Protein AF-0000000068189544 (afdb_homodimer)

Nearest PDB structures (foldseek):
  2a1s-assembly1_D  TM=7.159E-01  e=9.717E-22  Homo sapiens
  2a1s-assembly1_A  TM=7.398E-01  e=3.079E-21  Homo sapiens
  2a1s-assembly2_B  TM=7.373E-01  e=2.265E-19  Homo sapiens
  3d45-assembly1_A  TM=7.004E-01  e=9.865E-18  Mus musculus
  1uoc-assembly1_A  TM=6.505E-01  e=1.944E-04  Saccharomyces cerevisiae

Radius of gyration: 37.47 Å; Cα contacts (8 Å, |Δi|>4): 2132; chains: 2; bounding box: 108×109×88 Å

Organism: Phaeodactylum tricornutum (strain CCAP 1055/1) (NCBI:txid556484)

Secondary structure (DSSP, 8-state):
-EEE-TTTHHHHHHHHHHHGGG-SEEEEEEEES-SS-TTPPPPPTT--HHHHIIIIITHHHHHS-EEEEEEEEEEE-SPTTS---EEEEEEEEEB-----TTSTTPPPEEE-HHHHHHHHHTT--HHHHHHH-B-B--HHHHHHHHHHHHHHHHHHHHHHHHHHHHTTS-----------SHHHHHHHHHHHHHHHHHHHHHHTT---S---EETTEEEEEPPP--HHHHHHHHHHHHHH-TTSEEEE-STT-EEEEE--HHHHHHHHHHHHHHHHHHHIIIIIBTHHHHHHHHHHHTTPPP-TTSTTT-SSGGG--TTS------TTTTTTS-GGGPPPPPPEEESS-HHHHHHHHHHHT-SS--SSHHHHHHHHHHH-S-EEEHHHHHHHSGGGTTS--SHHHHHIIIIISSTTHHHHEEEPP-SSS-------TT-HHHHHHHHHHHHHHHHHHHHHHHHTTT---TTSTTSHHHHS----HHHHHHHH-BTEEE-SSSBEEETT-SS--PBSTT--GGGEEEEES--TT--HHHHHHHHTT-B-TTSPBPEEEEEEEETTEEEEEEE----TT-TTS-HHHHHHHHHHHHHHHHHHH-TTSEEEEHHHHHHHHHHHHHHHHHHS-HHHHHHHHTT------------------------/-EEE-TTTHHHHHHHHHHHGGG-SEEEEEEEES-SS-TTPPPPPTT--HHHHIIIIITHHHHHS-EEEEEEEEEEE-SPTTS---EEEEEEEEEB-----TTSTTPPPEEE-HHHHHHHHHTT--HHHHHHH-B-B--HHHHHHHHHHHHHHHHHHHHHHHHHHHHTT------------SHHHHHHHHHHHHHHHHHHHHHHTT---S----BTTBEEEEPPP--HHHHHHHHHHHHHH-TTSEEEE-STT-EEEEE--HHHHHHHHHHHHHHHHHHHIIIIIBTHHHHHHHHHHHTTPPP-TTSTTT-SSGGG--TTS------TTTTTTS-GGGPPPPPPEEESS-HHHHHHHHHHHT-SS--SSHHHHHHHHHHH-S-EEEHHHHHHHSGGGTTS--SHHHHHIIIIISSTTHHHHEEEPP-SSS-------TT-HHHHHHHHHHHHHHHHHHHHHHHHTTT---TTSTTSHHHHS-----HHHHHHH-BTEEE-SSSBEEETT-SS--PBSTT--GGGEEEEES--TT--HHHHHHHHTT-B-TTSPBPEEEEEEEETTEEEEEEE----TT-TTS-HHHHHHHHHHHHHHHHHHH-TTSEEEEHHHHHHHHHHHHHHHHHHS-HHHHHHHHTT--------S---------------

Structure (mmCIF, N/CA/C/O backbone):
data_AF-0000000068189544-model_v1
#
loop_
_entity.id
_entity.type
_entity.pdbx_description
1 polymer 'Uncharacterized protein'
#
loop_
_atom_site.group_PDB
_atom_site.id
_atom_site.type_symbol
_atom_site.label_atom_id
_atom_site.label_alt_id
_atom_site.label_comp_id
_atom_site.label_asym_id
_atom_site.label_entity_id
_atom_site.label_seq_id
_atom_site.pdbx_PDB_ins_code
_atom_site.Cartn_x
_atom_site.Cartn_y
_atom_site.Cartn_z
_atom_site.occupancy
_atom_site.B_iso_or_equiv
_atom_site.auth_seq_id
_atom_site.auth_comp_id
_atom_site.auth_asym_id
_atom_site.auth_atom_id
_atom_site.pdbx_PDB_model_num
ATOM 1 N N . MET A 1 1 ? 6.797 25.078 -9.898 1 79 1 MET A N 1
ATOM 2 C CA . MET A 1 1 ? 7.152 23.969 -9.008 1 79 1 MET A CA 1
ATOM 3 C C . MET A 1 1 ? 7.676 22.781 -9.805 1 79 1 MET A C 1
ATOM 5 O O . MET A 1 1 ? 7.207 22.516 -10.914 1 79 1 MET A O 1
ATOM 9 N N . VAL A 1 2 ? 8.766 22.141 -9.258 1 82.56 2 VAL A N 1
ATOM 10 C CA . VAL A 1 2 ? 9.375 21.031 -10.008 1 82.56 2 VAL A CA 1
ATOM 11 C C . VAL A 1 2 ? 9.141 19.719 -9.281 1 82.56 2 VAL A C 1
ATOM 13 O O . VAL A 1 2 ? 9.367 19.625 -8.07 1 82.56 2 VAL A O 1
ATOM 16 N N . ASN A 1 3 ? 8.555 18.812 -9.977 1 89.31 3 ASN A N 1
ATOM 17 C CA . ASN A 1 3 ? 8.523 17.438 -9.461 1 89.31 3 ASN A CA 1
ATOM 18 C C . ASN A 1 3 ? 9.898 16.781 -9.562 1 89.31 3 ASN A C 1
ATOM 20 O O . ASN A 1 3 ? 10.508 16.766 -10.633 1 89.31 3 ASN A O 1
ATOM 24 N N . VAL A 1 4 ? 10.336 16.375 -8.453 1 95.19 4 VAL A N 1
ATOM 25 C CA . VAL A 1 4 ? 11.641 15.719 -8.414 1 95.19 4 VAL A CA 1
ATOM 26 C C . VAL A 1 4 ? 11.445 14.211 -8.32 1 95.19 4 VAL A C 1
ATOM 28 O O . VAL A 1 4 ? 10.875 13.711 -7.348 1 95.19 4 VAL A O 1
ATOM 31 N N . THR A 1 5 ? 11.875 13.5 -9.281 1 95.31 5 THR A N 1
ATOM 32 C CA . THR A 1 5 ? 11.812 12.047 -9.391 1 95.31 5 THR A CA 1
ATOM 33 C C . THR A 1 5 ? 13.195 11.461 -9.609 1 95.31 5 THR A C 1
ATOM 35 O O . THR A 1 5 ? 14.203 12.172 -9.555 1 95.31 5 THR A O 1
ATOM 38 N N . LYS A 1 6 ? 13.273 10.164 -9.859 1 94.69 6 LYS A N 1
ATOM 39 C CA . LYS A 1 6 ? 14.555 9.508 -10.109 1 94.69 6 LYS A CA 1
ATOM 40 C C . LYS A 1 6 ? 15.258 10.109 -11.32 1 94.69 6 LYS A C 1
ATOM 42 O O . LYS A 1 6 ? 16.484 10.227 -11.344 1 94.69 6 LYS A O 1
ATOM 47 N N . GLU A 1 7 ? 14.539 10.609 -12.219 1 92.62 7 GLU A N 1
ATOM 48 C CA . GLU A 1 7 ? 15.055 11.062 -13.508 1 92.62 7 GLU A CA 1
ATOM 49 C C . GLU A 1 7 ? 15.828 12.367 -13.367 1 92.62 7 GLU A C 1
ATOM 51 O O . GLU A 1 7 ? 16.844 12.578 -14.039 1 92.62 7 GLU A O 1
ATOM 56 N N . ASN A 1 8 ? 15.336 13.266 -12.555 1 94 8 ASN A N 1
ATOM 57 C CA . ASN A 1 8 ? 15.977 14.57 -12.43 1 94 8 ASN A CA 1
ATOM 58 C C . ASN A 1 8 ? 16.516 14.797 -11.023 1 94 8 ASN A C 1
ATOM 60 O O . ASN A 1 8 ? 16.75 15.938 -10.617 1 94 8 ASN A O 1
ATOM 64 N N . PHE A 1 9 ? 16.703 13.758 -10.328 1 96.88 9 PHE A N 1
ATOM 65 C CA . PHE A 1 9 ? 17.047 13.844 -8.914 1 96.88 9 PHE A CA 1
ATOM 66 C C . PHE A 1 9 ? 18.375 14.562 -8.719 1 96.88 9 PHE A C 1
ATOM 68 O O . PHE A 1 9 ? 18.484 15.461 -7.887 1 96.88 9 PHE A O 1
ATOM 75 N N . ILE A 1 10 ? 19.391 14.18 -9.391 1 96 10 ILE A N 1
ATOM 76 C CA . ILE A 1 10 ? 20.719 14.727 -9.211 1 96 10 ILE A CA 1
ATOM 77 C C . ILE A 1 10 ? 20.719 16.219 -9.57 1 96 10 ILE A C 1
ATOM 79 O O . ILE A 1 10 ? 21.25 17.047 -8.812 1 96 10 ILE A O 1
ATOM 83 N N . GLU A 1 11 ? 20.156 16.547 -10.625 1 94.75 11 GLU A N 1
ATOM 84 C CA . GLU A 1 11 ? 20.094 17.938 -11.062 1 94.75 11 GLU A CA 1
ATOM 85 C C . GLU A 1 11 ? 19.375 18.812 -10.047 1 94.75 11 GLU A C 1
ATOM 87 O O . GLU A 1 11 ? 19.875 19.875 -9.664 1 94.75 11 GLU A O 1
ATOM 92 N N . GLN A 1 12 ? 18.266 18.406 -9.609 1 95.06 12 GLN A N 1
ATOM 93 C CA . GLN A 1 12 ? 17.438 19.203 -8.703 1 95.06 12 GLN A CA 1
ATOM 94 C C . GLN A 1 12 ? 18.062 19.266 -7.316 1 95.06 12 GLN A C 1
ATOM 96 O O . GLN A 1 12 ? 17.984 20.297 -6.641 1 95.06 12 GLN A O 1
ATOM 101 N N . THR A 1 13 ? 18.625 18.172 -6.859 1 96.94 13 THR A N 1
ATOM 102 C CA . THR A 1 13 ? 19.25 18.203 -5.543 1 96.94 13 THR A CA 1
ATOM 103 C C . THR A 1 13 ? 20.516 19.047 -5.57 1 96.94 13 THR A C 1
ATOM 105 O O . THR A 1 13 ? 20.875 19.672 -4.566 1 96.94 13 THR A O 1
ATOM 108 N N . ASN A 1 14 ? 21.219 19.062 -6.703 1 96.25 14 ASN A N 1
ATOM 109 C CA . ASN A 1 14 ? 22.359 19.969 -6.824 1 96.25 14 ASN A CA 1
ATOM 110 C C . ASN A 1 14 ? 21.922 21.438 -6.688 1 96.25 14 ASN A C 1
ATOM 112 O O . ASN A 1 14 ? 22.578 22.234 -6.027 1 96.25 14 ASN A O 1
ATOM 116 N N . ASP A 1 15 ? 20.859 21.75 -7.332 1 95.12 15 ASP A N 1
ATOM 117 C CA . ASP A 1 15 ? 20.312 23.078 -7.184 1 95.12 15 ASP A CA 1
ATOM 118 C C . ASP A 1 15 ? 19.938 23.375 -5.727 1 95.12 15 ASP A C 1
ATOM 120 O O . ASP A 1 15 ? 20.234 24.438 -5.207 1 95.12 15 ASP A O 1
ATOM 124 N N . LEU A 1 16 ? 19.266 22.453 -5.094 1 96.56 16 LEU A N 1
ATOM 125 C CA . LEU A 1 16 ? 18.906 22.562 -3.686 1 96.56 16 LEU A CA 1
ATOM 126 C C . LEU A 1 16 ? 20.141 22.797 -2.82 1 96.56 16 LEU A C 1
ATOM 128 O O . LEU A 1 16 ? 20.141 23.703 -1.983 1 96.56 16 LEU A O 1
ATOM 132 N N . LEU A 1 17 ? 21.172 22.016 -3.037 1 96.75 17 LEU A N 1
ATOM 133 C CA . LEU A 1 17 ? 22.391 22.062 -2.229 1 96.75 17 LEU A CA 1
ATOM 134 C C . LEU A 1 17 ? 23.109 23.406 -2.41 1 96.75 17 LEU A C 1
ATOM 136 O O . LEU A 1 17 ? 23.719 23.906 -1.474 1 96.75 17 LEU A O 1
ATOM 140 N N . GLN A 1 18 ? 22.984 23.938 -3.543 1 95.12 18 GLN A N 1
ATOM 141 C CA . GLN A 1 18 ? 23.609 25.219 -3.838 1 95.12 18 GLN A CA 1
ATOM 142 C C . GLN A 1 18 ? 22.953 26.344 -3.049 1 95.12 18 GLN A C 1
ATOM 144 O O . GLN A 1 18 ? 23.625 27.281 -2.621 1 95.12 18 GLN A O 1
ATOM 149 N N . HIS A 1 19 ? 21.719 26.266 -2.764 1 94.19 19 HIS A N 1
ATOM 150 C CA . HIS A 1 19 ? 20.984 27.391 -2.215 1 94.19 19 HIS A CA 1
ATOM 151 C C . HIS A 1 19 ? 20.625 27.156 -0.751 1 94.19 19 HIS A C 1
ATOM 153 O O . HIS A 1 19 ? 20.25 28.094 -0.046 1 94.19 19 HIS A O 1
ATOM 159 N N . LEU A 1 20 ? 20.766 25.969 -0.287 1 95.31 20 LEU A N 1
ATOM 160 C CA . LEU A 1 20 ? 20.359 25.578 1.059 1 95.31 20 LEU A CA 1
ATOM 161 C C . LEU A 1 20 ? 21.109 26.391 2.109 1 95.31 20 LEU A C 1
ATOM 163 O O . LEU A 1 20 ? 20.5 26.922 3.043 1 95.31 20 LEU A O 1
ATOM 167 N N . PRO A 1 21 ? 22.422 26.672 1.986 1 92.25 21 PRO A N 1
ATOM 168 C CA . PRO A 1 21 ? 23.188 27.312 3.059 1 92.25 21 PRO A CA 1
ATOM 169 C C . PRO A 1 21 ? 22.828 28.781 3.232 1 92.25 21 PRO A C 1
ATOM 171 O O . PRO A 1 21 ? 23.078 29.359 4.293 1 92.25 21 PRO A O 1
ATOM 174 N N . THR A 1 22 ? 22.266 29.406 2.225 1 90.38 22 THR A N 1
ATOM 175 C CA . THR A 1 22 ? 22 30.844 2.295 1 90.38 22 THR A CA 1
ATOM 176 C C . THR A 1 22 ? 20.516 31.109 2.539 1 90.38 22 THR A C 1
ATOM 178 O O . THR A 1 22 ? 20.078 32.25 2.559 1 90.38 22 THR A O 1
ATOM 181 N N . ALA A 1 23 ? 19.75 30.094 2.727 1 93.12 23 ALA A N 1
ATOM 182 C CA . ALA A 1 23 ? 18.328 30.266 2.98 1 93.12 23 ALA A CA 1
ATOM 183 C C . ALA A 1 23 ? 18.078 30.922 4.336 1 93.12 23 ALA A C 1
ATOM 185 O O . ALA A 1 23 ? 18.812 30.656 5.301 1 93.12 23 ALA A O 1
ATOM 186 N N . ALA A 1 24 ? 17.094 31.812 4.387 1 91.62 24 ALA A N 1
ATOM 187 C CA . ALA A 1 24 ? 16.656 32.375 5.672 1 91.62 24 ALA A CA 1
ATOM 188 C C . ALA A 1 24 ? 16.016 31.281 6.531 1 91.62 24 ALA A C 1
ATOM 190 O O . ALA A 1 24 ? 16.266 31.203 7.734 1 91.62 24 ALA A O 1
ATOM 191 N N . PHE A 1 25 ? 15.18 30.531 5.941 1 94.81 25 PHE A N 1
ATOM 192 C CA . PHE A 1 25 ? 14.57 29.359 6.578 1 94.81 25 PHE A CA 1
ATOM 193 C C . PHE A 1 25 ? 14.078 28.375 5.535 1 94.81 25 PHE A C 1
ATOM 195 O O . PHE A 1 25 ? 14.086 28.656 4.336 1 94.81 25 PHE A O 1
ATOM 202 N N . ILE A 1 26 ? 13.734 27.156 5.957 1 97.56 26 ILE A N 1
ATOM 203 C CA . ILE A 1 26 ? 13.25 26.062 5.121 1 97.56 26 ILE A CA 1
ATOM 204 C C . ILE A 1 26 ? 11.836 25.672 5.559 1 97.56 26 ILE A C 1
ATOM 206 O O . ILE A 1 26 ? 11.586 25.438 6.742 1 97.56 26 ILE A O 1
ATOM 210 N N . ALA A 1 27 ? 10.898 25.703 4.625 1 98.19 27 ALA A N 1
ATOM 211 C CA . ALA A 1 27 ? 9.555 25.203 4.906 1 98.19 27 ALA A CA 1
ATOM 212 C C . ALA A 1 27 ? 9.352 23.812 4.305 1 98.19 27 ALA A C 1
ATOM 214 O O . ALA A 1 27 ? 9.789 23.547 3.182 1 98.19 27 ALA A O 1
ATOM 215 N N . ILE A 1 28 ? 8.68 22.891 5.062 1 98.56 28 ILE A N 1
ATOM 216 C CA . ILE A 1 28 ? 8.445 21.547 4.531 1 98.56 28 ILE A CA 1
ATOM 217 C C . ILE A 1 28 ? 6.988 21.156 4.742 1 98.56 28 ILE A C 1
ATOM 219 O O . ILE A 1 28 ? 6.297 21.734 5.59 1 98.56 28 ILE A O 1
ATOM 223 N N . ASP A 1 29 ? 6.535 20.266 3.984 1 97.94 29 ASP A N 1
ATOM 224 C CA . ASP A 1 29 ? 5.254 19.578 4.09 1 97.94 29 ASP A CA 1
ATOM 225 C C . ASP A 1 29 ? 5.309 18.203 3.426 1 97.94 29 ASP A C 1
ATOM 227 O O . ASP A 1 29 ? 6.152 17.969 2.561 1 97.94 29 ASP A O 1
ATOM 231 N N . GLU A 1 30 ? 4.457 17.312 3.914 1 97.94 30 GLU A N 1
ATOM 232 C CA . GLU A 1 30 ? 4.48 15.953 3.377 1 97.94 30 GLU A CA 1
ATOM 233 C C . GLU A 1 30 ? 3.072 15.461 3.047 1 97.94 30 GLU A C 1
ATOM 235 O O . GLU A 1 30 ? 2.098 15.891 3.672 1 97.94 30 GLU A O 1
ATOM 240 N N . GLU A 1 31 ? 2.932 14.695 2.027 1 97 31 GLU A N 1
ATOM 241 C CA . GLU A 1 31 ? 1.787 13.82 1.796 1 97 31 GLU A CA 1
ATOM 242 C C . GLU A 1 31 ? 2.119 12.367 2.148 1 97 31 GLU A C 1
ATOM 244 O O . GLU A 1 31 ? 3.182 11.867 1.783 1 97 31 GLU A O 1
ATOM 249 N N . MET A 1 32 ? 1.273 11.75 2.955 1 97 32 MET A N 1
ATOM 250 C CA . MET A 1 32 ? 1.563 10.422 3.482 1 97 32 MET A CA 1
ATOM 251 C C . MET A 1 32 ? 0.503 9.414 3.041 1 97 32 MET A C 1
ATOM 253 O O . MET A 1 32 ? -0.563 9.805 2.561 1 97 32 MET A O 1
ATOM 257 N N . THR A 1 33 ? 0.832 8.078 3.156 1 96.31 33 THR A N 1
ATOM 258 C CA . THR A 1 33 ? -0.081 7.008 2.77 1 96.31 33 THR A CA 1
ATOM 259 C C . THR A 1 33 ? -1.167 6.816 3.826 1 96.31 33 THR A C 1
ATOM 261 O O . THR A 1 33 ? -2.121 6.066 3.611 1 96.31 33 THR A O 1
ATOM 264 N N . GLY A 1 34 ? -1.051 7.488 4.969 1 92.94 34 GLY A N 1
ATOM 265 C CA . GLY A 1 34 ? -2.02 7.457 6.055 1 92.94 34 GLY A CA 1
ATOM 266 C C . GLY A 1 34 ? -1.558 8.211 7.285 1 92.94 34 GLY A C 1
ATOM 267 O O . GLY A 1 34 ? -0.355 8.344 7.527 1 92.94 34 GLY A O 1
ATOM 268 N N . ILE A 1 35 ? -2.541 8.695 8.07 1 88.06 35 ILE A N 1
ATOM 269 C CA . ILE A 1 35 ? -2.195 9.391 9.305 1 88.06 35 ILE A CA 1
ATOM 270 C C . ILE A 1 35 ? -3.062 8.867 10.445 1 88.06 35 ILE A C 1
ATOM 272 O O . ILE A 1 35 ? -2.9 9.281 11.594 1 88.06 35 ILE A O 1
ATOM 276 N N . THR A 1 36 ? -3.992 8.047 10.133 1 84 36 THR A N 1
ATOM 277 C CA . THR A 1 36 ? -4.848 7.41 11.133 1 84 36 THR A CA 1
ATOM 278 C C . THR A 1 36 ? -4.93 5.906 10.891 1 84 36 THR A C 1
ATOM 280 O O . THR A 1 36 ? -5.109 5.465 9.758 1 84 36 THR A O 1
ATOM 283 N N . VAL A 1 37 ? -4.805 5.254 11.906 1 80.88 37 VAL A N 1
ATOM 284 C CA . VAL A 1 37 ? -4.93 3.805 11.812 1 80.88 37 VAL A CA 1
ATOM 285 C C . VAL A 1 37 ? -6.387 3.398 12 1 80.88 37 VAL A C 1
ATOM 287 O O . VAL A 1 37 ? -7.016 3.76 13 1 80.88 37 VAL A O 1
ATOM 290 N N . PRO A 1 38 ? -6.875 2.635 11.047 1 76.62 38 PRO A N 1
ATOM 291 C CA . PRO A 1 38 ? -8.273 2.227 11.172 1 76.62 38 PRO A CA 1
ATOM 292 C C . PRO A 1 38 ? -8.555 1.462 12.461 1 76.62 38 PRO A C 1
ATOM 294 O O . PRO A 1 38 ? -7.73 0.65 12.891 1 76.62 38 PRO A O 1
ATOM 297 N N . GLY A 1 39 ? -9.664 1.807 13.094 1 70.62 39 GLY A N 1
ATOM 298 C CA . GLY A 1 39 ? -10.094 1.107 14.289 1 70.62 39 GLY A CA 1
ATOM 299 C C . GLY A 1 39 ? -9.57 1.732 15.57 1 70.62 39 GLY A C 1
ATOM 300 O O . GLY A 1 39 ? -9.969 1.343 16.672 1 70.62 39 GLY A O 1
ATOM 301 N N . THR A 1 40 ? -8.648 2.654 15.461 1 73.88 40 THR A N 1
ATOM 302 C CA . THR A 1 40 ? -8.141 3.328 16.656 1 73.88 40 THR A CA 1
ATOM 303 C C . THR A 1 40 ? -9.117 4.406 17.125 1 73.88 40 THR A C 1
ATOM 305 O O . THR A 1 40 ? -9.578 5.223 16.328 1 73.88 40 THR A O 1
ATOM 308 N N . PRO A 1 41 ? -9.43 4.27 18.391 1 72.38 41 PRO A N 1
ATOM 309 C CA . PRO A 1 41 ? -10.336 5.301 18.906 1 72.38 41 PRO A CA 1
ATOM 310 C C . PRO A 1 41 ? -9.703 6.691 18.922 1 72.38 41 PRO A C 1
ATOM 312 O O . PRO A 1 41 ? -8.477 6.812 19.016 1 72.38 41 PRO A O 1
ATOM 315 N N . ARG A 1 42 ? -10.492 7.625 18.828 1 74.19 42 ARG A N 1
ATOM 316 C CA . ARG A 1 42 ? -10.008 8.992 18.953 1 74.19 42 ARG A CA 1
ATOM 317 C C . ARG A 1 42 ? -9.445 9.25 20.359 1 74.19 42 ARG A C 1
ATOM 319 O O . ARG A 1 42 ? -10.047 8.852 21.359 1 74.19 42 ARG A O 1
ATOM 326 N N . PRO A 1 43 ? -8.305 9.852 20.344 1 77.81 43 PRO A N 1
ATOM 327 C CA . PRO A 1 43 ? -7.727 10.141 21.656 1 77.81 43 PRO A CA 1
ATOM 328 C C . PRO A 1 43 ? -8.57 11.109 22.484 1 77.81 43 PRO A C 1
ATOM 330 O O . PRO A 1 43 ? -9.195 12.016 21.922 1 77.81 43 PRO A O 1
ATOM 333 N N . ALA A 1 44 ? -8.5 10.852 23.766 1 78.75 44 ALA A N 1
ATOM 334 C CA . ALA A 1 44 ? -9.18 11.789 24.672 1 78.75 44 ALA A CA 1
ATOM 335 C C . ALA A 1 44 ? -8.539 13.172 24.609 1 78.75 44 ALA A C 1
ATOM 337 O O . ALA A 1 44 ? -7.312 13.289 24.516 1 78.75 44 ALA A O 1
ATOM 338 N N . LYS A 1 45 ? -9.289 14.156 24.703 1 78.94 45 LYS A N 1
ATOM 339 C CA . LYS A 1 45 ? -8.812 15.531 24.562 1 78.94 45 LYS A CA 1
ATOM 340 C C . LYS A 1 45 ? -7.863 15.891 25.703 1 78.94 45 LYS A C 1
ATOM 342 O O . LYS A 1 45 ? -6.965 16.719 25.531 1 78.94 45 LYS A O 1
ATOM 347 N N . GLU A 1 46 ? -8.086 15.273 26.797 1 82.44 46 GLU A N 1
ATOM 348 C CA . GLU A 1 46 ? -7.301 15.656 27.969 1 82.44 46 GLU A CA 1
ATOM 349 C C . GLU A 1 46 ? -6.02 14.828 28.062 1 82.44 46 GLU A C 1
ATOM 351 O O . GLU A 1 46 ? -5.188 15.062 28.938 1 82.44 46 GLU A O 1
ATOM 356 N N . GLN A 1 47 ? -5.852 13.93 27.188 1 84.75 47 GLN A N 1
ATOM 357 C CA . GLN A 1 47 ? -4.66 13.086 27.219 1 84.75 47 GLN A CA 1
ATOM 358 C C . GLN A 1 47 ? -3.406 13.898 26.906 1 84.75 47 GLN A C 1
ATOM 360 O O . GLN A 1 47 ? -3.352 14.602 25.891 1 84.75 47 GLN A O 1
ATOM 365 N N . PRO A 1 48 ? -2.457 13.805 27.812 1 87.62 48 PRO A N 1
ATOM 366 C CA . PRO A 1 48 ? -1.222 14.547 27.547 1 87.62 48 PRO A CA 1
ATOM 367 C C . PRO A 1 48 ? -0.457 14.008 26.344 1 87.62 48 PRO A C 1
ATOM 369 O O . PRO A 1 48 ? -0.612 12.836 25.984 1 87.62 48 PRO A O 1
ATOM 372 N N . PRO A 1 49 ? 0.415 14.82 25.797 1 90.69 49 PRO A N 1
ATOM 373 C CA . PRO A 1 49 ? 1.164 14.422 24.594 1 90.69 49 PRO A CA 1
ATOM 374 C C . PRO A 1 49 ? 2 13.164 24.828 1 90.69 49 PRO A C 1
ATOM 376 O O . PRO A 1 49 ? 2.129 12.336 23.922 1 90.69 49 PRO A O 1
ATOM 379 N N . SER A 1 50 ? 2.574 12.977 25.984 1 90 50 SER A N 1
ATOM 380 C CA . SER A 1 50 ? 3.393 11.797 26.266 1 90 50 SER A CA 1
ATOM 381 C C . SER A 1 50 ? 2.58 10.516 26.125 1 90 50 SER A C 1
ATOM 383 O O . SER A 1 50 ? 3.043 9.539 25.547 1 90 50 SER A O 1
ATOM 385 N N . ALA A 1 51 ? 1.403 10.562 26.688 1 87.69 51 ALA A N 1
ATOM 386 C CA . ALA A 1 51 ? 0.516 9.406 26.594 1 87.69 51 ALA A CA 1
ATOM 387 C C . ALA A 1 51 ? 0.041 9.195 25.156 1 87.69 51 ALA A C 1
ATOM 389 O O . ALA A 1 51 ? -0.046 8.055 24.688 1 87.69 51 ALA A O 1
ATOM 390 N N . LEU A 1 52 ? -0.237 10.258 24.562 1 89.31 52 LEU A N 1
ATOM 391 C CA . LEU A 1 52 ? -0.684 10.188 23.188 1 89.31 52 LEU A CA 1
ATOM 392 C C . LEU A 1 52 ? 0.42 9.648 22.281 1 89.31 52 LEU A C 1
ATOM 394 O O . LEU A 1 52 ? 0.148 8.883 21.344 1 89.31 52 LEU A O 1
ATOM 398 N N . TYR A 1 53 ? 1.614 10.062 22.516 1 92.69 53 TYR A N 1
ATOM 399 C CA . TYR A 1 53 ? 2.77 9.594 21.75 1 92.69 53 TYR A CA 1
ATOM 400 C C . TYR A 1 53 ? 2.891 8.078 21.828 1 92.69 53 TYR A C 1
ATOM 402 O O . TYR A 1 53 ? 3.018 7.406 20.812 1 92.69 53 TYR A O 1
ATOM 410 N N . ALA A 1 54 ? 2.793 7.547 22.969 1 88.25 54 ALA A N 1
ATOM 411 C CA . ALA A 1 54 ? 2.986 6.121 23.203 1 88.25 54 ALA A CA 1
ATOM 412 C C . ALA A 1 54 ? 1.853 5.301 22.594 1 88.25 54 ALA A C 1
ATOM 414 O O . ALA A 1 54 ? 2.066 4.176 22.141 1 88.25 54 ALA A O 1
ATOM 415 N N . SER A 1 55 ? 0.725 5.902 22.547 1 84.12 55 SER A N 1
ATOM 416 C CA . SER A 1 55 ? -0.438 5.121 22.141 1 84.12 55 SER A CA 1
ATOM 417 C C . SER A 1 55 ? -0.669 5.223 20.641 1 84.12 55 SER A C 1
ATOM 419 O O . SER A 1 55 ? -1.111 4.262 20 1 84.12 55 SER A O 1
ATOM 421 N N . THR A 1 56 ? -0.386 6.34 20.031 1 85.44 56 THR A N 1
ATOM 422 C CA . THR A 1 56 ? -0.849 6.508 18.656 1 85.44 56 THR A CA 1
ATOM 423 C C . THR A 1 56 ? 0.218 7.191 17.812 1 85.44 56 THR A C 1
ATOM 425 O O . THR A 1 56 ? 0.578 6.695 16.734 1 85.44 56 THR A O 1
ATOM 428 N N . LEU A 1 57 ? 0.79 8.258 18.344 1 90.62 57 LEU A N 1
ATOM 429 C CA . LEU A 1 57 ? 1.584 9.148 17.5 1 90.62 57 LEU A CA 1
ATOM 430 C C . LEU A 1 57 ? 2.865 8.461 17.047 1 90.62 57 LEU A C 1
ATOM 432 O O . LEU A 1 57 ? 3.357 8.734 15.945 1 90.62 57 LEU A O 1
ATOM 436 N N . LYS A 1 58 ? 3.355 7.641 17.875 1 93.56 58 LYS A N 1
ATOM 437 C CA . LYS A 1 58 ? 4.59 6.934 17.547 1 93.56 58 LYS A CA 1
ATOM 438 C C . LYS A 1 58 ? 4.371 5.941 16.406 1 93.56 58 LYS A C 1
ATOM 440 O O . LYS A 1 58 ? 5.215 5.816 15.516 1 93.56 58 LYS A O 1
ATOM 445 N N . TYR A 1 59 ? 3.262 5.324 16.344 1 91.56 59 TYR A N 1
ATOM 446 C CA . TYR A 1 59 ? 3.033 4.164 15.5 1 91.56 59 TYR A CA 1
ATOM 447 C C . TYR A 1 59 ? 2.627 4.586 14.094 1 91.56 59 TYR A C 1
ATOM 449 O O . TYR A 1 59 ? 2.889 3.871 13.125 1 91.56 59 TYR A O 1
ATOM 457 N N . VAL A 1 60 ? 2.059 5.684 13.938 1 93.12 60 VAL A N 1
ATOM 458 C CA . VAL A 1 60 ? 1.525 6.117 12.648 1 93.12 60 VAL A CA 1
ATOM 459 C C . VAL A 1 60 ? 2.666 6.27 11.648 1 93.12 60 VAL A C 1
ATOM 461 O O . VAL A 1 60 ? 2.645 5.656 10.578 1 93.12 60 VAL A O 1
ATOM 464 N N . PRO A 1 61 ? 3.732 7.008 11.992 1 96.12 61 PRO A N 1
ATOM 465 C CA . PRO A 1 61 ? 4.82 7.148 11.023 1 96.12 61 PRO A CA 1
ATOM 466 C C . PRO A 1 61 ? 5.617 5.855 10.844 1 96.12 61 PRO A C 1
ATOM 468 O O . PRO A 1 61 ? 6.312 5.695 9.836 1 96.12 61 PRO A O 1
ATOM 471 N N . GLU A 1 62 ? 5.578 4.996 11.828 1 95.19 62 GLU A N 1
ATOM 472 C CA . GLU A 1 62 ? 6.238 3.697 11.703 1 95.19 62 GLU A CA 1
ATOM 473 C C . GLU A 1 62 ? 5.488 2.791 10.734 1 95.19 62 GLU A C 1
ATOM 475 O O . GLU A 1 62 ? 6.09 1.917 10.102 1 95.19 62 GLU A O 1
ATOM 480 N N . ARG A 1 63 ? 4.242 3.082 10.594 1 93.12 63 ARG A N 1
ATOM 481 C CA . ARG A 1 63 ? 3.373 2.203 9.82 1 93.12 63 ARG A CA 1
ATOM 482 C C . ARG A 1 63 ? 3.209 2.713 8.391 1 93.12 63 ARG A C 1
ATOM 484 O O . ARG A 1 63 ? 3.285 1.938 7.434 1 93.12 63 ARG A O 1
ATOM 491 N N . TYR A 1 64 ? 3.014 3.926 8.227 1 96.19 64 TYR A N 1
ATOM 492 C CA . TYR A 1 64 ? 2.707 4.504 6.922 1 96.19 64 TYR A CA 1
ATOM 493 C C . TYR A 1 64 ? 3.949 5.121 6.289 1 96.19 64 TYR A C 1
ATOM 495 O O . TYR A 1 64 ? 5.023 5.121 6.895 1 96.19 64 TYR A O 1
ATOM 503 N N . SER A 1 65 ? 3.816 5.625 5.047 1 96.88 65 SER A N 1
ATOM 504 C CA . SER A 1 65 ? 4.988 6.062 4.297 1 96.88 65 SER A CA 1
ATOM 505 C C . SER A 1 65 ? 4.773 7.453 3.701 1 96.88 65 SER A C 1
ATOM 507 O O . SER A 1 65 ? 3.635 7.898 3.545 1 96.88 65 SER A O 1
ATOM 509 N N . ILE A 1 66 ? 5.887 8.062 3.404 1 97.88 66 ILE A N 1
ATOM 510 C CA . ILE A 1 66 ? 5.867 9.344 2.705 1 97.88 66 ILE A CA 1
ATOM 511 C C . ILE A 1 66 ? 5.645 9.117 1.211 1 97.88 66 ILE A C 1
ATOM 513 O O . ILE A 1 66 ? 6.301 8.266 0.604 1 97.88 66 ILE A O 1
ATOM 517 N N . ILE A 1 67 ? 4.742 9.852 0.657 1 97.44 67 ILE A N 1
ATOM 518 C CA . ILE A 1 67 ? 4.535 9.844 -0.787 1 97.44 67 ILE A CA 1
ATOM 519 C C . ILE A 1 67 ? 5.301 11.008 -1.423 1 97.44 67 ILE A C 1
ATOM 521 O O . ILE A 1 67 ? 6.066 10.805 -2.369 1 97.44 67 ILE A O 1
ATOM 525 N N . GLN A 1 68 ? 5.078 12.188 -0.847 1 97.31 68 GLN A N 1
ATOM 526 C CA . GLN A 1 68 ? 5.758 13.398 -1.3 1 97.31 68 GLN A CA 1
ATOM 527 C C . GLN A 1 68 ? 6.371 14.156 -0.127 1 97.31 68 GLN A C 1
ATOM 529 O O . GLN A 1 68 ? 5.789 14.211 0.958 1 97.31 68 GLN A O 1
ATOM 534 N N . LEU A 1 69 ? 7.496 14.703 -0.331 1 98.25 69 LEU A N 1
ATOM 535 C CA . LEU A 1 69 ? 8.125 15.672 0.559 1 98.25 69 LEU A CA 1
ATOM 536 C C . LEU A 1 69 ? 8.344 17 -0.156 1 98.25 69 LEU A C 1
ATOM 538 O O . LEU A 1 69 ? 9.117 17.078 -1.11 1 98.25 69 LEU A O 1
ATOM 542 N N . GLY A 1 70 ? 7.609 18.016 0.27 1 97.56 70 GLY A N 1
ATOM 543 C CA . GLY A 1 70 ? 7.836 19.359 -0.232 1 97.56 70 GLY A CA 1
ATOM 544 C C . GLY A 1 70 ? 8.867 20.125 0.572 1 97.56 70 GLY A C 1
ATOM 545 O O . GLY A 1 70 ? 8.789 20.188 1.802 1 97.56 70 GLY A O 1
ATOM 546 N N . VAL A 1 71 ? 9.867 20.656 -0.147 1 98.06 71 VAL A N 1
ATOM 547 C CA . VAL A 1 71 ? 10.898 21.5 0.459 1 98.06 71 VAL A CA 1
ATOM 548 C C . VAL A 1 71 ? 10.953 22.844 -0.255 1 98.06 71 VAL A C 1
ATOM 550 O O . VAL A 1 71 ? 11.133 22.906 -1.474 1 98.06 71 VAL A O 1
ATOM 553 N N . VAL A 1 72 ? 10.789 23.875 0.493 1 97 72 VAL A N 1
ATOM 554 C CA . VAL A 1 72 ? 10.852 25.203 -0.096 1 97 72 VAL A CA 1
ATOM 555 C C . VAL A 1 72 ? 11.883 26.047 0.644 1 97 72 VAL A C 1
ATOM 557 O O . VAL A 1 72 ? 11.836 26.172 1.871 1 97 72 VAL A O 1
ATOM 560 N N . LEU A 1 73 ? 12.836 26.609 -0.073 1 96.12 73 LEU A N 1
ATOM 561 C CA . LEU A 1 73 ? 13.836 27.531 0.465 1 96.12 73 LEU A CA 1
ATOM 562 C C . LEU A 1 73 ? 13.375 28.969 0.318 1 96.12 73 LEU A C 1
ATOM 564 O O . LEU A 1 73 ? 13.031 29.406 -0.782 1 96.12 73 LEU A O 1
ATOM 568 N N . PHE A 1 74 ? 13.336 29.688 1.419 1 93.94 74 PHE A N 1
ATOM 569 C CA . PHE A 1 74 ? 13.016 31.109 1.386 1 93.94 74 PHE A CA 1
ATOM 570 C C . PHE A 1 74 ? 14.258 31.953 1.611 1 93.94 74 PHE A C 1
ATOM 572 O O . PHE A 1 74 ? 14.984 31.75 2.59 1 93.94 74 PHE A O 1
ATOM 579 N N . HIS A 1 75 ? 14.531 32.875 0.663 1 91.5 75 HIS A N 1
ATOM 580 C CA . HIS A 1 75 ? 15.648 33.781 0.74 1 91.5 75 HIS A CA 1
ATOM 581 C C . HIS A 1 75 ? 15.156 35.25 0.86 1 91.5 75 HIS A C 1
ATOM 583 O O . HIS A 1 75 ? 14.219 35.625 0.168 1 91.5 75 HIS A O 1
ATOM 589 N N . ALA A 1 76 ? 15.742 35.906 1.76 1 87.19 76 ALA A N 1
ATOM 590 C CA . ALA A 1 76 ? 15.461 37.344 1.838 1 87.19 76 ALA A CA 1
ATOM 591 C C . ALA A 1 76 ? 16.266 38.125 0.794 1 87.19 76 ALA A C 1
ATOM 593 O O . ALA A 1 76 ? 17.484 37.969 0.69 1 87.19 76 ALA A O 1
ATOM 594 N N . THR A 1 77 ? 15.672 38.781 -0.123 1 79.62 77 THR A N 1
ATOM 595 C CA . THR A 1 77 ? 16.375 39.5 -1.202 1 79.62 77 THR A CA 1
ATOM 596 C C . THR A 1 77 ? 16.547 40.969 -0.875 1 79.62 77 THR A C 1
ATOM 598 O O . THR A 1 77 ? 17.328 41.656 -1.532 1 79.62 77 THR A O 1
ATOM 601 N N . SER A 1 78 ? 15.727 41.469 -0.101 1 68.69 78 SER A N 1
ATOM 602 C CA . SER A 1 78 ? 15.852 42.906 0.19 1 68.69 78 SER A CA 1
ATOM 603 C C . SER A 1 78 ? 16.891 43.156 1.28 1 68.69 78 SER A C 1
ATOM 605 O O . SER A 1 78 ? 17.156 42.281 2.104 1 68.69 78 SER A O 1
ATOM 607 N N . GLU A 1 79 ? 17.562 44.281 1.074 1 57.56 79 GLU A N 1
ATOM 608 C CA . GLU A 1 79 ? 18.5 44.75 2.098 1 57.56 79 GLU A CA 1
ATOM 609 C C . GLU A 1 79 ? 17.781 45 3.424 1 57.56 79 GLU A C 1
ATOM 611 O O . GLU A 1 79 ? 16.578 45.25 3.447 1 57.56 79 GLU A O 1
ATOM 616 N N . PRO A 1 80 ? 18.594 44.75 4.527 1 52.97 80 PRO A N 1
ATOM 617 C CA . PRO A 1 80 ? 18 45.062 5.84 1 52.97 80 PRO A CA 1
ATOM 618 C C . PRO A 1 80 ? 17.375 46.438 5.914 1 52.97 80 PRO A C 1
ATOM 620 O O . PRO A 1 80 ? 17.984 47.406 5.457 1 52.97 80 PRO A O 1
ATOM 623 N N . GLY A 1 81 ? 16.109 46.719 6.297 1 49.31 81 GLY A N 1
ATOM 624 C CA . GLY A 1 81 ? 15.445 48 6.449 1 49.31 81 GLY A CA 1
ATOM 625 C C . GLY A 1 81 ? 14.305 48.219 5.469 1 49.31 81 GLY A C 1
ATOM 626 O O . GLY A 1 81 ? 13.445 49.094 5.68 1 49.31 81 GLY A O 1
ATOM 627 N N . GLU A 1 82 ? 14.422 47.688 4.293 1 54.25 82 GLU A N 1
ATOM 628 C CA . GLU A 1 82 ? 13.398 47.844 3.27 1 54.25 82 GLU A CA 1
ATOM 629 C C . GLU A 1 82 ? 12.344 46.75 3.348 1 54.25 82 GLU A C 1
ATOM 631 O O . GLU A 1 82 ? 12.508 45.781 4.086 1 54.25 82 GLU A O 1
ATOM 636 N N . VAL A 1 83 ? 11.164 47.094 2.822 1 58.69 83 VAL A N 1
ATOM 637 C CA . VAL A 1 83 ? 10.109 46.094 2.725 1 58.69 83 VAL A CA 1
ATOM 638 C C . VAL A 1 83 ? 10.688 44.781 2.211 1 58.69 83 VAL A C 1
ATOM 640 O O . VAL A 1 83 ? 11.328 44.719 1.156 1 58.69 83 VAL A O 1
ATOM 643 N N . HIS A 1 84 ? 10.648 43.781 3.088 1 63.94 84 HIS A N 1
ATOM 644 C CA . HIS A 1 84 ? 11.305 42.5 2.811 1 63.94 84 HIS A CA 1
ATOM 645 C C . HIS A 1 84 ? 10.68 41.812 1.6 1 63.94 84 HIS A C 1
ATOM 647 O O . HIS A 1 84 ? 9.461 41.688 1.516 1 63.94 84 HIS A O 1
ATOM 653 N N . GLU A 1 85 ? 11.492 41.656 0.636 1 83.06 85 GLU A N 1
ATOM 654 C CA . GLU A 1 85 ? 11.148 40.812 -0.508 1 83.06 85 GLU A CA 1
ATOM 655 C C . GLU A 1 85 ? 11.781 39.406 -0.387 1 83.06 85 GLU A C 1
ATOM 657 O O . GLU A 1 85 ? 12.836 39.281 0.237 1 83.06 85 GLU A O 1
ATOM 662 N N . TRP A 1 86 ? 11.016 38.5 -0.781 1 89.62 86 TRP A N 1
ATOM 663 C CA . TRP A 1 86 ? 11.445 37.125 -0.59 1 89.62 86 TRP A CA 1
ATOM 664 C C . TRP A 1 86 ? 11.492 36.375 -1.921 1 89.62 86 TRP A C 1
ATOM 666 O O . TRP A 1 86 ? 10.805 36.75 -2.873 1 89.62 86 TRP A O 1
ATOM 676 N N . GLN A 1 87 ? 12.375 35.438 -1.973 1 91.56 87 GLN A N 1
ATOM 677 C CA . GLN A 1 87 ? 12.43 34.469 -3.049 1 91.56 87 GLN A CA 1
ATOM 678 C C . GLN A 1 87 ? 12.172 33.062 -2.52 1 91.56 87 GLN A C 1
ATOM 680 O O . GLN A 1 87 ? 12.695 32.688 -1.465 1 91.56 87 GLN A O 1
ATOM 685 N N . ALA A 1 88 ? 11.281 32.375 -3.182 1 93.38 88 ALA A N 1
ATOM 686 C CA . ALA A 1 88 ? 10.969 31 -2.785 1 93.38 88 ALA A CA 1
ATOM 687 C C . ALA A 1 88 ? 11.383 30 -3.867 1 93.38 88 ALA A C 1
ATOM 689 O O . ALA A 1 88 ? 11.055 30.188 -5.043 1 93.38 88 ALA A O 1
ATOM 690 N N . ARG A 1 89 ? 12.203 29.016 -3.541 1 94.06 89 ARG A N 1
ATOM 691 C CA . ARG A 1 89 ? 12.562 27.891 -4.41 1 94.06 89 ARG A CA 1
ATOM 692 C C . ARG A 1 89 ? 11.883 26.609 -3.957 1 94.06 89 ARG A C 1
ATOM 694 O O . ARG A 1 89 ? 12.086 26.156 -2.826 1 94.06 89 ARG A O 1
ATOM 701 N N . ARG A 1 90 ? 11.086 26.016 -4.91 1 94.81 90 ARG A N 1
ATOM 702 C CA . ARG A 1 90 ? 10.211 24.906 -4.523 1 94.81 90 ARG A CA 1
ATOM 703 C C . ARG A 1 90 ? 10.688 23.594 -5.125 1 94.81 90 ARG A C 1
ATOM 705 O O . ARG A 1 90 ? 10.969 23.516 -6.324 1 94.81 90 ARG A O 1
ATOM 712 N N . TYR A 1 91 ? 10.812 22.484 -4.293 1 95.5 91 TYR A N 1
ATOM 713 C CA . TYR A 1 91 ? 11.148 21.141 -4.711 1 95.5 91 TYR A CA 1
ATOM 714 C C . TYR A 1 91 ? 10.102 20.141 -4.215 1 95.5 91 TYR A C 1
ATOM 716 O O . TYR A 1 91 ? 9.875 20.016 -3.01 1 95.5 91 TYR A O 1
ATOM 724 N N . ASN A 1 92 ? 9.391 19.5 -5.117 1 95.62 92 ASN A N 1
ATOM 725 C CA . ASN A 1 92 ? 8.406 18.469 -4.766 1 95.62 92 ASN A CA 1
ATOM 726 C C . ASN A 1 92 ? 8.961 17.062 -5.004 1 95.62 92 ASN A C 1
ATOM 728 O O . ASN A 1 92 ? 8.789 16.5 -6.09 1 95.62 92 ASN A O 1
ATOM 732 N N . PHE A 1 93 ? 9.5 16.391 -3.971 1 97.5 93 PHE A N 1
ATOM 733 C CA . PHE A 1 93 ? 10.156 15.086 -4.086 1 97.5 93 PHE A CA 1
ATOM 734 C C . PHE A 1 93 ? 9.141 13.953 -3.975 1 97.5 93 PHE A C 1
ATOM 736 O O . PHE A 1 93 ? 8.367 13.898 -3.02 1 97.5 93 PHE A O 1
ATOM 743 N N . TYR A 1 94 ? 9.086 13.094 -4.941 1 96.94 94 TYR A N 1
ATOM 744 C CA . TYR A 1 94 ? 8.383 11.82 -4.785 1 96.94 94 TYR A CA 1
ATOM 745 C C . TYR A 1 94 ? 9.273 10.789 -4.098 1 96.94 94 TYR A C 1
ATOM 747 O O . TYR A 1 94 ? 10.453 10.664 -4.426 1 96.94 94 TYR A O 1
ATOM 755 N N . VAL A 1 95 ? 8.711 10.062 -3.125 1 97.56 95 VAL A N 1
ATOM 756 C CA . VAL A 1 95 ? 9.508 9.156 -2.305 1 97.56 95 VAL A CA 1
ATOM 757 C C . VAL A 1 95 ? 8.906 7.758 -2.338 1 97.56 95 VAL A C 1
ATOM 759 O O . VAL A 1 95 ? 7.738 7.57 -1.981 1 97.56 95 VAL A O 1
ATOM 762 N N . PHE A 1 96 ? 9.641 6.719 -2.73 1 96.19 96 PHE A N 1
ATOM 763 C CA . PHE A 1 96 ? 9.195 5.332 -2.732 1 96.19 96 PHE A CA 1
ATOM 764 C C . PHE A 1 96 ? 10.344 4.391 -2.389 1 96.19 96 PHE A C 1
ATOM 766 O O . PHE A 1 96 ? 11.477 4.594 -2.836 1 96.19 96 PHE A O 1
ATOM 773 N N . PRO A 1 97 ? 10.102 3.369 -1.604 1 92.62 97 PRO A N 1
ATOM 774 C CA . PRO A 1 97 ? 11.195 2.488 -1.188 1 92.62 97 PRO A CA 1
ATOM 775 C C . PRO A 1 97 ? 11.836 1.747 -2.361 1 92.62 97 PRO A C 1
ATOM 777 O O . PRO A 1 97 ? 11.25 1.667 -3.441 1 92.62 97 PRO A O 1
ATOM 780 N N . ALA A 1 98 ? 13.008 1.26 -2.053 1 87.25 98 ALA A N 1
ATOM 781 C CA . ALA A 1 98 ? 13.75 0.507 -3.066 1 87.25 98 ALA A CA 1
ATOM 782 C C . ALA A 1 98 ? 12.992 -0.759 -3.465 1 87.25 98 ALA A C 1
ATOM 784 O O . ALA A 1 98 ? 12.375 -1.411 -2.621 1 87.25 98 ALA A O 1
ATOM 785 N N . GLN A 1 99 ? 12.969 -0.98 -4.707 1 74.25 99 GLN A N 1
ATOM 786 C CA . GLN A 1 99 ? 12.195 -2.092 -5.25 1 74.25 99 GLN A CA 1
ATOM 787 C C . GLN A 1 99 ? 13.094 -3.287 -5.559 1 74.25 99 GLN A C 1
ATOM 789 O O . GLN A 1 99 ? 12.688 -4.203 -6.273 1 74.25 99 GLN A O 1
ATOM 794 N N . ASP A 1 100 ? 14.344 -3.125 -5.094 1 65.75 100 ASP A N 1
ATOM 795 C CA . ASP A 1 100 ? 15.227 -4.246 -5.395 1 65.75 100 ASP A CA 1
ATOM 796 C C . ASP A 1 100 ? 14.781 -5.512 -4.672 1 65.75 100 ASP A C 1
ATOM 798 O O . ASP A 1 100 ? 14.562 -5.496 -3.459 1 65.75 100 ASP A O 1
ATOM 802 N N . GLY A 1 101 ? 13.648 -6.188 -5.137 1 52.62 101 GLY A N 1
ATOM 803 C CA . GLY A 1 101 ? 12.906 -7.395 -4.82 1 52.62 101 GLY A CA 1
ATOM 804 C C . GLY A 1 101 ? 13.641 -8.32 -3.867 1 52.62 101 GLY A C 1
ATOM 805 O O . GLY A 1 101 ? 13.016 -9.07 -3.115 1 52.62 101 GLY A O 1
ATOM 806 N N . TRP A 1 102 ? 14.938 -8.484 -4.051 1 46.72 102 TRP A N 1
ATOM 807 C CA . TRP A 1 102 ? 15.531 -9.688 -3.484 1 46.72 102 TRP A CA 1
ATOM 808 C C . TRP A 1 102 ? 16.172 -9.391 -2.133 1 46.72 102 TRP A C 1
ATOM 810 O O . TRP A 1 102 ? 16.531 -10.312 -1.394 1 46.72 102 TRP A O 1
ATOM 820 N N . SER A 1 103 ? 16.422 -8.07 -1.964 1 49.97 103 SER A N 1
ATOM 821 C CA . SER A 1 103 ? 17.156 -7.898 -0.712 1 49.97 103 SER A CA 1
ATOM 822 C C . SER A 1 103 ? 16.203 -7.727 0.466 1 49.97 103 SER A C 1
ATOM 824 O O . SER A 1 103 ? 15.156 -7.082 0.339 1 49.97 103 SER A O 1
ATOM 826 N N . GLY A 1 104 ? 15.836 -8.719 1.138 1 54.41 104 GLY A N 1
ATOM 827 C CA . GLY A 1 104 ? 15.102 -8.875 2.385 1 54.41 104 GLY A CA 1
ATOM 828 C C . GLY A 1 104 ? 14.961 -7.578 3.158 1 54.41 104 GLY A C 1
ATOM 829 O O . GLY A 1 104 ? 14.367 -7.559 4.242 1 54.41 104 GLY A O 1
ATOM 830 N N . GLU A 1 105 ? 15.5 -6.449 2.59 1 63 105 GLU A N 1
ATOM 831 C CA . GLU A 1 105 ? 15.562 -5.332 3.531 1 63 105 GLU A CA 1
ATOM 832 C C . GLU A 1 105 ? 14.656 -4.188 3.08 1 63 105 GLU A C 1
ATOM 834 O O . GLU A 1 105 ? 14.844 -3.041 3.496 1 63 105 GLU A O 1
ATOM 839 N N . THR A 1 106 ? 13.633 -4.559 2.254 1 74.75 106 THR A N 1
ATOM 840 C CA . THR A 1 106 ? 12.859 -3.42 1.775 1 74.75 106 THR A CA 1
ATOM 841 C C . THR A 1 106 ? 11.648 -3.178 2.67 1 74.75 106 THR A C 1
ATOM 843 O O . THR A 1 106 ? 11.016 -4.125 3.145 1 74.75 106 THR A O 1
ATOM 846 N N . ARG A 1 107 ? 11.414 -1.907 2.926 1 84.69 107 ARG A N 1
ATOM 847 C CA . ARG A 1 107 ? 10.273 -1.491 3.73 1 84.69 107 ARG A CA 1
ATOM 848 C C . ARG A 1 107 ? 8.969 -1.615 2.943 1 84.69 107 ARG A C 1
ATOM 850 O O . ARG A 1 107 ? 8.875 -1.133 1.812 1 84.69 107 ARG A O 1
ATOM 857 N N . GLU A 1 108 ? 8.031 -2.342 3.5 1 91.19 108 GLU A N 1
ATOM 858 C CA . GLU A 1 108 ? 6.707 -2.432 2.893 1 91.19 108 GLU A CA 1
ATOM 859 C C . GLU A 1 108 ? 5.953 -1.11 3.014 1 91.19 108 GLU A C 1
ATOM 861 O O . GLU A 1 108 ? 6.273 -0.283 3.871 1 91.19 108 GLU A O 1
ATOM 866 N N . VAL A 1 109 ? 5.012 -0.876 2.148 1 95.12 109 VAL A N 1
ATOM 867 C CA . VAL A 1 109 ? 4.215 0.344 2.139 1 95.12 109 VAL A CA 1
ATOM 868 C C . VAL A 1 109 ? 2.768 0.018 2.502 1 95.12 109 VAL A C 1
ATOM 870 O O . VAL A 1 109 ? 2.143 -0.842 1.877 1 95.12 109 VAL A O 1
ATOM 873 N N . VAL A 1 110 ? 2.303 0.64 3.477 1 95.44 110 VAL A N 1
ATOM 874 C CA . VAL A 1 110 ? 0.925 0.431 3.906 1 95.44 110 VAL A CA 1
ATOM 875 C C . VAL A 1 110 ? 0.056 1.598 3.443 1 95.44 110 VAL A C 1
ATOM 877 O O . VAL A 1 110 ? 0.393 2.762 3.674 1 95.44 110 VAL A O 1
ATOM 880 N N . LEU A 1 111 ? -1.024 1.306 2.82 1 94.88 111 LEU A N 1
ATOM 881 C CA . LEU A 1 111 ? -1.948 2.314 2.311 1 94.88 111 LEU A CA 1
ATOM 882 C C . LEU A 1 111 ? -3.229 2.344 3.137 1 94.88 111 LEU A C 1
ATOM 884 O O . LEU A 1 111 ? -3.891 1.316 3.301 1 94.88 111 LEU A O 1
ATOM 888 N N . ASN A 1 112 ? -3.521 3.484 3.684 1 92.25 112 ASN A N 1
ATOM 889 C CA . ASN A 1 112 ? -4.859 3.738 4.207 1 92.25 112 ASN A CA 1
ATOM 890 C C . ASN A 1 112 ? -5.84 4.098 3.092 1 92.25 112 ASN A C 1
ATOM 892 O O . ASN A 1 112 ? -5.66 5.105 2.402 1 92.25 112 ASN A O 1
ATOM 896 N N . PRO A 1 113 ? -6.883 3.287 2.879 1 89.81 113 PRO A N 1
ATOM 897 C CA . PRO A 1 113 ? -7.777 3.531 1.745 1 89.81 113 PRO A CA 1
ATOM 898 C C . PRO A 1 113 ? -8.414 4.918 1.783 1 89.81 113 PRO A C 1
ATOM 900 O O . PRO A 1 113 ? -8.625 5.535 0.735 1 89.81 113 PRO A O 1
ATOM 903 N N . GLY A 1 114 ? -8.773 5.391 2.945 1 88.12 114 GLY A N 1
ATOM 904 C CA . GLY A 1 114 ? -9.297 6.742 3.059 1 88.12 114 GLY A CA 1
ATOM 905 C C . GLY A 1 114 ? -8.305 7.801 2.607 1 88.12 114 GLY A C 1
ATOM 906 O O . GLY A 1 114 ? -8.688 8.758 1.933 1 88.12 114 GLY A O 1
ATOM 907 N N . ALA A 1 115 ? -7.062 7.621 3.02 1 90.25 115 ALA A N 1
ATOM 908 C CA . ALA A 1 115 ? -6.012 8.539 2.602 1 90.25 115 ALA A CA 1
ATOM 909 C C . ALA A 1 115 ? -5.812 8.5 1.09 1 90.25 115 ALA A C 1
ATOM 911 O O . ALA A 1 115 ? -5.621 9.539 0.452 1 90.25 115 ALA A O 1
ATOM 912 N N . VAL A 1 116 ? -5.906 7.305 0.55 1 90.31 116 VAL A N 1
ATOM 913 C CA . VAL A 1 116 ? -5.742 7.133 -0.89 1 90.31 116 VAL A CA 1
ATOM 914 C C . VAL A 1 116 ? -6.867 7.855 -1.629 1 90.31 116 VAL A C 1
ATOM 916 O O . VAL A 1 116 ? -6.629 8.531 -2.631 1 90.31 116 VAL A O 1
ATOM 919 N N . ALA A 1 117 ? -8.008 7.688 -1.166 1 88.19 117 ALA A N 1
ATOM 920 C CA . ALA A 1 117 ? -9.156 8.367 -1.771 1 88.19 117 ALA A CA 1
ATOM 921 C C . ALA A 1 117 ? -8.961 9.875 -1.767 1 88.19 117 ALA A C 1
ATOM 923 O O . ALA A 1 117 ? -9.242 10.547 -2.764 1 88.19 117 ALA A O 1
ATOM 924 N N . PHE A 1 118 ? -8.508 10.359 -0.656 1 88.62 118 PHE A N 1
ATOM 925 C CA . PHE A 1 118 ? -8.25 11.789 -0.505 1 88.62 118 PHE A CA 1
ATOM 926 C C . PHE A 1 118 ? -7.203 12.258 -1.512 1 88.62 118 PHE A C 1
ATOM 928 O O . PHE A 1 118 ? -7.395 13.273 -2.184 1 88.62 118 PHE A O 1
ATOM 935 N N . LEU A 1 119 ? -6.164 11.539 -1.627 1 90.5 119 LEU A N 1
ATOM 936 C CA . LEU A 1 119 ? -5.066 11.898 -2.518 1 90.5 119 LEU A CA 1
ATOM 937 C C . LEU A 1 119 ? -5.516 11.875 -3.975 1 90.5 119 LEU A C 1
ATOM 939 O O . LEU A 1 119 ? -5.137 12.742 -4.762 1 90.5 119 LEU A O 1
ATOM 943 N N . GLN A 1 120 ? -6.266 10.93 -4.281 1 87.62 120 GLN A N 1
ATOM 944 C CA . GLN A 1 120 ? -6.758 10.805 -5.648 1 87.62 120 GLN A CA 1
ATOM 945 C C . GLN A 1 120 ? -7.699 11.953 -5.996 1 87.62 120 GLN A C 1
ATOM 947 O O . GLN A 1 120 ? -7.695 12.453 -7.125 1 87.62 120 GLN A O 1
ATOM 952 N N . GLN A 1 121 ? -8.492 12.297 -5.031 1 86.62 121 GLN A N 1
ATOM 953 C CA . GLN A 1 121 ? -9.383 13.43 -5.227 1 86.62 121 GLN A CA 1
ATOM 954 C C . GLN A 1 121 ? -8.594 14.703 -5.543 1 86.62 121 GLN A C 1
ATOM 956 O O . GLN A 1 121 ? -9.117 15.617 -6.191 1 86.62 121 GLN A O 1
ATOM 961 N N . HIS A 1 122 ? -7.406 14.695 -5.117 1 88 122 HIS A N 1
ATOM 962 C CA . HIS A 1 122 ? -6.562 15.859 -5.352 1 88 122 HIS A CA 1
ATOM 963 C C . HIS A 1 122 ? -5.512 15.578 -6.422 1 88 122 HIS A C 1
ATOM 965 O O . HIS A 1 122 ? -4.426 16.156 -6.402 1 88 122 HIS A O 1
ATOM 971 N N . ASN A 1 123 ? -5.723 14.531 -7.227 1 86.25 123 ASN A N 1
ATOM 972 C CA . ASN A 1 123 ? -5.027 14.234 -8.477 1 86.25 123 ASN A CA 1
ATOM 973 C C . ASN A 1 123 ? -3.623 13.688 -8.219 1 86.25 123 ASN A C 1
ATOM 975 O O . ASN A 1 123 ? -2.697 13.961 -8.984 1 86.25 123 ASN A O 1
ATOM 979 N N . MET A 1 124 ? -3.445 13.125 -7.129 1 90.69 124 MET A N 1
ATOM 980 C CA . MET A 1 124 ? -2.191 12.414 -6.887 1 90.69 124 MET A CA 1
ATOM 981 C C . MET A 1 124 ? -2.082 11.18 -7.773 1 90.69 124 MET A C 1
ATOM 983 O O . MET A 1 124 ? -3.014 10.383 -7.848 1 90.69 124 MET A O 1
ATOM 987 N N . SER A 1 125 ? -0.961 11.047 -8.453 1 91.38 125 SER A N 1
ATOM 988 C CA . SER A 1 125 ? -0.736 9.867 -9.281 1 91.38 125 SER A CA 1
ATOM 989 C C . SER A 1 125 ? 0.062 8.805 -8.531 1 91.38 125 SER A C 1
ATOM 991 O O . SER A 1 125 ? 1.258 8.984 -8.281 1 91.38 125 SER A O 1
ATOM 993 N N . LEU A 1 126 ? -0.559 7.711 -8.336 1 92.94 126 LEU A N 1
ATOM 994 C CA . LEU A 1 126 ? 0.145 6.621 -7.668 1 92.94 126 LEU A CA 1
ATOM 995 C C . LEU A 1 126 ? 1.091 5.914 -8.633 1 92.94 126 LEU A C 1
ATOM 997 O O . LEU A 1 126 ? 2.102 5.344 -8.219 1 92.94 126 LEU A O 1
ATOM 1001 N N . ASP A 1 127 ? 0.823 5.98 -9.914 1 93.62 127 ASP A N 1
ATOM 1002 C CA . ASP A 1 127 ? 1.728 5.418 -10.914 1 93.62 127 ASP A CA 1
ATOM 1003 C C . ASP A 1 127 ? 3.057 6.172 -10.938 1 93.62 127 ASP A C 1
ATOM 1005 O O . ASP A 1 127 ? 4.125 5.559 -10.891 1 93.62 127 ASP A O 1
ATOM 1009 N N . LEU A 1 128 ? 2.939 7.457 -10.977 1 92.88 128 LEU A N 1
ATOM 1010 C CA . LEU A 1 128 ? 4.156 8.258 -10.969 1 92.88 128 LEU A CA 1
ATOM 1011 C C . LEU A 1 128 ? 4.953 8.016 -9.688 1 92.88 128 LEU A C 1
ATOM 1013 O O . LEU A 1 128 ? 6.176 7.859 -9.734 1 92.88 128 LEU A O 1
ATOM 1017 N N . TRP A 1 129 ? 4.207 7.953 -8.609 1 95.06 129 TRP A N 1
ATOM 1018 C CA . TRP A 1 129 ? 4.809 7.754 -7.293 1 95.06 129 TRP A CA 1
ATOM 1019 C C . TRP A 1 129 ? 5.574 6.438 -7.238 1 95.06 129 TRP A C 1
ATOM 1021 O O . TRP A 1 129 ? 6.75 6.414 -6.855 1 95.06 129 TRP A O 1
ATOM 1031 N N . THR A 1 130 ? 5.008 5.332 -7.656 1 94.38 130 THR A N 1
ATOM 1032 C CA . THR A 1 130 ? 5.609 4.012 -7.504 1 94.38 130 THR A CA 1
ATOM 1033 C C . THR A 1 130 ? 6.664 3.77 -8.578 1 94.38 130 THR A C 1
ATOM 1035 O O . THR A 1 130 ? 7.641 3.055 -8.352 1 94.38 130 THR A O 1
ATOM 1038 N N . GLN A 1 131 ? 6.582 4.379 -9.703 1 92.62 131 GLN A N 1
ATOM 1039 C CA . GLN A 1 131 ? 7.5 4.137 -10.812 1 92.62 131 GLN A CA 1
ATOM 1040 C C . GLN A 1 131 ? 8.734 5.023 -10.703 1 92.62 131 GLN A C 1
ATOM 1042 O O . GLN A 1 131 ? 9.852 4.586 -11.008 1 92.62 131 GLN A O 1
ATOM 1047 N N . GLN A 1 132 ? 8.477 6.23 -10.211 1 93.75 132 GLN A N 1
ATOM 1048 C CA . GLN A 1 132 ? 9.555 7.211 -10.328 1 93.75 132 GLN A CA 1
ATOM 1049 C C . GLN A 1 132 ? 9.938 7.77 -8.969 1 93.75 132 GLN A C 1
ATOM 1051 O O . GLN A 1 132 ? 10.789 8.656 -8.867 1 93.75 132 GLN A O 1
ATOM 1056 N N . GLY A 1 133 ? 9.305 7.297 -7.926 1 95.44 133 GLY A N 1
ATOM 1057 C CA . GLY A 1 133 ? 9.672 7.762 -6.598 1 95.44 133 GLY A CA 1
ATOM 1058 C C . GLY A 1 133 ? 11.125 7.504 -6.258 1 95.44 133 GLY A C 1
ATOM 1059 O O . GLY A 1 133 ? 11.68 6.461 -6.613 1 95.44 133 GLY A O 1
ATOM 1060 N N . VAL A 1 134 ? 11.766 8.438 -5.641 1 96.81 134 VAL A N 1
ATOM 1061 C CA . VAL A 1 134 ? 13.164 8.32 -5.246 1 96.81 134 VAL A CA 1
ATOM 1062 C C . VAL A 1 134 ? 13.281 7.414 -4.02 1 96.81 134 VAL A C 1
ATOM 1064 O O . VAL A 1 134 ? 12.477 7.516 -3.086 1 96.81 134 VAL A O 1
ATOM 1067 N N . THR A 1 135 ? 14.266 6.539 -4.027 1 95 135 THR A N 1
ATOM 1068 C CA . THR A 1 135 ? 14.469 5.602 -2.928 1 95 135 THR A CA 1
ATOM 1069 C C . THR A 1 135 ? 15.062 6.309 -1.714 1 95 135 THR A C 1
ATOM 1071 O O . THR A 1 135 ? 15.359 7.504 -1.77 1 95 135 THR A O 1
ATOM 1074 N N . TYR A 1 136 ? 15.172 5.547 -0.623 1 96.12 136 TYR A N 1
ATOM 1075 C CA . TYR A 1 136 ? 15.766 6.07 0.601 1 96.12 136 TYR A CA 1
ATOM 1076 C C . TYR A 1 136 ? 16.312 4.941 1.47 1 96.12 136 TYR A C 1
ATOM 1078 O O . TYR A 1 136 ? 15.961 3.775 1.269 1 96.12 136 TYR A O 1
ATOM 1086 N N . GLN A 1 137 ? 17.188 5.289 2.326 1 94.12 137 GLN A N 1
ATOM 1087 C CA . GLN A 1 137 ? 17.734 4.41 3.357 1 94.12 137 GLN A CA 1
ATOM 1088 C C . GLN A 1 137 ? 17.797 5.121 4.707 1 94.12 137 GLN A C 1
ATOM 1090 O O . GLN A 1 137 ? 17.844 6.352 4.762 1 94.12 137 GLN A O 1
ATOM 1095 N N . THR A 1 138 ? 17.672 4.367 5.734 1 93.88 138 THR A N 1
ATOM 1096 C CA . THR A 1 138 ? 17.891 4.93 7.062 1 93.88 138 THR A CA 1
ATOM 1097 C C . THR A 1 138 ? 19.359 5.293 7.266 1 93.88 138 THR A C 1
ATOM 1099 O O . THR A 1 138 ? 20.219 4.855 6.504 1 93.88 138 THR A O 1
ATOM 1102 N N . ASN A 1 139 ? 19.578 6.043 8.227 1 93.88 139 ASN A N 1
ATOM 1103 C CA . ASN A 1 139 ? 20.891 6.605 8.5 1 93.88 139 ASN A CA 1
ATOM 1104 C C . ASN A 1 139 ? 21.969 5.523 8.516 1 93.88 139 ASN A C 1
ATOM 1106 O O . ASN A 1 139 ? 22.953 5.617 7.785 1 93.88 139 ASN A O 1
ATOM 1110 N N . ASP A 1 140 ? 21.828 4.477 9.266 1 91.25 140 ASP A N 1
ATOM 1111 C CA . ASP A 1 140 ? 22.844 3.432 9.406 1 91.25 140 ASP A CA 1
ATOM 1112 C C . ASP A 1 140 ? 23.078 2.715 8.078 1 91.25 140 ASP A C 1
ATOM 1114 O O . ASP A 1 140 ? 24.234 2.492 7.688 1 91.25 140 ASP A O 1
ATOM 1118 N N . LYS A 1 141 ? 22.047 2.393 7.41 1 91.38 141 LYS A N 1
ATOM 1119 C CA . LYS A 1 141 ? 22.156 1.698 6.129 1 91.38 141 LYS A CA 1
ATOM 1120 C C . LYS A 1 141 ? 22.812 2.59 5.078 1 91.38 141 LYS A C 1
ATOM 1122 O O . LYS A 1 141 ? 23.594 2.119 4.262 1 91.38 141 LYS A O 1
ATOM 1127 N N . ALA A 1 142 ? 22.438 3.865 5.074 1 93.88 142 ALA A N 1
ATOM 1128 C CA . ALA A 1 142 ? 23.016 4.812 4.125 1 93.88 142 ALA A CA 1
ATOM 1129 C C . ALA A 1 142 ? 24.516 4.949 4.332 1 93.88 142 ALA A C 1
ATOM 1131 O O . ALA A 1 142 ? 25.281 4.926 3.369 1 93.88 142 ALA A O 1
ATOM 1132 N N . TYR A 1 143 ? 24.922 5.043 5.562 1 92.06 143 TYR A N 1
ATOM 1133 C CA . TYR A 1 143 ? 26.344 5.156 5.867 1 92.06 143 TYR A CA 1
ATOM 1134 C C . TYR A 1 143 ? 27.094 3.91 5.414 1 92.06 143 TYR A C 1
ATOM 1136 O O . TYR A 1 143 ? 28.188 4.008 4.855 1 92.06 143 TYR A O 1
ATOM 1144 N N . GLU A 1 144 ? 26.516 2.779 5.688 1 91.88 144 GLU A N 1
ATOM 1145 C CA . GLU A 1 144 ? 27.125 1.525 5.266 1 91.88 144 GLU A CA 1
ATOM 1146 C C . GLU A 1 144 ? 27.266 1.46 3.746 1 91.88 144 GLU A C 1
ATOM 1148 O O . GLU A 1 144 ? 28.297 1.033 3.229 1 91.88 144 GLU A O 1
ATOM 1153 N N . THR A 1 145 ? 26.234 1.834 3.119 1 93.25 145 THR A N 1
ATOM 1154 C CA . THR A 1 145 ? 26.203 1.81 1.66 1 93.25 145 THR A CA 1
ATOM 1155 C C . THR A 1 145 ? 27.281 2.736 1.086 1 93.25 145 THR A C 1
ATOM 1157 O O . THR A 1 145 ? 28.031 2.346 0.188 1 93.25 145 THR A O 1
ATOM 1160 N N . VAL A 1 146 ? 27.359 3.961 1.596 1 94.25 146 VAL A N 1
ATOM 1161 C CA . VAL A 1 146 ? 28.312 4.945 1.109 1 94.25 146 VAL A CA 1
ATOM 1162 C C . VAL A 1 146 ? 29.734 4.492 1.441 1 94.25 146 VAL A C 1
ATOM 1164 O O . VAL A 1 146 ? 30.641 4.605 0.612 1 94.25 146 VAL A O 1
ATOM 1167 N N . HIS A 1 147 ? 29.891 3.996 2.643 1 92.25 147 HIS A N 1
ATOM 1168 C CA . HIS A 1 147 ? 31.203 3.514 3.059 1 92.25 147 HIS A CA 1
ATOM 1169 C C . HIS A 1 147 ? 31.688 2.379 2.158 1 92.25 147 HIS A C 1
ATOM 1171 O O . HIS A 1 147 ? 32.844 2.355 1.75 1 92.25 147 HIS A O 1
ATOM 1177 N N . ALA A 1 148 ? 30.828 1.43 1.873 1 92.38 148 ALA A N 1
ATOM 1178 C CA . ALA A 1 148 ? 31.172 0.311 1 1 92.38 148 ALA A CA 1
ATOM 1179 C C . ALA A 1 148 ? 31.547 0.8 -0.397 1 92.38 148 ALA A C 1
ATOM 1181 O O . ALA A 1 148 ? 32.469 0.284 -1.013 1 92.38 148 ALA A O 1
ATOM 1182 N N . TYR A 1 149 ? 30.859 1.757 -0.883 1 94.25 149 TYR A N 1
ATOM 1183 C CA . TYR A 1 149 ? 31.125 2.324 -2.199 1 94.25 149 TYR A CA 1
ATOM 1184 C C . TYR A 1 149 ? 32.469 3.02 -2.229 1 94.25 149 TYR A C 1
ATOM 1186 O O . TYR A 1 149 ? 33.281 2.811 -3.15 1 94.25 149 TYR A O 1
ATOM 1194 N N . VAL A 1 150 ? 32.688 3.822 -1.209 1 93.38 150 VAL A N 1
ATOM 1195 C CA . VAL A 1 150 ? 33.938 4.578 -1.135 1 93.38 150 VAL A CA 1
ATOM 1196 C C . VAL A 1 150 ? 35.125 3.621 -1.013 1 93.38 150 VAL A C 1
ATOM 1198 O O . VAL A 1 150 ? 36.156 3.807 -1.669 1 93.38 150 VAL A O 1
ATOM 1201 N N . GLU A 1 151 ? 35 2.645 -0.228 1 90.94 151 GLU A N 1
ATOM 1202 C CA . GLU A 1 151 ? 36.062 1.646 -0.072 1 90.94 151 GLU A CA 1
ATOM 1203 C C . GLU A 1 151 ? 36.344 0.937 -1.392 1 90.94 151 GLU A C 1
ATOM 1205 O O . GLU A 1 151 ? 37.5 0.697 -1.733 1 90.94 151 GLU A O 1
ATOM 1210 N N . LYS A 1 152 ? 35.344 0.57 -2.031 1 90.81 152 LYS A N 1
ATOM 1211 C CA . LYS A 1 152 ? 35.469 -0.086 -3.328 1 90.81 152 LYS A CA 1
ATOM 1212 C C . LYS A 1 152 ? 36.219 0.808 -4.32 1 90.81 152 LYS A C 1
ATOM 1214 O O . LYS A 1 152 ? 37.062 0.333 -5.078 1 90.81 152 LYS A O 1
ATOM 1219 N N . GLU A 1 153 ? 35.906 2.072 -4.328 1 89.38 153 GLU A N 1
ATOM 1220 C CA . GLU A 1 153 ? 36.531 3.025 -5.23 1 89.38 153 GLU A CA 1
ATOM 1221 C C . GLU A 1 153 ? 38 3.234 -4.863 1 89.38 153 GLU A C 1
ATOM 1223 O O . GLU A 1 153 ? 38.875 3.395 -5.742 1 89.38 153 GLU A O 1
ATOM 1228 N N . LEU A 1 154 ? 38.281 3.234 -3.602 1 88.44 154 LEU A N 1
ATOM 1229 C CA . LEU A 1 154 ? 39.656 3.379 -3.146 1 88.44 154 LEU A CA 1
ATOM 1230 C C . LEU A 1 154 ? 40.5 2.168 -3.547 1 88.44 154 LEU A C 1
ATOM 1232 O O . LEU A 1 154 ? 41.625 2.312 -3.961 1 88.44 154 LEU A O 1
ATOM 1236 N N . ILE A 1 155 ? 39.938 1.039 -3.449 1 86.69 155 ILE A N 1
ATOM 1237 C CA . ILE A 1 155 ? 40.594 -0.188 -3.852 1 86.69 155 ILE A CA 1
ATOM 1238 C C . ILE A 1 155 ? 40.844 -0.171 -5.359 1 86.69 155 ILE A C 1
ATOM 1240 O O . ILE A 1 155 ? 41.938 -0.548 -5.824 1 86.69 155 ILE A O 1
ATOM 1244 N N . ARG A 1 156 ? 39.906 0.204 -6.074 1 82.69 156 ARG A N 1
ATOM 1245 C CA . ARG A 1 156 ? 40.031 0.302 -7.523 1 82.69 156 ARG A CA 1
ATOM 1246 C C . ARG A 1 156 ? 41.125 1.289 -7.918 1 82.69 156 ARG A C 1
ATOM 1248 O O . ARG A 1 156 ? 41.875 1.036 -8.852 1 82.69 156 ARG A O 1
ATOM 1255 N N . GLU A 1 157 ? 41.156 2.383 -7.27 1 79.62 157 GLU A N 1
ATOM 1256 C CA . GLU A 1 157 ? 42.156 3.398 -7.551 1 79.62 157 GLU A CA 1
ATOM 1257 C C . GLU A 1 157 ? 43.562 2.893 -7.219 1 79.62 157 GLU A C 1
ATOM 1259 O O . GLU A 1 157 ? 44.531 3.141 -7.965 1 79.62 157 GLU A O 1
ATOM 1264 N N . ARG A 1 158 ? 43.688 2.162 -6.168 1 77.5 158 ARG A N 1
ATOM 1265 C CA . ARG A 1 158 ? 44.969 1.589 -5.777 1 77.5 158 ARG A CA 1
ATOM 1266 C C . ARG A 1 158 ? 45.406 0.52 -6.77 1 77.5 158 ARG A C 1
ATOM 1268 O O . ARG A 1 158 ? 46.594 0.454 -7.129 1 77.5 158 ARG A O 1
ATOM 1275 N N . ALA A 1 159 ? 44.438 -0.289 -7.133 1 72.19 159 ALA A N 1
ATOM 1276 C CA . ALA A 1 159 ? 44.75 -1.343 -8.102 1 72.19 159 ALA A CA 1
ATOM 1277 C C . ALA A 1 159 ? 45.156 -0.751 -9.445 1 72.19 159 ALA A C 1
ATOM 1279 O O . ALA A 1 159 ? 46.031 -1.271 -10.117 1 72.19 159 ALA A O 1
ATOM 1280 N N . ALA A 1 160 ? 44.469 0.208 -9.875 1 68.25 160 ALA A N 1
ATOM 1281 C CA . ALA A 1 160 ? 44.812 0.887 -11.117 1 68.25 160 ALA A CA 1
ATOM 1282 C C . ALA A 1 160 ? 46.219 1.501 -11.047 1 68.25 160 ALA A C 1
ATOM 1284 O O . ALA A 1 160 ? 46.969 1.456 -12.023 1 68.25 160 ALA A O 1
ATOM 1285 N N . GLU A 1 161 ? 46.5 2.023 -9.906 1 65.44 161 GLU A N 1
ATOM 1286 C CA . GLU A 1 161 ? 47.844 2.586 -9.703 1 65.44 161 GLU A CA 1
ATOM 1287 C C . GLU A 1 161 ? 48.906 1.496 -9.727 1 65.44 161 GLU A C 1
ATOM 1289 O O . GLU A 1 161 ? 50 1.69 -10.289 1 65.44 161 GLU A O 1
ATOM 1294 N N . ASP A 1 162 ? 48.5 0.362 -9.039 1 60.94 162 ASP A N 1
ATOM 1295 C CA . ASP A 1 162 ? 49.406 -0.769 -8.984 1 60.94 162 ASP A CA 1
ATOM 1296 C C . ASP A 1 162 ? 49.562 -1.419 -10.352 1 60.94 162 ASP A C 1
ATOM 1298 O O . ASP A 1 162 ? 50.656 -1.822 -10.734 1 60.94 162 ASP A O 1
ATOM 1302 N N . LYS A 1 163 ? 48.438 -1.722 -11.016 1 55.53 163 LYS A N 1
ATOM 1303 C CA . LYS A 1 163 ? 48.562 -2.287 -12.359 1 55.53 163 LYS A CA 1
ATOM 1304 C C . LYS A 1 163 ? 49.406 -1.388 -13.266 1 55.53 163 LYS A C 1
ATOM 1306 O O . LYS A 1 163 ? 50.156 -1.878 -14.109 1 55.53 163 LYS A O 1
ATOM 1311 N N . GLU A 1 164 ? 49.094 -0.075 -13.227 1 49.19 164 GLU A N 1
ATOM 1312 C CA . GLU A 1 164 ? 49.969 0.81 -13.969 1 49.19 164 GLU A CA 1
ATOM 1313 C C . GLU A 1 164 ? 51.438 0.599 -13.562 1 49.19 164 GLU A C 1
ATOM 1315 O O . GLU A 1 164 ? 52.344 0.708 -14.398 1 49.19 164 GLU A O 1
ATOM 1320 N N . ARG A 1 165 ? 51.625 0.263 -12.227 1 45.84 165 ARG A N 1
ATOM 1321 C CA . ARG A 1 165 ? 52.969 -0.031 -11.781 1 45.84 165 ARG A CA 1
ATOM 1322 C C . ARG A 1 165 ? 53.375 -1.47 -12.109 1 45.84 165 ARG A C 1
ATOM 1324 O O . ARG A 1 165 ? 54.5 -1.735 -12.531 1 45.84 165 ARG A O 1
ATOM 1331 N N . HIS A 1 166 ? 52.5 -2.482 -11.555 1 40.38 166 HIS A N 1
ATOM 1332 C CA . HIS A 1 166 ? 52.875 -3.883 -11.68 1 40.38 166 HIS A CA 1
ATOM 1333 C C . HIS A 1 166 ? 52.156 -4.559 -12.836 1 40.38 166 HIS A C 1
ATOM 1335 O O . HIS A 1 166 ? 52.125 -5.789 -12.93 1 40.38 166 HIS A O 1
ATOM 1341 N N . ALA A 1 167 ? 51.719 -4.102 -13.852 1 38.84 167 ALA A N 1
ATOM 1342 C CA . ALA A 1 167 ? 51.062 -4.875 -14.914 1 38.84 167 ALA A CA 1
ATOM 1343 C C . ALA A 1 167 ? 51.719 -6.254 -15.047 1 38.84 167 ALA A C 1
ATOM 1345 O O . ALA A 1 167 ? 51.312 -7.055 -15.891 1 38.84 167 ALA A O 1
ATOM 1346 N N . ASN A 1 168 ? 52.969 -6.488 -14.734 1 32.62 168 ASN A N 1
ATOM 1347 C CA . ASN A 1 168 ? 53.594 -7.719 -15.211 1 32.62 168 ASN A CA 1
ATOM 1348 C C . ASN A 1 168 ? 52.969 -8.953 -14.57 1 32.62 168 ASN A C 1
ATOM 1350 O O . ASN A 1 168 ? 52.719 -9.961 -15.242 1 32.62 168 ASN A O 1
ATOM 1354 N N . LEU A 1 169 ? 53.156 -9.297 -13.18 1 32.88 169 LEU A N 1
ATOM 1355 C CA . LEU A 1 169 ? 53.438 -10.656 -12.711 1 32.88 169 LEU A CA 1
ATOM 1356 C C . LEU A 1 169 ? 52.125 -11.422 -12.508 1 32.88 169 LEU A C 1
ATOM 1358 O O . LEU A 1 169 ? 52.125 -12.633 -12.273 1 32.88 169 LEU A O 1
ATOM 1362 N N . GLN A 1 170 ? 51.062 -10.969 -11.695 1 33.88 170 GLN A N 1
ATOM 1363 C CA . GLN A 1 170 ? 50.344 -11.992 -10.961 1 33.88 170 GLN A CA 1
ATOM 1364 C C . GLN A 1 170 ? 49.438 -12.812 -11.891 1 33.88 170 GLN A C 1
ATOM 1366 O O . GLN A 1 170 ? 48.469 -12.305 -12.43 1 33.88 170 GLN A O 1
ATOM 1371 N N . ASP A 1 171 ? 49.875 -13.641 -12.742 1 37.19 171 ASP A N 1
ATOM 1372 C CA . ASP A 1 171 ? 49.344 -14.852 -13.352 1 37.19 171 ASP A CA 1
ATOM 1373 C C . ASP A 1 171 ? 48.469 -15.617 -12.367 1 37.19 171 ASP A C 1
ATOM 1375 O O . ASP A 1 171 ? 48.969 -16.312 -11.477 1 37.19 171 ASP A O 1
ATOM 1379 N N . SER A 1 172 ? 47.594 -15.102 -11.633 1 37.62 172 SER A N 1
ATOM 1380 C CA . SER A 1 172 ? 46.75 -15.906 -10.766 1 37.62 172 SER A CA 1
ATOM 1381 C C . SER A 1 172 ? 46.438 -17.25 -11.406 1 37.62 172 SER A C 1
ATOM 1383 O O . SER A 1 172 ? 46.094 -17.328 -12.586 1 37.62 172 SER A O 1
ATOM 1385 N N . THR A 1 173 ? 47.031 -18.328 -10.953 1 41.84 173 THR A N 1
ATOM 1386 C CA . THR A 1 173 ? 46.938 -19.781 -11.133 1 41.84 173 THR A CA 1
ATOM 1387 C C . THR A 1 173 ? 45.469 -20.203 -11.18 1 41.84 173 THR A C 1
ATOM 1389 O O . THR A 1 173 ? 44.938 -20.75 -10.203 1 41.84 173 THR A O 1
ATOM 1392 N N . ARG A 1 174 ? 44.625 -19.453 -11.367 1 48.03 174 ARG A N 1
ATOM 1393 C CA . ARG A 1 174 ? 43.281 -20.047 -11.469 1 48.03 174 ARG A CA 1
ATOM 1394 C C . ARG A 1 174 ? 43.25 -21.078 -12.586 1 48.03 174 ARG A C 1
ATOM 1396 O O . ARG A 1 174 ? 43.688 -20.828 -13.703 1 48.03 174 ARG A O 1
ATOM 1403 N N . ARG A 1 175 ? 43.031 -22.359 -12.227 1 58.69 175 ARG A N 1
ATOM 1404 C CA . ARG A 1 175 ? 42.812 -23.531 -13.086 1 58.69 175 ARG A CA 1
ATOM 1405 C C . ARG A 1 175 ? 41.844 -23.203 -14.219 1 58.69 175 ARG A C 1
ATOM 1407 O O . ARG A 1 175 ? 40.719 -22.75 -13.969 1 58.69 175 ARG A O 1
ATOM 1414 N N . ARG A 1 176 ? 42.344 -23.047 -15.43 1 64.94 176 ARG A N 1
ATOM 1415 C CA . ARG A 1 176 ? 41.562 -22.859 -16.641 1 64.94 176 ARG A CA 1
ATOM 1416 C C . ARG A 1 176 ? 40.531 -23.969 -16.828 1 64.94 176 ARG A C 1
ATOM 1418 O O . ARG A 1 176 ? 40.781 -25.125 -16.453 1 64.94 176 ARG A O 1
ATOM 1425 N N . VAL A 1 177 ? 39.312 -23.594 -17.141 1 78.69 177 VAL A N 1
ATOM 1426 C CA . VAL A 1 177 ? 38.25 -24.547 -17.422 1 78.69 177 VAL A CA 1
ATOM 1427 C C . VAL A 1 177 ? 38.656 -25.453 -18.578 1 78.69 177 VAL A C 1
ATOM 1429 O O . VAL A 1 177 ? 39.125 -24.969 -19.609 1 78.69 177 VAL A O 1
ATOM 1432 N N . GLU A 1 178 ? 38.812 -26.766 -18.344 1 79.81 178 GLU A N 1
ATOM 1433 C CA . GLU A 1 178 ? 39.062 -27.734 -19.422 1 79.81 178 GLU A CA 1
ATOM 1434 C C . GLU A 1 178 ? 37.75 -28.375 -19.891 1 79.81 178 GLU A C 1
ATOM 1436 O O . GLU A 1 178 ? 37.062 -29 -19.109 1 79.81 178 GLU A O 1
ATOM 1441 N N . LEU A 1 179 ? 37.469 -28.062 -21.109 1 85.69 179 LEU A N 1
ATOM 1442 C CA . LEU A 1 179 ? 36.281 -28.656 -21.703 1 85.69 179 LEU A CA 1
ATOM 1443 C C . LEU A 1 179 ? 36.562 -30.094 -22.141 1 85.69 179 LEU A C 1
ATOM 1445 O O . LEU A 1 179 ? 37.5 -30.359 -22.875 1 85.69 179 LEU A O 1
ATOM 1449 N N . ARG A 1 180 ? 35.688 -31.062 -21.625 1 80.25 180 ARG A N 1
ATOM 1450 C CA . ARG A 1 180 ? 35.906 -32.469 -21.922 1 80.25 180 ARG A CA 1
ATOM 1451 C C . ARG A 1 180 ? 34.781 -33.031 -22.812 1 80.25 180 ARG A C 1
ATOM 1453 O O . ARG A 1 180 ? 35.062 -33.875 -23.672 1 80.25 180 ARG A O 1
ATOM 1460 N N . ARG A 1 181 ? 33.625 -32.594 -22.719 1 81.44 181 ARG A N 1
ATOM 1461 C CA . ARG A 1 181 ? 32.5 -33.094 -23.516 1 81.44 181 ARG A CA 1
ATOM 1462 C C . ARG A 1 181 ? 32.562 -32.562 -24.938 1 81.44 181 ARG A C 1
ATOM 1464 O O . ARG A 1 181 ? 32.844 -31.391 -25.156 1 81.44 181 ARG A O 1
ATOM 1471 N N . SER A 1 182 ? 32.406 -33.5 -25.844 1 82.31 182 SER A N 1
ATOM 1472 C CA . SER A 1 182 ? 32.5 -33.156 -27.25 1 82.31 182 SER A CA 1
ATOM 1473 C C . SER A 1 182 ? 31.531 -32.031 -27.609 1 82.31 182 SER A C 1
ATOM 1475 O O . SER A 1 182 ? 31.891 -31.141 -28.391 1 82.31 182 SER A O 1
ATOM 1477 N N . GLU A 1 183 ? 30.312 -32.094 -27.016 1 84.38 183 GLU A N 1
ATOM 1478 C CA . GLU A 1 183 ? 29.328 -31.062 -27.312 1 84.38 183 GLU A CA 1
ATOM 1479 C C . GLU A 1 183 ? 29.797 -29.688 -26.844 1 84.38 183 GLU A C 1
ATOM 1481 O O . GLU A 1 183 ? 29.578 -28.688 -27.516 1 84.38 183 GLU A O 1
ATOM 1486 N N . ASP A 1 184 ? 30.484 -29.641 -25.719 1 89.38 184 ASP A N 1
ATOM 1487 C CA . ASP A 1 184 ? 30.984 -28.391 -25.156 1 89.38 184 ASP A CA 1
ATOM 1488 C C . ASP A 1 184 ? 32.156 -27.844 -25.984 1 89.38 184 ASP A C 1
ATOM 1490 O O . ASP A 1 184 ? 32.219 -26.641 -26.203 1 89.38 184 ASP A O 1
ATOM 1494 N N . ILE A 1 185 ? 33 -28.75 -26.438 1 89.81 185 ILE A N 1
ATOM 1495 C CA . ILE A 1 185 ? 34.156 -28.375 -27.234 1 89.81 185 ILE A CA 1
ATOM 1496 C C . ILE A 1 185 ? 33.719 -27.781 -28.562 1 89.81 185 ILE A C 1
ATOM 1498 O O . ILE A 1 185 ? 34.219 -26.766 -29.016 1 89.81 185 ILE A O 1
ATOM 1502 N N . ASP A 1 186 ? 32.75 -28.5 -29.109 1 87.88 186 ASP A N 1
ATOM 1503 C CA . ASP A 1 186 ? 32.219 -28.016 -30.375 1 87.88 186 ASP A CA 1
ATOM 1504 C C . ASP A 1 186 ? 31.562 -26.641 -30.234 1 87.88 186 ASP A C 1
ATOM 1506 O O . ASP A 1 186 ? 31.766 -25.766 -31.078 1 87.88 186 ASP A O 1
ATOM 1510 N N . PHE A 1 187 ? 30.75 -26.5 -29.203 1 91.56 187 PHE A N 1
ATOM 1511 C CA . PHE A 1 187 ? 30.109 -25.219 -28.953 1 91.56 187 PHE A CA 1
ATOM 1512 C C . PHE A 1 187 ? 31.156 -24.109 -28.812 1 91.56 187 PHE A C 1
ATOM 1514 O O . PHE A 1 187 ? 31.031 -23.047 -29.406 1 91.56 187 PHE A O 1
ATOM 1521 N N . HIS A 1 188 ? 32.062 -24.344 -27.984 1 92.88 188 HIS A N 1
ATOM 1522 C CA . HIS A 1 188 ? 33.125 -23.391 -27.703 1 92.88 188 HIS A CA 1
ATOM 1523 C C . HIS A 1 188 ? 33.875 -23 -28.984 1 92.88 188 HIS A C 1
ATOM 1525 O O . HIS A 1 188 ? 34.125 -21.812 -29.219 1 92.88 188 HIS A O 1
ATOM 1531 N N . ALA A 1 189 ? 34.219 -23.969 -29.812 1 90.44 189 ALA A N 1
ATOM 1532 C CA . ALA A 1 189 ? 34.938 -23.734 -31.062 1 90.44 189 ALA A CA 1
ATOM 1533 C C . ALA A 1 189 ? 34.125 -22.875 -32.031 1 90.44 189 ALA A C 1
ATOM 1535 O O . ALA A 1 189 ? 34.656 -21.984 -32.688 1 90.44 189 ALA A O 1
ATOM 1536 N N . ARG A 1 190 ? 32.938 -23.172 -32.062 1 90.69 190 ARG A N 1
ATOM 1537 C CA . ARG A 1 190 ? 32.062 -22.422 -32.938 1 90.69 190 ARG A CA 1
ATOM 1538 C C . ARG A 1 190 ? 31.922 -20.969 -32.469 1 90.69 190 ARG A C 1
ATOM 1540 O O . ARG A 1 190 ? 31.906 -20.047 -33.281 1 90.69 190 ARG A O 1
ATOM 1547 N N . ALA A 1 191 ? 31.688 -20.812 -31.156 1 93.31 191 ALA A N 1
ATOM 1548 C CA . ALA A 1 191 ? 31.562 -19.469 -30.594 1 93.31 191 ALA A CA 1
ATOM 1549 C C . ALA A 1 191 ? 32.812 -18.641 -30.875 1 93.31 191 ALA A C 1
ATOM 1551 O O . ALA A 1 191 ? 32.719 -17.484 -31.297 1 93.31 191 ALA A O 1
ATOM 1552 N N . MET A 1 192 ? 34 -19.234 -30.719 1 92.06 192 MET A N 1
ATOM 1553 C CA . MET A 1 192 ? 35.281 -18.547 -30.953 1 92.06 192 MET A CA 1
ATOM 1554 C C . MET A 1 192 ? 35.438 -18.234 -32.438 1 92.06 192 MET A C 1
ATOM 1556 O O . MET A 1 192 ? 36 -17.188 -32.781 1 92.06 192 MET A O 1
ATOM 1560 N N . ALA A 1 193 ? 35.031 -19.203 -33.25 1 89.25 193 ALA A N 1
ATOM 1561 C CA . ALA A 1 193 ? 35.125 -18.984 -34.688 1 89.25 193 ALA A CA 1
ATOM 1562 C C . ALA A 1 193 ? 34.25 -17.797 -35.125 1 89.25 193 ALA A C 1
ATOM 1564 O O . ALA A 1 193 ? 34.656 -16.984 -35.938 1 89.25 193 ALA A O 1
ATOM 1565 N N . SER A 1 194 ? 33.094 -17.766 -34.562 1 90.38 194 SER A N 1
ATOM 1566 C CA . SER A 1 194 ? 32.188 -16.656 -34.906 1 90.38 194 SER A CA 1
ATOM 1567 C C . SER A 1 194 ? 32.781 -15.328 -34.469 1 90.38 194 SER A C 1
ATOM 1569 O O . SER A 1 194 ? 32.625 -14.312 -35.156 1 90.38 194 SER A O 1
ATOM 1571 N N . LEU A 1 195 ? 33.406 -15.25 -33.312 1 91.38 195 LEU A N 1
ATOM 1572 C CA . LEU A 1 195 ? 34.062 -14.047 -32.812 1 91.38 195 LEU A CA 1
ATOM 1573 C C . LEU A 1 195 ? 35.188 -13.625 -33.75 1 91.38 195 LEU A C 1
ATOM 1575 O O . LEU A 1 195 ? 35.312 -12.438 -34.062 1 91.38 195 LEU A O 1
ATOM 1579 N N . ARG A 1 196 ? 36 -14.539 -34.188 1 88.19 196 ARG A N 1
ATOM 1580 C CA . ARG A 1 196 ? 37.094 -14.266 -35.094 1 88.19 196 ARG A CA 1
ATOM 1581 C C . ARG A 1 196 ? 36.594 -13.695 -36.406 1 88.19 196 ARG A C 1
ATOM 1583 O O . ARG A 1 196 ? 37.188 -12.781 -36.969 1 88.19 196 ARG A O 1
ATOM 1590 N N . GLU A 1 197 ? 35.562 -14.336 -36.781 1 85.56 197 GLU A N 1
ATOM 1591 C CA . GLU A 1 197 ? 34.969 -13.836 -38.031 1 85.56 197 GLU A CA 1
ATOM 1592 C C . GLU A 1 197 ? 34.531 -12.375 -37.875 1 85.56 197 GLU A C 1
ATOM 1594 O O . GLU A 1 197 ? 34.719 -11.57 -38.781 1 85.56 197 GLU A O 1
ATOM 1599 N N . TRP A 1 198 ? 33.938 -12.078 -36.781 1 87.25 198 TRP A N 1
ATOM 1600 C CA . TRP A 1 198 ? 33.5 -10.719 -36.5 1 87.25 198 TRP A CA 1
ATOM 1601 C C . TRP A 1 198 ? 34.688 -9.766 -36.406 1 87.25 198 TRP A C 1
ATOM 1603 O O . TRP A 1 198 ? 34.656 -8.648 -36.938 1 87.25 198 TRP A O 1
ATOM 1613 N N . LEU A 1 199 ? 35.656 -10.164 -35.75 1 86.44 199 LEU A N 1
ATOM 1614 C CA . LEU A 1 199 ? 36.844 -9.344 -35.594 1 86.44 199 LEU A CA 1
ATOM 1615 C C . LEU A 1 199 ? 37.531 -9.086 -36.938 1 86.44 199 LEU A C 1
ATOM 1617 O O . LEU A 1 199 ? 38 -7.977 -37.188 1 86.44 199 LEU A O 1
ATOM 1621 N N . ASP A 1 200 ? 37.531 -10.109 -37.75 1 80.5 200 ASP A N 1
ATOM 1622 C CA . ASP A 1 200 ? 38.156 -9.984 -39.094 1 80.5 200 ASP A CA 1
ATOM 1623 C C . ASP A 1 200 ? 37.312 -9.086 -40 1 80.5 200 ASP A C 1
ATOM 1625 O O . ASP A 1 200 ? 37.844 -8.32 -40.781 1 80.5 200 ASP A O 1
ATOM 1629 N N . ALA A 1 201 ? 36.062 -9.258 -39.812 1 72.81 201 ALA A N 1
ATOM 1630 C CA . ALA A 1 201 ? 35.156 -8.438 -40.625 1 72.81 201 ALA A CA 1
ATOM 1631 C C . ALA A 1 201 ? 35.219 -6.973 -40.188 1 72.81 201 ALA A C 1
ATOM 1633 O O . ALA A 1 201 ? 35.188 -6.07 -41.031 1 72.81 201 ALA A O 1
ATOM 1634 N N . ALA A 1 202 ? 35.188 -6.695 -38.844 1 61.88 202 ALA A N 1
ATOM 1635 C CA . ALA A 1 202 ? 35.25 -5.336 -38.312 1 61.88 202 ALA A CA 1
ATOM 1636 C C . ALA A 1 202 ? 36.531 -4.637 -38.75 1 61.88 202 ALA A C 1
ATOM 1638 O O . ALA A 1 202 ? 36.531 -3.426 -38.969 1 61.88 202 ALA A O 1
ATOM 1639 N N . LEU A 1 203 ? 37.656 -5.426 -38.781 1 57.34 203 LEU A N 1
ATOM 1640 C CA . LEU A 1 203 ? 38.906 -4.875 -39.281 1 57.34 203 LEU A CA 1
ATOM 1641 C C . LEU A 1 203 ? 38.812 -4.578 -40.75 1 57.34 203 LEU A C 1
ATOM 1643 O O . LEU A 1 203 ? 39.438 -3.627 -41.25 1 57.34 203 LEU A O 1
ATOM 1647 N N . ASN A 1 204 ? 38.125 -5.566 -41.469 1 53.22 204 ASN A N 1
ATOM 1648 C CA . ASN A 1 204 ? 38.094 -5.352 -42.906 1 53.22 204 ASN A CA 1
ATOM 1649 C C . ASN A 1 204 ? 36.906 -4.48 -43.312 1 53.22 204 ASN A C 1
ATOM 1651 O O . ASN A 1 204 ? 36.656 -4.289 -44.5 1 53.22 204 ASN A O 1
ATOM 1655 N N . GLU A 1 205 ? 36.438 -3.406 -42.594 1 47.72 205 GLU A N 1
ATOM 1656 C CA . GLU A 1 205 ? 35.438 -2.43 -42.938 1 47.72 205 GLU A CA 1
ATOM 1657 C C . GLU A 1 205 ? 34.219 -3.105 -43.562 1 47.72 205 GLU A C 1
ATOM 1659 O O . GLU A 1 205 ? 33.438 -2.477 -44.281 1 47.72 205 GLU A O 1
ATOM 1664 N N . VAL A 1 206 ? 34.125 -4.426 -43.75 1 42.62 206 VAL A N 1
ATOM 1665 C CA . VAL A 1 206 ? 33.062 -5.074 -44.5 1 42.62 206 VAL A CA 1
ATOM 1666 C C . VAL A 1 206 ? 31.719 -4.875 -43.812 1 42.62 206 VAL A C 1
ATOM 1668 O O . VAL A 1 206 ? 31.656 -4.824 -42.562 1 42.62 206 VAL A O 1
ATOM 1671 N N . GLU A 1 207 ? 30.625 -4.371 -44.562 1 39.28 207 GLU A N 1
ATOM 1672 C CA . GLU A 1 207 ? 29.219 -4.027 -44.312 1 39.28 207 GLU A CA 1
ATOM 1673 C C . GLU A 1 207 ? 28.5 -5.133 -43.562 1 39.28 207 GLU A C 1
ATOM 1675 O O . GLU A 1 207 ? 27.875 -6.012 -44.156 1 39.28 207 GLU A O 1
ATOM 1680 N N . GLY A 1 208 ? 29.062 -6.035 -42.906 1 37.88 208 GLY A N 1
ATOM 1681 C CA . GLY A 1 208 ? 28.219 -7.102 -42.406 1 37.88 208 GLY A CA 1
ATOM 1682 C C . GLY A 1 208 ? 27.109 -6.602 -41.5 1 37.88 208 GLY A C 1
ATOM 1683 O O . GLY A 1 208 ? 27.031 -5.406 -41.219 1 37.88 208 GLY A O 1
ATOM 1684 N N . PRO A 1 209 ? 26.141 -7.523 -41.281 1 40.88 209 PRO A N 1
ATOM 1685 C CA . PRO A 1 209 ? 24.906 -7.137 -40.594 1 40.88 209 PRO A CA 1
ATOM 1686 C C . PRO A 1 209 ? 25.156 -6.234 -39.406 1 40.88 209 PRO A C 1
ATOM 1688 O O . PRO A 1 209 ? 26.219 -6.309 -38.781 1 40.88 209 PRO A O 1
ATOM 1691 N N . PRO A 1 210 ? 24.438 -5.133 -39.469 1 37.5 210 PRO A N 1
ATOM 1692 C CA . PRO A 1 210 ? 24.562 -4.078 -38.438 1 37.5 210 PRO A CA 1
ATOM 1693 C C . PRO A 1 210 ? 24.812 -4.629 -37.062 1 37.5 210 PRO A C 1
ATOM 1695 O O . PRO A 1 210 ? 24.172 -5.59 -36.625 1 37.5 210 PRO A O 1
ATOM 1698 N N . ILE A 1 211 ? 26.109 -4.742 -36.625 1 42.84 211 ILE A N 1
ATOM 1699 C CA . ILE A 1 211 ? 26.562 -4.805 -35.25 1 42.84 211 ILE A CA 1
ATOM 1700 C C . ILE A 1 211 ? 25.625 -3.996 -34.344 1 42.84 211 ILE A C 1
ATOM 1702 O O . ILE A 1 211 ? 25.328 -2.84 -34.656 1 42.84 211 ILE A O 1
ATOM 1706 N N . GLU A 1 212 ? 24.828 -4.668 -33.781 1 45.19 212 GLU A N 1
ATOM 1707 C CA . GLU A 1 212 ? 24.109 -3.863 -32.781 1 45.19 212 GLU A CA 1
ATOM 1708 C C . GLU A 1 212 ? 25.016 -2.787 -32.188 1 45.19 212 GLU A C 1
ATOM 1710 O O . GLU A 1 212 ? 26.078 -3.092 -31.641 1 45.19 212 GLU A O 1
ATOM 1715 N N . LEU A 1 213 ? 25.297 -1.722 -32.875 1 44.53 213 LEU A N 1
ATOM 1716 C CA . LEU A 1 213 ? 26.031 -0.555 -32.406 1 44.53 213 LEU A CA 1
ATOM 1717 C C . LEU A 1 213 ? 25.703 -0.281 -30.922 1 44.53 213 LEU A C 1
ATOM 1719 O O . LEU A 1 213 ? 24.547 -0.046 -30.578 1 44.53 213 LEU A O 1
ATOM 1723 N N . ALA A 1 214 ? 26.344 -1.054 -30.062 1 50.84 214 ALA A N 1
ATOM 1724 C CA . ALA A 1 214 ? 26.312 -0.479 -28.719 1 50.84 214 ALA A CA 1
ATOM 1725 C C . ALA A 1 214 ? 26.75 0.982 -28.734 1 50.84 214 ALA A C 1
ATOM 1727 O O . ALA A 1 214 ? 27.484 1.404 -29.641 1 50.84 214 ALA A O 1
ATOM 1728 N N . PRO A 1 215 ? 26.125 1.778 -28.078 1 54.41 215 PRO A N 1
ATOM 1729 C CA . PRO A 1 215 ? 26.484 3.199 -28.109 1 54.41 215 PRO A CA 1
ATOM 1730 C C . PRO A 1 215 ? 27.984 3.432 -28.109 1 54.41 215 PRO A C 1
ATOM 1732 O O . PRO A 1 215 ? 28.453 4.465 -28.594 1 54.41 215 PRO A O 1
ATOM 1735 N N . GLU A 1 216 ? 28.875 2.551 -27.547 1 59.56 216 GLU A N 1
ATOM 1736 C CA . GLU A 1 216 ? 30.266 2.926 -27.312 1 59.56 216 GLU A CA 1
ATOM 1737 C C . GLU A 1 216 ? 31.219 2.096 -28.188 1 59.56 216 GLU A C 1
ATOM 1739 O O . GLU A 1 216 ? 32.406 1.967 -27.875 1 59.56 216 GLU A O 1
ATOM 1744 N N . GLY A 1 217 ? 30.719 1.615 -29.344 1 63.31 217 GLY A N 1
ATOM 1745 C CA . GLY A 1 217 ? 31.625 0.898 -30.219 1 63.31 217 GLY A CA 1
ATOM 1746 C C . GLY A 1 217 ? 31.016 -0.342 -30.828 1 63.31 217 GLY A C 1
ATOM 1747 O O . GLY A 1 217 ? 29.797 -0.527 -30.781 1 63.31 217 GLY A O 1
ATOM 1748 N N . ALA A 1 218 ? 31.797 -1.057 -31.609 1 74 218 ALA A N 1
ATOM 1749 C CA . ALA A 1 218 ? 31.328 -2.285 -32.25 1 74 218 ALA A CA 1
ATOM 1750 C C . ALA A 1 218 ? 31.156 -3.402 -31.219 1 74 218 ALA A C 1
ATOM 1752 O O . ALA A 1 218 ? 31.984 -3.568 -30.328 1 74 218 ALA A O 1
ATOM 1753 N N . ALA A 1 219 ? 29.969 -3.912 -31.125 1 82.94 219 ALA A N 1
ATOM 1754 C CA . ALA A 1 219 ? 29.719 -4.977 -30.156 1 82.94 219 ALA A CA 1
ATOM 1755 C C . ALA A 1 219 ? 29.234 -6.246 -30.859 1 82.94 219 ALA A C 1
ATOM 1757 O O . ALA A 1 219 ? 28.641 -6.184 -31.938 1 82.94 219 ALA A O 1
ATOM 1758 N N . PHE A 1 220 ? 29.75 -7.367 -30.344 1 86.19 220 PHE A N 1
ATOM 1759 C CA . PHE A 1 220 ? 29.375 -8.695 -30.828 1 86.19 220 PHE A CA 1
ATOM 1760 C C . PHE A 1 220 ? 28.781 -9.531 -29.703 1 86.19 220 PHE A C 1
ATOM 1762 O O . PHE A 1 220 ? 29.312 -9.547 -28.594 1 86.19 220 PHE A O 1
ATOM 1769 N N . LEU A 1 221 ? 27.609 -10.109 -29.969 1 88.81 221 LEU A N 1
ATOM 1770 C CA . LEU A 1 221 ? 26.922 -10.922 -28.969 1 88.81 221 LEU A CA 1
ATOM 1771 C C . LEU A 1 221 ? 27.188 -12.406 -29.203 1 88.81 221 LEU A C 1
ATOM 1773 O O . LEU A 1 221 ? 26.859 -12.938 -30.266 1 88.81 221 LEU A O 1
ATOM 1777 N N . LEU A 1 222 ? 27.75 -13.039 -28.219 1 89.94 222 LEU A N 1
ATOM 1778 C CA . LEU A 1 222 ? 28 -14.477 -28.266 1 89.94 222 LEU A CA 1
ATOM 1779 C C . LEU A 1 222 ? 26.734 -15.258 -27.938 1 89.94 222 LEU A C 1
ATOM 1781 O O . LEU A 1 222 ? 25.812 -14.727 -27.312 1 89.94 222 LEU A O 1
ATOM 1785 N N . PRO A 1 223 ? 26.625 -16.438 -28.391 1 88.19 223 PRO A N 1
ATOM 1786 C CA . PRO A 1 223 ? 25.422 -17.234 -28.125 1 88.19 223 PRO A CA 1
ATOM 1787 C C . PRO A 1 223 ? 25.234 -17.516 -26.625 1 88.19 223 PRO A C 1
ATOM 1789 O O . PRO A 1 223 ? 26.203 -17.516 -25.875 1 88.19 223 PRO A O 1
ATOM 1792 N N . SER A 1 224 ? 24 -17.688 -26.266 1 88.62 224 SER A N 1
ATOM 1793 C CA . SER A 1 224 ? 23.672 -18.016 -24.891 1 88.62 224 SER A CA 1
ATOM 1794 C C . SER A 1 224 ? 24.234 -19.359 -24.484 1 88.62 224 SER A C 1
ATOM 1796 O O . SER A 1 224 ? 24.312 -20.281 -25.312 1 88.62 224 SER A O 1
ATOM 1798 N N . CYS A 1 225 ? 24.781 -19.516 -23.297 1 83.88 225 CYS A N 1
ATOM 1799 C CA . CYS A 1 225 ? 25.328 -20.766 -22.797 1 83.88 225 CYS A CA 1
ATOM 1800 C C . CYS A 1 225 ? 25.281 -20.812 -21.281 1 83.88 225 CYS A C 1
ATOM 1802 O O . CYS A 1 225 ? 24.906 -19.828 -20.625 1 83.88 225 CYS A O 1
ATOM 1804 N N . ASN A 1 226 ? 25.375 -21.984 -20.734 1 80.12 226 ASN A N 1
ATOM 1805 C CA . ASN A 1 226 ? 25.344 -22.125 -19.281 1 80.12 226 ASN A CA 1
ATOM 1806 C C . ASN A 1 226 ? 26.562 -21.5 -18.625 1 80.12 226 ASN A C 1
ATOM 1808 O O . ASN A 1 226 ? 27.484 -21.062 -19.328 1 80.12 226 ASN A O 1
ATOM 1812 N N . SER A 1 227 ? 26.656 -21.438 -17.391 1 81.94 227 SER A N 1
ATOM 1813 C CA . SER A 1 227 ? 27.672 -20.719 -16.641 1 81.94 227 SER A CA 1
ATOM 1814 C C . SER A 1 227 ? 29.047 -21.328 -16.844 1 81.94 227 SER A C 1
ATOM 1816 O O . SER A 1 227 ? 30.047 -20.609 -16.891 1 81.94 227 SER A O 1
ATOM 1818 N N . PHE A 1 228 ? 29.109 -22.672 -17.078 1 79.5 228 PHE A N 1
ATOM 1819 C CA . PHE A 1 228 ? 30.375 -23.359 -17.281 1 79.5 228 PHE A CA 1
ATOM 1820 C C . PHE A 1 228 ? 31 -22.953 -18.609 1 79.5 228 PHE A C 1
ATOM 1822 O O . PHE A 1 228 ? 32.188 -22.594 -18.672 1 79.5 228 PHE A O 1
ATOM 1829 N N . LEU A 1 229 ? 30.234 -22.984 -19.594 1 87.19 229 LEU A N 1
ATOM 1830 C CA . LEU A 1 229 ? 30.703 -22.625 -20.938 1 87.19 229 LEU A CA 1
ATOM 1831 C C . LEU A 1 229 ? 31.031 -21.141 -21 1 87.19 229 LEU A C 1
ATOM 1833 O O . LEU A 1 229 ? 31.984 -20.734 -21.688 1 87.19 229 LEU A O 1
ATOM 1837 N N . ARG A 1 230 ? 30.234 -20.359 -20.344 1 89 230 ARG A N 1
ATOM 1838 C CA . ARG A 1 230 ? 30.484 -18.922 -20.312 1 89 230 ARG A CA 1
ATOM 1839 C C . ARG A 1 230 ? 31.844 -18.625 -19.703 1 89 230 ARG A C 1
ATOM 1841 O O . ARG A 1 230 ? 32.594 -17.766 -20.203 1 89 230 ARG A O 1
ATOM 1848 N N . ARG A 1 231 ? 32.188 -19.297 -18.625 1 88.12 231 ARG A N 1
ATOM 1849 C CA . ARG A 1 231 ? 33.469 -19.125 -18 1 88.12 231 ARG A CA 1
ATOM 1850 C C . ARG A 1 231 ? 34.594 -19.516 -18.953 1 88.12 231 ARG A C 1
ATOM 1852 O O . ARG A 1 231 ? 35.625 -18.828 -19.062 1 88.12 231 ARG A O 1
ATOM 1859 N N . ALA A 1 232 ? 34.438 -20.625 -19.625 1 88.88 232 ALA A N 1
ATOM 1860 C CA . ALA A 1 232 ? 35.406 -21.078 -20.609 1 88.88 232 ALA A CA 1
ATOM 1861 C C . ALA A 1 232 ? 35.625 -20.031 -21.688 1 88.88 232 ALA A C 1
ATOM 1863 O O . ALA A 1 232 ? 36.75 -19.766 -22.094 1 88.88 232 ALA A O 1
ATOM 1864 N N . LEU A 1 233 ? 34.562 -19.469 -22.094 1 91.12 233 LEU A N 1
ATOM 1865 C CA . LEU A 1 233 ? 34.656 -18.438 -23.141 1 91.12 233 LEU A CA 1
ATOM 1866 C C . LEU A 1 233 ? 35.375 -17.203 -22.625 1 91.12 233 LEU A C 1
ATOM 1868 O O . LEU A 1 233 ? 36.219 -16.641 -23.328 1 91.12 233 LEU A O 1
ATOM 1872 N N . TYR A 1 234 ? 35 -16.781 -21.469 1 89.69 234 TYR A N 1
ATOM 1873 C CA . TYR A 1 234 ? 35.688 -15.625 -20.875 1 89.69 234 TYR A CA 1
ATOM 1874 C C . TYR A 1 234 ? 37.188 -15.836 -20.859 1 89.69 234 TYR A C 1
ATOM 1876 O O . TYR A 1 234 ? 37.938 -14.961 -21.281 1 89.69 234 TYR A O 1
ATOM 1884 N N . GLU A 1 235 ? 37.562 -16.969 -20.391 1 88.44 235 GLU A N 1
ATOM 1885 C CA . GLU A 1 235 ? 39 -17.266 -20.234 1 88.44 235 GLU A CA 1
ATOM 1886 C C . GLU A 1 235 ? 39.688 -17.328 -21.578 1 88.44 235 GLU A C 1
ATOM 1888 O O . GLU A 1 235 ? 40.781 -16.781 -21.75 1 88.44 235 GLU A O 1
ATOM 1893 N N . SER A 1 236 ? 39.062 -17.969 -22.516 1 90.38 236 SER A N 1
ATOM 1894 C CA . SER A 1 236 ? 39.656 -18.109 -23.828 1 90.38 236 SER A CA 1
ATOM 1895 C C . SER A 1 236 ? 39.781 -16.766 -24.531 1 90.38 236 SER A C 1
ATOM 1897 O O . SER A 1 236 ? 40.812 -16.469 -25.141 1 90.38 236 SER A O 1
ATOM 1899 N N . ILE A 1 237 ? 38.781 -15.984 -24.453 1 91 237 ILE A N 1
ATOM 1900 C CA . ILE A 1 237 ? 38.781 -14.711 -25.156 1 91 237 ILE A CA 1
ATOM 1901 C C . ILE A 1 237 ? 39.781 -13.75 -24.516 1 91 237 ILE A C 1
ATOM 1903 O O . ILE A 1 237 ? 40.5 -13.039 -25.203 1 91 237 ILE A O 1
ATOM 1907 N N . GLU A 1 238 ? 39.812 -13.727 -23.234 1 87.5 238 GLU A N 1
ATOM 1908 C CA . GLU A 1 238 ? 40.75 -12.867 -22.531 1 87.5 238 GLU A CA 1
ATOM 1909 C C . GLU A 1 238 ? 42.188 -13.234 -22.875 1 87.5 238 GLU A C 1
ATOM 1911 O O . GLU A 1 238 ? 43.031 -12.352 -22.953 1 87.5 238 GLU A O 1
ATOM 1916 N N . ALA A 1 239 ? 42.406 -14.484 -23 1 86.19 239 ALA A N 1
ATOM 1917 C CA . ALA A 1 239 ? 43.75 -14.953 -23.312 1 86.19 239 ALA A CA 1
ATOM 1918 C C . ALA A 1 239 ? 44.125 -14.617 -24.766 1 86.19 239 ALA A C 1
ATOM 1920 O O . ALA A 1 239 ? 45.25 -14.172 -25.016 1 86.19 239 ALA A O 1
ATOM 1921 N N . GLU A 1 240 ? 43.25 -14.781 -25.656 1 89.62 240 GLU A N 1
ATOM 1922 C CA . GLU A 1 240 ? 43.531 -14.609 -27.078 1 89.62 240 GLU A CA 1
ATOM 1923 C C . GLU A 1 240 ? 43.406 -13.141 -27.484 1 89.62 240 GLU A C 1
ATOM 1925 O O . GLU A 1 240 ? 44.156 -12.68 -28.375 1 89.62 240 GLU A O 1
ATOM 1930 N N . TYR A 1 241 ? 42.438 -12.484 -26.922 1 89.44 241 TYR A N 1
ATOM 1931 C CA . TYR A 1 241 ? 42.188 -11.094 -27.281 1 89.44 241 TYR A CA 1
ATOM 1932 C C . TYR A 1 241 ? 42.125 -10.219 -26.031 1 89.44 241 TYR A C 1
ATOM 1934 O O . TYR A 1 241 ? 41.031 -9.727 -25.672 1 89.44 241 TYR A O 1
ATOM 1942 N N . PRO A 1 242 ? 43.156 -9.844 -25.438 1 85.81 242 PRO A N 1
ATOM 1943 C CA . PRO A 1 242 ? 43.188 -9.102 -24.172 1 85.81 242 PRO A CA 1
ATOM 1944 C C . PRO A 1 242 ? 42.594 -7.691 -24.312 1 85.81 242 PRO A C 1
ATOM 1946 O O . PRO A 1 242 ? 42.188 -7.09 -23.312 1 85.81 242 PRO A O 1
ATOM 1949 N N . ASP A 1 243 ? 42.5 -7.203 -25.516 1 83.44 243 ASP A N 1
ATOM 1950 C CA . ASP A 1 243 ? 42.062 -5.824 -25.703 1 83.44 243 ASP A CA 1
ATOM 1951 C C . ASP A 1 243 ? 40.531 -5.734 -25.797 1 83.44 243 ASP A C 1
ATOM 1953 O O . ASP A 1 243 ? 39.969 -4.641 -25.75 1 83.44 243 ASP A O 1
ATOM 1957 N N . LEU A 1 244 ? 39.938 -6.895 -25.953 1 86.5 244 LEU A N 1
ATOM 1958 C CA . LEU A 1 244 ? 38.469 -6.895 -26.047 1 86.5 244 LEU A CA 1
ATOM 1959 C C . LEU A 1 244 ? 37.844 -6.766 -24.672 1 86.5 244 LEU A C 1
ATOM 1961 O O . LEU A 1 244 ? 38.406 -7.262 -23.672 1 86.5 244 LEU A O 1
ATOM 1965 N N . VAL A 1 245 ? 36.781 -5.953 -24.625 1 87.06 245 VAL A N 1
ATOM 1966 C CA . VAL A 1 245 ? 36.031 -5.809 -23.375 1 87.06 245 VAL A CA 1
ATOM 1967 C C . VAL A 1 245 ? 34.844 -6.777 -23.375 1 87.06 245 VAL A C 1
ATOM 1969 O O . VAL A 1 245 ? 34.094 -6.824 -24.344 1 87.06 245 VAL A O 1
ATOM 1972 N N . LEU A 1 246 ? 34.781 -7.637 -22.328 1 87.56 246 LEU A N 1
ATOM 1973 C CA . LEU A 1 246 ? 33.688 -8.609 -22.219 1 87.56 246 LEU A CA 1
ATOM 1974 C C . LEU A 1 246 ? 32.688 -8.172 -21.156 1 87.56 246 LEU A C 1
ATOM 1976 O O . LEU A 1 246 ? 33.062 -7.695 -20.078 1 87.56 246 LEU A O 1
ATOM 1980 N N . GLU A 1 247 ? 31.375 -8.18 -21.516 1 85.31 247 GLU A N 1
ATOM 1981 C CA . GLU A 1 247 ? 30.312 -7.824 -20.578 1 85.31 247 GLU A CA 1
ATOM 1982 C C . GLU A 1 247 ? 29.172 -8.82 -20.625 1 85.31 247 GLU A C 1
ATOM 1984 O O . GLU A 1 247 ? 28.953 -9.469 -21.656 1 85.31 247 GLU A O 1
ATOM 1989 N N . SER A 1 248 ? 28.547 -9 -19.531 1 83.62 248 SER A N 1
ATOM 1990 C CA . SER A 1 248 ? 27.344 -9.82 -19.5 1 83.62 248 SER A CA 1
ATOM 1991 C C . SER A 1 248 ? 26.172 -9.125 -20.188 1 83.62 248 SER A C 1
ATOM 1993 O O . SER A 1 248 ? 25.922 -7.941 -19.938 1 83.62 248 SER A O 1
ATOM 1995 N N . ALA A 1 249 ? 25.625 -9.688 -21.234 1 77.94 249 ALA A N 1
ATOM 1996 C CA . ALA A 1 249 ? 24.516 -9.102 -21.969 1 77.94 249 ALA A CA 1
ATOM 1997 C C . ALA A 1 249 ? 23.188 -9.648 -21.469 1 77.94 249 ALA A C 1
ATOM 1999 O O . ALA A 1 249 ? 22.172 -9.547 -22.156 1 77.94 249 ALA A O 1
ATOM 2000 N N . GLY A 1 250 ? 23.172 -10.141 -20.312 1 73.81 250 GLY A N 1
ATOM 2001 C CA . GLY A 1 250 ? 21.938 -10.789 -19.891 1 73.81 250 GLY A CA 1
ATOM 2002 C C . GLY A 1 250 ? 21.641 -12.07 -20.656 1 73.81 250 GLY A C 1
ATOM 2003 O O . GLY A 1 250 ? 22.359 -12.406 -21.594 1 73.81 250 GLY A O 1
ATOM 2004 N N . ASN A 1 251 ? 20.641 -12.906 -20.234 1 75.56 251 ASN A N 1
ATOM 2005 C CA . ASN A 1 251 ? 20.219 -14.141 -20.891 1 75.56 251 ASN A CA 1
ATOM 2006 C C . ASN A 1 251 ? 21.375 -15.117 -21.047 1 75.56 251 ASN A C 1
ATOM 2008 O O . ASN A 1 251 ? 21.516 -15.742 -22.109 1 75.56 251 ASN A O 1
ATOM 2012 N N . ASN A 1 252 ? 22.422 -14.953 -20.234 1 80.88 252 ASN A N 1
ATOM 2013 C CA . ASN A 1 252 ? 23.562 -15.852 -20.203 1 80.88 252 ASN A CA 1
ATOM 2014 C C . ASN A 1 252 ? 24.438 -15.688 -21.438 1 80.88 252 ASN A C 1
ATOM 2016 O O . ASN A 1 252 ? 24.906 -16.688 -22.016 1 80.88 252 ASN A O 1
ATOM 2020 N N . GLN A 1 253 ? 24.484 -14.477 -21.906 1 87.06 253 GLN A N 1
ATOM 2021 C CA . GLN A 1 253 ? 25.312 -14.18 -23.078 1 87.06 253 GLN A CA 1
ATOM 2022 C C . GLN A 1 253 ? 26.438 -13.203 -22.719 1 87.06 253 GLN A C 1
ATOM 2024 O O . GLN A 1 253 ? 26.312 -12.43 -21.766 1 87.06 253 GLN A O 1
ATOM 2029 N N . ILE A 1 254 ? 27.469 -13.336 -23.5 1 88.88 254 ILE A N 1
ATOM 2030 C CA . ILE A 1 254 ? 28.594 -12.422 -23.359 1 88.88 254 ILE A CA 1
ATOM 2031 C C . ILE A 1 254 ? 28.594 -11.422 -24.516 1 88.88 254 ILE A C 1
ATOM 2033 O O . ILE A 1 254 ? 28.484 -11.812 -25.688 1 88.88 254 ILE A O 1
ATOM 2037 N N . ARG A 1 255 ? 28.641 -10.242 -24.219 1 87.94 255 ARG A N 1
ATOM 2038 C CA . ARG A 1 255 ? 28.844 -9.195 -25.219 1 87.94 255 ARG A CA 1
ATOM 2039 C C . ARG A 1 255 ? 30.312 -8.805 -25.328 1 87.94 255 ARG A C 1
ATOM 2041 O O . ARG A 1 255 ? 30.953 -8.516 -24.312 1 87.94 255 ARG A O 1
ATOM 2048 N N . VAL A 1 256 ? 30.828 -8.875 -26.516 1 88.06 256 VAL A N 1
ATOM 2049 C CA . VAL A 1 256 ? 32.219 -8.531 -26.781 1 88.06 256 VAL A CA 1
ATOM 2050 C C . VAL A 1 256 ? 32.312 -7.16 -27.438 1 88.06 256 VAL A C 1
ATOM 2052 O O . VAL A 1 256 ? 31.609 -6.906 -28.438 1 88.06 256 VAL A O 1
ATOM 2055 N N . LEU A 1 257 ? 33.094 -6.316 -26.812 1 87.44 257 LEU A N 1
ATOM 2056 C CA . LEU A 1 257 ? 33.219 -4.965 -27.344 1 87.44 257 LEU A CA 1
ATOM 2057 C C . LEU A 1 257 ? 34.656 -4.711 -27.797 1 87.44 257 LEU A C 1
ATOM 2059 O O . LEU A 1 257 ? 35.625 -5.086 -27.109 1 87.44 257 LEU A O 1
ATOM 2063 N N . ARG A 1 258 ? 34.812 -4.23 -28.969 1 84.62 258 ARG A N 1
ATOM 2064 C CA . ARG A 1 258 ? 36.094 -3.693 -29.453 1 84.62 258 ARG A CA 1
ATOM 2065 C C . ARG A 1 258 ? 36.094 -2.17 -29.406 1 84.62 258 ARG A C 1
ATOM 2067 O O . ARG A 1 258 ? 35.375 -1.512 -30.172 1 84.62 258 ARG A O 1
ATOM 2074 N N . LEU A 1 259 ? 36.844 -1.652 -28.484 1 84 259 LEU A N 1
ATOM 2075 C CA . LEU A 1 259 ? 36.781 -0.216 -28.234 1 84 259 LEU A CA 1
ATOM 2076 C C . LEU A 1 259 ? 38.125 0.439 -28.547 1 84 259 LEU A C 1
ATOM 2078 O O . LEU A 1 259 ? 39.188 -0.153 -28.312 1 84 259 LEU A O 1
ATOM 2082 N N . THR A 1 260 ? 38.031 1.604 -29.203 1 81.56 260 THR A N 1
ATOM 2083 C CA . THR A 1 260 ? 39.219 2.451 -29.297 1 81.56 260 THR A CA 1
ATOM 2084 C C . THR A 1 260 ? 39.594 2.979 -27.922 1 81.56 260 THR A C 1
ATOM 2086 O O . THR A 1 260 ? 38.875 2.822 -26.953 1 81.56 260 THR A O 1
ATOM 2089 N N . GLU A 1 261 ? 40.75 3.535 -27.828 1 81.69 261 GLU A N 1
ATOM 2090 C CA . GLU A 1 261 ? 41.188 4.09 -26.562 1 81.69 261 GLU A CA 1
ATOM 2091 C C . GLU A 1 261 ? 40.25 5.172 -26.047 1 81.69 261 GLU A C 1
ATOM 2093 O O . GLU A 1 261 ? 39.969 5.242 -24.859 1 81.69 261 GLU A O 1
ATOM 2098 N N . GLU A 1 262 ? 39.875 5.996 -27 1 83.44 262 GLU A N 1
ATOM 2099 C CA . GLU A 1 262 ? 38.938 7.062 -26.625 1 83.44 262 GLU A CA 1
ATOM 2100 C C . GLU A 1 262 ? 37.594 6.496 -26.172 1 83.44 262 GLU A C 1
ATOM 2102 O O . GLU A 1 262 ? 37 6.977 -25.203 1 83.44 262 GLU A O 1
ATOM 2107 N N . GLU A 1 263 ? 37.188 5.484 -26.875 1 82.75 263 GLU A N 1
ATOM 2108 C CA . GLU A 1 263 ? 35.938 4.848 -26.516 1 82.75 263 GLU A CA 1
ATOM 2109 C C . GLU A 1 263 ? 36.031 4.137 -25.172 1 82.75 263 GLU A C 1
ATOM 2111 O O . GLU A 1 263 ? 35.062 4.121 -24.406 1 82.75 263 GLU A O 1
ATOM 2116 N N . SER A 1 264 ? 37.094 3.629 -24.984 1 83.06 264 SER A N 1
ATOM 2117 C CA . SER A 1 264 ? 37.312 2.93 -23.719 1 83.06 264 SER A CA 1
ATOM 2118 C C . SER A 1 264 ? 37.281 3.893 -22.547 1 83.06 264 SER A C 1
ATOM 2120 O O . SER A 1 264 ? 36.719 3.576 -21.484 1 83.06 264 SER A O 1
ATOM 2122 N N . GLN A 1 265 ? 37.906 5.027 -22.797 1 84.81 265 GLN A N 1
ATOM 2123 C CA . GLN A 1 265 ? 37.906 6.031 -21.75 1 84.81 265 GLN A CA 1
ATOM 2124 C C . GLN A 1 265 ? 36.5 6.559 -21.484 1 84.81 265 GLN A C 1
ATOM 2126 O O . GLN A 1 265 ? 36.094 6.75 -20.328 1 84.81 265 GLN A O 1
ATOM 2131 N N . THR A 1 266 ? 35.812 6.828 -22.469 1 86 266 THR A N 1
ATOM 2132 C CA . THR A 1 266 ? 34.469 7.305 -22.359 1 86 266 THR A CA 1
ATOM 2133 C C . THR A 1 266 ? 33.594 6.273 -21.625 1 86 266 THR A C 1
ATOM 2135 O O . THR A 1 266 ? 32.75 6.633 -20.812 1 86 266 THR A O 1
ATOM 2138 N N . ARG A 1 267 ? 33.812 5.074 -21.922 1 84.62 267 ARG A N 1
ATOM 2139 C CA . ARG A 1 267 ? 33.062 3.996 -21.281 1 84.62 267 ARG A CA 1
ATOM 2140 C C . ARG A 1 267 ? 33.406 3.92 -19.781 1 84.62 267 ARG A C 1
ATOM 2142 O O . ARG A 1 267 ? 32.5 3.758 -18.953 1 84.62 267 ARG A O 1
ATOM 2149 N N . LYS A 1 268 ? 34.625 3.996 -19.578 1 84.5 268 LYS A N 1
ATOM 2150 C CA . LYS A 1 268 ? 35.062 3.951 -18.172 1 84.5 268 LYS A CA 1
ATOM 2151 C C . LYS A 1 268 ? 34.406 5.09 -17.375 1 84.5 268 LYS A C 1
ATOM 2153 O O . LYS A 1 268 ? 33.969 4.883 -16.25 1 84.5 268 LYS A O 1
ATOM 2158 N N . GLN A 1 269 ? 34.438 6.238 -17.953 1 87.38 269 GLN A N 1
ATOM 2159 C CA . GLN A 1 269 ? 33.844 7.398 -17.297 1 87.38 269 GLN A CA 1
ATOM 2160 C C . GLN A 1 269 ? 32.344 7.219 -17.109 1 87.38 269 GLN A C 1
ATOM 2162 O O . GLN A 1 269 ? 31.781 7.574 -16.078 1 87.38 269 GLN A O 1
ATOM 2167 N N . ARG A 1 270 ? 31.797 6.734 -18.094 1 89.31 270 ARG A N 1
ATOM 2168 C CA . ARG A 1 270 ? 30.359 6.496 -18.016 1 89.31 270 ARG A CA 1
ATOM 2169 C C . ARG A 1 270 ? 30.016 5.488 -16.922 1 89.31 270 ARG A C 1
ATOM 2171 O O . ARG A 1 270 ? 29.078 5.695 -16.156 1 89.31 270 ARG A O 1
ATOM 2178 N N . LEU A 1 271 ? 30.688 4.441 -16.891 1 88.25 271 LEU A N 1
ATOM 2179 C CA . LEU A 1 271 ? 30.453 3.402 -15.891 1 88.25 271 LEU A CA 1
ATOM 2180 C C . LEU A 1 271 ? 30.672 3.938 -14.477 1 88.25 271 LEU A C 1
ATOM 2182 O O . LEU A 1 271 ? 29.953 3.58 -13.555 1 88.25 271 LEU A O 1
ATOM 2186 N N . ARG A 1 272 ? 31.703 4.746 -14.391 1 90.06 272 ARG A N 1
ATOM 2187 C CA . ARG A 1 272 ? 31.969 5.367 -13.094 1 90.06 272 ARG A CA 1
ATOM 2188 C C . ARG A 1 272 ? 30.812 6.27 -12.672 1 90.06 272 ARG A C 1
ATOM 2190 O O . ARG A 1 272 ? 30.406 6.258 -11.508 1 90.06 272 ARG A O 1
ATOM 2197 N N . ARG A 1 273 ? 30.375 6.988 -13.555 1 93.38 273 ARG A N 1
ATOM 2198 C CA . ARG A 1 273 ? 29.234 7.867 -13.297 1 93.38 273 ARG A CA 1
ATOM 2199 C C . ARG A 1 273 ? 28 7.062 -12.914 1 93.38 273 ARG A C 1
ATOM 2201 O O . ARG A 1 273 ? 27.297 7.406 -11.961 1 93.38 273 ARG A O 1
ATOM 2208 N N . GLU A 1 274 ? 27.766 6.023 -13.641 1 93.12 274 GLU A N 1
ATOM 2209 C CA . GLU A 1 274 ? 26.594 5.184 -13.391 1 93.12 274 GLU A CA 1
ATOM 2210 C C . GLU A 1 274 ? 26.672 4.516 -12.016 1 93.12 274 GLU A C 1
ATOM 2212 O O . GLU A 1 274 ? 25.656 4.371 -11.328 1 93.12 274 GLU A O 1
ATOM 2217 N N . ASP A 1 275 ? 27.797 4.109 -11.688 1 93.62 275 ASP A N 1
ATOM 2218 C CA . ASP A 1 275 ? 28 3.477 -10.383 1 93.62 275 ASP A CA 1
ATOM 2219 C C . ASP A 1 275 ? 27.688 4.453 -9.25 1 93.62 275 ASP A C 1
ATOM 2221 O O . ASP A 1 275 ? 27.047 4.078 -8.258 1 93.62 275 ASP A O 1
ATOM 2225 N N . TRP A 1 276 ? 28.188 5.605 -9.383 1 95.56 276 TRP A N 1
ATOM 2226 C CA . TRP A 1 276 ? 27.922 6.641 -8.383 1 95.56 276 TRP A CA 1
ATOM 2227 C C . TRP A 1 276 ? 26.438 6.988 -8.344 1 95.56 276 TRP A C 1
ATOM 2229 O O . TRP A 1 276 ? 25.859 7.125 -7.262 1 95.56 276 TRP A O 1
ATOM 2239 N N . GLU A 1 277 ? 25.891 7.125 -9.492 1 95.25 277 GLU A N 1
ATOM 2240 C CA . GLU A 1 277 ? 24.469 7.465 -9.57 1 95.25 277 GLU A CA 1
ATOM 2241 C C . GLU A 1 277 ? 23.594 6.367 -8.961 1 95.25 277 GLU A C 1
ATOM 2243 O O . GLU A 1 277 ? 22.562 6.652 -8.367 1 95.25 277 GLU A O 1
ATOM 2248 N N . LYS A 1 278 ? 23.984 5.18 -9.156 1 94.12 278 LYS A N 1
ATOM 2249 C CA . LYS A 1 278 ? 23.25 4.07 -8.547 1 94.12 278 LYS A CA 1
ATOM 2250 C C . LYS A 1 278 ? 23.219 4.199 -7.031 1 94.12 278 LYS A C 1
ATOM 2252 O O . LYS A 1 278 ? 22.203 3.938 -6.402 1 94.12 278 LYS A O 1
ATOM 2257 N N . VAL A 1 279 ? 24.297 4.625 -6.48 1 94.5 279 VAL A N 1
ATOM 2258 C CA . VAL A 1 279 ? 24.391 4.785 -5.031 1 94.5 279 VAL A CA 1
ATOM 2259 C C . VAL A 1 279 ? 23.547 5.977 -4.59 1 94.5 279 VAL A C 1
ATOM 2261 O O . VAL A 1 279 ? 22.766 5.867 -3.648 1 94.5 279 VAL A O 1
ATOM 2264 N N . VAL A 1 280 ? 23.641 7.086 -5.285 1 96.25 280 VAL A N 1
ATOM 2265 C CA . VAL A 1 280 ? 23.062 8.352 -4.871 1 96.25 280 VAL A CA 1
ATOM 2266 C C . VAL A 1 280 ? 21.562 8.344 -5.148 1 96.25 280 VAL A C 1
ATOM 2268 O O . VAL A 1 280 ? 20.766 8.836 -4.344 1 96.25 280 VAL A O 1
ATOM 2271 N N . VAL A 1 281 ? 21.156 7.75 -6.242 1 95.81 281 VAL A N 1
ATOM 2272 C CA . VAL A 1 281 ? 19.766 7.836 -6.664 1 95.81 281 VAL A CA 1
ATOM 2273 C C . VAL A 1 281 ? 19.016 6.574 -6.238 1 95.81 281 VAL A C 1
ATOM 2275 O O . VAL A 1 281 ? 17.906 6.648 -5.707 1 95.81 281 VAL A O 1
ATOM 2278 N N . ASN A 1 282 ? 19.609 5.398 -6.367 1 93.06 282 ASN A N 1
ATOM 2279 C CA . ASN A 1 282 ? 18.859 4.148 -6.246 1 93.06 282 ASN A CA 1
ATOM 2280 C C . ASN A 1 282 ? 19.094 3.482 -4.895 1 93.06 282 ASN A C 1
ATOM 2282 O O . ASN A 1 282 ? 18.484 2.457 -4.59 1 93.06 282 ASN A O 1
ATOM 2286 N N . LYS A 1 283 ? 19.969 4.004 -4.082 1 93.88 283 LYS A N 1
ATOM 2287 C CA . LYS A 1 283 ? 20.203 3.422 -2.768 1 93.88 283 LYS A CA 1
ATOM 2288 C C . LYS A 1 283 ? 19.938 4.438 -1.659 1 93.88 283 LYS A C 1
ATOM 2290 O O . LYS A 1 283 ? 18.828 4.488 -1.111 1 93.88 283 LYS A O 1
ATOM 2295 N N . ILE A 1 284 ? 20.828 5.465 -1.538 1 95.81 284 ILE A N 1
ATOM 2296 C CA . ILE A 1 284 ? 20.656 6.383 -0.418 1 95.81 284 ILE A CA 1
ATOM 2297 C C . ILE A 1 284 ? 19.531 7.375 -0.738 1 95.81 284 ILE A C 1
ATOM 2299 O O . ILE A 1 284 ? 18.812 7.812 0.158 1 95.81 284 ILE A O 1
ATOM 2303 N N . GLY A 1 285 ? 19.375 7.816 -2.02 1 96.88 285 GLY A N 1
ATOM 2304 C CA . GLY A 1 285 ? 18.266 8.609 -2.52 1 96.88 285 GLY A CA 1
ATOM 2305 C C . GLY A 1 285 ? 17.953 9.805 -1.646 1 96.88 285 GLY A C 1
ATOM 2306 O O . GLY A 1 285 ? 18.812 10.641 -1.391 1 96.88 285 GLY A O 1
ATOM 2307 N N . MET A 1 286 ? 16.797 9.789 -0.99 1 98.12 286 MET A N 1
ATOM 2308 C CA . MET A 1 286 ? 16.266 10.922 -0.243 1 98.12 286 MET A CA 1
ATOM 2309 C C . MET A 1 286 ? 17.062 11.164 1.03 1 98.12 286 MET A C 1
ATOM 2311 O O . MET A 1 286 ? 16.969 12.242 1.624 1 98.12 286 MET A O 1
ATOM 2315 N N . TRP A 1 287 ? 17.797 10.211 1.473 1 97.31 287 TRP A N 1
ATOM 2316 C CA . TRP A 1 287 ? 18.688 10.445 2.617 1 97.31 287 TRP A CA 1
ATOM 2317 C C . TRP A 1 287 ? 19.672 11.562 2.33 1 97.31 287 TRP A C 1
ATOM 2319 O O . TRP A 1 287 ? 20.062 12.305 3.234 1 97.31 287 TRP A O 1
ATOM 2329 N N . ARG A 1 288 ? 20.125 11.727 1.031 1 97.19 288 ARG A N 1
ATOM 2330 C CA . ARG A 1 288 ? 20.969 12.828 0.58 1 97.19 288 ARG A CA 1
ATOM 2331 C C . ARG A 1 288 ? 20.344 14.172 0.947 1 97.19 288 ARG A C 1
ATOM 2333 O O . ARG A 1 288 ? 21.031 15.047 1.48 1 97.19 288 ARG A O 1
ATOM 2340 N N . VAL A 1 289 ? 19.047 14.312 0.74 1 98.19 289 VAL A N 1
ATOM 2341 C CA . VAL A 1 289 ? 18.312 15.547 0.986 1 98.19 289 VAL A CA 1
ATOM 2342 C C . VAL A 1 289 ? 18.156 15.758 2.49 1 98.19 289 VAL A C 1
ATOM 2344 O O . VAL A 1 289 ? 18.391 16.859 2.996 1 98.19 289 VAL A O 1
ATOM 2347 N N . PHE A 1 290 ? 17.828 14.711 3.203 1 97.94 290 PHE A N 1
ATOM 2348 C CA . PHE A 1 290 ? 17.625 14.773 4.645 1 97.94 290 PHE A CA 1
ATOM 2349 C C . PHE A 1 290 ? 18.922 15.156 5.352 1 97.94 290 PHE A C 1
ATOM 2351 O O . PHE A 1 290 ? 18.922 15.992 6.254 1 97.94 290 PHE A O 1
ATOM 2358 N N . GLU A 1 291 ? 19.938 14.555 4.914 1 95.5 291 GLU A N 1
ATOM 2359 C CA . GLU A 1 291 ? 21.25 14.836 5.492 1 95.5 291 GLU A CA 1
ATOM 2360 C C . GLU A 1 291 ? 21.656 16.297 5.273 1 95.5 291 GLU A C 1
ATOM 2362 O O . GLU A 1 291 ? 22.141 16.953 6.195 1 95.5 291 GLU A O 1
ATOM 2367 N N . ALA A 1 292 ? 21.484 16.766 4.102 1 96.69 292 ALA A N 1
ATOM 2368 C CA . ALA A 1 292 ? 21.844 18.141 3.781 1 96.69 292 ALA A CA 1
ATOM 2369 C C . ALA A 1 292 ? 21.016 19.125 4.605 1 96.69 292 ALA A C 1
ATOM 2371 O O . ALA A 1 292 ? 21.562 20.062 5.203 1 96.69 292 ALA A O 1
ATOM 2372 N N . ILE A 1 293 ? 19.719 18.906 4.645 1 97.88 293 ILE A N 1
ATOM 2373 C CA . ILE A 1 293 ? 18.828 19.797 5.367 1 97.88 293 ILE A CA 1
ATOM 2374 C C . ILE A 1 293 ? 19.172 19.781 6.852 1 97.88 293 ILE A C 1
ATOM 2376 O O . ILE A 1 293 ? 19.281 20.844 7.48 1 97.88 293 ILE A O 1
ATOM 2380 N N . SER A 1 294 ? 19.375 18.609 7.414 1 96 294 SER A N 1
ATOM 2381 C CA . SER A 1 294 ? 19.672 18.5 8.836 1 96 294 SER A CA 1
ATOM 2382 C C . SER A 1 294 ? 20.984 19.172 9.188 1 96 294 SER A C 1
ATOM 2384 O O . SER A 1 294 ? 21.109 19.812 10.234 1 96 294 SER A O 1
ATOM 2386 N N . ARG A 1 295 ? 21.969 19.125 8.344 1 93.56 295 ARG A N 1
ATOM 2387 C CA . ARG A 1 295 ? 23.266 19.75 8.586 1 93.56 295 ARG A CA 1
ATOM 2388 C C . ARG A 1 295 ? 23.156 21.266 8.602 1 93.56 295 ARG A C 1
ATOM 2390 O O . ARG A 1 295 ? 23.672 21.922 9.5 1 93.56 295 ARG A O 1
ATOM 2397 N N . VAL A 1 296 ? 22.453 21.781 7.645 1 94 296 VAL A N 1
ATOM 2398 C CA . VAL A 1 296 ? 22.359 23.25 7.586 1 94 296 VAL A CA 1
ATOM 2399 C C . VAL A 1 296 ? 21.5 23.75 8.742 1 94 296 VAL A C 1
ATOM 2401 O O . VAL A 1 296 ? 21.75 24.828 9.273 1 94 296 VAL A O 1
ATOM 2404 N N . CYS A 1 297 ? 20.516 22.969 9.07 1 94.12 297 CYS A N 1
ATOM 2405 C CA . CYS A 1 297 ? 19.688 23.344 10.211 1 94.12 297 CYS A CA 1
ATOM 2406 C C . CYS A 1 297 ? 20.531 23.391 11.492 1 94.12 297 CYS A C 1
ATOM 2408 O O . CYS A 1 297 ? 20.234 24.156 12.406 1 94.12 297 CYS A O 1
ATOM 2410 N N . ARG A 1 298 ? 21.594 22.641 11.539 1 91.19 298 ARG A N 1
ATOM 2411 C CA . ARG A 1 298 ? 22.469 22.594 12.703 1 91.19 298 ARG A CA 1
ATOM 2412 C C . ARG A 1 298 ? 23.625 23.578 12.562 1 91.19 298 ARG A C 1
ATOM 2414 O O . ARG A 1 298 ? 24.562 23.578 13.383 1 91.19 298 ARG A O 1
ATOM 2421 N N . GLY A 1 299 ? 23.609 24.266 11.5 1 88.94 299 GLY A N 1
ATOM 2422 C CA . GLY A 1 299 ? 24.641 25.266 11.281 1 88.94 299 GLY A CA 1
ATOM 2423 C C . GLY A 1 299 ? 25.938 24.672 10.773 1 88.94 299 GLY A C 1
ATOM 2424 O O . GLY A 1 299 ? 27 25.281 10.906 1 88.94 299 GLY A O 1
ATOM 2425 N N . GLU A 1 300 ? 25.844 23.5 10.164 1 89.5 300 GLU A N 1
ATOM 2426 C CA . GLU A 1 300 ? 27.031 22.828 9.648 1 89.5 300 GLU A CA 1
ATOM 2427 C C . GLU A 1 300 ? 27.234 23.156 8.172 1 89.5 300 GLU A C 1
ATOM 2429 O O . GLU A 1 300 ? 26.297 23.531 7.473 1 89.5 300 GLU A O 1
ATOM 2434 N N . HIS A 1 301 ? 28.469 23.016 7.812 1 89.38 301 HIS A N 1
ATOM 2435 C CA . HIS A 1 301 ? 28.797 23.188 6.402 1 89.38 301 HIS A CA 1
ATOM 2436 C C . HIS A 1 301 ? 28.531 21.922 5.613 1 89.38 301 HIS A C 1
ATOM 2438 O O . HIS A 1 301 ? 28.641 20.812 6.152 1 89.38 301 HIS A O 1
ATOM 2444 N N . LEU A 1 302 ? 28.172 22.078 4.387 1 92 302 LEU A N 1
ATOM 2445 C CA . LEU A 1 302 ? 27.984 20.938 3.494 1 92 302 LEU A CA 1
ATOM 2446 C C . LEU A 1 302 ? 29.297 20.547 2.812 1 92 302 LEU A C 1
ATOM 2448 O O . LEU A 1 302 ? 29.969 21.406 2.219 1 92 302 LEU A O 1
ATOM 2452 N N . ASP A 1 303 ? 29.688 19.344 2.969 1 91 303 ASP A N 1
ATOM 2453 C CA . ASP A 1 303 ? 30.875 18.844 2.275 1 91 303 ASP A CA 1
ATOM 2454 C C . ASP A 1 303 ? 30.531 18.422 0.848 1 91 303 ASP A C 1
ATOM 2456 O O . ASP A 1 303 ? 30.25 17.25 0.595 1 91 303 ASP A O 1
ATOM 2460 N N . LEU A 1 304 ? 30.719 19.297 -0.095 1 93.38 304 LEU A N 1
ATOM 2461 C CA . LEU A 1 304 ? 30.328 19.078 -1.48 1 93.38 304 LEU A CA 1
ATOM 2462 C C . LEU A 1 304 ? 31.344 18.203 -2.209 1 93.38 304 LEU A C 1
ATOM 2464 O O . LEU A 1 304 ? 31.219 17.953 -3.408 1 93.38 304 LEU A O 1
ATOM 2468 N N . THR A 1 305 ? 32.312 17.688 -1.479 1 93.44 305 THR A N 1
ATOM 2469 C CA . THR A 1 305 ? 33.281 16.766 -2.072 1 93.44 305 THR A CA 1
ATOM 2470 C C . THR A 1 305 ? 33.031 15.336 -1.61 1 93.44 305 THR A C 1
ATOM 2472 O O . THR A 1 305 ? 33.688 14.398 -2.072 1 93.44 305 THR A O 1
ATOM 2475 N N . SER A 1 306 ? 32.125 15.234 -0.688 1 92.75 306 SER A N 1
ATOM 2476 C CA . SER A 1 306 ? 31.766 13.891 -0.224 1 92.75 306 SER A CA 1
ATOM 2477 C C . SER A 1 306 ? 31.031 13.109 -1.303 1 92.75 306 SER A C 1
ATOM 2479 O O . SER A 1 306 ? 30.375 13.703 -2.166 1 92.75 306 SER A O 1
ATOM 2481 N N . ALA A 1 307 ? 31.062 11.773 -1.206 1 93.75 307 ALA A N 1
ATOM 2482 C CA . ALA A 1 307 ? 30.375 10.922 -2.178 1 93.75 307 ALA A CA 1
ATOM 2483 C C . ALA A 1 307 ? 28.859 11.141 -2.129 1 93.75 307 ALA A C 1
ATOM 2485 O O . ALA A 1 307 ? 28.156 10.875 -3.107 1 93.75 307 ALA A O 1
ATOM 2486 N N . VAL A 1 308 ? 28.391 11.68 -1.011 1 94.44 308 VAL A N 1
ATOM 2487 C CA . VAL A 1 308 ? 26.953 11.836 -0.788 1 94.44 308 VAL A CA 1
ATOM 2488 C C . VAL A 1 308 ? 26.469 13.141 -1.424 1 94.44 308 VAL A C 1
ATOM 2490 O O . VAL A 1 308 ? 25.453 13.156 -2.127 1 94.44 308 VAL A O 1
ATOM 2493 N N . LEU A 1 309 ? 27.25 14.273 -1.273 1 95.88 309 LEU A N 1
ATOM 2494 C CA . LEU A 1 309 ? 26.719 15.594 -1.567 1 95.88 309 LEU A CA 1
ATOM 2495 C C . LEU A 1 309 ? 27.391 16.203 -2.791 1 95.88 309 LEU A C 1
ATOM 2497 O O . LEU A 1 309 ? 27.016 17.281 -3.254 1 95.88 309 LEU A O 1
ATOM 2501 N N . ALA A 1 310 ? 28.328 15.422 -3.379 1 96.12 310 ALA A N 1
ATOM 2502 C CA . ALA A 1 310 ? 29.031 15.945 -4.551 1 96.12 310 ALA A CA 1
ATOM 2503 C C . ALA A 1 310 ? 28.062 16.141 -5.719 1 96.12 310 ALA A C 1
ATOM 2505 O O . ALA A 1 310 ? 27.125 15.375 -5.883 1 96.12 310 ALA A O 1
ATOM 2506 N N . PRO A 1 311 ? 28.312 17.203 -6.512 1 96 311 PRO A N 1
ATOM 2507 C CA . PRO A 1 311 ? 27.438 17.438 -7.656 1 96 311 PRO A CA 1
ATOM 2508 C C . PRO A 1 311 ? 27.594 16.406 -8.766 1 96 311 PRO A C 1
ATOM 2510 O O . PRO A 1 311 ? 26.703 16.219 -9.578 1 96 311 PRO A O 1
ATOM 2513 N N . SER A 1 312 ? 28.766 15.828 -8.836 1 95.5 312 SER A N 1
ATOM 2514 C CA . SER A 1 312 ? 29.094 14.766 -9.773 1 95.5 312 SER A CA 1
ATOM 2515 C C . SER A 1 312 ? 30.188 13.859 -9.219 1 95.5 312 SER A C 1
ATOM 2517 O O . SER A 1 312 ? 30.844 14.188 -8.219 1 95.5 312 SER A O 1
ATOM 2519 N N . VAL A 1 313 ? 30.359 12.758 -9.875 1 94.94 313 VAL A N 1
ATOM 2520 C CA . VAL A 1 313 ? 31.344 11.789 -9.391 1 94.94 313 VAL A CA 1
ATOM 2521 C C . VAL A 1 313 ? 32.75 12.398 -9.484 1 94.94 313 VAL A C 1
ATOM 2523 O O . VAL A 1 313 ? 33.625 12.094 -8.656 1 94.94 313 VAL A O 1
ATOM 2526 N N . ASP A 1 314 ? 33 13.281 -10.445 1 92.81 314 ASP A N 1
ATOM 2527 C CA . ASP A 1 314 ? 34.312 13.891 -10.656 1 92.81 314 ASP A CA 1
ATOM 2528 C C . ASP A 1 314 ? 34.656 14.82 -9.5 1 92.81 314 ASP A C 1
ATOM 2530 O O . ASP A 1 314 ? 35.844 15.117 -9.281 1 92.81 314 ASP A O 1
ATOM 2534 N N . ALA A 1 315 ? 33.719 15.273 -8.773 1 94.69 315 ALA A N 1
ATOM 2535 C CA . ALA A 1 315 ? 33.938 16.219 -7.68 1 94.69 315 ALA A CA 1
ATOM 2536 C C . ALA A 1 315 ? 34.188 15.477 -6.367 1 94.69 315 ALA A C 1
ATOM 2538 O O . ALA A 1 315 ? 34.531 16.094 -5.359 1 94.69 315 ALA A O 1
ATOM 2539 N N . VAL A 1 316 ? 34.125 14.156 -6.379 1 94.62 316 VAL A N 1
ATOM 2540 C CA . VAL A 1 316 ? 34.188 13.375 -5.145 1 94.62 316 VAL A CA 1
ATOM 2541 C C . VAL A 1 316 ? 35.656 13.219 -4.73 1 94.62 316 VAL A C 1
ATOM 2543 O O . VAL A 1 316 ? 36.5 12.844 -5.543 1 94.62 316 VAL A O 1
ATOM 2546 N N . ASP A 1 317 ? 35.906 13.555 -3.508 1 93.25 317 ASP A N 1
ATOM 2547 C CA . ASP A 1 317 ? 37.156 13.203 -2.865 1 93.25 317 ASP A CA 1
ATOM 2548 C C . ASP A 1 317 ? 37.031 11.93 -2.039 1 93.25 317 ASP A C 1
ATOM 2550 O O . ASP A 1 317 ? 36.594 11.977 -0.887 1 93.25 317 ASP A O 1
ATOM 2554 N N . PHE A 1 318 ? 37.438 10.859 -2.514 1 91.19 318 PHE A N 1
ATOM 2555 C CA . PHE A 1 318 ? 37.219 9.555 -1.91 1 91.19 318 PHE A CA 1
ATOM 2556 C C . PHE A 1 318 ? 38.094 9.375 -0.682 1 91.19 318 PHE A C 1
ATOM 2558 O O . PHE A 1 318 ? 37.906 8.453 0.109 1 91.19 318 PHE A O 1
ATOM 2565 N N . THR A 1 319 ? 39 10.203 -0.499 1 86.31 319 THR A N 1
ATOM 2566 C CA . THR A 1 319 ? 39.906 10.094 0.636 1 86.31 319 THR A CA 1
ATOM 2567 C C . THR A 1 319 ? 39.312 10.75 1.876 1 86.31 319 THR A C 1
ATOM 2569 O O . THR A 1 319 ? 39.781 10.531 2.992 1 86.31 319 THR A O 1
ATOM 2572 N N . SER A 1 320 ? 38.312 11.562 1.618 1 78.12 320 SER A N 1
ATOM 2573 C CA . SER A 1 320 ? 37.688 12.25 2.738 1 78.12 320 SER A CA 1
ATOM 2574 C C . SER A 1 320 ? 36.75 11.305 3.506 1 78.12 320 SER A C 1
ATOM 2576 O O . SER A 1 320 ? 35.906 10.633 2.91 1 78.12 320 SER A O 1
ATOM 2578 N N . PRO A 1 321 ? 37.031 11.148 4.789 1 70.81 321 PRO A N 1
ATOM 2579 C CA . PRO A 1 321 ? 36.188 10.258 5.566 1 70.81 321 PRO A CA 1
ATOM 2580 C C . PRO A 1 321 ? 34.75 10.766 5.668 1 70.81 321 PRO A C 1
ATOM 2582 O O . PRO A 1 321 ? 34.5 11.977 5.715 1 70.81 321 PRO A O 1
ATOM 2585 N N . LEU A 1 322 ? 33.844 9.852 5.484 1 71.94 322 LEU A N 1
ATOM 2586 C CA . LEU A 1 322 ? 32.438 10.188 5.758 1 71.94 322 LEU A CA 1
ATOM 2587 C C . LEU A 1 322 ? 32.188 10.312 7.258 1 71.94 322 LEU A C 1
ATOM 2589 O O . LEU A 1 322 ? 32.5 9.398 8.023 1 71.94 322 LEU A O 1
ATOM 2593 N N . VAL A 1 323 ? 31.891 11.453 7.688 1 63.78 323 VAL A N 1
ATOM 2594 C CA . VAL A 1 323 ? 31.609 11.648 9.109 1 63.78 323 VAL A CA 1
ATOM 2595 C C . VAL A 1 323 ? 30.141 11.312 9.398 1 63.78 323 VAL A C 1
ATOM 2597 O O . VAL A 1 323 ? 29.234 11.961 8.867 1 63.78 323 VAL A O 1
ATOM 2600 N N . PRO A 1 324 ? 29.953 10.109 10.023 1 62.19 324 PRO A N 1
ATOM 2601 C CA . PRO A 1 324 ? 28.562 9.773 10.359 1 62.19 324 PRO A CA 1
ATOM 2602 C C . PRO A 1 324 ? 27.922 10.781 11.297 1 62.19 324 PRO A C 1
ATOM 2604 O O . PRO A 1 324 ? 28.625 11.523 11.992 1 62.19 324 PRO A O 1
ATOM 2607 N N . PHE A 1 325 ? 26.672 11 11.133 1 56.97 325 PHE A N 1
ATOM 2608 C CA . PHE A 1 325 ? 25.906 11.758 12.125 1 56.97 325 PHE A CA 1
ATOM 2609 C C . PHE A 1 325 ? 26.297 11.328 13.539 1 56.97 325 PHE A C 1
ATOM 2611 O O . PHE A 1 325 ? 26.172 10.148 13.891 1 56.97 325 PHE A O 1
ATOM 2618 N N . ALA A 1 326 ? 27.469 11.82 14.125 1 49.34 326 ALA A N 1
ATOM 2619 C CA . ALA A 1 326 ? 27.828 11.469 15.5 1 49.34 326 ALA A CA 1
ATOM 2620 C C . ALA A 1 326 ? 26.844 12.07 16.5 1 49.34 326 ALA A C 1
ATOM 2622 O O . ALA A 1 326 ? 26.453 13.234 16.359 1 49.34 326 ALA A O 1
ATOM 2623 N N . GLU A 1 327 ? 25.953 11.25 17.062 1 49.81 327 GLU A N 1
ATOM 2624 C CA . GLU A 1 327 ? 25.141 11.711 18.188 1 49.81 327 GLU A CA 1
ATOM 2625 C C . GLU A 1 327 ? 25.844 12.812 18.969 1 49.81 327 GLU A C 1
ATOM 2627 O O . GLU A 1 327 ? 25.203 13.773 19.406 1 49.81 327 GLU A O 1
ATOM 2632 N N . ASP A 1 328 ? 27.125 12.5 19.406 1 40.75 328 ASP A N 1
ATOM 2633 C CA . ASP A 1 328 ? 27.844 13.344 20.344 1 40.75 328 ASP A CA 1
ATOM 2634 C C . ASP A 1 328 ? 28.625 14.438 19.625 1 40.75 328 ASP A C 1
ATOM 2636 O O . ASP A 1 328 ? 29.516 15.055 20.188 1 40.75 328 ASP A O 1
ATOM 2640 N N . THR A 1 329 ? 28.594 14.43 18.391 1 41.5 329 THR A N 1
ATOM 2641 C CA . THR A 1 329 ? 29.484 15.352 17.703 1 41.5 329 THR A CA 1
ATOM 2642 C C . THR A 1 329 ? 29.047 16.797 17.938 1 41.5 329 THR A C 1
ATOM 2644 O O . THR A 1 329 ? 29.469 17.703 17.219 1 41.5 329 THR A O 1
ATOM 2647 N N . LEU A 1 330 ? 28.094 17.047 18.562 1 40.03 330 LEU A N 1
ATOM 2648 C CA . LEU A 1 330 ? 28.031 18.453 18.969 1 40.03 330 LEU A CA 1
ATOM 2649 C C . LEU A 1 330 ? 29.422 18.984 19.281 1 40.03 330 LEU A C 1
ATOM 2651 O O . LEU A 1 330 ? 29.641 20.203 19.281 1 40.03 330 LEU A O 1
ATOM 2655 N N . SER A 1 331 ? 30.344 18.031 19.797 1 36.34 331 SER A N 1
ATOM 2656 C CA . SER A 1 331 ? 31.578 18.516 20.391 1 36.34 331 SER A CA 1
ATOM 2657 C C . SER A 1 331 ? 32.656 18.75 19.328 1 36.34 331 SER A C 1
ATOM 2659 O O . SER A 1 331 ? 33.688 19.359 19.609 1 36.34 331 SER A O 1
ATOM 2661 N N . LEU A 1 332 ? 32.75 17.906 18.359 1 37.44 332 LEU A N 1
ATOM 2662 C CA . LEU A 1 332 ? 34.062 17.953 17.719 1 37.44 332 LEU A CA 1
ATOM 2663 C C . LEU A 1 332 ? 34.156 19.125 16.75 1 37.44 332 LEU A C 1
ATOM 2665 O O . LEU A 1 332 ? 35.156 19.312 16.078 1 37.44 332 LEU A O 1
ATOM 2669 N N . GLY A 1 333 ? 33.094 19.531 16.078 1 37.03 333 GLY A N 1
ATOM 2670 C CA . GLY A 1 333 ? 33.5 20.578 15.156 1 37.03 333 GLY A CA 1
ATOM 2671 C C . GLY A 1 333 ? 34.062 21.797 15.852 1 37.03 333 GLY A C 1
ATOM 2672 O O . GLY A 1 333 ? 33.688 22.094 16.984 1 37.03 333 GLY A O 1
ATOM 2673 N N . SER A 1 334 ? 35.281 22.203 15.594 1 38.81 334 SER A N 1
ATOM 2674 C CA . SER A 1 334 ? 35.906 23.453 15.977 1 38.81 334 SER A CA 1
ATOM 2675 C C . SER A 1 334 ? 34.906 24.594 16 1 38.81 334 SER A C 1
ATOM 2677 O O . SER A 1 334 ? 34.156 24.812 15.031 1 38.81 334 SER A O 1
ATOM 2679 N N . LYS A 1 335 ? 34.344 25.031 17.125 1 42.16 335 LYS A N 1
ATOM 2680 C CA . LYS A 1 335 ? 33.562 26.234 17.453 1 42.16 335 LYS A CA 1
ATOM 2681 C C . LYS A 1 335 ? 33.812 27.328 16.422 1 42.16 335 LYS A C 1
ATOM 2683 O O . LYS A 1 335 ? 33.188 28.391 16.484 1 42.16 335 LYS A O 1
ATOM 2688 N N . SER A 1 336 ? 34.906 27.203 15.828 1 45.56 336 SER A N 1
ATOM 2689 C CA . SER A 1 336 ? 35.281 28.422 15.133 1 45.56 336 SER A CA 1
ATOM 2690 C C . SER A 1 336 ? 34.25 28.812 14.078 1 45.56 336 SER A C 1
ATOM 2692 O O . SER A 1 336 ? 33.844 29.969 13.977 1 45.56 336 SER A O 1
ATOM 2694 N N . SER A 1 337 ? 34.062 27.922 12.789 1 54.91 337 SER A N 1
ATOM 2695 C CA . SER A 1 337 ? 33.406 28.594 11.68 1 54.91 337 SER A CA 1
ATOM 2696 C C . SER A 1 337 ? 31.938 28.141 11.555 1 54.91 337 SER A C 1
ATOM 2698 O O . SER A 1 337 ? 31.531 27.609 10.516 1 54.91 337 SER A O 1
ATOM 2700 N N . ARG A 1 338 ? 31.172 28.062 12.633 1 63 338 ARG A N 1
ATOM 2701 C CA . ARG A 1 338 ? 29.766 27.672 12.555 1 63 338 ARG A CA 1
ATOM 2702 C C . ARG A 1 338 ? 28.906 28.781 11.953 1 63 338 ARG A C 1
ATOM 2704 O O . ARG A 1 338 ? 29.109 29.953 12.273 1 63 338 ARG A O 1
ATOM 2711 N N . ARG A 1 339 ? 28.031 28.266 11 1 76.88 339 ARG A N 1
ATOM 2712 C CA . ARG A 1 339 ? 27.047 29.156 10.398 1 76.88 339 ARG A CA 1
ATOM 2713 C C . ARG A 1 339 ? 25.781 29.219 11.258 1 76.88 339 ARG A C 1
ATOM 2715 O O . ARG A 1 339 ? 25.672 28.516 12.273 1 76.88 339 ARG A O 1
ATOM 2722 N N . ARG A 1 340 ? 25.016 30.062 10.938 1 84.19 340 ARG A N 1
ATOM 2723 C CA . ARG A 1 340 ? 23.719 30.203 11.586 1 84.19 340 ARG A CA 1
ATOM 2724 C C . ARG A 1 340 ? 22.859 28.969 11.367 1 84.19 340 ARG A C 1
ATOM 2726 O O . ARG A 1 340 ? 22.875 28.375 10.289 1 84.19 340 ARG A O 1
ATOM 2733 N N . ASN A 1 341 ? 22.156 28.547 12.484 1 89.5 341 ASN A N 1
ATOM 2734 C CA . ASN A 1 341 ? 21.156 27.5 12.305 1 89.5 341 ASN A CA 1
ATOM 2735 C C . ASN A 1 341 ? 20.016 27.969 11.398 1 89.5 341 ASN A C 1
ATOM 2737 O O . ASN A 1 341 ? 19.422 29.016 11.641 1 89.5 341 ASN A O 1
ATOM 2741 N N . ILE A 1 342 ? 19.781 27.297 10.469 1 92.94 342 ILE A N 1
ATOM 2742 C CA . ILE A 1 342 ? 18.672 27.625 9.586 1 92.94 342 ILE A CA 1
ATOM 2743 C C . ILE A 1 342 ? 17.375 27 10.117 1 92.94 342 ILE A C 1
ATOM 2745 O O . ILE A 1 342 ? 17.297 25.781 10.266 1 92.94 342 ILE A O 1
ATOM 2749 N N . PRO A 1 343 ? 16.312 27.766 10.391 1 95 343 PRO A N 1
ATOM 2750 C CA . PRO A 1 343 ? 15.078 27.25 10.977 1 95 343 PRO A CA 1
ATOM 2751 C C . PRO A 1 343 ? 14.273 26.391 10 1 95 343 PRO A C 1
ATOM 2753 O O . PRO A 1 343 ? 14.289 26.656 8.797 1 95 343 PRO A O 1
ATOM 2756 N N . LEU A 1 344 ? 13.688 25.375 10.578 1 96.94 344 LEU A N 1
ATOM 2757 C CA . LEU A 1 344 ? 12.688 24.594 9.875 1 96.94 344 LEU A CA 1
ATOM 2758 C C . LEU A 1 344 ? 11.281 25.109 10.188 1 96.94 344 LEU A C 1
ATOM 2760 O O . LEU A 1 344 ? 10.938 25.312 11.359 1 96.94 344 LEU A O 1
ATOM 2764 N N . VAL A 1 345 ? 10.453 25.406 9.188 1 97.25 345 VAL A N 1
ATOM 2765 C CA . VAL A 1 345 ? 9.094 25.922 9.375 1 97.25 345 VAL A CA 1
ATOM 2766 C C . VAL A 1 345 ? 8.086 24.875 8.906 1 97.25 345 VAL A C 1
ATOM 2768 O O . VAL A 1 345 ? 8.211 24.328 7.801 1 97.25 345 VAL A O 1
ATOM 2771 N N . VAL A 1 346 ? 7.113 24.547 9.742 1 97.94 346 VAL A N 1
ATOM 2772 C CA . VAL A 1 346 ? 6.105 23.547 9.438 1 97.94 346 VAL A CA 1
ATOM 2773 C C . VAL A 1 346 ? 4.719 24.078 9.789 1 97.94 346 VAL A C 1
ATOM 2775 O O . VAL A 1 346 ? 4.594 25.141 10.406 1 97.94 346 VAL A O 1
ATOM 2778 N N . HIS A 1 347 ? 3.686 23.469 9.297 1 96.88 347 HIS A N 1
ATOM 2779 C CA . HIS A 1 347 ? 2.299 23.703 9.688 1 96.88 347 HIS A CA 1
ATOM 2780 C C . HIS A 1 347 ? 1.675 22.438 10.281 1 96.88 347 HIS A C 1
ATOM 2782 O O . HIS A 1 347 ? 1.396 21.484 9.555 1 96.88 347 HIS A O 1
ATOM 2788 N N . ASN A 1 348 ? 1.488 22.438 11.602 1 93.75 348 ASN A N 1
ATOM 2789 C CA . ASN A 1 348 ? 1.063 21.219 12.266 1 93.75 348 ASN A CA 1
ATOM 2790 C C . ASN A 1 348 ? 1.996 20.047 11.938 1 93.75 348 ASN A C 1
ATOM 2792 O O . ASN A 1 348 ? 1.549 19 11.461 1 93.75 348 ASN A O 1
ATOM 2796 N N . GLY A 1 349 ? 3.26 20.281 12.266 1 95.69 349 GLY A N 1
ATOM 2797 C CA . GLY A 1 349 ? 4.27 19.516 11.555 1 95.69 349 GLY A CA 1
ATOM 2798 C C . GLY A 1 349 ? 4.895 18.422 12.406 1 95.69 349 GLY A C 1
ATOM 2799 O O . GLY A 1 349 ? 5.906 17.828 12.023 1 95.69 349 GLY A O 1
ATOM 2800 N N . PHE A 1 350 ? 4.324 18.109 13.625 1 95.62 350 PHE A N 1
ATOM 2801 C CA . PHE A 1 350 ? 4.922 17.062 14.445 1 95.62 350 PHE A CA 1
ATOM 2802 C C . PHE A 1 350 ? 4.984 15.742 13.672 1 95.62 350 PHE A C 1
ATOM 2804 O O . PHE A 1 350 ? 6.023 15.078 13.664 1 95.62 350 PHE A O 1
ATOM 2811 N N . MET A 1 351 ? 3.924 15.398 13.094 1 95.25 351 MET A N 1
ATOM 2812 C CA . MET A 1 351 ? 3.879 14.148 12.344 1 95.25 351 MET A CA 1
ATOM 2813 C C . MET A 1 351 ? 4.852 14.18 11.172 1 95.25 351 MET A C 1
ATOM 2815 O O . MET A 1 351 ? 5.527 13.188 10.891 1 95.25 351 MET A O 1
ATOM 2819 N N . ASP A 1 352 ? 4.938 15.273 10.445 1 97.62 352 ASP A N 1
ATOM 2820 C CA . ASP A 1 352 ? 5.883 15.414 9.344 1 97.62 352 ASP A CA 1
ATOM 2821 C C . ASP A 1 352 ? 7.305 15.094 9.797 1 97.62 352 ASP A C 1
ATOM 2823 O O . ASP A 1 352 ? 8.031 14.359 9.117 1 97.62 352 ASP A O 1
ATOM 2827 N N . ILE A 1 353 ? 7.629 15.641 10.883 1 98.19 353 ILE A N 1
ATOM 2828 C CA . ILE A 1 353 ? 8.984 15.461 11.406 1 98.19 353 ILE A CA 1
ATOM 2829 C C . ILE A 1 353 ? 9.195 14 11.789 1 98.19 353 ILE A C 1
ATOM 2831 O O . ILE A 1 353 ? 10.258 13.43 11.5 1 98.19 353 ILE A O 1
ATOM 2835 N N . CYS A 1 354 ? 8.203 13.422 12.438 1 97.75 354 CYS A N 1
ATOM 2836 C CA . CYS A 1 354 ? 8.312 12.016 12.82 1 97.75 354 CYS A CA 1
ATOM 2837 C C . CYS A 1 354 ? 8.445 11.133 11.586 1 97.75 354 CYS A C 1
ATOM 2839 O O . CYS A 1 354 ? 9.188 10.148 11.602 1 97.75 354 CYS A O 1
ATOM 2841 N N . PHE A 1 355 ? 7.75 11.414 10.523 1 98.25 355 PHE A N 1
ATOM 2842 C CA . PHE A 1 355 ? 7.871 10.664 9.281 1 98.25 355 PHE A CA 1
ATOM 2843 C C . PHE A 1 355 ? 9.273 10.789 8.703 1 98.25 355 PHE A C 1
ATOM 2845 O O . PHE A 1 355 ? 9.836 9.812 8.203 1 98.25 355 PHE A O 1
ATOM 2852 N N . LEU A 1 356 ? 9.836 11.992 8.758 1 98.62 356 LEU A N 1
ATOM 2853 C CA . LEU A 1 356 ? 11.211 12.156 8.312 1 98.62 356 LEU A CA 1
ATOM 2854 C C . LEU A 1 356 ? 12.141 11.219 9.078 1 98.62 356 LEU A C 1
ATOM 2856 O O . LEU A 1 356 ? 12.984 10.539 8.477 1 98.62 356 LEU A O 1
ATOM 2860 N N . LEU A 1 357 ? 11.953 11.164 10.359 1 98.25 357 LEU A N 1
ATOM 2861 C CA . LEU A 1 357 ? 12.852 10.398 11.219 1 98.25 357 LEU A CA 1
ATOM 2862 C C . LEU A 1 357 ? 12.695 8.898 10.961 1 98.25 357 LEU A C 1
ATOM 2864 O O . LEU A 1 357 ? 13.688 8.164 10.906 1 98.25 357 LEU A O 1
ATOM 2868 N N . THR A 1 358 ? 11.477 8.414 10.781 1 97.56 358 THR A N 1
ATOM 2869 C CA . THR A 1 358 ? 11.25 6.988 10.578 1 97.56 358 THR A CA 1
ATOM 2870 C C . THR A 1 358 ? 11.773 6.547 9.211 1 97.56 358 THR A C 1
ATOM 2872 O O . THR A 1 358 ? 12.148 5.387 9.031 1 97.56 358 THR A O 1
ATOM 2875 N N . HIS A 1 359 ? 11.828 7.438 8.242 1 97.38 359 HIS A N 1
ATOM 2876 C CA . HIS A 1 359 ? 12.234 7.078 6.891 1 97.38 359 HIS A CA 1
ATOM 2877 C C . HIS A 1 359 ? 13.734 7.262 6.699 1 97.38 359 HIS A C 1
ATOM 2879 O O . HIS A 1 359 ? 14.367 6.496 5.969 1 97.38 359 HIS A O 1
ATOM 2885 N N . PHE A 1 360 ? 14.312 8.25 7.453 1 97.19 360 PHE A N 1
ATOM 2886 C CA . PHE A 1 360 ? 15.688 8.586 7.102 1 97.19 360 PHE A CA 1
ATOM 2887 C C . PHE A 1 360 ? 16.625 8.359 8.281 1 97.19 360 PHE A C 1
ATOM 2889 O O . PHE A 1 360 ? 17.844 8.328 8.125 1 97.19 360 PHE A O 1
ATOM 2896 N N . HIS A 1 361 ? 16.062 8.266 9.492 1 96.25 361 HIS A N 1
ATOM 2897 C CA . HIS A 1 361 ? 16.875 8 10.664 1 96.25 361 HIS A CA 1
ATOM 2898 C C . HIS A 1 361 ? 16.812 6.527 11.07 1 96.25 361 HIS A C 1
ATOM 2900 O O . HIS A 1 361 ? 17.828 5.832 11.062 1 96.25 361 HIS A O 1
ATOM 2906 N N . HIS A 1 362 ? 15.656 6.129 11.414 1 96 362 HIS A N 1
ATOM 2907 C CA . HIS A 1 362 ? 15.406 4.754 11.82 1 96 362 HIS A CA 1
ATOM 2908 C C . HIS A 1 362 ? 13.938 4.383 11.625 1 96 362 HIS A C 1
ATOM 2910 O O . HIS A 1 362 ? 13.047 5.219 11.836 1 96 362 HIS A O 1
ATOM 2916 N N . GLU A 1 363 ? 13.719 3.16 11.344 1 94 363 GLU A N 1
ATOM 2917 C CA . GLU A 1 363 ? 12.367 2.725 11.016 1 94 363 GLU A CA 1
ATOM 2918 C C . GLU A 1 363 ? 11.438 2.865 12.219 1 94 363 GLU A C 1
ATOM 2920 O O . GLU A 1 363 ? 10.211 2.926 12.062 1 94 363 GLU A O 1
ATOM 2925 N N . THR A 1 364 ? 12.023 2.885 13.445 1 96.06 364 THR A N 1
ATOM 2926 C CA . THR A 1 364 ? 11.234 3.043 14.664 1 96.06 364 THR A CA 1
ATOM 2927 C C . THR A 1 364 ? 11.633 4.316 15.406 1 96.06 364 THR A C 1
ATOM 2929 O O . THR A 1 364 ? 12.797 4.711 15.391 1 96.06 364 THR A O 1
ATOM 2932 N N . LEU A 1 365 ? 10.641 4.918 15.984 1 97.56 365 LEU A N 1
ATOM 2933 C CA . LEU A 1 365 ? 10.891 6.086 16.828 1 97.56 365 LEU A CA 1
ATOM 2934 C C . LEU A 1 365 ? 11.211 5.672 18.25 1 97.56 365 LEU A C 1
ATOM 2936 O O . LEU A 1 365 ? 10.953 4.535 18.656 1 97.56 365 LEU A O 1
ATOM 2940 N N . PRO A 1 366 ? 11.828 6.602 19 1 97 366 PRO A N 1
ATOM 2941 C CA . PRO A 1 366 ? 12.078 6.297 20.406 1 97 366 PRO A CA 1
ATOM 2942 C C . PRO A 1 366 ? 10.812 5.918 21.172 1 97 366 PRO A C 1
ATOM 2944 O O . PRO A 1 366 ? 9.719 6.383 20.828 1 97 366 PRO A O 1
ATOM 2947 N N . ASP A 1 367 ? 10.914 5.172 22.203 1 95.25 367 ASP A N 1
ATOM 2948 C CA . ASP A 1 367 ? 9.773 4.633 22.938 1 95.25 367 ASP A CA 1
ATOM 2949 C C . ASP A 1 367 ? 9.047 5.73 23.719 1 95.25 367 ASP A C 1
ATOM 2951 O O . ASP A 1 367 ? 7.836 5.641 23.938 1 95.25 367 ASP A O 1
ATOM 2955 N N . THR A 1 368 ? 9.773 6.746 24.125 1 95.44 368 THR A N 1
ATOM 2956 C CA . THR A 1 368 ? 9.148 7.812 24.891 1 95.44 368 THR A CA 1
ATOM 2957 C C . THR A 1 368 ? 9.164 9.125 24.125 1 95.44 368 THR A C 1
ATOM 2959 O O . THR A 1 368 ? 10.047 9.352 23.281 1 95.44 368 THR A O 1
ATOM 2962 N N . LEU A 1 369 ? 8.242 9.984 24.484 1 95.62 369 LEU A N 1
ATOM 2963 C CA . LEU A 1 369 ? 8.188 11.305 23.844 1 95.62 369 LEU A CA 1
ATOM 2964 C C . LEU A 1 369 ? 9.43 12.125 24.203 1 95.62 369 LEU A C 1
ATOM 2966 O O . LEU A 1 369 ? 9.938 12.875 23.359 1 95.62 369 LEU A O 1
ATOM 2970 N N . LYS A 1 370 ? 9.867 11.961 25.422 1 95.75 370 LYS A N 1
ATOM 2971 C CA . LYS A 1 370 ? 11.07 12.664 25.875 1 95.75 370 LYS A CA 1
ATOM 2972 C C . LYS A 1 370 ? 12.25 12.383 24.953 1 95.75 370 LYS A C 1
ATOM 2974 O O . LYS A 1 370 ? 12.914 13.312 24.484 1 95.75 370 LYS A O 1
ATOM 2979 N N . GLU A 1 371 ? 12.445 11.164 24.672 1 96.44 371 GLU A N 1
ATOM 2980 C CA . GLU A 1 371 ? 13.547 10.766 23.812 1 96.44 371 GLU A CA 1
ATOM 2981 C C . GLU A 1 371 ? 13.32 11.234 22.375 1 96.44 371 GLU A C 1
ATOM 2983 O O . GLU A 1 371 ? 14.266 11.594 21.672 1 96.44 371 GLU A O 1
ATOM 2988 N N . CYS A 1 372 ? 12.125 11.188 21.984 1 97.12 372 CYS A N 1
ATOM 2989 C CA . CYS A 1 372 ? 11.805 11.641 20.641 1 97.12 372 CYS A CA 1
ATOM 2990 C C . CYS A 1 372 ? 12.07 13.133 20.484 1 97.12 372 CYS A C 1
ATOM 2992 O O . CYS A 1 372 ? 12.625 13.57 19.469 1 97.12 372 CYS A O 1
ATOM 2994 N N . LYS A 1 373 ? 11.656 13.945 21.516 1 96.69 373 LYS A N 1
ATOM 2995 C CA . LYS A 1 373 ? 11.938 15.375 21.516 1 96.69 373 LYS A CA 1
ATOM 2996 C C . LYS A 1 373 ? 13.438 15.641 21.391 1 96.69 373 LYS A C 1
ATOM 2998 O O . LYS A 1 373 ? 13.859 16.516 20.641 1 96.69 373 LYS A O 1
ATOM 3003 N N . GLY A 1 374 ? 14.148 14.844 22.156 1 96 374 GLY A N 1
ATOM 3004 C CA . GLY A 1 374 ? 15.594 14.969 22.078 1 96 374 GLY A CA 1
ATOM 3005 C C . GLY A 1 374 ? 16.141 14.688 20.688 1 96 374 GLY A C 1
ATOM 3006 O O . GLY A 1 374 ? 17.016 15.406 20.203 1 96 374 GLY A O 1
ATOM 3007 N N . LEU A 1 375 ? 15.656 13.695 20.078 1 96.38 375 LEU A N 1
ATOM 3008 C CA . LEU A 1 375 ? 16.094 13.32 18.734 1 96.38 375 LEU A CA 1
ATOM 3009 C C . LEU A 1 375 ? 15.742 14.406 17.734 1 96.38 375 LEU A C 1
ATOM 3011 O O . LEU A 1 375 ? 16.562 14.75 16.875 1 96.38 375 LEU A O 1
ATOM 3015 N N . ILE A 1 376 ? 14.555 14.938 17.828 1 97.5 376 ILE A N 1
ATOM 3016 C CA . ILE A 1 376 ? 14.109 16 16.938 1 97.5 376 ILE A CA 1
ATOM 3017 C C . ILE A 1 376 ? 15.039 17.203 17.062 1 97.5 376 ILE A C 1
ATOM 3019 O O . ILE A 1 376 ? 15.5 17.75 16.062 1 97.5 376 ILE A O 1
ATOM 3023 N N . SER A 1 377 ? 15.367 17.562 18.25 1 95.31 377 SER A N 1
ATOM 3024 C CA . SER A 1 377 ? 16.188 18.734 18.516 1 95.31 377 SER A CA 1
ATOM 3025 C C . SER A 1 377 ? 17.609 18.531 18 1 95.31 377 SER A C 1
ATOM 3027 O O . SER A 1 377 ? 18.281 19.5 17.609 1 95.31 377 SER A O 1
ATOM 3029 N N . ARG A 1 378 ? 17.984 17.312 17.969 1 93.88 378 ARG A N 1
ATOM 3030 C CA . ARG A 1 378 ? 19.328 17.016 17.469 1 93.88 378 ARG A CA 1
ATOM 3031 C C . ARG A 1 378 ? 19.406 17.25 15.969 1 93.88 378 ARG A C 1
ATOM 3033 O O . ARG A 1 378 ? 20.438 17.703 15.461 1 93.88 378 ARG A O 1
ATOM 3040 N N . TYR A 1 379 ? 18.391 16.969 15.273 1 96.06 379 TYR A N 1
ATOM 3041 C CA . TYR A 1 379 ? 18.375 17.156 13.82 1 96.06 379 TYR A CA 1
ATOM 3042 C C . TYR A 1 379 ? 17.984 18.594 13.461 1 96.06 379 TYR A C 1
ATOM 3044 O O . TYR A 1 379 ? 18.547 19.172 12.523 1 96.06 379 TYR A O 1
ATOM 3052 N N . PHE A 1 380 ? 17.062 19.078 14.195 1 96.38 380 PHE A N 1
ATOM 3053 C CA . PHE A 1 380 ? 16.469 20.391 13.906 1 96.38 380 PHE A CA 1
ATOM 3054 C C . PHE A 1 380 ? 16.406 21.234 15.172 1 96.38 380 PHE A C 1
ATOM 3056 O O . PHE A 1 380 ? 15.344 21.328 15.805 1 96.38 380 PHE A O 1
ATOM 3063 N N . PRO A 1 381 ? 17.375 22.016 15.477 1 93.75 381 PRO A N 1
ATOM 3064 C CA . PRO A 1 381 ? 17.453 22.781 16.719 1 93.75 381 PRO A CA 1
ATOM 3065 C C . PRO A 1 381 ? 16.406 23.891 16.781 1 93.75 381 PRO A C 1
ATOM 3067 O O . PRO A 1 381 ? 15.992 24.297 17.875 1 93.75 381 PRO A O 1
ATOM 3070 N N . ILE A 1 382 ? 16.016 24.453 15.633 1 93.31 382 ILE A N 1
ATOM 3071 C CA . ILE A 1 382 ? 15.047 25.547 15.594 1 93.31 382 ILE A CA 1
ATOM 3072 C C . ILE A 1 382 ? 13.898 25.188 14.648 1 93.31 382 ILE A C 1
ATOM 3074 O O . ILE A 1 382 ? 14.102 24.984 13.453 1 93.31 382 ILE A O 1
ATOM 3078 N N . ILE A 1 383 ? 12.727 25.094 15.219 1 95.5 383 ILE A N 1
ATOM 3079 C CA . ILE A 1 383 ? 11.523 24.797 14.445 1 95.5 383 ILE A CA 1
ATOM 3080 C C . ILE A 1 383 ? 10.438 25.812 14.758 1 95.5 383 ILE A C 1
ATOM 3082 O O . ILE A 1 383 ? 10.25 26.203 15.922 1 95.5 383 ILE A O 1
ATOM 3086 N N . TYR A 1 384 ? 9.781 26.297 13.766 1 94.12 384 TYR A N 1
ATOM 3087 C CA . TYR A 1 384 ? 8.594 27.125 13.922 1 94.12 384 TYR A CA 1
ATOM 3088 C C . TYR A 1 384 ? 7.375 26.453 13.305 1 94.12 384 TYR A C 1
ATOM 3090 O O . TYR A 1 384 ? 7.414 26.031 12.148 1 94.12 384 TYR A O 1
ATOM 3098 N N . ASP A 1 385 ? 6.332 26.297 14.055 1 95.38 385 ASP A N 1
ATOM 3099 C CA . ASP A 1 385 ? 5.062 25.75 13.586 1 95.38 385 ASP A CA 1
ATOM 3100 C C . ASP A 1 385 ? 4.012 26.844 13.438 1 95.38 385 ASP A C 1
ATOM 3102 O O . ASP A 1 385 ? 3.537 27.391 14.438 1 95.38 385 ASP A O 1
ATOM 3106 N N . THR A 1 386 ? 3.596 27.078 12.227 1 93.88 386 THR A N 1
ATOM 3107 C CA . THR A 1 386 ? 2.672 28.188 11.977 1 93.88 386 THR A CA 1
ATOM 3108 C C . THR A 1 386 ? 1.352 27.953 12.711 1 93.88 386 THR A C 1
ATOM 3110 O O . THR A 1 386 ? 0.695 28.922 13.125 1 93.88 386 THR A O 1
ATOM 3113 N N . LYS A 1 387 ? 0.99 26.688 12.859 1 91.94 387 LYS A N 1
ATOM 3114 C CA . LYS A 1 387 ? -0.241 26.391 13.594 1 91.94 387 LYS A CA 1
ATOM 3115 C C . LYS A 1 387 ? -0.094 26.734 15.07 1 91.94 387 LYS A C 1
ATOM 3117 O O . LYS A 1 387 ? -1.042 27.219 15.703 1 91.94 387 LYS A O 1
ATOM 3122 N N . ALA A 1 388 ? 1.029 26.453 15.656 1 88.62 388 ALA A N 1
ATOM 3123 C CA . ALA A 1 388 ? 1.282 26.812 17.047 1 88.62 388 ALA A CA 1
ATOM 3124 C C . ALA A 1 388 ? 1.272 28.328 17.234 1 88.62 388 ALA A C 1
ATOM 3126 O O . ALA A 1 388 ? 0.736 28.844 18.219 1 88.62 388 ALA A O 1
ATOM 3127 N N . VAL A 1 389 ? 1.812 29.047 16.297 1 85.75 389 VAL A N 1
ATOM 3128 C CA . VAL A 1 389 ? 1.876 30.5 16.344 1 85.75 389 VAL A CA 1
ATOM 3129 C C . VAL A 1 389 ? 0.466 31.094 16.281 1 85.75 389 VAL A C 1
ATOM 3131 O O . VAL A 1 389 ? 0.126 31.984 17.062 1 85.75 389 VAL A O 1
ATOM 3134 N N . THR A 1 390 ? -0.32 30.531 15.453 1 84.88 390 THR A N 1
ATOM 3135 C CA . THR A 1 390 ? -1.663 31.062 15.25 1 84.88 390 THR A CA 1
ATOM 3136 C C . THR A 1 390 ? -2.568 30.719 16.422 1 84.88 390 THR A C 1
ATOM 3138 O O . THR A 1 390 ? -3.465 31.484 16.781 1 84.88 390 THR A O 1
ATOM 3141 N N . THR A 1 391 ? -2.393 29.578 16.984 1 77.12 391 THR A N 1
ATOM 3142 C CA . THR A 1 391 ? -3.236 29.141 18.094 1 77.12 391 THR A CA 1
ATOM 3143 C C . THR A 1 391 ? -2.877 29.875 19.375 1 77.12 391 THR A C 1
ATOM 3145 O O . THR A 1 391 ? -3.746 30.141 20.203 1 77.12 391 THR A O 1
ATOM 3148 N N . GLU A 1 392 ? -1.681 30.234 19.578 1 72.44 392 GLU A N 1
ATOM 3149 C CA . GLU A 1 392 ? -1.218 30.875 20.812 1 72.44 392 GLU A CA 1
ATOM 3150 C C . GLU A 1 392 ? -1.379 32.375 20.75 1 72.44 392 GLU A C 1
ATOM 3152 O O . GLU A 1 392 ? -1.492 33.031 21.781 1 72.44 392 GLU A O 1
ATOM 3157 N N . CYS A 1 393 ? -1.378 32.781 19.547 1 63.12 393 CYS A N 1
ATOM 3158 C CA . CYS A 1 393 ? -1.485 34.25 19.406 1 63.12 393 CYS A CA 1
ATOM 3159 C C . CYS A 1 393 ? -2.945 34.656 19.328 1 63.12 393 CYS A C 1
ATOM 3161 O O . CYS A 1 393 ? -3.705 34.156 18.5 1 63.12 393 CYS A O 1
ATOM 3163 N N . SER A 1 394 ? -3.35 35.469 20.234 1 57.22 394 SER A N 1
ATOM 3164 C CA . SER A 1 394 ? -4.73 35.906 20.438 1 57.22 394 SER A CA 1
ATOM 3165 C C . SER A 1 394 ? -5.309 36.531 19.188 1 57.22 394 SER A C 1
ATOM 3167 O O . SER A 1 394 ? -6.504 36.406 18.906 1 57.22 394 SER A O 1
ATOM 3169 N N . THR A 1 395 ? -4.473 37.094 18.453 1 58.69 395 THR A N 1
ATOM 3170 C CA . THR A 1 395 ? -4.953 37.812 17.281 1 58.69 395 THR A CA 1
ATOM 3171 C C . THR A 1 395 ? -5.582 36.844 16.281 1 58.69 395 THR A C 1
ATOM 3173 O O . THR A 1 395 ? -6.461 37.25 15.508 1 58.69 395 THR A O 1
ATOM 3176 N N . TRP A 1 396 ? -5.184 35.656 16.375 1 62.12 396 TRP A N 1
ATOM 3177 C CA . TRP A 1 396 ? -5.598 34.719 15.336 1 62.12 396 TRP A CA 1
ATOM 3178 C C . TRP A 1 396 ? -6.445 33.594 15.914 1 62.12 396 TRP A C 1
ATOM 3180 O O . TRP A 1 396 ? -6.852 32.688 15.188 1 62.12 396 TRP A O 1
ATOM 3190 N N . SER A 1 397 ? -6.734 33.625 17.109 1 60.41 397 SER A N 1
ATOM 3191 C CA . SER A 1 397 ? -7.293 32.469 17.828 1 60.41 397 SER A CA 1
ATOM 3192 C C . SER A 1 397 ? -8.672 32.094 17.297 1 60.41 397 SER A C 1
ATOM 3194 O O . SER A 1 397 ? -9.078 30.938 17.344 1 60.41 397 SER A O 1
ATOM 3196 N N . ASN A 1 398 ? -9.258 32.969 16.734 1 59.16 398 ASN A N 1
ATOM 3197 C CA . ASN A 1 398 ? -10.633 32.688 16.344 1 59.16 398 ASN A CA 1
ATOM 3198 C C . ASN A 1 398 ? -10.742 32.375 14.844 1 59.16 398 ASN A C 1
ATOM 3200 O O . ASN A 1 398 ? -11.844 32.188 14.328 1 59.16 398 ASN A O 1
ATOM 3204 N N . GLU A 1 399 ? -9.594 32.25 14.32 1 64.25 399 GLU A N 1
ATOM 3205 C CA . GLU A 1 399 ? -9.625 32.062 12.875 1 64.25 399 GLU A CA 1
ATOM 3206 C C . GLU A 1 399 ? -9.422 30.594 12.508 1 64.25 399 GLU A C 1
ATOM 3208 O O . GLU A 1 399 ? -8.906 29.812 13.305 1 64.25 399 GLU A O 1
ATOM 3213 N N . ASN A 1 400 ? -10.023 30.297 11.297 1 78.44 400 ASN A N 1
ATOM 3214 C CA . ASN A 1 400 ? -9.727 29 10.703 1 78.44 400 ASN A CA 1
ATOM 3215 C C . ASN A 1 400 ? -8.227 28.812 10.484 1 78.44 400 ASN A C 1
ATOM 3217 O O . ASN A 1 400 ? -7.605 29.562 9.727 1 78.44 400 ASN A O 1
ATOM 3221 N N . SER A 1 401 ? -7.699 27.906 11.242 1 83.5 401 SER A N 1
ATOM 3222 C CA . SER A 1 401 ? -6.246 27.766 11.227 1 83.5 401 SER A CA 1
ATOM 3223 C C . SER A 1 401 ? -5.801 26.688 10.242 1 83.5 401 SER A C 1
ATOM 3225 O O . SER A 1 401 ? -4.652 26.234 10.281 1 83.5 401 SER A O 1
ATOM 3227 N N . ALA A 1 402 ? -6.738 26.25 9.375 1 88.62 402 ALA A N 1
ATOM 3228 C CA . ALA A 1 402 ? -6.34 25.359 8.297 1 88.62 402 ALA A CA 1
ATOM 3229 C C . ALA A 1 402 ? -5.391 26.062 7.328 1 88.62 402 ALA A C 1
ATOM 3231 O O . ALA A 1 402 ? -5.461 27.266 7.145 1 88.62 402 ALA A O 1
ATOM 3232 N N . LEU A 1 403 ? -4.527 25.328 6.742 1 92.81 403 LEU A N 1
ATOM 3233 C CA . LEU A 1 403 ? -3.445 25.875 5.93 1 92.81 403 LEU A CA 1
ATOM 3234 C C . LEU A 1 403 ? -3.996 26.781 4.832 1 92.81 403 LEU A C 1
ATOM 3236 O O . LEU A 1 403 ? -3.578 27.938 4.707 1 92.81 403 LEU A O 1
ATOM 3240 N N . ALA A 1 404 ? -4.973 26.266 4.082 1 90 404 ALA A N 1
ATOM 3241 C CA . ALA A 1 404 ? -5.527 27.016 2.967 1 90 404 ALA A CA 1
ATOM 3242 C C . ALA A 1 404 ? -6.219 28.297 3.459 1 90 404 ALA A C 1
ATOM 3244 O O . ALA A 1 404 ? -6.086 29.359 2.848 1 90 404 ALA A O 1
ATOM 3245 N N . ALA A 1 405 ? -6.969 28.234 4.535 1 87.56 405 ALA A N 1
ATOM 3246 C CA . ALA A 1 405 ? -7.691 29.375 5.102 1 87.56 405 ALA A CA 1
ATOM 3247 C C . ALA A 1 405 ? -6.723 30.422 5.629 1 87.56 405 ALA A C 1
ATOM 3249 O O . ALA A 1 405 ? -6.93 31.625 5.426 1 87.56 405 ALA A O 1
ATOM 3250 N N . LEU A 1 406 ? -5.719 29.969 6.266 1 90.12 406 LEU A N 1
ATOM 3251 C CA . LEU A 1 406 ? -4.711 30.891 6.789 1 90.12 406 LEU A CA 1
ATOM 3252 C C . LEU A 1 406 ? -3.969 31.594 5.656 1 90.12 406 LEU A C 1
ATOM 3254 O O . LEU A 1 406 ? -3.633 32.781 5.766 1 90.12 406 LEU A O 1
ATOM 3258 N N . PHE A 1 407 ? -3.621 30.875 4.625 1 92.56 407 PHE A N 1
ATOM 3259 C CA . PHE A 1 407 ? -2.934 31.438 3.469 1 92.56 407 PHE A CA 1
ATOM 3260 C C . PHE A 1 407 ? -3.764 32.562 2.838 1 92.56 407 PHE A C 1
ATOM 3262 O O . PHE A 1 407 ? -3.234 33.594 2.494 1 92.56 407 PHE A O 1
ATOM 3269 N N . GLU A 1 408 ? -5.035 32.312 2.711 1 89.75 408 GLU A N 1
ATOM 3270 C CA . GLU A 1 408 ? -5.938 33.312 2.137 1 89.75 408 GLU A CA 1
ATOM 3271 C C . GLU A 1 408 ? -5.969 34.562 2.986 1 89.75 408 GLU A C 1
ATOM 3273 O O . GLU A 1 408 ? -5.898 35.688 2.457 1 89.75 408 GLU A O 1
ATOM 3278 N N . LYS A 1 409 ? -5.992 34.406 4.227 1 86.94 409 LYS A N 1
ATOM 3279 C CA . LYS A 1 409 ? -6.164 35.531 5.141 1 86.94 409 LYS A CA 1
ATOM 3280 C C . LYS A 1 409 ? -4.852 36.281 5.348 1 86.94 409 LYS A C 1
ATOM 3282 O O . LYS A 1 409 ? -4.82 37.5 5.324 1 86.94 409 LYS A O 1
ATOM 3287 N N . VAL A 1 410 ? -3.777 35.562 5.531 1 88.5 410 VAL A N 1
ATOM 3288 C CA . VAL A 1 410 ? -2.516 36.156 5.973 1 88.5 410 VAL A CA 1
ATOM 3289 C C . VAL A 1 410 ? -1.69 36.562 4.762 1 88.5 410 VAL A C 1
ATOM 3291 O O . VAL A 1 410 ? -0.931 37.531 4.832 1 88.5 410 VAL A O 1
ATOM 3294 N N . VAL A 1 411 ? -1.814 35.906 3.643 1 90.62 411 VAL A N 1
ATOM 3295 C CA . VAL A 1 411 ? -0.913 36.125 2.516 1 90.62 411 VAL A CA 1
ATOM 3296 C C . VAL A 1 411 ? -1.672 36.781 1.367 1 90.62 411 VAL A C 1
ATOM 3298 O O . VAL A 1 411 ? -1.292 37.875 0.902 1 90.62 411 VAL A O 1
ATOM 3301 N N . ARG A 1 412 ? -2.746 36.281 0.995 1 88.88 412 ARG A N 1
ATOM 3302 C CA . ARG A 1 412 ? -3.436 36.75 -0.198 1 88.88 412 ARG A CA 1
ATOM 3303 C C . ARG A 1 412 ? -4.176 38.062 0.084 1 88.88 412 ARG A C 1
ATOM 3305 O O . ARG A 1 412 ? -4.223 38.969 -0.767 1 88.88 412 ARG A O 1
ATOM 3312 N N . GLN A 1 413 ? -4.828 38.156 1.257 1 84.31 413 GLN A N 1
ATOM 3313 C CA . GLN A 1 413 ? -5.633 39.344 1.566 1 84.31 413 GLN A CA 1
ATOM 3314 C C . GLN A 1 413 ? -4.781 40.438 2.191 1 84.31 413 GLN A C 1
ATOM 3316 O O . GLN A 1 413 ? -5.227 41.594 2.316 1 84.31 413 GLN A O 1
ATOM 3321 N N . ASN A 1 414 ? -3.635 40.094 2.514 1 75.06 414 ASN A N 1
ATOM 3322 C CA . ASN A 1 414 ? -2.812 41.031 3.252 1 75.06 414 ASN A CA 1
ATOM 3323 C C . ASN A 1 414 ? -1.862 41.781 2.326 1 75.06 414 ASN A C 1
ATOM 3325 O O . ASN A 1 414 ? -0.85 41.25 1.887 1 75.06 414 ASN A O 1
ATOM 3329 N N . ASN A 1 415 ? -2.018 43.031 2.184 1 69.5 415 ASN A N 1
ATOM 3330 C CA . ASN A 1 415 ? -1.148 44.125 1.74 1 69.5 415 ASN A CA 1
ATOM 3331 C C . ASN A 1 415 ? -0.156 43.625 0.682 1 69.5 415 ASN A C 1
ATOM 3333 O O . ASN A 1 415 ? 1.032 43.969 0.753 1 69.5 415 ASN A O 1
ATOM 3337 N N . GLY A 1 416 ? -0.51 42.656 -0.17 1 80.56 416 GLY A N 1
ATOM 3338 C CA . GLY A 1 416 ? 0.321 42.375 -1.327 1 80.56 416 GLY A CA 1
ATOM 3339 C C . GLY A 1 416 ? 1.48 41.438 -1.011 1 80.56 416 GLY A C 1
ATOM 3340 O O . GLY A 1 416 ? 2.496 41.438 -1.71 1 80.56 416 GLY A O 1
ATOM 3341 N N . LEU A 1 417 ? 1.541 40.781 0.091 1 85.88 417 LEU A N 1
ATOM 3342 C CA . LEU A 1 417 ? 2.627 39.906 0.476 1 85.88 417 LEU A CA 1
ATOM 3343 C C . LEU A 1 417 ? 2.891 38.875 -0.612 1 85.88 417 LEU A C 1
ATOM 3345 O O . LEU A 1 417 ? 4.047 38.531 -0.904 1 85.88 417 LEU A O 1
ATOM 3349 N N . GLU A 1 418 ? 1.886 38.344 -1.164 1 87.75 418 GLU A N 1
ATOM 3350 C CA . GLU A 1 418 ? 2.041 37.344 -2.197 1 87.75 418 GLU A CA 1
ATOM 3351 C C . GLU A 1 418 ? 2.891 37.844 -3.355 1 87.75 418 GLU A C 1
ATOM 3353 O O . GLU A 1 418 ? 3.67 37.094 -3.943 1 87.75 418 GLU A O 1
ATOM 3358 N N . ASP A 1 419 ? 2.766 39.094 -3.652 1 87.06 419 ASP A N 1
ATOM 3359 C CA . ASP A 1 419 ? 3.52 39.719 -4.738 1 87.06 419 ASP A CA 1
ATOM 3360 C C . ASP A 1 419 ? 4.98 39.938 -4.348 1 87.06 419 ASP A C 1
ATOM 3362 O O . ASP A 1 419 ? 5.848 40.062 -5.211 1 87.06 419 ASP A O 1
ATOM 3366 N N . ARG A 1 420 ? 5.215 39.969 -3.072 1 89.12 420 ARG A N 1
ATOM 3367 C CA . ARG A 1 420 ? 6.566 40.219 -2.58 1 89.12 420 ARG A CA 1
ATOM 3368 C C . ARG A 1 420 ? 7.344 38.906 -2.436 1 89.12 420 ARG A C 1
ATOM 3370 O O . ARG A 1 420 ? 8.531 38.906 -2.109 1 89.12 420 ARG A O 1
ATOM 3377 N N . ILE A 1 421 ? 6.773 37.812 -2.662 1 90.62 421 ILE A N 1
ATOM 3378 C CA . ILE A 1 421 ? 7.449 36.531 -2.68 1 90.62 421 ILE A CA 1
ATOM 3379 C C . ILE A 1 421 ? 7.594 36.031 -4.121 1 90.62 421 ILE A C 1
ATOM 3381 O O . ILE A 1 421 ? 6.629 35.562 -4.723 1 90.62 421 ILE A O 1
ATOM 3385 N N . GLU A 1 422 ? 8.75 36.156 -4.609 1 89.25 422 GLU A N 1
ATOM 3386 C CA . GLU A 1 422 ? 9.031 35.688 -5.969 1 89.25 422 GLU A CA 1
ATOM 3387 C C . GLU A 1 422 ? 9.32 34.188 -5.992 1 89.25 422 GLU A C 1
ATOM 3389 O O . GLU A 1 422 ? 10.234 33.719 -5.309 1 89.25 422 GLU A O 1
ATOM 3394 N N . VAL A 1 423 ? 8.523 33.531 -6.707 1 88.44 423 VAL A N 1
ATOM 3395 C CA . VAL A 1 423 ? 8.773 32.094 -6.871 1 88.44 423 VAL A CA 1
ATOM 3396 C C . VAL A 1 423 ? 9.711 31.875 -8.055 1 88.44 423 VAL A C 1
ATOM 3398 O O . VAL A 1 423 ? 9.406 32.281 -9.18 1 88.44 423 VAL A O 1
ATOM 3401 N N . VAL A 1 424 ? 10.852 31.312 -7.738 1 84 424 VAL A N 1
ATOM 3402 C CA . VAL A 1 424 ? 11.867 31.109 -8.766 1 84 424 VAL A CA 1
ATOM 3403 C C . VAL A 1 424 ? 11.43 29.984 -9.711 1 84 424 VAL A C 1
ATOM 3405 O O . VAL A 1 424 ? 10.867 28.984 -9.273 1 84 424 VAL A O 1
ATOM 3408 N N . ALA A 1 425 ? 11.539 30.391 -11 1 64.69 425 ALA A N 1
ATOM 3409 C CA . ALA A 1 425 ? 11.188 29.438 -12.047 1 64.69 425 ALA A CA 1
ATOM 3410 C C . ALA A 1 425 ? 12.07 28.188 -11.977 1 64.69 425 ALA A C 1
ATOM 3412 O O . ALA A 1 425 ? 13.195 28.25 -11.484 1 64.69 425 ALA A O 1
ATOM 3413 N N . ASP A 1 426 ? 11.531 27.031 -12.188 1 58.81 426 ASP A N 1
ATOM 3414 C CA . ASP A 1 426 ? 12.094 25.688 -12.109 1 58.81 426 ASP A CA 1
ATOM 3415 C C . ASP A 1 426 ? 13.406 25.594 -12.891 1 58.81 426 ASP A C 1
ATOM 3417 O O . ASP A 1 426 ? 13.516 26.109 -14 1 58.81 426 ASP A O 1
ATOM 3421 N N . ALA A 1 427 ? 14.492 25.391 -12.102 1 51.31 427 ALA A N 1
ATOM 3422 C CA . ALA A 1 427 ? 15.711 25.016 -12.82 1 51.31 427 ALA A CA 1
ATOM 3423 C C . ALA A 1 427 ? 15.547 23.672 -13.508 1 51.31 427 ALA A C 1
ATOM 3425 O O . ALA A 1 427 ? 15.242 22.672 -12.859 1 51.31 427 ALA A O 1
ATOM 3426 N N . GLY A 1 428 ? 15.484 23.562 -14.852 1 51.84 428 GLY A N 1
ATOM 3427 C CA . GLY A 1 428 ? 15.609 22.328 -15.625 1 51.84 428 GLY A CA 1
ATOM 3428 C C . GLY A 1 428 ? 14.289 21.859 -16.203 1 51.84 428 GLY A C 1
ATOM 3429 O O . GLY A 1 428 ? 13.281 22.578 -16.141 1 51.84 428 GLY A O 1
ATOM 3430 N N . ARG A 1 429 ? 14.344 20.641 -16.797 1 46.56 429 ARG A N 1
ATOM 3431 C CA . ARG A 1 429 ? 13.352 19.844 -17.531 1 46.56 429 ARG A CA 1
ATOM 3432 C C . ARG A 1 429 ? 12.398 19.156 -16.562 1 46.56 429 ARG A C 1
ATOM 3434 O O . ARG A 1 429 ? 12.828 18.375 -15.711 1 46.56 429 ARG A O 1
ATOM 3441 N N . GLY A 1 430 ? 11.328 19.859 -16.062 1 51.81 430 GLY A N 1
ATOM 3442 C CA . GLY A 1 430 ? 10.25 19.172 -15.367 1 51.81 430 GLY A CA 1
ATOM 3443 C C . GLY A 1 430 ? 8.914 19.875 -15.492 1 51.81 430 GLY A C 1
ATOM 3444 O O . GLY A 1 430 ? 8.852 21.062 -15.82 1 51.81 430 GLY A O 1
ATOM 3445 N N . ASP A 1 431 ? 7.93 19.062 -15.695 1 49.88 431 ASP A N 1
ATOM 3446 C CA . ASP A 1 431 ? 6.582 19.562 -15.93 1 49.88 431 ASP A CA 1
ATOM 3447 C C . ASP A 1 431 ? 6.105 20.422 -14.758 1 49.88 431 ASP A C 1
ATOM 3449 O O . ASP A 1 431 ? 6.07 19.969 -13.617 1 49.88 431 ASP A O 1
ATOM 3453 N N . ALA A 1 432 ? 6.246 21.734 -15.023 1 50.75 432 ALA A N 1
ATOM 3454 C CA . ALA A 1 432 ? 5.605 22.672 -14.102 1 50.75 432 ALA A CA 1
ATOM 3455 C C . ALA A 1 432 ? 4.172 22.234 -13.797 1 50.75 432 ALA A C 1
ATOM 3457 O O . ALA A 1 432 ? 3.453 21.781 -14.688 1 50.75 432 ALA A O 1
ATOM 3458 N N . THR A 1 433 ? 4 21.688 -12.539 1 58 433 THR A N 1
ATOM 3459 C CA . THR A 1 433 ? 2.623 21.375 -12.18 1 58 433 THR A CA 1
ATOM 3460 C C . THR A 1 433 ? 1.929 22.594 -11.586 1 58 433 THR A C 1
ATOM 3462 O O . THR A 1 433 ? 2.584 23.484 -11.055 1 58 433 THR A O 1
ATOM 3465 N N . ASP A 1 434 ? 0.708 22.75 -11.891 1 60.5 434 ASP A N 1
ATOM 3466 C CA . ASP A 1 434 ? -0.135 23.812 -11.344 1 60.5 434 ASP A CA 1
ATOM 3467 C C . ASP A 1 434 ? -0.2 23.734 -9.82 1 60.5 434 ASP A C 1
ATOM 3469 O O . ASP A 1 434 ? -0.05 22.656 -9.25 1 60.5 434 ASP A O 1
ATOM 3473 N N . ASP A 1 435 ? -0.055 24.953 -9.242 1 68.44 435 ASP A N 1
ATOM 3474 C CA . ASP A 1 435 ? -0.262 25.062 -7.797 1 68.44 435 ASP A CA 1
ATOM 3475 C C . ASP A 1 435 ? -1.588 24.422 -7.383 1 68.44 435 ASP A C 1
ATOM 3477 O O . ASP A 1 435 ? -2.652 24.844 -7.852 1 68.44 435 ASP A O 1
ATOM 3481 N N . GLN A 1 436 ? -1.337 23.234 -6.723 1 77.31 436 GLN A N 1
ATOM 3482 C CA . GLN A 1 436 ? -2.521 22.531 -6.246 1 77.31 436 GLN A CA 1
ATOM 3483 C C . GLN A 1 436 ? -2.398 22.188 -4.762 1 77.31 436 GLN A C 1
ATOM 3485 O O . GLN A 1 436 ? -1.356 21.703 -4.312 1 77.31 436 GLN A O 1
ATOM 3490 N N . GLU A 1 437 ? -3.461 22.547 -4.09 1 81.88 437 GLU A N 1
ATOM 3491 C CA . GLU A 1 437 ? -3.521 22.141 -2.691 1 81.88 437 GLU A CA 1
ATOM 3492 C C . GLU A 1 437 ? -3.32 20.625 -2.553 1 81.88 437 GLU A C 1
ATOM 3494 O O . GLU A 1 437 ? -3.766 19.859 -3.406 1 81.88 437 GLU A O 1
ATOM 3499 N N . HIS A 1 438 ? -2.555 20.266 -1.603 1 81.38 438 HIS A N 1
ATOM 3500 C CA . HIS A 1 438 ? -2.285 18.891 -1.225 1 81.38 438 HIS A CA 1
ATOM 3501 C C . HIS A 1 438 ? -1.182 18.281 -2.088 1 81.38 438 HIS A C 1
ATOM 3503 O O . HIS A 1 438 ? -1.059 17.062 -2.184 1 81.38 438 HIS A O 1
ATOM 3509 N N . GLU A 1 439 ? -0.528 19.141 -2.791 1 90.06 439 GLU A N 1
ATOM 3510 C CA . GLU A 1 439 ? 0.837 18.844 -3.215 1 90.06 439 GLU A CA 1
ATOM 3511 C C . GLU A 1 439 ? 1.852 19.328 -2.18 1 90.06 439 GLU A C 1
ATOM 3513 O O . GLU A 1 439 ? 1.798 20.469 -1.734 1 90.06 439 GLU A O 1
ATOM 3518 N N . ALA A 1 440 ? 2.725 18.516 -1.841 1 94.94 440 ALA A N 1
ATOM 3519 C CA . ALA A 1 440 ? 3.555 18.766 -0.667 1 94.94 440 ALA A CA 1
ATOM 3520 C C . ALA A 1 440 ? 4.359 20.062 -0.831 1 94.94 440 ALA A C 1
ATOM 3522 O O . ALA A 1 440 ? 4.457 20.859 0.101 1 94.94 440 ALA A O 1
ATOM 3523 N N . ALA A 1 441 ? 4.891 20.312 -2.016 1 95.19 441 ALA A N 1
ATOM 3524 C CA . ALA A 1 441 ? 5.723 21.5 -2.211 1 95.19 441 ALA A CA 1
ATOM 3525 C C . ALA A 1 441 ? 4.879 22.766 -2.176 1 95.19 441 ALA A C 1
ATOM 3527 O O . ALA A 1 441 ? 5.34 23.812 -1.703 1 95.19 441 ALA A O 1
ATOM 3528 N N . TYR A 1 442 ? 3.709 22.734 -2.713 1 94.06 442 TYR A N 1
ATOM 3529 C CA . TYR A 1 442 ? 2.832 23.906 -2.652 1 94.06 442 TYR A CA 1
ATOM 3530 C C . TYR A 1 442 ? 2.393 24.172 -1.22 1 94.06 442 TYR A C 1
ATOM 3532 O O . TYR A 1 442 ? 2.352 25.328 -0.79 1 94.06 442 TYR A O 1
ATOM 3540 N N . ASP A 1 443 ? 1.999 23.125 -0.56 1 96.19 443 ASP A N 1
ATOM 3541 C CA . ASP A 1 443 ? 1.626 23.281 0.843 1 96.19 443 ASP A CA 1
ATOM 3542 C C . ASP A 1 443 ? 2.793 23.828 1.664 1 96.19 443 ASP A C 1
ATOM 3544 O O . ASP A 1 443 ? 2.594 24.625 2.58 1 96.19 443 ASP A O 1
ATOM 3548 N N . ALA A 1 444 ? 4.027 23.391 1.361 1 97.44 444 ALA A N 1
ATOM 3549 C CA . ALA A 1 444 ? 5.215 23.922 2.018 1 97.44 444 ALA A CA 1
ATOM 3550 C C . ALA A 1 444 ? 5.391 25.406 1.692 1 97.44 444 ALA A C 1
ATOM 3552 O O . ALA A 1 444 ? 5.785 26.203 2.555 1 97.44 444 ALA A O 1
ATOM 3553 N N . TYR A 1 445 ? 5.172 25.75 0.445 1 95.69 445 TYR A N 1
ATOM 3554 C CA . TYR A 1 445 ? 5.23 27.156 0.045 1 95.69 445 TYR A CA 1
ATOM 3555 C C . TYR A 1 445 ? 4.238 27.984 0.844 1 95.69 445 TYR A C 1
ATOM 3557 O O . TYR A 1 445 ? 4.594 29.031 1.383 1 95.69 445 TYR A O 1
ATOM 3565 N N . MET A 1 446 ? 3.002 27.5 0.89 1 96 446 MET A N 1
ATOM 3566 C CA . MET A 1 446 ? 1.991 28.203 1.673 1 96 446 MET A CA 1
ATOM 3567 C C . MET A 1 446 ? 2.434 28.344 3.125 1 96 446 MET A C 1
ATOM 3569 O O . MET A 1 446 ? 2.279 29.422 3.719 1 96 446 MET A O 1
ATOM 3573 N N . THR A 1 447 ? 2.98 27.281 3.662 1 97.19 447 THR A N 1
ATOM 3574 C CA . THR A 1 447 ? 3.451 27.266 5.043 1 97.19 447 THR A CA 1
ATOM 3575 C C . THR A 1 447 ? 4.484 28.375 5.266 1 97.19 447 THR A C 1
ATOM 3577 O O . THR A 1 447 ? 4.375 29.141 6.223 1 97.19 447 THR A O 1
ATOM 3580 N N . GLY A 1 448 ? 5.477 28.469 4.379 1 96.44 448 GLY A N 1
ATOM 3581 C CA . GLY A 1 448 ? 6.496 29.5 4.508 1 96.44 448 GLY A CA 1
ATOM 3582 C C . GLY A 1 448 ? 5.953 30.906 4.32 1 96.44 448 GLY A C 1
ATOM 3583 O O . GLY A 1 448 ? 6.316 31.828 5.062 1 96.44 448 GLY A O 1
ATOM 3584 N N . ALA A 1 449 ? 5.105 31.062 3.391 1 94.06 449 ALA A N 1
ATOM 3585 C CA . ALA A 1 449 ? 4.496 32.375 3.135 1 94.06 449 ALA A CA 1
ATOM 3586 C C . ALA A 1 449 ? 3.674 32.844 4.332 1 94.06 449 ALA A C 1
ATOM 3588 O O . ALA A 1 449 ? 3.713 34 4.703 1 94.06 449 ALA A O 1
ATOM 3589 N N . ILE A 1 450 ? 2.916 31.922 4.867 1 93.69 450 ILE A N 1
ATOM 3590 C CA . ILE A 1 450 ? 2.123 32.219 6.055 1 93.69 450 ILE A CA 1
ATOM 3591 C C . ILE A 1 450 ? 3.043 32.688 7.188 1 93.69 450 ILE A C 1
ATOM 3593 O O . ILE A 1 450 ? 2.742 33.656 7.891 1 93.69 450 ILE A O 1
ATOM 3597 N N . TYR A 1 451 ? 4.105 31.938 7.371 1 93.31 451 TYR A N 1
ATOM 3598 C CA . TYR A 1 451 ? 5.02 32.281 8.453 1 93.31 451 TYR A CA 1
ATOM 3599 C C . TYR A 1 451 ? 5.539 33.719 8.289 1 93.31 451 TYR A C 1
ATOM 3601 O O . TYR A 1 451 ? 5.609 34.469 9.258 1 93.31 451 TYR A O 1
ATOM 3609 N N . ILE A 1 452 ? 5.934 34.125 7.082 1 90 452 ILE A N 1
ATOM 3610 C CA . ILE A 1 452 ? 6.379 35.469 6.793 1 90 452 ILE A CA 1
ATOM 3611 C C . ILE A 1 452 ? 5.281 36.469 7.164 1 90 452 ILE A C 1
ATOM 3613 O O . ILE A 1 452 ? 5.543 37.469 7.836 1 90 452 ILE A O 1
ATOM 3617 N N . GLY A 1 453 ? 4.094 36.125 6.699 1 88.06 453 GLY A N 1
ATOM 3618 C CA . GLY A 1 453 ? 2.971 37 7.004 1 88.06 453 GLY A CA 1
ATOM 3619 C C . GLY A 1 453 ? 2.715 37.156 8.492 1 88.06 453 GLY A C 1
ATOM 3620 O O . GLY A 1 453 ? 2.426 38.25 8.969 1 88.06 453 GLY A O 1
ATOM 3621 N N . LEU A 1 454 ? 2.754 36.062 9.211 1 87.38 454 LEU A N 1
ATOM 3622 C CA . LEU A 1 454 ? 2.562 36.094 10.656 1 87.38 454 LEU A CA 1
ATOM 3623 C C . LEU A 1 454 ? 3.629 36.938 11.328 1 87.38 454 LEU A C 1
ATOM 3625 O O . LEU A 1 454 ? 3.324 37.719 12.234 1 87.38 454 LEU A O 1
ATOM 3629 N N . CYS A 1 455 ? 4.855 36.781 10.93 1 83.94 455 CYS A N 1
ATOM 3630 C CA . CYS A 1 455 ? 5.957 37.531 11.492 1 83.94 455 CYS A CA 1
ATOM 3631 C C . CYS A 1 455 ? 5.75 39.031 11.266 1 83.94 455 CYS A C 1
ATOM 3633 O O . CYS A 1 455 ? 5.988 39.844 12.164 1 83.94 455 CYS A O 1
ATOM 3635 N N . GLU A 1 456 ? 5.301 39.375 10.117 1 82.31 456 GLU A N 1
ATOM 3636 C CA . GLU A 1 456 ? 5.051 40.781 9.805 1 82.31 456 GLU A CA 1
ATOM 3637 C C . GLU A 1 456 ? 3.924 41.344 10.664 1 82.31 456 GLU A C 1
ATOM 3639 O O . GLU A 1 456 ? 3.992 42.5 11.102 1 82.31 456 GLU A O 1
ATOM 3644 N N . GLN A 1 457 ? 2.939 40.594 10.828 1 80 457 GLN A N 1
ATOM 3645 C CA . GLN A 1 457 ? 1.81 41.062 11.633 1 80 457 GLN A CA 1
ATOM 3646 C C . GLN A 1 457 ? 2.215 41.219 13.102 1 80 457 GLN A C 1
ATOM 3648 O O . GLN A 1 457 ? 1.787 42.156 13.758 1 80 457 GLN A O 1
ATOM 3653 N N . ILE A 1 458 ? 2.938 40.25 13.602 1 78.19 458 ILE A N 1
ATOM 3654 C CA . ILE A 1 458 ? 3.42 40.344 14.977 1 78.19 458 ILE A CA 1
ATOM 3655 C C . ILE A 1 458 ? 4.293 41.594 15.141 1 78.19 458 ILE A C 1
ATOM 3657 O O . ILE A 1 458 ? 4.164 42.312 16.125 1 78.19 458 ILE A O 1
ATOM 3661 N N . LYS A 1 459 ? 5.09 41.875 14.203 1 74.19 459 LYS A N 1
ATOM 3662 C CA . LYS A 1 459 ? 5.949 43.062 14.227 1 74.19 459 LYS A CA 1
ATOM 3663 C C . LYS A 1 459 ? 5.125 44.344 14.227 1 74.19 459 LYS A C 1
ATOM 3665 O O . LYS A 1 459 ? 5.438 45.281 14.961 1 74.19 459 LYS A O 1
ATOM 3670 N N . SER A 1 460 ? 4.215 44.344 13.391 1 72.56 460 SER A N 1
ATOM 3671 C CA . SER A 1 460 ? 3.377 45.531 13.273 1 72.56 460 SER A CA 1
ATOM 3672 C C . SER A 1 460 ? 2.635 45.812 14.578 1 72.56 460 SER A C 1
ATOM 3674 O O . SER A 1 460 ? 2.436 46.969 14.945 1 72.56 460 SER A O 1
ATOM 3676 N N . THR A 1 461 ? 2.244 44.812 15.234 1 68.56 461 THR A N 1
ATOM 3677 C CA . THR A 1 461 ? 1.512 44.969 16.484 1 68.56 461 THR A CA 1
ATOM 3678 C C . THR A 1 461 ? 2.439 45.438 17.609 1 68.56 461 THR A C 1
ATOM 3680 O O . THR A 1 461 ? 2.023 46.188 18.484 1 68.56 461 THR A O 1
ATOM 3683 N N . LEU A 1 462 ? 3.717 45.062 17.547 1 63.78 462 LEU A N 1
ATOM 3684 C CA . LEU A 1 462 ? 4.691 45.469 18.562 1 63.78 462 LEU A CA 1
ATOM 3685 C C . LEU A 1 462 ? 5.156 46.906 18.359 1 63.78 462 LEU A C 1
ATOM 3687 O O . LEU A 1 462 ? 5.488 47.594 19.328 1 63.78 462 LEU A O 1
ATOM 3691 N N . GLN A 1 463 ? 5.57 47.312 17.125 1 56.66 463 GLN A N 1
ATOM 3692 C CA . GLN A 1 463 ? 5.984 48.656 16.844 1 56.66 463 GLN A CA 1
ATOM 3693 C C . GLN A 1 463 ? 4.969 49.688 17.391 1 56.66 463 GLN A C 1
ATOM 3695 O O . GLN A 1 463 ? 5.34 50.75 17.844 1 56.66 463 GLN A O 1
ATOM 3700 N N . ASP A 1 464 ? 3.838 49.344 17.172 1 47.94 464 ASP A N 1
ATOM 3701 C CA . ASP A 1 464 ? 2.854 50.25 17.75 1 47.94 464 ASP A CA 1
ATOM 3702 C C . ASP A 1 464 ? 3.018 50.312 19.266 1 47.94 464 ASP A C 1
ATOM 3704 O O . ASP A 1 464 ? 2.701 51.344 19.875 1 47.94 464 ASP A O 1
ATOM 3708 N N . GLU A 1 465 ? 3.615 49.219 19.766 1 42.97 465 GLU A N 1
ATOM 3709 C CA . GLU A 1 465 ? 3.834 49.219 21.203 1 42.97 465 GLU A CA 1
ATOM 3710 C C . GLU A 1 465 ? 5.273 49.594 21.531 1 42.97 465 GLU A C 1
ATOM 3712 O O . GLU A 1 465 ? 6.188 49.344 20.75 1 42.97 465 GLU A O 1
ATOM 3717 N N . THR A 1 466 ? 5.637 50.656 22.188 1 37.66 466 THR A N 1
ATOM 3718 C CA . THR A 1 466 ? 6.883 51.281 22.625 1 37.66 466 THR A CA 1
ATOM 3719 C C . THR A 1 466 ? 7.926 50.219 22.953 1 37.66 466 THR A C 1
ATOM 3721 O O . THR A 1 466 ? 8.93 50.5 23.609 1 37.66 466 THR A O 1
ATOM 3724 N N . VAL A 1 467 ? 7.629 48.969 22.797 1 36.56 467 VAL A N 1
ATOM 3725 C CA . VAL A 1 467 ? 8.641 48.031 23.25 1 36.56 467 VAL A CA 1
ATOM 3726 C C . VAL A 1 467 ? 9.766 47.969 22.219 1 36.56 467 VAL A C 1
ATOM 3728 O O . VAL A 1 467 ? 9.539 47.625 21.062 1 36.56 467 VAL A O 1
ATOM 3731 N N . ALA A 1 468 ? 10.805 48.781 22.312 1 34.5 468 ALA A N 1
ATOM 3732 C CA . ALA A 1 468 ? 12.086 48.781 21.625 1 34.5 468 ALA A CA 1
ATOM 3733 C C . ALA A 1 468 ? 12.641 47.375 21.484 1 34.5 468 ALA A C 1
ATOM 3735 O O . ALA A 1 468 ? 13.453 46.938 22.297 1 34.5 468 ALA A O 1
ATOM 3736 N N . LEU A 1 469 ? 11.844 46.312 21.328 1 36.59 469 LEU A N 1
ATOM 3737 C CA . LEU A 1 469 ? 12.594 45.062 21.297 1 36.59 469 LEU A CA 1
ATOM 3738 C C . LEU A 1 469 ? 13.547 45.062 20.109 1 36.59 469 LEU A C 1
ATOM 3740 O O . LEU A 1 469 ? 13.109 45.125 18.953 1 36.59 469 LEU A O 1
ATOM 3744 N N . ASP A 1 470 ? 14.609 45.469 20.094 1 32.66 470 ASP A N 1
ATOM 3745 C CA . ASP A 1 470 ? 15.812 45.344 19.266 1 32.66 470 ASP A CA 1
ATOM 3746 C C . ASP A 1 470 ? 16 43.938 18.75 1 32.66 470 ASP A C 1
ATOM 3748 O O . ASP A 1 470 ? 16.047 42.969 19.516 1 32.66 470 ASP A O 1
ATOM 3752 N N . GLY A 1 471 ? 15.719 43.594 17.359 1 37.56 471 GLY A N 1
ATOM 3753 C CA . GLY A 1 471 ? 16.078 42.375 16.641 1 37.56 471 GLY A CA 1
ATOM 3754 C C . GLY A 1 471 ? 14.891 41.5 16.312 1 37.56 471 GLY A C 1
ATOM 3755 O O . GLY A 1 471 ? 15.031 40.5 15.617 1 37.56 471 GLY A O 1
ATOM 3756 N N . VAL A 1 472 ? 13.789 41.625 17.094 1 38.34 472 VAL A N 1
ATOM 3757 C CA . VAL A 1 472 ? 12.695 40.688 16.953 1 38.34 472 VAL A CA 1
ATOM 3758 C C . VAL A 1 472 ? 12.023 40.844 15.602 1 38.34 472 VAL A C 1
ATOM 3760 O O . VAL A 1 472 ? 11.625 39.875 14.969 1 38.34 472 VAL A O 1
ATOM 3763 N N . GLY A 1 473 ? 11.773 42.125 15.133 1 38.38 473 GLY A N 1
ATOM 3764 C CA . GLY A 1 473 ? 10.883 42.344 14 1 38.38 473 GLY A CA 1
ATOM 3765 C C . GLY A 1 473 ? 11.531 42.031 12.664 1 38.38 473 GLY A C 1
ATOM 3766 O O . GLY A 1 473 ? 10.852 41.969 11.633 1 38.38 473 GLY A O 1
ATOM 3767 N N . ASN A 1 474 ? 12.688 42.25 12.594 1 41.94 474 ASN A N 1
ATOM 3768 C CA . ASN A 1 474 ? 13.297 42.219 11.273 1 41.94 474 ASN A CA 1
ATOM 3769 C C . ASN A 1 474 ? 13.594 40.781 10.828 1 41.94 474 ASN A C 1
ATOM 3771 O O . ASN A 1 474 ? 14.5 40.562 10.016 1 41.94 474 ASN A O 1
ATOM 3775 N N . MET A 1 475 ? 12.617 40 11.172 1 55.28 475 MET A N 1
ATOM 3776 C CA . MET A 1 475 ? 12.844 38.625 10.781 1 55.28 475 MET A CA 1
ATOM 3777 C C . MET A 1 475 ? 14.297 38.219 11 1 55.28 475 MET A C 1
ATOM 3779 O O . MET A 1 475 ? 14.828 37.375 10.281 1 55.28 475 MET A O 1
ATOM 3783 N N . THR A 1 476 ? 14.828 39.094 11.867 1 56.22 476 THR A N 1
ATOM 3784 C CA . THR A 1 476 ? 16.234 38.906 12.164 1 56.22 476 THR A CA 1
ATOM 3785 C C . THR A 1 476 ? 16.484 37.5 12.766 1 56.22 476 THR A C 1
ATOM 3787 O O . THR A 1 476 ? 17.578 36.969 12.648 1 56.22 476 THR A O 1
ATOM 3790 N N . HIS A 1 477 ? 15.391 37.094 13.422 1 58.31 477 HIS A N 1
ATOM 3791 C CA . HIS A 1 477 ? 15.562 35.75 13.984 1 58.31 477 HIS A CA 1
ATOM 3792 C C . HIS A 1 477 ? 15.672 34.688 12.883 1 58.31 477 HIS A C 1
ATOM 3794 O O . HIS A 1 477 ? 16.109 33.562 13.133 1 58.31 477 HIS A O 1
ATOM 3800 N N . LEU A 1 478 ? 15.305 35.156 11.797 1 58.72 478 LEU A N 1
ATOM 3801 C CA . LEU A 1 478 ? 15.414 34.25 10.648 1 58.72 478 LEU A CA 1
ATOM 3802 C C . LEU A 1 478 ? 16.75 34.438 9.938 1 58.72 478 LEU A C 1
ATOM 3804 O O . LEU A 1 478 ? 17.172 33.594 9.164 1 58.72 478 LEU A O 1
ATOM 3808 N N . THR A 1 479 ? 17.359 35.625 10.141 1 52.16 479 THR A N 1
ATOM 3809 C CA . THR A 1 479 ? 18.5 35.938 9.297 1 52.16 479 THR A CA 1
ATOM 3810 C C . THR A 1 479 ? 19.766 36.125 10.133 1 52.16 479 THR A C 1
ATOM 3812 O O . THR A 1 479 ? 20.875 36.031 9.602 1 52.16 479 THR A O 1
ATOM 3815 N N . ILE A 1 480 ? 19.594 36.594 11.359 1 53.72 480 ILE A N 1
ATOM 3816 C CA . ILE A 1 480 ? 20.781 36.812 12.164 1 53.72 480 ILE A CA 1
ATOM 3817 C C . ILE A 1 480 ? 20.844 35.812 13.312 1 53.72 480 ILE A C 1
ATOM 3819 O O . ILE A 1 480 ? 19.812 35.312 13.766 1 53.72 480 ILE A O 1
ATOM 3823 N N . ASP A 1 481 ? 22.078 35.281 13.547 1 50.25 481 ASP A N 1
ATOM 3824 C CA . ASP A 1 481 ? 22.359 34.344 14.656 1 50.25 481 ASP A CA 1
ATOM 3825 C C . ASP A 1 481 ? 21.906 34.969 15.984 1 50.25 481 ASP A C 1
ATOM 3827 O O . ASP A 1 481 ? 22.656 35.656 16.641 1 50.25 481 ASP A O 1
ATOM 3831 N N . ASN A 1 482 ? 20.922 35.844 15.969 1 45.19 482 ASN A N 1
ATOM 3832 C CA . ASN A 1 482 ? 20.672 36.5 17.25 1 45.19 482 ASN A CA 1
ATOM 3833 C C . ASN A 1 482 ? 20.094 35.5 18.266 1 45.19 482 ASN A C 1
ATOM 3835 O O . ASN A 1 482 ? 19.031 34.938 18.031 1 45.19 482 ASN A O 1
ATOM 3839 N N . GLU A 1 483 ? 20.906 35.062 19.031 1 43.56 483 GLU A N 1
ATOM 3840 C CA . GLU A 1 483 ? 20.578 34.344 20.25 1 43.56 483 GLU A CA 1
ATOM 3841 C C . GLU A 1 483 ? 19.438 35 21.016 1 43.56 483 GLU A C 1
ATOM 3843 O O . GLU A 1 483 ? 19.219 34.75 22.188 1 43.56 483 GLU A O 1
ATOM 3848 N N . GLY A 1 484 ? 19.031 36.156 20.688 1 46.66 484 GLY A N 1
ATOM 3849 C CA . GLY A 1 484 ? 18.141 36.875 21.594 1 46.66 484 GLY A CA 1
ATOM 3850 C C . GLY A 1 484 ? 16.859 36.125 21.891 1 46.66 484 GLY A C 1
ATOM 3851 O O . GLY A 1 484 ? 15.906 36.156 21.109 1 46.66 484 GLY A O 1
ATOM 3852 N N . THR A 1 485 ? 16.953 35.031 22.781 1 53.72 485 THR A N 1
ATOM 3853 C CA . THR A 1 485 ? 16.547 33.688 23.172 1 53.72 485 THR A CA 1
ATOM 3854 C C . THR A 1 485 ? 15.07 33.656 23.547 1 53.72 485 THR A C 1
ATOM 3856 O O . THR A 1 485 ? 14.297 32.875 23 1 53.72 485 THR A O 1
ATOM 3859 N N . GLU A 1 486 ? 14.602 34.25 24.609 1 58.25 486 GLU A N 1
ATOM 3860 C CA . GLU A 1 486 ? 13.328 33.969 25.266 1 58.25 486 GLU A CA 1
ATOM 3861 C C . GLU A 1 486 ? 12.18 34.688 24.594 1 58.25 486 GLU A C 1
ATOM 3863 O O . GLU A 1 486 ? 11.062 34.188 24.5 1 58.25 486 GLU A O 1
ATOM 3868 N N . ASN A 1 487 ? 12.477 35.875 23.938 1 63.09 487 ASN A N 1
ATOM 3869 C CA . ASN A 1 487 ? 11.422 36.625 23.281 1 63.09 487 ASN A CA 1
ATOM 3870 C C . ASN A 1 487 ? 10.969 36 21.984 1 63.09 487 ASN A C 1
ATOM 3872 O O . ASN A 1 487 ? 9.773 35.969 21.672 1 63.09 487 ASN A O 1
ATOM 3876 N N . THR A 1 488 ? 11.938 35.469 21.219 1 70.31 488 THR A N 1
ATOM 3877 C CA . THR A 1 488 ? 11.586 34.781 19.984 1 70.31 488 THR A CA 1
ATOM 3878 C C . THR A 1 488 ? 10.664 33.594 20.281 1 70.31 488 THR A C 1
ATOM 3880 O O . THR A 1 488 ? 9.742 33.312 19.516 1 70.31 488 THR A O 1
ATOM 3883 N N . ARG A 1 489 ? 10.945 33.094 21.344 1 76 489 ARG A N 1
ATOM 3884 C CA . ARG A 1 489 ? 10.156 31.922 21.75 1 76 489 ARG A CA 1
ATOM 3885 C C . ARG A 1 489 ? 8.727 32.344 22.109 1 76 489 ARG A C 1
ATOM 3887 O O . ARG A 1 489 ? 7.77 31.672 21.719 1 76 489 ARG A O 1
ATOM 3894 N N . LEU A 1 490 ? 8.656 33.438 22.766 1 71.5 490 LEU A N 1
ATOM 3895 C CA . LEU A 1 490 ? 7.352 33.906 23.219 1 71.5 490 LEU A CA 1
ATOM 3896 C C . LEU A 1 490 ? 6.539 34.469 22.062 1 71.5 490 LEU A C 1
ATOM 3898 O O . LEU A 1 490 ? 5.332 34.219 21.969 1 71.5 490 LEU A O 1
ATOM 3902 N N . LEU A 1 491 ? 7.207 35.094 21.172 1 73.69 491 LEU A N 1
ATOM 3903 C CA . LEU A 1 491 ? 6.488 35.812 20.141 1 73.69 491 LEU A CA 1
ATOM 3904 C C . LEU A 1 491 ? 6.227 34.906 18.922 1 73.69 491 LEU A C 1
ATOM 3906 O O . LEU A 1 491 ? 5.16 35 18.312 1 73.69 491 LEU A O 1
ATOM 3910 N N . TYR A 1 492 ? 7.25 34.062 18.641 1 82.56 492 TYR A N 1
ATOM 3911 C CA . TYR A 1 492 ? 7.152 33.375 17.359 1 82.56 492 TYR A CA 1
ATOM 3912 C C . TYR A 1 492 ? 6.984 31.859 17.578 1 82.56 492 TYR A C 1
ATOM 3914 O O . TYR A 1 492 ? 6.848 31.094 16.609 1 82.56 492 TYR A O 1
ATOM 3922 N N . GLY A 1 493 ? 6.953 31.422 18.781 1 84.94 493 GLY A N 1
ATOM 3923 C CA . GLY A 1 493 ? 6.684 30.031 19.078 1 84.94 493 GLY A CA 1
ATOM 3924 C C . GLY A 1 493 ? 7.832 29.109 18.719 1 84.94 493 GLY A C 1
ATOM 3925 O O . GLY A 1 493 ? 7.617 28.047 18.141 1 84.94 493 GLY A O 1
ATOM 3926 N N . ARG A 1 494 ? 9.062 29.516 18.984 1 89.06 494 ARG A N 1
ATOM 3927 C CA . ARG A 1 494 ? 10.234 28.688 18.688 1 89.06 494 ARG A CA 1
ATOM 3928 C C . ARG A 1 494 ? 10.133 27.328 19.375 1 89.06 494 ARG A C 1
ATOM 3930 O O . ARG A 1 494 ? 9.938 27.266 20.594 1 89.06 494 ARG A O 1
ATOM 3937 N N . ASN A 1 495 ? 10.281 26.266 18.656 1 92.38 495 ASN A N 1
ATOM 3938 C CA . ASN A 1 495 ? 10.359 24.891 19.125 1 92.38 495 ASN A CA 1
ATOM 3939 C C . ASN A 1 495 ? 9.086 24.469 19.844 1 92.38 495 ASN A C 1
ATOM 3941 O O . ASN A 1 495 ? 9.133 23.719 20.812 1 92.38 495 ASN A O 1
ATOM 3945 N N . LYS A 1 496 ? 8 25.125 19.453 1 91.75 496 LYS A N 1
ATOM 3946 C CA . LYS A 1 496 ? 6.664 24.703 19.875 1 91.75 496 LYS A CA 1
ATOM 3947 C C . LYS A 1 496 ? 5.883 24.109 18.719 1 91.75 496 LYS A C 1
ATOM 3949 O O . LYS A 1 496 ? 5.844 24.672 17.625 1 91.75 496 LYS A O 1
ATOM 3954 N N . LEU A 1 497 ? 5.348 22.953 18.969 1 93.88 497 LEU A N 1
ATOM 3955 C CA . LEU A 1 497 ? 4.602 22.266 17.922 1 93.88 497 LEU A CA 1
ATOM 3956 C C . LEU A 1 497 ? 3.143 22.078 18.328 1 93.88 497 LEU A C 1
ATOM 3958 O O . LEU A 1 497 ? 2.854 21.797 19.5 1 93.88 497 LEU A O 1
ATOM 3962 N N . PHE A 1 498 ? 2.309 22.281 17.375 1 89.69 498 PHE A N 1
ATOM 3963 C CA . PHE A 1 498 ? 0.883 22.062 17.578 1 89.69 498 PHE A CA 1
ATOM 3964 C C . PHE A 1 498 ? 0.566 20.578 17.625 1 89.69 498 PHE A C 1
ATOM 3966 O O . PHE A 1 498 ? 1.164 19.781 16.891 1 89.69 498 PHE A O 1
ATOM 3973 N N . GLN A 1 499 ? -0.26 20.281 18.609 1 80.31 499 GLN A N 1
ATOM 3974 C CA . GLN A 1 499 ? -0.786 18.922 18.703 1 80.31 499 GLN A CA 1
ATOM 3975 C C . GLN A 1 499 ? -2.311 18.922 18.75 1 80.31 499 GLN A C 1
ATOM 3977 O O . GLN A 1 499 ? -2.916 19.844 19.281 1 80.31 499 GLN A O 1
ATOM 3982 N N . MET A 1 500 ? -3.012 18.453 17.859 1 72.75 500 MET A N 1
ATOM 3983 C CA . MET A 1 500 ? -4.469 18.375 17.812 1 72.75 500 MET A CA 1
ATOM 3984 C C . MET A 1 500 ? -5.047 18 19.172 1 72.75 500 MET A C 1
ATOM 3986 O O . MET A 1 500 ? -5.867 17.094 19.266 1 72.75 500 MET A O 1
ATOM 3990 N N . SER A 1 501 ? -4.516 18.594 20.234 1 78.06 501 SER A N 1
ATOM 3991 C CA . SER A 1 501 ? -4.98 18.438 21.609 1 78.06 501 SER A CA 1
ATOM 3992 C C . SER A 1 501 ? -5.016 19.766 22.344 1 78.06 501 SER A C 1
ATOM 3994 O O . SER A 1 501 ? -4.934 20.828 21.734 1 78.06 501 SER A O 1
ATOM 3996 N N . MET A 1 502 ? -5.234 19.688 23.656 1 85.75 502 MET A N 1
ATOM 3997 C CA . MET A 1 502 ? -5.266 20.891 24.469 1 85.75 502 MET A CA 1
ATOM 3998 C C . MET A 1 502 ? -3.855 21.344 24.844 1 85.75 502 MET A C 1
ATOM 4000 O O . MET A 1 502 ? -3.672 22.391 25.453 1 85.75 502 MET A O 1
ATOM 4004 N N . TYR A 1 503 ? -2.936 20.609 24.312 1 88.31 503 TYR A N 1
ATOM 4005 C CA . TYR A 1 503 ? -1.557 20.891 24.703 1 88.31 503 TYR A CA 1
ATOM 4006 C C . TYR A 1 503 ? -0.748 21.422 23.516 1 88.31 503 TYR A C 1
ATOM 4008 O O . TYR A 1 503 ? -1.089 21.172 22.359 1 88.31 503 TYR A O 1
ATOM 4016 N N . THR A 1 504 ? 0.231 22.172 23.812 1 88.88 504 THR A N 1
ATOM 4017 C CA . THR A 1 504 ? 1.3 22.547 22.891 1 88.88 504 THR A CA 1
ATOM 4018 C C . THR A 1 504 ? 2.582 21.781 23.234 1 88.88 504 THR A C 1
ATOM 4020 O O . THR A 1 504 ? 3.088 21.875 24.344 1 88.88 504 THR A O 1
ATOM 4023 N N . MET A 1 505 ? 3.041 21.078 22.297 1 92.62 505 MET A N 1
ATOM 4024 C CA . MET A 1 505 ? 4.266 20.312 22.531 1 92.62 505 MET A CA 1
ATOM 4025 C C . MET A 1 505 ? 5.48 21.234 22.562 1 92.62 505 MET A C 1
ATOM 4027 O O . MET A 1 505 ? 5.742 21.969 21.609 1 92.62 505 MET A O 1
ATOM 4031 N N . ASP A 1 506 ? 6.16 21.172 23.688 1 92.75 506 ASP A N 1
ATOM 4032 C CA . ASP A 1 506 ? 7.34 22.016 23.875 1 92.75 506 ASP A CA 1
ATOM 4033 C C . ASP A 1 506 ? 8.625 21.203 23.719 1 92.75 506 ASP A C 1
ATOM 4035 O O . ASP A 1 506 ? 8.992 20.438 24.609 1 92.75 506 ASP A O 1
ATOM 4039 N N . LEU A 1 507 ? 9.367 21.406 22.625 1 94 507 LEU A N 1
ATOM 4040 C CA . LEU A 1 507 ? 10.57 20.641 22.328 1 94 507 LEU A CA 1
ATOM 4041 C C . LEU A 1 507 ? 11.719 21.031 23.266 1 94 507 LEU A C 1
ATOM 4043 O O . LEU A 1 507 ? 12.703 20.312 23.375 1 94 507 LEU A O 1
ATOM 4047 N N . GLU A 1 508 ? 11.594 22.188 23.891 1 91.5 508 GLU A N 1
ATOM 4048 C CA . GLU A 1 508 ? 12.664 22.656 24.766 1 91.5 508 GLU A CA 1
ATOM 4049 C C . GLU A 1 508 ? 12.453 22.156 26.203 1 91.5 508 GLU A C 1
ATOM 4051 O O . GLU A 1 508 ? 13.352 22.281 27.031 1 91.5 508 GLU A O 1
ATOM 4056 N N . ASP A 1 509 ? 11.281 21.672 26.453 1 90.75 509 ASP A N 1
ATOM 4057 C CA . ASP A 1 509 ? 10.992 21.016 27.719 1 90.75 509 ASP A CA 1
ATOM 4058 C C . ASP A 1 509 ? 10.789 19.516 27.531 1 90.75 509 ASP A C 1
ATOM 4060 O O . ASP A 1 509 ? 9.742 19.078 27.047 1 90.75 509 ASP A O 1
ATOM 4064 N N . PRO A 1 510 ? 11.695 18.766 27.953 1 87.38 510 PRO A N 1
ATOM 4065 C CA . PRO A 1 510 ? 11.617 17.328 27.703 1 87.38 510 PRO A CA 1
ATOM 4066 C C . PRO A 1 510 ? 10.492 16.641 28.484 1 87.38 510 PRO A C 1
ATOM 4068 O O . PRO A 1 510 ? 10.039 15.562 28.094 1 87.38 510 PRO A O 1
ATOM 4071 N N . VAL A 1 511 ? 10.008 17.234 29.469 1 82.56 511 VAL A N 1
ATOM 4072 C CA . VAL A 1 511 ? 9.141 16.516 30.391 1 82.56 511 VAL A CA 1
ATOM 4073 C C . VAL A 1 511 ? 7.711 17.047 30.281 1 82.56 511 VAL A C 1
ATOM 4075 O O . VAL A 1 511 ? 6.754 16.266 30.234 1 82.56 511 VAL A O 1
ATOM 4078 N N . SER A 1 512 ? 7.621 18.328 30.219 1 84.81 512 SER A N 1
ATOM 4079 C CA . SER A 1 512 ? 6.281 18.906 30.344 1 84.81 512 SER A CA 1
ATOM 4080 C C . SER A 1 512 ? 5.859 19.625 29.062 1 84.81 512 SER A C 1
ATOM 4082 O O . SER A 1 512 ? 6.691 20.219 28.375 1 84.81 512 SER A O 1
ATOM 4084 N N . ASP A 1 513 ? 4.594 19.5 28.766 1 90.75 513 ASP A N 1
ATOM 4085 C CA . ASP A 1 513 ? 3.953 20.234 27.688 1 90.75 513 ASP A CA 1
ATOM 4086 C C . ASP A 1 513 ? 2.818 21.109 28.219 1 90.75 513 ASP A C 1
ATOM 4088 O O . ASP A 1 513 ? 1.886 20.609 28.844 1 90.75 513 ASP A O 1
ATOM 4092 N N . PRO A 1 514 ? 2.916 22.375 27.969 1 86.94 514 PRO A N 1
ATOM 4093 C CA . PRO A 1 514 ? 1.892 23.281 28.5 1 86.94 514 PRO A CA 1
ATOM 4094 C C . PRO A 1 514 ? 0.564 23.172 27.75 1 86.94 514 PRO A C 1
ATOM 4096 O O . PRO A 1 514 ? 0.529 22.688 26.609 1 86.94 514 PRO A O 1
ATOM 4099 N N . LEU A 1 515 ? -0.483 23.578 28.438 1 86.31 515 LEU A N 1
ATOM 4100 C CA . LEU A 1 515 ? -1.766 23.719 27.766 1 86.31 515 LEU A CA 1
ATOM 4101 C C . LEU A 1 515 ? -1.732 24.859 26.766 1 86.31 515 LEU A C 1
ATOM 4103 O O . LEU A 1 515 ? -0.968 25.812 26.938 1 86.31 515 LEU A O 1
ATOM 4107 N N . SER A 1 516 ? -2.535 24.719 25.781 1 81.75 516 SER A N 1
ATOM 4108 C CA . SER A 1 516 ? -2.605 25.75 24.734 1 81.75 516 SER A CA 1
ATOM 4109 C C . SER A 1 516 ? -3.57 26.875 25.141 1 81.75 516 SER A C 1
ATOM 4111 O O . SER A 1 516 ? -4.277 26.75 26.141 1 81.75 516 SER A O 1
ATOM 4113 N N . ARG A 1 517 ? -3.541 27.969 24.453 1 76.31 517 ARG A N 1
ATOM 4114 C CA . ARG A 1 517 ? -4.523 29.047 24.5 1 76.31 517 ARG A CA 1
ATOM 4115 C C . ARG A 1 517 ? -4.516 29.75 25.859 1 76.31 517 ARG A C 1
ATOM 4117 O O . ARG A 1 517 ? -5.566 30.125 26.375 1 76.31 517 ARG A O 1
ATOM 4124 N N . GLY A 1 518 ? -3.408 29.672 26.5 1 75.81 518 GLY A N 1
ATOM 4125 C CA . GLY A 1 518 ? -3.273 30.406 27.75 1 75.81 518 GLY A CA 1
ATOM 4126 C C . GLY A 1 518 ? -3.957 29.719 28.906 1 75.81 518 GLY A C 1
ATOM 4127 O O . GLY A 1 518 ? -4.391 30.375 29.859 1 75.81 518 GLY A O 1
ATOM 4128 N N . MET A 1 519 ? -4.129 28.484 28.844 1 83.44 519 MET A N 1
ATOM 4129 C CA . MET A 1 519 ? -4.734 27.703 29.922 1 83.44 519 MET A CA 1
ATOM 4130 C C . MET A 1 519 ? -3.664 27.125 30.844 1 83.44 519 MET A C 1
ATOM 4132 O O . MET A 1 519 ? -2.502 27 30.453 1 83.44 519 MET A O 1
ATOM 4136 N N . LEU A 1 520 ? -4.109 26.922 32.031 1 87.94 520 LEU A N 1
ATOM 4137 C CA . LEU A 1 520 ? -3.25 26.25 33 1 87.94 520 LEU A CA 1
ATOM 4138 C C . LEU A 1 520 ? -3.93 25.016 33.594 1 87.94 520 LEU A C 1
ATOM 4140 O O . LEU A 1 520 ? -5.148 25 33.781 1 87.94 520 LEU A O 1
ATOM 4144 N N . VAL A 1 521 ? -3.119 24.062 33.875 1 88.62 521 VAL A N 1
ATOM 4145 C CA . VAL A 1 521 ? -3.652 22.797 34.375 1 88.62 521 VAL A CA 1
ATOM 4146 C C . VAL A 1 521 ? -4.305 23.031 35.75 1 88.62 521 VAL A C 1
ATOM 4148 O O . VAL A 1 521 ? -5.25 22.328 36.125 1 88.62 521 VAL A O 1
ATOM 4151 N N . GLU A 1 522 ? -3.816 23.984 36.5 1 88.81 522 GLU A N 1
ATOM 4152 C CA . GLU A 1 522 ? -4.305 24.281 37.844 1 88.81 522 GLU A CA 1
ATOM 4153 C C . GLU A 1 522 ? -5.656 24.984 37.812 1 88.81 522 GLU A C 1
ATOM 4155 O O . GLU A 1 522 ? -6.426 24.922 38.75 1 88.81 522 GLU A O 1
ATOM 4160 N N . SER A 1 523 ? -5.875 25.609 36.656 1 92.94 523 SER A N 1
ATOM 4161 C CA . SER A 1 523 ? -7.098 26.406 36.531 1 92.94 523 SER A CA 1
ATOM 4162 C C . SER A 1 523 ? -8.039 25.812 35.5 1 92.94 523 SER A C 1
ATOM 4164 O O . SER A 1 523 ? -8.805 26.531 34.875 1 92.94 523 SER A O 1
ATOM 4166 N N . THR A 1 524 ? -7.848 24.578 35.188 1 94.19 524 THR A N 1
ATOM 4167 C CA . THR A 1 524 ? -8.727 23.797 34.344 1 94.19 524 THR A CA 1
ATOM 4168 C C . THR A 1 524 ? -9.406 22.672 35.125 1 94.19 524 THR A C 1
ATOM 4170 O O . THR A 1 524 ? -8.734 21.859 35.75 1 94.19 524 THR A O 1
ATOM 4173 N N . PHE A 1 525 ? -10.734 22.688 35.062 1 95.38 525 PHE A N 1
ATOM 4174 C CA . PHE A 1 525 ? -11.469 21.781 35.938 1 95.38 525 PHE A CA 1
ATOM 4175 C C . PHE A 1 525 ? -12.328 20.812 35.156 1 95.38 525 PHE A C 1
ATOM 4177 O O . PHE A 1 525 ? -13 21.219 34.188 1 95.38 525 PHE A O 1
ATOM 4184 N N . ARG A 1 526 ? -12.211 19.609 35.531 1 94.75 526 ARG A N 1
ATOM 4185 C CA . ARG A 1 526 ? -13.055 18.562 34.969 1 94.75 526 ARG A CA 1
ATOM 4186 C C . ARG A 1 526 ? -14.305 18.328 35.812 1 94.75 526 ARG A C 1
ATOM 4188 O O . ARG A 1 526 ? -14.203 18.078 37 1 94.75 526 ARG A O 1
ATOM 4195 N N . VAL A 1 527 ? -15.406 18.406 35.219 1 95.06 527 VAL A N 1
ATOM 4196 C CA . VAL A 1 527 ? -16.672 18.047 35.844 1 95.06 527 VAL A CA 1
ATOM 4197 C C . VAL A 1 527 ? -17.203 16.75 35.25 1 95.06 527 VAL A C 1
ATOM 4199 O O . VAL A 1 527 ? -17.438 16.688 34.031 1 95.06 527 VAL A O 1
ATOM 4202 N N . SER A 1 528 ? -17.328 15.742 36.062 1 93.75 528 SER A N 1
ATOM 4203 C CA . SER A 1 528 ? -17.734 14.43 35.562 1 93.75 528 SER A CA 1
ATOM 4204 C C . SER A 1 528 ? -19.062 13.984 36.156 1 93.75 528 SER A C 1
ATOM 4206 O O . SER A 1 528 ? -19.5 14.516 37.188 1 93.75 528 SER A O 1
ATOM 4208 N N . ASP A 1 529 ? -19.703 13.031 35.469 1 91.94 529 ASP A N 1
ATOM 4209 C CA . ASP A 1 529 ? -20.938 12.367 35.906 1 91.94 529 ASP A CA 1
ATOM 4210 C C . ASP A 1 529 ? -22.109 13.344 35.938 1 91.94 529 ASP A C 1
ATOM 4212 O O . ASP A 1 529 ? -22.891 13.336 36.906 1 91.94 529 ASP A O 1
ATOM 4216 N N . ILE A 1 530 ? -22.094 14.102 34.938 1 90.94 530 ILE A N 1
ATOM 4217 C CA . ILE A 1 530 ? -23.188 15.07 34.906 1 90.94 530 ILE A CA 1
ATOM 4218 C C . ILE A 1 530 ? -24.406 14.445 34.25 1 90.94 530 ILE A C 1
ATOM 4220 O O . ILE A 1 530 ? -24.297 13.461 33.5 1 90.94 530 ILE A O 1
ATOM 4224 N N . ASP A 1 531 ? -25.5 14.969 34.562 1 89.81 531 ASP A N 1
ATOM 4225 C CA . ASP A 1 531 ? -26.703 14.602 33.812 1 89.81 531 ASP A CA 1
ATOM 4226 C C . ASP A 1 531 ? -26.562 14.922 32.344 1 89.81 531 ASP A C 1
ATOM 4228 O O . ASP A 1 531 ? -26.188 16.047 31.969 1 89.81 531 ASP A O 1
ATOM 4232 N N . PRO A 1 532 ? -26.781 13.969 31.516 1 87 532 PRO A N 1
ATOM 4233 C CA . PRO A 1 532 ? -26.609 14.156 30.078 1 87 532 PRO A CA 1
ATOM 4234 C C . PRO A 1 532 ? -27.469 15.289 29.516 1 87 532 PRO A C 1
ATOM 4236 O O . PRO A 1 532 ? -27.219 15.773 28.406 1 87 532 PRO A O 1
ATOM 4239 N N . SER A 1 533 ? -28.391 15.82 30.234 1 85 533 SER A N 1
ATOM 4240 C CA . SER A 1 533 ? -29.266 16.891 29.781 1 85 533 SER A CA 1
ATOM 4241 C C . SER A 1 533 ? -28.578 18.25 29.938 1 85 533 SER A C 1
ATOM 4243 O O . SER A 1 533 ? -29.031 19.234 29.344 1 85 533 SER A O 1
ATOM 4245 N N . VAL A 1 534 ? -27.547 18.297 30.75 1 88.12 534 VAL A N 1
ATOM 4246 C CA . VAL A 1 534 ? -26.812 19.531 30.938 1 88.12 534 VAL A CA 1
ATOM 4247 C C . VAL A 1 534 ? -26.297 20.047 29.594 1 88.12 534 VAL A C 1
ATOM 4249 O O . VAL A 1 534 ? -25.734 19.266 28.812 1 88.12 534 VAL A O 1
ATOM 4252 N N . SER A 1 535 ? -26.547 21.328 29.297 1 87.38 535 SER A N 1
ATOM 4253 C CA . SER A 1 535 ? -26.109 21.906 28.031 1 87.38 535 SER A CA 1
ATOM 4254 C C . SER A 1 535 ? -25.016 22.938 28.234 1 87.38 535 SER A C 1
ATOM 4256 O O . SER A 1 535 ? -24.75 23.344 29.375 1 87.38 535 SER A O 1
ATOM 4258 N N . THR A 1 536 ? -24.375 23.375 27.172 1 90.5 536 THR A N 1
ATOM 4259 C CA . THR A 1 536 ? -23.359 24.406 27.234 1 90.5 536 THR A CA 1
ATOM 4260 C C . THR A 1 536 ? -23.938 25.703 27.797 1 90.5 536 THR A C 1
ATOM 4262 O O . THR A 1 536 ? -23.25 26.438 28.516 1 90.5 536 THR A O 1
ATOM 4265 N N . ARG A 1 537 ? -25.188 25.953 27.469 1 86.5 537 ARG A N 1
ATOM 4266 C CA . ARG A 1 537 ? -25.844 27.156 27.969 1 86.5 537 ARG A CA 1
ATOM 4267 C C . ARG A 1 537 ? -25.938 27.141 29.484 1 86.5 537 ARG A C 1
ATOM 4269 O O . ARG A 1 537 ? -25.781 28.188 30.125 1 86.5 537 ARG A O 1
ATOM 4276 N N . ASP A 1 538 ? -26.172 25.984 29.984 1 88.75 538 ASP A N 1
ATOM 4277 C CA . ASP A 1 538 ? -26.234 25.859 31.438 1 88.75 538 ASP A CA 1
ATOM 4278 C C . ASP A 1 538 ? -24.891 26.219 32.094 1 88.75 538 ASP A C 1
ATOM 4280 O O . ASP A 1 538 ? -24.859 26.859 33.125 1 88.75 538 ASP A O 1
ATOM 4284 N N . ILE A 1 539 ? -23.859 25.875 31.469 1 92.62 539 ILE A N 1
ATOM 4285 C CA . ILE A 1 539 ? -22.516 26.109 32 1 92.62 539 ILE A CA 1
ATOM 4286 C C . ILE A 1 539 ? -22.172 27.594 31.875 1 92.62 539 ILE A C 1
ATOM 4288 O O . ILE A 1 539 ? -21.641 28.188 32.812 1 92.62 539 ILE A O 1
ATOM 4292 N N . ILE A 1 540 ? -22.5 28.125 30.75 1 92.75 540 ILE A N 1
ATOM 4293 C CA . ILE A 1 540 ? -22.234 29.531 30.5 1 92.75 540 ILE A CA 1
ATOM 4294 C C . ILE A 1 540 ? -23 30.391 31.5 1 92.75 540 ILE A C 1
ATOM 4296 O O . ILE A 1 540 ? -22.484 31.391 32.031 1 92.75 540 ILE A O 1
ATOM 4300 N N . ARG A 1 541 ? -24.234 30 31.781 1 90.31 541 ARG A N 1
ATOM 4301 C CA . ARG A 1 541 ? -25.062 30.734 32.719 1 90.31 541 ARG A CA 1
ATOM 4302 C C . ARG A 1 541 ? -24.422 30.75 34.125 1 90.31 541 ARG A C 1
ATOM 4304 O O . ARG A 1 541 ? -24.5 31.734 34.844 1 90.31 541 ARG A O 1
ATOM 4311 N N . CYS A 1 542 ? -23.844 29.703 34.344 1 91.06 542 CYS A N 1
ATOM 4312 C CA . CYS A 1 542 ? -23.203 29.531 35.656 1 91.06 542 CYS A CA 1
ATOM 4313 C C . CYS A 1 542 ? -21.953 30.406 35.75 1 91.06 542 CYS A C 1
ATOM 4315 O O . CYS A 1 542 ? -21.609 30.875 36.844 1 91.06 542 CYS A O 1
ATOM 4317 N N . LEU A 1 543 ? -21.297 30.719 34.625 1 92.94 543 LEU A N 1
ATOM 4318 C CA . LEU A 1 543 ? -19.969 31.312 34.688 1 92.94 543 LEU A CA 1
ATOM 4319 C C . LEU A 1 543 ? -19.984 32.75 34.156 1 92.94 543 LEU A C 1
ATOM 4321 O O . LEU A 1 543 ? -19.062 33.531 34.438 1 92.94 543 LEU A O 1
ATOM 4325 N N . SER A 1 544 ? -20.859 33.25 33.344 1 88.62 544 SER A N 1
ATOM 4326 C CA . SER A 1 544 ? -20.875 34.5 32.594 1 88.62 544 SER A CA 1
ATOM 4327 C C . SER A 1 544 ? -20.828 35.688 33.531 1 88.62 544 SER A C 1
ATOM 4329 O O . SER A 1 544 ? -20.312 36.75 33.156 1 88.62 544 SER A O 1
ATOM 4331 N N . GLY A 1 545 ? -21.172 35.656 34.781 1 86.81 545 GLY A N 1
ATOM 4332 C CA . GLY A 1 545 ? -21.25 36.812 35.656 1 86.81 545 GLY A CA 1
ATOM 4333 C C . GLY A 1 545 ? -20.078 36.938 36.594 1 86.81 545 GLY A C 1
ATOM 4334 O O . GLY A 1 545 ? -20.031 37.844 37.438 1 86.81 545 GLY A O 1
ATOM 4335 N N . LEU A 1 546 ? -19.047 36.25 36.25 1 92.12 546 LEU A N 1
ATOM 4336 C CA . LEU A 1 546 ? -17.922 36.219 37.188 1 92.12 546 LEU A CA 1
ATOM 4337 C C . LEU A 1 546 ? -16.984 37.406 36.906 1 92.12 546 LEU A C 1
ATOM 4339 O O . LEU A 1 546 ? -16.625 37.656 35.75 1 92.12 546 LEU A O 1
ATOM 4343 N N . ILE A 1 547 ? -16.625 38.156 37.844 1 92.62 547 ILE A N 1
ATOM 4344 C CA . ILE A 1 547 ? -15.727 39.312 37.781 1 92.62 547 ILE A CA 1
ATOM 4345 C C . ILE A 1 547 ? -14.664 39.156 38.875 1 92.62 547 ILE A C 1
ATOM 4347 O O . ILE A 1 547 ? -14.961 38.75 40 1 92.62 547 ILE A O 1
ATOM 4351 N N . ASP A 1 548 ? -13.508 39.5 38.5 1 89 548 ASP A N 1
ATOM 4352 C CA . ASP A 1 548 ? -12.445 39.344 39.5 1 89 548 ASP A CA 1
ATOM 4353 C C . ASP A 1 548 ? -12.32 40.594 40.344 1 89 548 ASP A C 1
ATOM 4355 O O . ASP A 1 548 ? -13.141 41.5 40.25 1 89 548 ASP A O 1
ATOM 4359 N N . THR A 1 549 ? -11.312 40.594 41.25 1 84.62 549 THR A N 1
ATOM 4360 C CA . THR A 1 549 ? -11.148 41.656 42.25 1 84.62 549 THR A CA 1
ATOM 4361 C C . THR A 1 549 ? -10.734 42.969 41.594 1 84.62 549 THR A C 1
ATOM 4363 O O . THR A 1 549 ? -10.891 44.031 42.156 1 84.62 549 THR A O 1
ATOM 4366 N N . GLN A 1 550 ? -10.227 42.875 40.375 1 84.06 550 GLN A N 1
ATOM 4367 C CA . GLN A 1 550 ? -9.805 44.062 39.625 1 84.06 550 GLN A CA 1
ATOM 4368 C C . GLN A 1 550 ? -10.859 44.469 38.625 1 84.06 550 GLN A C 1
ATOM 4370 O O . GLN A 1 550 ? -10.57 45.219 37.688 1 84.06 550 GLN A O 1
ATOM 4375 N N . ASP A 1 551 ? -12.008 43.938 38.719 1 85.88 551 ASP A N 1
ATOM 4376 C CA . ASP A 1 551 ? -13.18 44.25 37.906 1 85.88 551 ASP A CA 1
ATOM 4377 C C . ASP A 1 551 ? -13.016 43.781 36.469 1 85.88 551 ASP A C 1
ATOM 4379 O O . ASP A 1 551 ? -13.477 44.438 35.531 1 85.88 551 ASP A O 1
ATOM 4383 N N . ARG A 1 552 ? -12.258 42.812 36.344 1 87 552 ARG A N 1
ATOM 4384 C CA . ARG A 1 552 ? -12.109 42.188 35.031 1 87 552 ARG A CA 1
ATOM 4385 C C . ARG A 1 552 ? -13.031 41 34.875 1 87 552 ARG A C 1
ATOM 4387 O O . ARG A 1 552 ? -13.227 40.25 35.812 1 87 552 ARG A O 1
ATOM 4394 N N . ARG A 1 553 ? -13.516 40.875 33.688 1 89.38 553 ARG A N 1
ATOM 4395 C CA . ARG A 1 553 ? -14.359 39.75 33.375 1 89.38 553 ARG A CA 1
ATOM 4396 C C . ARG A 1 553 ? -13.539 38.438 33.312 1 89.38 553 ARG A C 1
ATOM 4398 O O . ARG A 1 553 ? -12.43 38.438 32.781 1 89.38 553 ARG A O 1
ATOM 4405 N N . VAL A 1 554 ? -14.078 37.406 33.875 1 90.62 554 VAL A N 1
ATOM 4406 C CA . VAL A 1 554 ? -13.414 36.094 33.812 1 90.62 554 VAL A CA 1
ATOM 4407 C C . VAL A 1 554 ? -13.727 35.406 32.5 1 90.62 554 VAL A C 1
ATOM 4409 O O . VAL A 1 554 ? -14.891 35.188 32.156 1 90.62 554 VAL A O 1
ATOM 4412 N N . ASN A 1 555 ? -12.664 35.156 31.734 1 88.44 555 ASN A N 1
ATOM 4413 C CA . ASN A 1 555 ? -12.812 34.406 30.5 1 88.44 555 ASN A CA 1
ATOM 4414 C C . ASN A 1 555 ? -12.562 32.906 30.703 1 88.44 555 ASN A C 1
ATOM 4416 O O . ASN A 1 555 ? -11.711 32.531 31.516 1 88.44 555 ASN A O 1
ATOM 4420 N N . PHE A 1 556 ? -13.367 32.125 30.016 1 90.62 556 PHE A N 1
ATOM 4421 C CA . PHE A 1 556 ? -13.234 30.688 30.203 1 90.62 556 PHE A CA 1
ATOM 4422 C C . PHE A 1 556 ? -13.492 29.969 28.891 1 90.62 556 PHE A C 1
ATOM 4424 O O . PHE A 1 556 ? -14.062 30.531 27.953 1 90.62 556 PHE A O 1
ATOM 4431 N N . GLU A 1 557 ? -12.969 28.75 28.766 1 88.12 557 GLU A N 1
ATOM 4432 C CA . GLU A 1 557 ? -13.227 27.828 27.672 1 88.12 557 GLU A CA 1
ATOM 4433 C C . GLU A 1 557 ? -13.891 26.547 28.172 1 88.12 557 GLU A C 1
ATOM 4435 O O . GLU A 1 557 ? -13.523 26.031 29.234 1 88.12 557 GLU A O 1
ATOM 4440 N N . ILE A 1 558 ? -14.914 26.188 27.484 1 91.56 558 ILE A N 1
ATOM 4441 C CA . ILE A 1 558 ? -15.602 24.953 27.797 1 91.56 558 ILE A CA 1
ATOM 4442 C C . ILE A 1 558 ? -15.211 23.875 26.797 1 91.56 558 ILE A C 1
ATOM 4444 O O . ILE A 1 558 ? -15.312 24.078 25.578 1 91.56 558 ILE A O 1
ATOM 4448 N N . ILE A 1 559 ? -14.734 22.734 27.297 1 90.25 559 ILE A N 1
ATOM 4449 C CA . ILE A 1 559 ? -14.336 21.609 26.438 1 90.25 559 ILE A CA 1
ATOM 4450 C C . ILE A 1 559 ? -15.102 20.359 26.828 1 90.25 559 ILE A C 1
ATOM 4452 O O . ILE A 1 559 ? -14.859 19.781 27.891 1 90.25 559 ILE A O 1
ATOM 4456 N N . TRP A 1 560 ? -15.898 19.875 26 1 90.31 560 TRP A N 1
ATOM 4457 C CA . TRP A 1 560 ? -16.656 18.656 26.25 1 90.31 560 TRP A CA 1
ATOM 4458 C C . TRP A 1 560 ? -15.789 17.422 26 1 90.31 560 TRP A C 1
ATOM 4460 O O . TRP A 1 560 ? -15.125 17.328 24.969 1 90.31 560 TRP A O 1
ATOM 4470 N N . LEU A 1 561 ? -15.789 16.547 26.906 1 86.56 561 LEU A N 1
ATOM 4471 C CA . LEU A 1 561 ? -15.062 15.297 26.766 1 86.56 561 LEU A CA 1
ATOM 4472 C C . LEU A 1 561 ? -15.984 14.188 26.266 1 86.56 561 LEU A C 1
ATOM 4474 O O . LEU A 1 561 ? -15.586 13.391 25.406 1 86.56 561 LEU A O 1
ATOM 4478 N N . ASN A 1 562 ? -17.062 14.055 26.781 1 85 562 ASN A N 1
ATOM 4479 C CA . ASN A 1 562 ? -18.156 13.172 26.391 1 85 562 ASN A CA 1
ATOM 4480 C C . ASN A 1 562 ? -19.5 13.711 26.844 1 85 562 ASN A C 1
ATOM 4482 O O . ASN A 1 562 ? -19.625 14.891 27.172 1 85 562 ASN A O 1
ATOM 4486 N N . ASP A 1 563 ? -20.469 12.852 26.875 1 86.06 563 ASP A N 1
ATOM 4487 C CA . ASP A 1 563 ? -21.828 13.312 27.156 1 86.06 563 ASP A CA 1
ATOM 4488 C C . ASP A 1 563 ? -22.016 13.586 28.641 1 86.06 563 ASP A C 1
ATOM 4490 O O . ASP A 1 563 ? -22.969 14.258 29.047 1 86.06 563 ASP A O 1
ATOM 4494 N N . THR A 1 564 ? -21.078 13.172 29.406 1 91.44 564 THR A N 1
ATOM 4495 C CA . THR A 1 564 ? -21.297 13.289 30.844 1 91.44 564 THR A CA 1
ATOM 4496 C C . THR A 1 564 ? -20.125 14 31.516 1 91.44 564 THR A C 1
ATOM 4498 O O . THR A 1 564 ? -20.016 14.016 32.75 1 91.44 564 THR A O 1
ATOM 4501 N N . SER A 1 565 ? -19.234 14.492 30.734 1 92.44 565 SER A N 1
ATOM 4502 C CA . SER A 1 565 ? -18.078 15.148 31.328 1 92.44 565 SER A CA 1
ATOM 4503 C C . SER A 1 565 ? -17.594 16.297 30.453 1 92.44 565 SER A C 1
ATOM 4505 O O . SER A 1 565 ? -17.656 16.234 29.234 1 92.44 565 SER A O 1
ATOM 4507 N N . PHE A 1 566 ? -17.172 17.344 31.109 1 93.12 566 PHE A N 1
ATOM 4508 C CA . PHE A 1 566 ? -16.594 18.484 30.406 1 93.12 566 PHE A CA 1
ATOM 4509 C C . PHE A 1 566 ? -15.5 19.141 31.234 1 93.12 566 PHE A C 1
ATOM 4511 O O . PHE A 1 566 ? -15.367 18.859 32.438 1 93.12 566 PHE A O 1
ATOM 4518 N N . LEU A 1 567 ? -14.672 19.969 30.594 1 94.25 567 LEU A N 1
ATOM 4519 C CA . LEU A 1 567 ? -13.656 20.797 31.234 1 94.25 567 LEU A CA 1
ATOM 4520 C C . LEU A 1 567 ? -14.008 22.281 31.125 1 94.25 567 LEU A C 1
ATOM 4522 O O . LEU A 1 567 ? -14.625 22.703 30.156 1 94.25 567 LEU A O 1
ATOM 4526 N N . VAL A 1 568 ? -13.656 22.969 32.125 1 94.81 568 VAL A N 1
ATOM 4527 C CA . VAL A 1 568 ? -13.695 24.422 32.094 1 94.81 568 VAL A CA 1
ATOM 4528 C C . VAL A 1 568 ? -12.32 24.984 32.438 1 94.81 568 VAL A C 1
ATOM 4530 O O . VAL A 1 568 ? -11.75 24.625 33.469 1 94.81 568 VAL A O 1
ATOM 4533 N N . ALA A 1 569 ? -11.859 25.812 31.547 1 93.25 569 ALA A N 1
ATOM 4534 C CA . ALA A 1 569 ? -10.539 26.375 31.766 1 93.25 569 ALA A CA 1
ATOM 4535 C C . ALA A 1 569 ? -10.594 27.906 31.797 1 93.25 569 ALA A C 1
ATOM 4537 O O . ALA A 1 569 ? -11.305 28.516 31 1 93.25 569 ALA A O 1
ATOM 4538 N N . ALA A 1 570 ? -9.938 28.406 32.812 1 92 570 ALA A N 1
ATOM 4539 C CA . ALA A 1 570 ? -9.742 29.859 32.812 1 92 570 ALA A CA 1
ATOM 4540 C C . ALA A 1 570 ? -8.773 30.281 31.719 1 92 570 ALA A C 1
ATOM 4542 O O . ALA A 1 570 ? -7.754 29.625 31.484 1 92 570 ALA A O 1
ATOM 4543 N N . VAL A 1 571 ? -9.203 31.297 30.984 1 86.38 571 VAL A N 1
ATOM 4544 C CA . VAL A 1 571 ? -8.367 31.781 29.891 1 86.38 571 VAL A CA 1
ATOM 4545 C C . VAL A 1 571 ? -8.047 33.25 30.109 1 86.38 571 VAL A C 1
ATOM 4547 O O . VAL A 1 571 ? -8.914 34.031 30.5 1 86.38 571 VAL A O 1
ATOM 4550 N N . PHE A 1 572 ? -6.805 33.562 30.078 1 76.5 572 PHE A N 1
ATOM 4551 C CA . PHE A 1 572 ? -6.406 34.969 30.156 1 76.5 572 PHE A CA 1
ATOM 4552 C C . PHE A 1 572 ? -5.289 35.25 29.156 1 76.5 572 PHE A C 1
ATOM 4554 O O . PHE A 1 572 ? -4.223 34.656 29.219 1 76.5 572 PHE A O 1
ATOM 4561 N N . ARG A 1 573 ? -5.582 36.031 28.156 1 66.94 573 ARG A N 1
ATOM 4562 C CA . ARG A 1 573 ? -4.574 36.438 27.188 1 66.94 573 ARG A CA 1
ATOM 4563 C C . ARG A 1 573 ? -4.316 37.938 27.281 1 66.94 573 ARG A C 1
ATOM 4565 O O . ARG A 1 573 ? -5.176 38.75 26.922 1 66.94 573 ARG A O 1
ATOM 4572 N N . PRO A 1 574 ? -3.25 38.219 28.047 1 60.44 574 PRO A N 1
ATOM 4573 C CA . PRO A 1 574 ? -2.996 39.656 28.141 1 60.44 574 PRO A CA 1
ATOM 4574 C C . PRO A 1 574 ? -2.803 40.312 26.781 1 60.44 574 PRO A C 1
ATOM 4576 O O . PRO A 1 574 ? -2.363 39.656 25.828 1 60.44 574 PRO A O 1
ATOM 4579 N N . GLU A 1 575 ? -3.441 41.375 26.609 1 53.84 575 GLU A N 1
ATOM 4580 C CA . GLU A 1 575 ? -3.092 42.156 25.422 1 53.84 575 GLU A CA 1
ATOM 4581 C C . GLU A 1 575 ? -1.605 42.531 25.406 1 53.84 575 GLU A C 1
ATOM 4583 O O . GLU A 1 575 ? -0.979 42.625 26.469 1 53.84 575 GLU A O 1
ATOM 4588 N N . VAL A 1 576 ? -0.888 42.281 24.344 1 51.34 576 VAL A N 1
ATOM 4589 C CA . VAL A 1 576 ? 0.54 42.531 24.156 1 51.34 576 VAL A CA 1
ATOM 4590 C C . VAL A 1 576 ? 0.982 43.719 24.969 1 51.34 576 VAL A C 1
ATOM 4592 O O . VAL A 1 576 ? 2.096 43.75 25.5 1 51.34 576 VAL A O 1
ATOM 4595 N N . SER A 1 577 ? 0.084 44.688 25.234 1 47.38 577 SER A N 1
ATOM 4596 C CA . SER A 1 577 ? 0.443 45.969 25.844 1 47.38 577 SER A CA 1
ATOM 4597 C C . SER A 1 577 ? 0.482 45.844 27.359 1 47.38 577 SER A C 1
ATOM 4599 O O . SER A 1 577 ? 1.022 46.719 28.047 1 47.38 577 SER A O 1
ATOM 4601 N N . ASP A 1 578 ? -0.044 44.844 27.828 1 49.47 578 ASP A N 1
ATOM 4602 C CA . ASP A 1 578 ? -0.193 44.812 29.281 1 49.47 578 ASP A CA 1
ATOM 4603 C C . ASP A 1 578 ? 0.932 44.031 29.938 1 49.47 578 ASP A C 1
ATOM 4605 O O . ASP A 1 578 ? 0.728 42.875 30.359 1 49.47 578 ASP A O 1
ATOM 4609 N N . THR A 1 579 ? 2.172 44.438 29.719 1 48.53 579 THR A N 1
ATOM 4610 C CA . THR A 1 579 ? 3.4 43.812 30.188 1 48.53 579 THR A CA 1
ATOM 4611 C C . THR A 1 579 ? 3.385 43.656 31.703 1 48.53 579 THR A C 1
ATOM 4613 O O . THR A 1 579 ? 4.191 42.906 32.25 1 48.53 579 THR A O 1
ATOM 4616 N N . ALA A 1 580 ? 2.6 44.438 32.406 1 48.88 580 ALA A N 1
ATOM 4617 C CA . ALA A 1 580 ? 2.715 44.469 33.875 1 48.88 580 ALA A CA 1
ATOM 4618 C C . ALA A 1 580 ? 1.957 43.344 34.531 1 48.88 580 ALA A C 1
ATOM 4620 O O . ALA A 1 580 ? 2.154 43.031 35.688 1 48.88 580 ALA A O 1
ATOM 4621 N N . LEU A 1 581 ? 1.176 42.656 33.75 1 55.25 581 LEU A N 1
ATOM 4622 C CA . LEU A 1 581 ? 0.319 41.688 34.406 1 55.25 581 LEU A CA 1
ATOM 4623 C C . LEU A 1 581 ? 0.915 40.281 34.312 1 55.25 581 LEU A C 1
ATOM 4625 O O . LEU A 1 581 ? 1.441 39.906 33.25 1 55.25 581 LEU A O 1
ATOM 4629 N N . ASP A 1 582 ? 1.111 39.656 35.438 1 66.19 582 ASP A N 1
ATOM 4630 C CA . ASP A 1 582 ? 1.467 38.25 35.469 1 66.19 582 ASP A CA 1
ATOM 4631 C C . ASP A 1 582 ? 0.306 37.375 35 1 66.19 582 ASP A C 1
ATOM 4633 O O . ASP A 1 582 ? -0.622 37.094 35.75 1 66.19 582 ASP A O 1
ATOM 4637 N N . PRO A 1 583 ? 0.319 37.031 33.781 1 76.12 583 PRO A N 1
ATOM 4638 C CA . PRO A 1 583 ? -0.815 36.281 33.25 1 76.12 583 PRO A CA 1
ATOM 4639 C C . PRO A 1 583 ? -1.13 35 34.062 1 76.12 583 PRO A C 1
ATOM 4641 O O . PRO A 1 583 ? -2.301 34.656 34.219 1 76.12 583 PRO A O 1
ATOM 4644 N N . ALA A 1 584 ? -0.171 34.438 34.625 1 79.88 584 ALA A N 1
ATOM 4645 C CA . ALA A 1 584 ? -0.392 33.219 35.375 1 79.88 584 ALA A CA 1
ATOM 4646 C C . ALA A 1 584 ? -1.177 33.469 36.656 1 79.88 584 ALA A C 1
ATOM 4648 O O . ALA A 1 584 ? -2.078 32.719 37 1 79.88 584 ALA A O 1
ATOM 4649 N N . ALA A 1 585 ? -0.819 34.5 37.281 1 81.81 585 ALA A N 1
ATOM 4650 C CA . ALA A 1 585 ? -1.505 34.844 38.531 1 81.81 585 ALA A CA 1
ATOM 4651 C C . ALA A 1 585 ? -2.973 35.188 38.281 1 81.81 585 ALA A C 1
ATOM 4653 O O . ALA A 1 585 ? -3.848 34.812 39.062 1 81.81 585 ALA A O 1
ATOM 4654 N N . THR A 1 586 ? -3.131 35.844 37.25 1 85.06 586 THR A N 1
ATOM 4655 C CA . THR A 1 586 ? -4.496 36.219 36.875 1 85.06 586 THR A CA 1
ATOM 4656 C C . THR A 1 586 ? -5.32 34.969 36.531 1 85.06 586 THR A C 1
ATOM 4658 O O . THR A 1 586 ? -6.477 34.875 36.969 1 85.06 586 THR A O 1
ATOM 4661 N N . ILE A 1 587 ? -4.758 34.094 35.875 1 89.19 587 ILE A N 1
ATOM 4662 C CA . ILE A 1 587 ? -5.453 32.875 35.5 1 89.19 587 ILE A CA 1
ATOM 4663 C C . ILE A 1 587 ? -5.789 32.062 36.75 1 89.19 587 ILE A C 1
ATOM 4665 O O . ILE A 1 587 ? -6.871 31.469 36.844 1 89.19 587 ILE A O 1
ATOM 4669 N N . LEU A 1 588 ? -4.871 32.062 37.656 1 89.69 588 LEU A N 1
ATOM 4670 C CA . LEU A 1 588 ? -5.102 31.328 38.906 1 89.69 588 LEU A CA 1
ATOM 4671 C C . LEU A 1 588 ? -6.254 31.938 39.688 1 89.69 588 LEU A C 1
ATOM 4673 O O . LEU A 1 588 ? -7.074 31.203 40.25 1 89.69 588 LEU A O 1
ATOM 4677 N N . ASP A 1 589 ? -6.27 33.219 39.688 1 90.19 589 ASP A N 1
ATOM 4678 C CA . ASP A 1 589 ? -7.359 33.906 40.375 1 90.19 589 ASP A CA 1
ATOM 4679 C C . ASP A 1 589 ? -8.695 33.625 39.688 1 90.19 589 ASP A C 1
ATOM 4681 O O . ASP A 1 589 ? -9.703 33.375 40.375 1 90.19 589 ASP A O 1
ATOM 4685 N N . HIS A 1 590 ? -8.672 33.688 38.469 1 93.06 590 HIS A N 1
ATOM 4686 C CA . HIS A 1 590 ? -9.875 33.375 37.719 1 93.06 590 HIS A CA 1
ATOM 4687 C C . HIS A 1 590 ? -10.305 31.922 37.906 1 93.06 590 HIS A C 1
ATOM 4689 O O . HIS A 1 590 ? -11.5 31.625 37.969 1 93.06 590 HIS A O 1
ATOM 4695 N N . GLY A 1 591 ? -9.367 31.078 38.031 1 94.19 591 GLY A N 1
ATOM 4696 C CA . GLY A 1 591 ? -9.641 29.672 38.281 1 94.19 591 GLY A CA 1
ATOM 4697 C C . GLY A 1 591 ? -10.398 29.438 39.562 1 94.19 591 GLY A C 1
ATOM 4698 O O . GLY A 1 591 ? -11.312 28.609 39.625 1 94.19 591 GLY A O 1
ATOM 4699 N N . LYS A 1 592 ? -10 30.156 40.562 1 93.31 592 LYS A N 1
ATOM 4700 C CA . LYS A 1 592 ? -10.672 30.031 41.844 1 93.31 592 LYS A CA 1
ATOM 4701 C C . LYS A 1 592 ? -12.141 30.453 41.719 1 93.31 592 LYS A C 1
ATOM 4703 O O . LYS A 1 592 ? -13.008 29.828 42.344 1 93.31 592 LYS A O 1
ATOM 4708 N N . LEU A 1 593 ? -12.328 31.438 41.031 1 95.06 593 LEU A N 1
ATOM 4709 C CA . LEU A 1 593 ? -13.695 31.922 40.844 1 95.06 593 LEU A CA 1
ATOM 4710 C C . LEU A 1 593 ? -14.523 30.906 40.062 1 95.06 593 LEU A C 1
ATOM 4712 O O . LEU A 1 593 ? -15.68 30.656 40.406 1 95.06 593 LEU A O 1
ATOM 4716 N N . ILE A 1 594 ? -13.938 30.359 39.094 1 96.19 594 ILE A N 1
ATOM 4717 C CA . ILE A 1 594 ? -14.617 29.359 38.281 1 96.19 594 ILE A CA 1
ATOM 4718 C C . ILE A 1 594 ? -14.938 28.125 39.125 1 96.19 594 ILE A C 1
ATOM 4720 O O . ILE A 1 594 ? -16.062 27.609 39.062 1 96.19 594 ILE A O 1
ATOM 4724 N N . LEU A 1 595 ? -13.977 27.734 39.875 1 95.38 595 LEU A N 1
ATOM 4725 C CA . LEU A 1 595 ? -14.164 26.562 40.719 1 95.38 595 LEU A CA 1
ATOM 4726 C C . LEU A 1 595 ? -15.312 26.797 41.688 1 95.38 595 LEU A C 1
ATOM 4728 O O . LEU A 1 595 ? -16.125 25.891 41.906 1 95.38 595 LEU A O 1
ATOM 4732 N N . GLY A 1 596 ? -15.305 27.891 42.281 1 93.81 596 GLY A N 1
ATOM 4733 C CA . GLY A 1 596 ? -16.391 28.234 43.188 1 93.81 596 GLY A CA 1
ATOM 4734 C C . GLY A 1 596 ? -17.75 28.188 42.531 1 93.81 596 GLY A C 1
ATOM 4735 O O . GLY A 1 596 ? -18.703 27.641 43.125 1 93.81 596 GLY A O 1
ATOM 4736 N N . ALA A 1 597 ? -17.859 28.719 41.375 1 95.19 597 ALA A N 1
ATOM 4737 C CA . ALA A 1 597 ? -19.125 28.75 40.656 1 95.19 597 ALA A CA 1
ATOM 4738 C C . ALA A 1 597 ? -19.562 27.344 40.281 1 95.19 597 ALA A C 1
ATOM 4740 O O . ALA A 1 597 ? -20.75 27 40.344 1 95.19 597 ALA A O 1
ATOM 4741 N N . LEU A 1 598 ? -18.641 26.531 39.844 1 95.69 598 LEU A N 1
ATOM 4742 C CA . LEU A 1 598 ? -18.922 25.172 39.438 1 95.69 598 LEU A CA 1
ATOM 4743 C C . LEU A 1 598 ? -19.391 24.328 40.625 1 95.69 598 LEU A C 1
ATOM 4745 O O . LEU A 1 598 ? -20.312 23.516 40.469 1 95.69 598 LEU A O 1
ATOM 4749 N N . ARG A 1 599 ? -18.766 24.562 41.75 1 94.19 599 ARG A N 1
ATOM 4750 C CA . ARG A 1 599 ? -19.125 23.812 42.938 1 94.19 599 ARG A CA 1
ATOM 4751 C C . ARG A 1 599 ? -20.531 24.172 43.406 1 94.19 599 ARG A C 1
ATOM 4753 O O . ARG A 1 599 ? -21.234 23.344 43.969 1 94.19 599 ARG A O 1
ATOM 4760 N N . LEU A 1 600 ? -20.938 25.344 43.156 1 92.75 600 LEU A N 1
ATOM 4761 C CA . LEU A 1 600 ? -22.266 25.797 43.531 1 92.75 600 LEU A CA 1
ATOM 4762 C C . LEU A 1 600 ? -23.328 25.188 42.625 1 92.75 600 LEU A C 1
ATOM 4764 O O . LEU A 1 600 ? -24.375 24.734 43.062 1 92.75 600 LEU A O 1
ATOM 4768 N N . ARG A 1 601 ? -23.062 25.156 41.344 1 93.31 601 ARG A N 1
ATOM 4769 C CA . ARG A 1 601 ? -24.031 24.688 40.375 1 93.31 601 ARG A CA 1
ATOM 4770 C C . ARG A 1 601 ? -24.031 23.156 40.312 1 93.31 601 ARG A C 1
ATOM 4772 O O . ARG A 1 601 ? -25.078 22.547 40.094 1 93.31 601 ARG A O 1
ATOM 4779 N N . PHE A 1 602 ? -22.812 22.578 40.375 1 93.56 602 PHE A N 1
ATOM 4780 C CA . PHE A 1 602 ? -22.656 21.141 40.25 1 93.56 602 PHE A CA 1
ATOM 4781 C C . PHE A 1 602 ? -22.203 20.531 41.594 1 93.56 602 PHE A C 1
ATOM 4783 O O . PHE A 1 602 ? -21.188 19.828 41.625 1 93.56 602 PHE A O 1
ATOM 4790 N N . ALA A 1 603 ? -22.969 20.609 42.531 1 88.88 603 ALA A N 1
ATOM 4791 C CA . ALA A 1 603 ? -22.609 20.25 43.906 1 88.88 603 ALA A CA 1
ATOM 4792 C C . ALA A 1 603 ? -22.516 18.734 44.062 1 88.88 603 ALA A C 1
ATOM 4794 O O . ALA A 1 603 ? -21.75 18.234 44.875 1 88.88 603 ALA A O 1
ATOM 4795 N N . LYS A 1 604 ? -23.172 17.984 43.281 1 89.31 604 LYS A N 1
ATOM 4796 C CA . LYS A 1 604 ? -23.234 16.531 43.438 1 89.31 604 LYS A CA 1
ATOM 4797 C C . LYS A 1 604 ? -22.266 15.844 42.469 1 89.31 604 LYS A C 1
ATOM 4799 O O . LYS A 1 604 ? -22.031 14.641 42.562 1 89.31 604 LYS A O 1
ATOM 4804 N N . GLU A 1 605 ? -21.734 16.609 41.562 1 92.81 605 GLU A N 1
ATOM 4805 C CA . GLU A 1 605 ? -20.859 16.047 40.531 1 92.81 605 GLU A CA 1
ATOM 4806 C C . GLU A 1 605 ? -19.391 16.078 41 1 92.81 605 GLU A C 1
ATOM 4808 O O . GLU A 1 605 ? -19.047 16.766 41.938 1 92.81 605 GLU A O 1
ATOM 4813 N N . ARG A 1 606 ? -18.641 15.266 40.438 1 93.06 606 ARG A N 1
ATOM 4814 C CA . ARG A 1 606 ? -17.219 15.211 40.719 1 93.06 606 ARG A CA 1
ATOM 4815 C C . ARG A 1 606 ? -16.453 16.297 39.969 1 93.06 606 ARG A C 1
ATOM 4817 O O . ARG A 1 606 ? -16.469 16.328 38.75 1 93.06 606 ARG A O 1
ATOM 4824 N N . ILE A 1 607 ? -15.812 17.172 40.719 1 95.06 607 ILE A N 1
ATOM 4825 C CA . ILE A 1 607 ? -15.031 18.266 40.125 1 95.06 607 ILE A CA 1
ATOM 4826 C C . ILE A 1 607 ? -13.57 18.125 40.531 1 95.06 607 ILE A C 1
ATOM 4828 O O . ILE A 1 607 ? -13.25 18.094 41.75 1 95.06 607 ILE A O 1
ATOM 4832 N N . MET A 1 608 ? -12.703 18.031 39.562 1 93.81 608 MET A N 1
ATOM 4833 C CA . MET A 1 608 ? -11.266 17.906 39.812 1 93.81 608 MET A CA 1
ATOM 4834 C C . MET A 1 608 ? -10.477 18.844 38.906 1 93.81 608 MET A C 1
ATOM 4836 O O . MET A 1 608 ? -10.867 19.062 37.75 1 93.81 608 MET A O 1
ATOM 4840 N N . SER A 1 609 ? -9.461 19.375 39.438 1 92.5 609 SER A N 1
ATOM 4841 C CA . SER A 1 609 ? -8.547 20.094 38.562 1 92.5 609 SER A CA 1
ATOM 4842 C C . SER A 1 609 ? -7.84 19.141 37.594 1 92.5 609 SER A C 1
ATOM 4844 O O . SER A 1 609 ? -7.684 17.953 37.906 1 92.5 609 SER A O 1
ATOM 4846 N N . LEU A 1 610 ? -7.484 19.641 36.469 1 91.88 610 LEU A N 1
ATOM 4847 C CA . LEU A 1 610 ? -6.777 18.812 35.5 1 91.88 610 LEU A CA 1
ATOM 4848 C C . LEU A 1 610 ? -5.461 18.312 36.094 1 91.88 610 LEU A C 1
ATOM 4850 O O . LEU A 1 610 ? -5.02 17.203 35.75 1 91.88 610 LEU A O 1
ATOM 4854 N N . GLU A 1 611 ? -4.844 19.078 36.938 1 87.88 611 GLU A N 1
ATOM 4855 C CA . GLU A 1 611 ? -3.627 18.656 37.625 1 87.88 611 GLU A CA 1
ATOM 4856 C C . GLU A 1 611 ? -3.865 17.391 38.438 1 87.88 611 GLU A C 1
ATOM 4858 O O . GLU A 1 611 ? -3.041 16.469 38.438 1 87.88 611 GLU A O 1
ATOM 4863 N N . GLN A 1 612 ? -4.973 17.375 39.094 1 87.75 612 GLN A N 1
ATOM 4864 C CA . GLN A 1 612 ? -5.348 16.219 39.875 1 87.75 612 GLN A CA 1
ATOM 4865 C C . GLN A 1 612 ? -5.656 15.008 39 1 87.75 612 GLN A C 1
ATOM 4867 O O . GLN A 1 612 ? -5.301 13.875 39.344 1 87.75 612 GLN A O 1
ATOM 4872 N N . VAL A 1 613 ? -6.258 15.305 37.969 1 86.75 613 VAL A N 1
ATOM 4873 C CA . VAL A 1 613 ? -6.633 14.234 37.062 1 86.75 613 VAL A CA 1
ATOM 4874 C C . VAL A 1 613 ? -5.375 13.562 36.5 1 86.75 613 VAL A C 1
ATOM 4876 O O . VAL A 1 613 ? -5.309 12.336 36.406 1 86.75 613 VAL A O 1
ATOM 4879 N N . LEU A 1 614 ? -4.414 14.328 36.156 1 84.12 614 LEU A N 1
ATOM 4880 C CA . LEU A 1 614 ? -3.18 13.82 35.562 1 84.12 614 LEU A CA 1
ATOM 4881 C C . LEU A 1 614 ? -2.365 13.039 36.562 1 84.12 614 LEU A C 1
ATOM 4883 O O . LEU A 1 614 ? -1.674 12.078 36.219 1 84.12 614 LEU A O 1
ATOM 4887 N N . LYS A 1 615 ? -2.455 13.43 37.781 1 77.44 615 LYS A N 1
ATOM 4888 C CA . LYS A 1 615 ? -1.754 12.711 38.844 1 77.44 615 LYS A CA 1
ATOM 4889 C C . LYS A 1 615 ? -2.391 11.352 39.094 1 77.44 615 LYS A C 1
ATOM 4891 O O . LYS A 1 615 ? -1.688 10.367 39.344 1 77.44 615 LYS A O 1
ATOM 4896 N N . VAL A 1 616 ? -3.623 11.336 39 1 70.25 616 VAL A N 1
ATOM 4897 C CA . VAL A 1 616 ? -4.348 10.094 39.219 1 70.25 616 VAL A CA 1
ATOM 4898 C C . VAL A 1 616 ? -4.094 9.125 38.062 1 70.25 616 VAL A C 1
ATOM 4900 O O . VAL A 1 616 ? -3.898 7.926 38.281 1 70.25 616 VAL A O 1
ATOM 4903 N N . ASP A 1 617 ? -4.121 9.609 36.875 1 65.81 617 ASP A N 1
ATOM 4904 C CA . ASP A 1 617 ? -3.922 8.789 35.688 1 65.81 617 ASP A CA 1
ATOM 4905 C C . ASP A 1 617 ? -2.504 8.227 35.625 1 65.81 617 ASP A C 1
ATOM 4907 O O . ASP A 1 617 ? -2.295 7.086 35.219 1 65.81 617 ASP A O 1
ATOM 4911 N N . SER A 1 618 ? -1.546 9.055 35.969 1 60.56 618 SER A N 1
ATOM 4912 C CA . SER A 1 618 ? -0.164 8.586 36 1 60.56 618 SER A CA 1
ATOM 4913 C C . SER A 1 618 ? 0.008 7.465 37.031 1 60.56 618 SER A C 1
ATOM 4915 O O . SER A 1 618 ? 0.747 6.508 36.781 1 60.56 618 SER A O 1
ATOM 4917 N N . LEU A 1 619 ? -0.773 7.555 38.094 1 47.56 619 LEU A N 1
ATOM 4918 C CA . LEU A 1 619 ? -0.731 6.512 39.094 1 47.56 619 LEU A CA 1
ATOM 4919 C C . LEU A 1 619 ? -1.406 5.238 38.594 1 47.56 619 LEU A C 1
ATOM 4921 O O . LEU A 1 619 ? -0.92 4.133 38.844 1 47.56 619 LEU A O 1
ATOM 4925 N N . GLU A 1 620 ? -2.416 5.41 37.812 1 49.94 620 GLU A N 1
ATOM 4926 C CA . GLU A 1 620 ? -3.137 4.258 37.281 1 49.94 620 GLU A CA 1
ATOM 4927 C C . GLU A 1 620 ? -2.367 3.6 36.156 1 49.94 620 GLU A C 1
ATOM 4929 O O . GLU A 1 620 ? -2.369 2.375 36.031 1 49.94 620 GLU A O 1
ATOM 4934 N N . THR A 1 621 ? -1.824 4.391 35.25 1 50.19 621 THR A N 1
ATOM 4935 C CA . THR A 1 621 ? -1.017 3.857 34.156 1 50.19 621 THR A CA 1
ATOM 4936 C C . THR A 1 621 ? 0.193 3.102 34.688 1 50.19 621 THR A C 1
ATOM 4938 O O . THR A 1 621 ? 0.588 2.074 34.156 1 50.19 621 THR A O 1
ATOM 4941 N N . ILE A 1 622 ? 0.784 3.568 35.781 1 42.78 622 ILE A N 1
ATOM 4942 C CA . ILE A 1 622 ? 1.866 2.855 36.438 1 42.78 622 ILE A CA 1
ATOM 4943 C C . ILE A 1 622 ? 1.344 1.535 37 1 42.78 622 ILE A C 1
ATOM 4945 O O . ILE A 1 622 ? 2.004 0.5 36.906 1 42.78 622 ILE A O 1
ATOM 4949 N N . ASP A 1 623 ? 0.173 1.547 37.438 1 43.28 623 ASP A N 1
ATOM 4950 C CA . ASP A 1 623 ? -0.432 0.337 38 1 43.28 623 ASP A CA 1
ATOM 4951 C C . ASP A 1 623 ? -0.881 -0.606 36.875 1 43.28 623 ASP A C 1
ATOM 4953 O O . ASP A 1 623 ? -0.717 -1.823 37 1 43.28 623 ASP A O 1
ATOM 4957 N N . GLU A 1 624 ? -1.533 -0.055 35.906 1 45.5 624 GLU A N 1
ATOM 4958 C CA . GLU A 1 624 ? -1.957 -0.859 34.781 1 45.5 624 GLU A CA 1
ATOM 4959 C C . GLU A 1 624 ? -0.757 -1.375 33.969 1 45.5 624 GLU A C 1
ATOM 4961 O O . GLU A 1 624 ? -0.765 -2.51 33.5 1 45.5 624 GLU A O 1
ATOM 4966 N N . ALA A 1 625 ? 0.163 -0.521 33.75 1 41.59 625 ALA A N 1
ATOM 4967 C CA . ALA A 1 625 ? 1.418 -0.95 33.125 1 41.59 625 ALA A CA 1
ATOM 4968 C C . ALA A 1 625 ? 2.082 -2.051 33.938 1 41.59 625 ALA A C 1
ATOM 4970 O O . ALA A 1 625 ? 2.729 -2.943 33.406 1 41.59 625 ALA A O 1
ATOM 4971 N N . LYS A 1 626 ? 1.958 -1.947 35.219 1 40.44 626 LYS A N 1
ATOM 4972 C CA . LYS A 1 626 ? 2.408 -3.053 36.062 1 40.44 626 LYS A CA 1
ATOM 4973 C C . LYS A 1 626 ? 1.552 -4.297 35.844 1 40.44 626 LYS A C 1
ATOM 4975 O O . LYS A 1 626 ? 2.049 -5.422 35.938 1 40.44 626 LYS A O 1
ATOM 4980 N N . ARG A 1 627 ? 0.333 -4.184 35.812 1 40.94 627 ARG A N 1
ATOM 4981 C CA . ARG A 1 627 ? -0.543 -5.344 35.688 1 40.94 627 ARG A CA 1
ATOM 4982 C C . ARG A 1 627 ? -0.54 -5.871 34.25 1 40.94 627 ARG A C 1
ATOM 4984 O O . ARG A 1 627 ? -0.549 -7.086 34.031 1 40.94 627 ARG A O 1
ATOM 4991 N N . ASP A 1 628 ? -1.148 -5.008 33.281 1 40.56 628 ASP A N 1
ATOM 4992 C CA . ASP A 1 628 ? -1.375 -5.461 31.922 1 40.56 628 ASP A CA 1
ATOM 4993 C C . ASP A 1 628 ? -0.086 -5.406 31.109 1 40.56 628 ASP A C 1
ATOM 4995 O O . ASP A 1 628 ? 0.655 -4.422 31.172 1 40.56 628 ASP A O 1
ATOM 4999 N N . GLY A 1 629 ? 0.664 -6.422 31.188 1 33.06 629 GLY A N 1
ATOM 5000 C CA . GLY A 1 629 ? 1.854 -6.555 30.359 1 33.06 629 GLY A CA 1
ATOM 5001 C C . GLY A 1 629 ? 1.78 -5.75 29.062 1 33.06 629 GLY A C 1
ATOM 5002 O O . GLY A 1 629 ? 0.697 -5.555 28.516 1 33.06 629 GLY A O 1
ATOM 5003 N N . TRP A 1 630 ? 2.623 -4.688 28.891 1 34.91 630 TRP A N 1
ATOM 5004 C CA . TRP A 1 630 ? 2.768 -3.805 27.75 1 34.91 630 TRP A CA 1
ATOM 5005 C C . TRP A 1 630 ? 2.344 -4.508 26.453 1 34.91 630 TRP A C 1
ATOM 5007 O O . TRP A 1 630 ? 1.891 -3.863 25.516 1 34.91 630 TRP A O 1
ATOM 5017 N N . LEU A 1 631 ? 2.236 -5.789 26.531 1 34.84 631 LEU A N 1
ATOM 5018 C CA . LEU A 1 631 ? 2.061 -6.633 25.359 1 34.84 631 LEU A CA 1
ATOM 5019 C C . LEU A 1 631 ? 0.604 -6.641 24.906 1 34.84 631 LEU A C 1
ATOM 5021 O O . LEU A 1 631 ? 0.319 -6.629 23.703 1 34.84 631 LEU A O 1
ATOM 5025 N N . SER A 1 632 ? -0.297 -6.551 25.891 1 39 632 SER A N 1
ATOM 5026 C CA . SER A 1 632 ? -1.706 -6.73 25.562 1 39 632 SER A CA 1
ATOM 5027 C C . SER A 1 632 ? -2.27 -5.504 24.859 1 39 632 SER A C 1
ATOM 5029 O O . SER A 1 632 ? -3.053 -5.629 23.906 1 39 632 SER A O 1
ATOM 5031 N N . HIS A 1 633 ? -1.946 -4.387 25.344 1 35.88 633 HIS A N 1
ATOM 5032 C CA . HIS A 1 633 ? -2.486 -3.162 24.766 1 35.88 633 HIS A CA 1
ATOM 5033 C C . HIS A 1 633 ? -1.975 -2.951 23.344 1 35.88 633 HIS A C 1
ATOM 5035 O O . HIS A 1 633 ? -2.721 -2.502 22.469 1 35.88 633 HIS A O 1
ATOM 5041 N N . PHE A 1 634 ? -0.722 -3.223 23.094 1 36 634 PHE A N 1
ATOM 5042 C CA . PHE A 1 634 ? -0.099 -3.139 21.766 1 36 634 PHE A CA 1
ATOM 5043 C C . PHE A 1 634 ? -0.785 -4.078 20.781 1 36 634 PHE A C 1
ATOM 5045 O O . PHE A 1 634 ? -1.05 -3.701 19.641 1 36 634 PHE A O 1
ATOM 5052 N N . TRP A 1 635 ? -1.294 -5.191 21.312 1 37.06 635 TRP A N 1
ATOM 5053 C CA . TRP A 1 635 ? -1.976 -6.18 20.484 1 37.06 635 TRP A CA 1
ATOM 5054 C C . TRP A 1 635 ? -3.316 -5.648 20 1 37.06 635 TRP A C 1
ATOM 5056 O O . TRP A 1 635 ? -3.705 -5.891 18.844 1 37.06 635 TRP A O 1
ATOM 5066 N N . ARG A 1 636 ? -3.971 -5.035 20.891 1 40.22 636 ARG A N 1
ATOM 5067 C CA . ARG A 1 636 ? -5.281 -4.477 20.562 1 40.22 636 ARG A CA 1
ATOM 5068 C C . ARG A 1 636 ? -5.164 -3.395 19.5 1 40.22 636 ARG A C 1
ATOM 5070 O O . ARG A 1 636 ? -6.02 -3.295 18.609 1 40.22 636 ARG A O 1
ATOM 5077 N N . LEU A 1 637 ? -4.129 -2.68 19.641 1 35.69 637 LEU A N 1
ATOM 5078 C CA . LEU A 1 637 ? -3.916 -1.598 18.672 1 35.69 637 LEU A CA 1
ATOM 5079 C C . LEU A 1 637 ? -3.564 -2.15 17.297 1 35.69 637 LEU A C 1
ATOM 5081 O O . LEU A 1 637 ? -3.938 -1.567 16.281 1 35.69 637 LEU A O 1
ATOM 5085 N N . LEU A 1 638 ? -2.752 -3.227 17.312 1 37.72 638 LEU A N 1
ATOM 5086 C CA . LEU A 1 638 ? -2.348 -3.812 16.047 1 37.72 638 LEU A CA 1
ATOM 5087 C C . LEU A 1 638 ? -3.473 -4.656 15.453 1 37.72 638 LEU A C 1
ATOM 5089 O O . LEU A 1 638 ? -3.254 -5.414 14.508 1 37.72 638 LEU A O 1
ATOM 5093 N N . GLY A 1 639 ? -4.824 -4.297 15.75 1 37.09 639 GLY A N 1
ATOM 5094 C CA . GLY A 1 639 ? -6.074 -4.801 15.211 1 37.09 639 GLY A CA 1
ATOM 5095 C C . GLY A 1 639 ? -6.328 -6.258 15.555 1 37.09 639 GLY A C 1
ATOM 5096 O O . GLY A 1 639 ? -7.141 -6.922 14.906 1 37.09 639 GLY A O 1
ATOM 5097 N N . PHE A 1 640 ? -5.418 -6.887 16.359 1 33.84 640 PHE A N 1
ATOM 5098 C CA . PHE A 1 640 ? -5.84 -8.25 16.656 1 33.84 640 PHE A CA 1
ATOM 5099 C C . PHE A 1 640 ? -6.934 -8.266 17.719 1 33.84 640 PHE A C 1
ATOM 5101 O O . PHE A 1 640 ? -6.688 -7.926 18.875 1 33.84 640 PHE A O 1
ATOM 5108 N N . ALA A 1 641 ? -8.172 -8 17.344 1 30.91 641 ALA A N 1
ATOM 5109 C CA . ALA A 1 641 ? -9.375 -8.039 18.172 1 30.91 641 ALA A CA 1
ATOM 5110 C C . ALA A 1 641 ? -9.414 -9.305 19.031 1 30.91 641 ALA A C 1
ATOM 5112 O O . ALA A 1 641 ? -9.242 -10.414 18.516 1 30.91 641 ALA A O 1
ATOM 5113 N N . SER A 1 642 ? -8.992 -9.297 20.25 1 30.59 642 SER A N 1
ATOM 5114 C CA . SER A 1 642 ? -9.383 -10.359 21.172 1 30.59 642 SER A CA 1
ATOM 5115 C C . SER A 1 642 ? -10.891 -10.594 21.141 1 30.59 642 SER A C 1
ATOM 5117 O O . SER A 1 642 ? -11.672 -9.648 21.219 1 30.59 642 SER A O 1
ATOM 5119 N N . SER A 1 643 ? -11.352 -11.688 20.547 1 27.34 643 SER A N 1
ATOM 5120 C CA . SER A 1 643 ? -12.734 -12.148 20.609 1 27.34 643 SER A CA 1
ATOM 5121 C C . SER A 1 643 ? -13.203 -12.328 22.047 1 27.34 643 SER A C 1
ATOM 5123 O O . SER A 1 643 ? -12.867 -13.32 22.688 1 27.34 643 SER A O 1
ATOM 5125 N N . LYS A 1 644 ? -13.141 -11.484 22.969 1 28.14 644 LYS A N 1
ATOM 5126 C CA . LYS A 1 644 ? -13.93 -11.836 24.141 1 28.14 644 LYS A CA 1
ATOM 5127 C C . LYS A 1 644 ? -15.359 -12.195 23.766 1 28.14 644 LYS A C 1
ATOM 5129 O O . LYS A 1 644 ? -16.062 -11.383 23.156 1 28.14 644 LYS A O 1
ATOM 5134 N N . ARG A 1 645 ? -15.688 -13.516 23.797 1 24.42 645 ARG A N 1
ATOM 5135 C CA . ARG A 1 645 ? -17.031 -14.078 23.875 1 24.42 645 ARG A CA 1
ATOM 5136 C C . ARG A 1 645 ? -17.828 -13.438 25 1 24.42 645 ARG A C 1
ATOM 5138 O O . ARG A 1 645 ? -17.5 -13.633 26.188 1 24.42 645 ARG A O 1
ATOM 5145 N N . LYS A 1 646 ? -18.219 -12.211 24.953 1 23.28 646 LYS A N 1
ATOM 5146 C CA . LYS A 1 646 ? -19.266 -11.805 25.859 1 23.28 646 LYS A CA 1
ATOM 5147 C C . LYS A 1 646 ? -20.391 -12.836 25.906 1 23.28 646 LYS A C 1
ATOM 5149 O O . LYS A 1 646 ? -20.859 -13.297 24.859 1 23.28 646 LYS A O 1
ATOM 5154 N N . GLY A 1 647 ? -20.484 -13.617 26.984 1 21.39 647 GLY A N 1
ATOM 5155 C CA . GLY A 1 647 ? -21.734 -14.25 27.422 1 21.39 647 GLY A CA 1
ATOM 5156 C C . GLY A 1 647 ? -22.953 -13.391 27.172 1 21.39 647 GLY A C 1
ATOM 5157 O O . GLY A 1 647 ? -22.844 -12.18 26.969 1 21.39 647 GLY A O 1
ATOM 5158 N N . GLY A 1 648 ? -24.156 -14.008 26.906 1 21.53 648 GLY A N 1
ATOM 5159 C CA . GLY A 1 648 ? -25.516 -13.742 26.469 1 21.53 648 GLY A CA 1
ATOM 5160 C C . GLY A 1 648 ? -26.234 -12.734 27.328 1 21.53 648 GLY A C 1
ATOM 5161 O O . GLY A 1 648 ? -27.438 -12.492 27.156 1 21.53 648 GLY A O 1
ATOM 5162 N N . HIS A 1 649 ? -25.75 -12.391 28.562 1 20.81 649 HIS A N 1
ATOM 5163 C CA . HIS A 1 649 ? -26.953 -11.938 29.234 1 20.81 649 HIS A CA 1
ATOM 5164 C C . HIS A 1 649 ? -27.641 -10.797 28.484 1 20.81 649 HIS A C 1
ATOM 5166 O O . HIS A 1 649 ? -26.969 -10 27.828 1 20.81 649 HIS A O 1
ATOM 5172 N N . ASP A 1 650 ? -29.016 -10.914 28.203 1 20.7 650 ASP A N 1
ATOM 5173 C CA . ASP A 1 650 ? -30.172 -10.375 27.516 1 20.7 650 ASP A CA 1
ATOM 5174 C C . ASP A 1 650 ? -30.375 -8.898 27.844 1 20.7 650 ASP A C 1
ATOM 5176 O O . ASP A 1 650 ? -31.203 -8.227 27.234 1 20.7 650 ASP A O 1
ATOM 5180 N N . GLN A 1 651 ? -29.859 -8.383 29.047 1 21.11 651 GLN A N 1
ATOM 5181 C CA . GLN A 1 651 ? -30.844 -7.395 29.469 1 21.11 651 GLN A CA 1
ATOM 5182 C C . GLN A 1 651 ? -30.875 -6.207 28.516 1 21.11 651 GLN A C 1
ATOM 5184 O O . GLN A 1 651 ? -29.828 -5.652 28.172 1 21.11 651 GLN A O 1
ATOM 5189 N N . PHE A 1 652 ? -31.875 -6.121 27.609 1 19.84 652 PHE A N 1
ATOM 5190 C CA . PHE A 1 652 ? -32.375 -5.133 26.656 1 19.84 652 PHE A CA 1
ATOM 5191 C C . PHE A 1 652 ? -32.469 -3.758 27.297 1 19.84 652 PHE A C 1
ATOM 5193 O O . PHE A 1 652 ? -33.562 -3.291 27.609 1 19.84 652 PHE A O 1
ATOM 5200 N N . ASP A 1 653 ? -31.625 -3.453 28.312 1 21.73 653 ASP A N 1
ATOM 5201 C CA . ASP A 1 653 ? -32.125 -2.205 28.875 1 21.73 653 ASP A CA 1
ATOM 5202 C C . ASP A 1 653 ? -32.125 -1.089 27.828 1 21.73 653 ASP A C 1
ATOM 5204 O O . ASP A 1 653 ? -31.141 -0.949 27.078 1 21.73 653 ASP A O 1
ATOM 5208 N N . GLY A 1 654 ? -33.281 -0.685 27.281 1 21.7 654 GLY A N 1
ATOM 5209 C CA . GLY A 1 654 ? -33.75 0.385 26.422 1 21.7 654 GLY A CA 1
ATOM 5210 C C . GLY A 1 654 ? -33.156 1.735 26.75 1 21.7 654 GLY A C 1
ATOM 5211 O O . GLY A 1 654 ? -33.781 2.543 27.453 1 21.7 654 GLY A O 1
ATOM 5212 N N . GLN A 1 655 ? -31.844 1.751 27.109 1 22.16 655 GLN A N 1
ATOM 5213 C CA . GLN A 1 655 ? -31.609 3.072 27.688 1 22.16 655 GLN A CA 1
ATOM 5214 C C . GLN A 1 655 ? -31.922 4.172 26.672 1 22.16 655 GLN A C 1
ATOM 5216 O O . GLN A 1 655 ? -31.672 4.02 25.484 1 22.16 655 GLN A O 1
ATOM 5221 N N . PRO A 1 656 ? -32.688 5.203 27.031 1 24.11 656 PRO A N 1
ATOM 5222 C CA . PRO A 1 656 ? -33.312 6.293 26.266 1 24.11 656 PRO A CA 1
ATOM 5223 C C . PRO A 1 656 ? -32.281 7.074 25.438 1 24.11 656 PRO A C 1
ATOM 5225 O O . PRO A 1 656 ? -31.094 7.047 25.734 1 24.11 656 PRO A O 1
ATOM 5228 N N . VAL A 1 657 ? -32.625 7.395 24.219 1 25.41 657 VAL A N 1
ATOM 5229 C CA . VAL A 1 657 ? -32.031 8.148 23.109 1 25.41 657 VAL A CA 1
ATOM 5230 C C . VAL A 1 657 ? -31.5 9.484 23.609 1 25.41 657 VAL A C 1
ATOM 5232 O O . VAL A 1 657 ? -32.25 10.297 24.156 1 25.41 657 VAL A O 1
ATOM 5235 N N . ALA A 1 658 ? -30.219 9.562 24.047 1 26.11 658 ALA A N 1
ATOM 5236 C CA . ALA A 1 658 ? -29.578 10.781 24.531 1 26.11 658 ALA A CA 1
ATOM 5237 C C . ALA A 1 658 ? -29.797 11.938 23.562 1 26.11 658 ALA A C 1
ATOM 5239 O O . ALA A 1 658 ? -29.641 11.773 22.359 1 26.11 658 ALA A O 1
ATOM 5240 N N . LYS A 1 659 ? -30.484 12.93 23.953 1 27.78 659 LYS A N 1
ATOM 5241 C CA . LYS A 1 659 ? -30.812 14.219 23.344 1 27.78 659 LYS A CA 1
ATOM 5242 C C . LYS A 1 659 ? -29.562 14.93 22.844 1 27.78 659 LYS A C 1
ATOM 5244 O O . LYS A 1 659 ? -28.516 14.8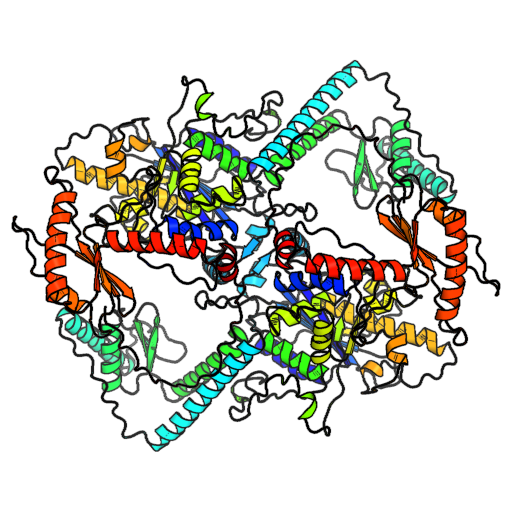91 23.5 1 27.78 659 LYS A O 1
ATOM 5249 N N . ARG A 1 660 ? -29.406 15.133 21.562 1 27.84 660 ARG A N 1
ATOM 5250 C CA . ARG A 1 660 ? -28.438 15.898 20.781 1 27.84 660 ARG A CA 1
ATOM 5251 C C . ARG A 1 660 ? -28.156 17.25 21.438 1 27.84 660 ARG A C 1
ATOM 5253 O O . ARG A 1 660 ? -29.047 18.078 21.594 1 27.84 660 ARG A O 1
ATOM 5260 N N . ARG A 1 661 ? -27.328 17.156 22.516 1 23.98 661 ARG A N 1
ATOM 5261 C CA . ARG A 1 661 ? -26.953 18.391 23.203 1 23.98 661 ARG A CA 1
ATOM 5262 C C . ARG A 1 661 ? -26.438 19.438 22.219 1 23.98 661 ARG A C 1
ATOM 5264 O O . ARG A 1 661 ? -25.609 19.125 21.359 1 23.98 661 ARG A O 1
ATOM 5271 N N . ARG A 1 662 ? -27.281 20.328 21.906 1 22.91 662 ARG A N 1
ATOM 5272 C CA . ARG A 1 662 ? -27.078 21.594 21.188 1 22.91 662 ARG A CA 1
ATOM 5273 C C . ARG A 1 662 ? -25.859 22.344 21.719 1 22.91 662 ARG A C 1
ATOM 5275 O O . ARG A 1 662 ? -25.812 22.719 22.891 1 22.91 662 ARG A O 1
ATOM 5282 N N . VAL A 1 663 ? -24.656 21.672 21.594 1 24.38 663 VAL A N 1
ATOM 5283 C CA . VAL A 1 663 ? -23.625 22.656 21.938 1 24.38 663 VAL A CA 1
ATOM 5284 C C . VAL A 1 663 ? -23.703 23.828 20.969 1 24.38 663 VAL A C 1
ATOM 5286 O O . VAL A 1 663 ? -23.891 23.641 19.766 1 24.38 663 VAL A O 1
ATOM 5289 N N . MET B 1 1 ? -10.773 -9.125 -23.953 1 78.62 1 MET B N 1
ATOM 5290 C CA . MET B 1 1 ? -10.852 -9.148 -22.5 1 78.62 1 MET B CA 1
ATOM 5291 C C . MET B 1 1 ? -11.406 -7.828 -21.969 1 78.62 1 MET B C 1
ATOM 5293 O O . MET B 1 1 ? -11.141 -6.766 -22.531 1 78.62 1 MET B O 1
ATOM 5297 N N . VAL B 1 2 ? -12.312 -7.938 -20.922 1 82.12 2 VAL B N 1
ATOM 5298 C CA . VAL B 1 2 ? -12.945 -6.723 -20.422 1 82.12 2 VAL B CA 1
ATOM 5299 C C . VAL B 1 2 ? -12.445 -6.426 -19.016 1 82.12 2 VAL B C 1
ATOM 5301 O O . VAL B 1 2 ? -12.406 -7.312 -18.156 1 82.12 2 VAL B O 1
ATOM 5304 N N . ASN B 1 3 ? -11.922 -5.262 -18.859 1 89.31 3 ASN B N 1
ATOM 5305 C CA . ASN B 1 3 ? -11.664 -4.789 -17.5 1 89.31 3 ASN B CA 1
ATOM 5306 C C . ASN B 1 3 ? -12.953 -4.414 -16.781 1 89.31 3 ASN B C 1
ATOM 5308 O O . ASN B 1 3 ? -13.758 -3.646 -17.312 1 89.31 3 ASN B O 1
ATOM 5312 N N . VAL B 1 4 ? -13.125 -5.051 -15.711 1 95.25 4 VAL B N 1
ATOM 5313 C CA . VAL B 1 4 ? -14.328 -4.781 -14.922 1 95.25 4 VAL B CA 1
ATOM 5314 C C . VAL B 1 4 ? -13.977 -3.873 -13.75 1 95.25 4 VAL B C 1
ATOM 5316 O O . VAL B 1 4 ? -13.172 -4.242 -12.891 1 95.25 4 VAL B O 1
ATOM 5319 N N . THR B 1 5 ? -14.523 -2.734 -13.703 1 95.31 5 THR B N 1
ATOM 5320 C CA . THR B 1 5 ? -14.336 -1.715 -12.672 1 95.31 5 THR B CA 1
ATOM 5321 C C . THR B 1 5 ? -15.68 -1.306 -12.078 1 95.31 5 THR B C 1
ATOM 5323 O O . THR B 1 5 ? -16.719 -1.901 -12.391 1 95.31 5 THR B O 1
ATOM 5326 N N . LYS B 1 6 ? -15.688 -0.296 -11.227 1 94.75 6 LYS B N 1
ATOM 5327 C CA . LYS B 1 6 ? -16.922 0.19 -10.617 1 94.75 6 LYS B CA 1
ATOM 5328 C C . LYS B 1 6 ? -17.906 0.664 -11.68 1 94.75 6 LYS B C 1
ATOM 5330 O O . LYS B 1 6 ? -19.109 0.489 -11.531 1 94.75 6 LYS B O 1
ATOM 5335 N N . GLU B 1 7 ? -17.438 1.103 -12.75 1 92.69 7 GLU B N 1
ATOM 5336 C CA . GLU B 1 7 ? -18.25 1.75 -13.781 1 92.69 7 GLU B CA 1
ATOM 5337 C C . GLU B 1 7 ? -19.094 0.732 -14.539 1 92.69 7 GLU B C 1
ATOM 5339 O O . GLU B 1 7 ? -20.234 1.015 -14.906 1 92.69 7 GLU B O 1
ATOM 5344 N N . ASN B 1 8 ? -18.531 -0.399 -14.828 1 94.12 8 ASN B N 1
ATOM 5345 C CA . ASN B 1 8 ? -19.25 -1.387 -15.625 1 94.12 8 ASN B CA 1
ATOM 5346 C C . ASN B 1 8 ? -19.516 -2.66 -14.828 1 94.12 8 ASN B C 1
ATOM 5348 O O . ASN B 1 8 ? -19.766 -3.721 -15.414 1 94.12 8 ASN B O 1
ATOM 5352 N N . PHE B 1 9 ? -19.453 -2.562 -13.57 1 96.81 9 PHE B N 1
ATOM 5353 C CA . PHE B 1 9 ? -19.516 -3.73 -12.703 1 96.81 9 PHE B CA 1
ATOM 5354 C C . PHE B 1 9 ? -20.844 -4.465 -12.859 1 96.81 9 PHE B C 1
ATOM 5356 O O . PHE B 1 9 ? -20.859 -5.688 -13.023 1 96.81 9 PHE B O 1
ATOM 5363 N N . ILE B 1 10 ? -21.922 -3.797 -12.789 1 96 10 ILE B N 1
ATOM 5364 C CA . ILE B 1 10 ? -23.25 -4.414 -12.828 1 96 10 ILE B CA 1
ATOM 5365 C C . ILE B 1 10 ? -23.453 -5.086 -14.18 1 96 10 ILE B C 1
ATOM 5367 O O . ILE B 1 10 ? -23.891 -6.242 -14.25 1 96 10 ILE B O 1
ATOM 5371 N N . GLU B 1 11 ? -23.141 -4.434 -15.195 1 94.75 11 GLU B N 1
ATOM 5372 C CA . GLU B 1 11 ? -23.312 -4.977 -16.547 1 94.75 11 GLU B CA 1
ATOM 5373 C C . GLU B 1 11 ? -22.484 -6.246 -16.734 1 94.75 11 GLU B C 1
ATOM 5375 O O . GLU B 1 11 ? -23 -7.262 -17.203 1 94.75 11 GLU B O 1
ATOM 5380 N N . GLN B 1 12 ? -21.281 -6.199 -16.375 1 95 12 GLN B N 1
ATOM 5381 C CA . GLN B 1 12 ? -20.375 -7.32 -16.609 1 95 12 GLN B CA 1
ATOM 5382 C C . GLN B 1 12 ? -20.703 -8.484 -15.672 1 95 12 GLN B C 1
ATOM 5384 O O . GLN B 1 12 ? -20.578 -9.648 -16.062 1 95 12 GLN B O 1
ATOM 5389 N N . THR B 1 13 ? -21.062 -8.195 -14.445 1 97 13 THR B N 1
ATOM 5390 C CA . THR B 1 13 ? -21.406 -9.281 -13.539 1 97 13 THR B CA 1
ATOM 5391 C C . THR B 1 13 ? -22.734 -9.922 -13.953 1 97 13 THR B C 1
ATOM 5393 O O . THR B 1 13 ? -22.938 -11.125 -13.75 1 97 13 THR B O 1
ATOM 5396 N N . ASN B 1 14 ? -23.656 -9.133 -14.5 1 96.25 14 ASN B N 1
ATOM 5397 C CA . ASN B 1 14 ? -24.859 -9.734 -15.047 1 96.25 14 ASN B CA 1
ATOM 5398 C C . ASN B 1 14 ? -24.547 -10.719 -16.172 1 96.25 14 ASN B C 1
ATOM 5400 O O . ASN B 1 14 ? -25.141 -11.797 -16.234 1 96.25 14 ASN B O 1
ATOM 5404 N N . ASP B 1 15 ? -23.688 -10.328 -17.016 1 95.12 15 ASP B N 1
ATOM 5405 C CA . ASP B 1 15 ? -23.234 -11.242 -18.062 1 95.12 15 ASP B CA 1
ATOM 5406 C C . ASP B 1 15 ? -22.625 -12.5 -17.469 1 95.12 15 ASP B C 1
ATOM 5408 O O . ASP B 1 15 ? -22.906 -13.617 -17.906 1 95.12 15 ASP B O 1
ATOM 5412 N N . LEU B 1 16 ? -21.75 -12.336 -16.5 1 96.56 16 LEU B N 1
ATOM 5413 C CA . LEU B 1 16 ? -21.109 -13.453 -15.812 1 96.56 16 LEU B CA 1
ATOM 5414 C C . LEU B 1 16 ? -22.172 -14.383 -15.211 1 96.56 16 LEU B C 1
ATOM 5416 O O . LEU B 1 16 ? -22.094 -15.602 -15.398 1 96.56 16 LEU B O 1
ATOM 5420 N N . LEU B 1 17 ? -23.141 -13.82 -14.523 1 96.75 17 LEU B N 1
ATOM 5421 C CA . LEU B 1 17 ? -24.172 -14.594 -13.828 1 96.75 17 LEU B CA 1
ATOM 5422 C C . LEU B 1 17 ? -25.031 -15.367 -14.812 1 96.75 17 LEU B C 1
ATOM 5424 O O . LEU B 1 17 ? -25.5 -16.469 -14.5 1 96.75 17 LEU B O 1
ATOM 5428 N N . GLN B 1 18 ? -25.188 -14.828 -15.945 1 95.12 18 GLN B N 1
ATOM 5429 C CA . GLN B 1 18 ? -25.984 -15.477 -16.984 1 95.12 18 GLN B CA 1
ATOM 5430 C C . GLN B 1 18 ? -25.297 -16.734 -17.5 1 95.12 18 GLN B C 1
ATOM 5432 O O . GLN B 1 18 ? -25.953 -17.734 -17.812 1 95.12 18 GLN B O 1
ATOM 5437 N N . HIS B 1 19 ? -24.031 -16.781 -17.5 1 94.19 19 HIS B N 1
ATOM 5438 C CA . HIS B 1 19 ? -23.312 -17.859 -18.188 1 94.19 19 HIS B CA 1
ATOM 5439 C C . HIS B 1 19 ? -22.641 -18.797 -17.188 1 94.19 19 HIS B C 1
ATOM 5441 O O . HIS B 1 19 ? -22.219 -19.891 -17.547 1 94.19 19 HIS B O 1
ATOM 5447 N N . LEU B 1 20 ? -22.562 -18.406 -15.961 1 95.25 20 LEU B N 1
ATOM 5448 C CA . LEU B 1 20 ? -21.875 -19.141 -14.906 1 95.25 20 LEU B CA 1
ATOM 5449 C C . LEU B 1 20 ? -22.469 -20.547 -14.75 1 95.25 20 LEU B C 1
ATOM 5451 O O . LEU B 1 20 ? -21.734 -21.531 -14.703 1 95.25 20 LEU B O 1
ATOM 5455 N N . PRO B 1 21 ? -23.797 -20.75 -14.758 1 92.19 21 PRO B N 1
ATOM 5456 C CA . PRO B 1 21 ? -24.391 -22.047 -14.445 1 92.19 21 PRO B CA 1
ATOM 5457 C C . PRO B 1 21 ? -24.156 -23.094 -15.539 1 92.19 21 PRO B C 1
ATOM 5459 O O . PRO B 1 21 ? -24.25 -24.297 -15.281 1 92.19 21 PRO B O 1
ATOM 5462 N N . THR B 1 22 ? -23.859 -22.656 -16.734 1 90.31 22 THR B N 1
ATOM 5463 C CA . THR B 1 22 ? -23.719 -23.594 -17.844 1 90.31 22 THR B CA 1
ATOM 5464 C C . THR B 1 22 ? -22.25 -23.812 -18.203 1 90.31 22 THR B C 1
ATOM 5466 O O . THR B 1 22 ? -21.938 -24.5 -19.156 1 90.31 22 THR B O 1
ATOM 5469 N N . ALA B 1 23 ? -21.375 -23.234 -17.469 1 93.12 23 ALA B N 1
ATOM 5470 C CA . ALA B 1 23 ? -19.953 -23.406 -17.734 1 93.12 23 ALA B CA 1
ATOM 5471 C C . ALA B 1 23 ? -19.516 -24.844 -17.453 1 93.12 23 ALA B C 1
ATOM 5473 O O . ALA B 1 23 ? -20 -25.484 -16.516 1 93.12 23 ALA B O 1
ATOM 5474 N N . ALA B 1 24 ? -18.609 -25.344 -18.312 1 91.69 24 ALA B N 1
ATOM 5475 C CA . ALA B 1 24 ? -17.984 -26.641 -18.031 1 91.69 24 ALA B CA 1
ATOM 5476 C C . ALA B 1 24 ? -17.078 -26.547 -16.812 1 91.69 24 ALA B C 1
ATOM 5478 O O . ALA B 1 24 ? -17.078 -27.438 -15.953 1 91.69 24 ALA B O 1
ATOM 5479 N N . PHE B 1 25 ? -16.312 -25.547 -16.75 1 94.81 25 PHE B N 1
ATOM 5480 C CA . PHE B 1 25 ? -15.484 -25.234 -15.594 1 94.81 25 PHE B CA 1
ATOM 5481 C C . PHE B 1 25 ? -15.117 -23.75 -15.562 1 94.81 25 PHE B C 1
ATOM 5483 O O . PHE B 1 25 ? -15.391 -23.031 -16.516 1 94.81 25 PHE B O 1
ATOM 5490 N N . ILE B 1 26 ? -14.586 -23.266 -14.445 1 97.5 26 ILE B N 1
ATOM 5491 C CA . ILE B 1 26 ? -14.172 -21.891 -14.219 1 97.5 26 ILE B CA 1
ATOM 5492 C C . ILE B 1 26 ? -12.672 -21.844 -13.93 1 97.5 26 ILE B C 1
ATOM 5494 O O . ILE B 1 26 ? -12.172 -22.578 -13.078 1 97.5 26 ILE B O 1
ATOM 5498 N N . ALA B 1 27 ? -11.953 -21.062 -14.719 1 98.12 27 ALA B N 1
ATOM 5499 C CA . ALA B 1 27 ? -10.539 -20.828 -14.43 1 98.12 27 ALA B CA 1
ATOM 5500 C C . ALA B 1 27 ? -10.328 -19.469 -13.773 1 98.12 27 ALA B C 1
ATOM 5502 O O . ALA B 1 27 ? -10.961 -18.484 -14.164 1 98.12 27 ALA B O 1
ATOM 5503 N N . ILE B 1 28 ? -9.438 -19.391 -12.734 1 98.56 28 ILE B N 1
ATOM 5504 C CA . ILE B 1 28 ? -9.188 -18.109 -12.078 1 98.56 28 ILE B CA 1
ATOM 5505 C C . ILE B 1 28 ? -7.688 -17.891 -11.938 1 98.56 28 ILE B C 1
ATOM 5507 O O . ILE B 1 28 ? -6.902 -18.828 -11.992 1 98.56 28 ILE B O 1
ATOM 5511 N N . ASP B 1 29 ? -7.312 -16.703 -11.828 1 97.94 29 ASP B N 1
ATOM 5512 C CA . ASP B 1 29 ? -5.977 -16.219 -11.492 1 97.94 29 ASP B CA 1
ATOM 5513 C C . ASP B 1 29 ? -6.031 -14.844 -10.836 1 97.94 29 ASP B C 1
ATOM 5515 O O . ASP B 1 29 ? -6.996 -14.094 -11.023 1 97.94 29 ASP B O 1
ATOM 5519 N N . GLU B 1 30 ? -5.016 -14.555 -10.016 1 97.94 30 GLU B N 1
ATOM 5520 C CA . GLU B 1 30 ? -5.02 -13.281 -9.305 1 97.94 30 GLU B CA 1
ATOM 5521 C C . GLU B 1 30 ? -3.666 -12.586 -9.414 1 97.94 30 GLU B C 1
ATOM 5523 O O . GLU B 1 30 ? -2.633 -13.242 -9.547 1 97.94 30 GLU B O 1
ATOM 5528 N N . GLU B 1 31 ? -3.662 -11.305 -9.477 1 97 31 GLU B N 1
ATOM 5529 C CA . GLU B 1 31 ? -2.508 -10.469 -9.18 1 97 31 GLU B CA 1
ATOM 5530 C C . GLU B 1 31 ? -2.621 -9.844 -7.789 1 97 31 GLU B C 1
ATOM 5532 O O . GLU B 1 31 ? -3.682 -9.336 -7.414 1 97 31 GLU B O 1
ATOM 5537 N N . MET B 1 32 ? -1.576 -9.984 -6.984 1 97 32 MET B N 1
ATOM 5538 C CA . MET B 1 32 ? -1.626 -9.562 -5.582 1 97 32 MET B CA 1
ATOM 5539 C C . MET B 1 32 ? -0.588 -8.484 -5.301 1 97 32 MET B C 1
ATOM 5541 O O . MET B 1 32 ? 0.326 -8.273 -6.098 1 97 32 MET B O 1
ATOM 5545 N N . THR B 1 33 ? -0.764 -7.746 -4.145 1 96.31 33 THR B N 1
ATOM 5546 C CA . THR B 1 33 ? 0.15 -6.684 -3.748 1 96.31 33 THR B CA 1
ATOM 5547 C C . THR B 1 33 ? 1.438 -7.262 -3.172 1 96.31 33 THR B C 1
ATOM 5549 O O . THR B 1 33 ? 2.396 -6.531 -2.922 1 96.31 33 THR B O 1
ATOM 5552 N N . GLY B 1 34 ? 1.488 -8.57 -2.959 1 93.12 34 GLY B N 1
ATOM 5553 C CA . GLY B 1 34 ? 2.652 -9.289 -2.465 1 93.12 34 GLY B CA 1
ATOM 5554 C C . GLY B 1 34 ? 2.379 -10.758 -2.195 1 93.12 34 GLY B C 1
ATOM 5555 O O . GLY B 1 34 ? 1.241 -11.141 -1.91 1 93.12 34 GLY B O 1
ATOM 5556 N N . ILE B 1 35 ? 3.457 -11.57 -2.281 1 88.25 35 ILE B N 1
ATOM 5557 C CA . ILE B 1 35 ? 3.301 -12.992 -1.985 1 88.25 35 ILE B CA 1
ATOM 5558 C C . ILE B 1 35 ? 4.426 -13.453 -1.06 1 88.25 35 ILE B C 1
ATOM 5560 O O . ILE B 1 35 ? 4.453 -14.609 -0.638 1 88.25 35 ILE B O 1
ATOM 5564 N N . THR B 1 36 ? 5.352 -12.609 -0.824 1 84.25 36 THR B N 1
ATOM 5565 C CA . THR B 1 36 ? 6.441 -12.883 0.103 1 84.25 36 THR B CA 1
ATOM 5566 C C . THR B 1 36 ? 6.617 -11.727 1.087 1 84.25 36 THR B C 1
ATOM 5568 O O . THR B 1 36 ? 6.609 -10.562 0.691 1 84.25 36 THR B O 1
ATOM 5571 N N . VAL B 1 37 ? 6.762 -12.102 2.238 1 81.06 37 VAL B N 1
ATOM 5572 C CA . VAL B 1 37 ? 7.004 -11.086 3.262 1 81.06 37 VAL B CA 1
ATOM 5573 C C . VAL B 1 37 ? 8.5 -10.836 3.398 1 81.06 37 VAL B C 1
ATOM 5575 O O . VAL B 1 37 ? 9.281 -11.766 3.609 1 81.06 37 VAL B O 1
ATOM 5578 N N . PRO B 1 38 ? 8.867 -9.562 3.293 1 76.69 38 PRO B N 1
ATOM 5579 C CA . PRO B 1 38 ? 10.297 -9.266 3.402 1 76.69 38 PRO B CA 1
ATOM 5580 C C . PRO B 1 38 ? 10.891 -9.742 4.727 1 76.69 38 PRO B C 1
ATOM 5582 O O . PRO B 1 38 ? 10.25 -9.625 5.773 1 76.69 38 PRO B O 1
ATOM 5585 N N . GLY B 1 39 ? 12.062 -10.352 4.641 1 70.69 39 GLY B N 1
ATOM 5586 C CA . GLY B 1 39 ? 12.789 -10.773 5.828 1 70.69 39 GLY B CA 1
ATOM 5587 C C . GLY B 1 39 ? 12.469 -12.203 6.242 1 70.69 39 GLY B C 1
ATOM 5588 O O . GLY B 1 39 ? 13.109 -12.75 7.141 1 70.69 39 GLY B O 1
ATOM 5589 N N . THR B 1 40 ? 11.461 -12.789 5.645 1 74 40 THR B N 1
ATOM 5590 C CA . THR B 1 40 ? 11.133 -14.172 5.965 1 74 40 THR B CA 1
ATOM 5591 C C . THR B 1 40 ? 12.07 -15.133 5.242 1 74 40 THR B C 1
ATOM 5593 O O . THR B 1 40 ? 12.305 -15 4.039 1 74 40 THR B O 1
ATOM 5596 N N . PRO B 1 41 ? 12.641 -15.984 6.066 1 72.56 41 PRO B N 1
ATOM 5597 C CA . PRO B 1 41 ? 13.531 -16.953 5.418 1 72.56 41 PRO B CA 1
ATOM 5598 C C . PRO B 1 41 ? 12.789 -17.906 4.484 1 72.56 41 PRO B C 1
ATOM 5600 O O . PRO B 1 41 ? 11.602 -18.172 4.684 1 72.56 41 PRO B O 1
ATOM 5603 N N . ARG B 1 42 ? 13.461 -18.375 3.564 1 74.31 42 ARG B N 1
ATOM 5604 C CA . ARG B 1 42 ? 12.891 -19.391 2.68 1 74.31 42 ARG B CA 1
ATOM 5605 C C . ARG B 1 42 ? 12.594 -20.672 3.439 1 74.31 42 ARG B C 1
ATOM 5607 O O . ARG B 1 42 ? 13.414 -21.141 4.238 1 74.31 42 ARG B O 1
ATOM 5614 N N . PRO B 1 43 ? 11.422 -21.141 3.209 1 77.69 43 PRO B N 1
ATOM 5615 C CA . PRO B 1 43 ? 11.094 -22.391 3.904 1 77.69 43 PRO B CA 1
ATOM 5616 C C . PRO B 1 43 ? 11.992 -23.562 3.49 1 77.69 43 PRO B C 1
ATOM 5618 O O . PRO B 1 43 ? 12.398 -23.641 2.332 1 77.69 43 PRO B O 1
ATOM 5621 N N . ALA B 1 44 ? 12.203 -24.391 4.488 1 78.69 44 ALA B N 1
ATOM 5622 C CA . ALA B 1 44 ? 12.961 -25.609 4.191 1 78.69 44 ALA B CA 1
ATOM 5623 C C . ALA B 1 44 ? 12.195 -26.5 3.225 1 78.69 44 ALA B C 1
ATOM 5625 O O . ALA B 1 44 ? 10.969 -26.625 3.311 1 78.69 44 ALA B O 1
ATOM 5626 N N . LYS B 1 45 ? 12.852 -27.141 2.385 1 78.94 45 LYS B N 1
ATOM 5627 C CA . LYS B 1 45 ? 12.227 -27.953 1.347 1 78.94 45 LYS B CA 1
ATOM 5628 C C . LYS B 1 45 ? 11.492 -29.156 1.952 1 78.94 45 LYS B C 1
ATOM 5630 O O . LYS B 1 45 ? 10.5 -29.625 1.393 1 78.94 45 LYS B O 1
ATOM 5635 N N . GLU B 1 46 ? 11.992 -29.578 3.055 1 82.31 46 GLU B N 1
ATOM 5636 C CA . GLU B 1 46 ? 11.414 -30.781 3.637 1 82.31 46 GLU B CA 1
ATOM 5637 C C . GLU B 1 46 ? 10.266 -30.453 4.582 1 82.31 46 GLU B C 1
ATOM 5639 O O . GLU B 1 46 ? 9.609 -31.359 5.109 1 82.31 46 GLU B O 1
ATOM 5644 N N . GLN B 1 47 ? 10.023 -29.219 4.762 1 84.62 47 GLN B N 1
ATOM 5645 C CA . GLN B 1 47 ? 8.945 -28.828 5.66 1 84.62 47 GLN B CA 1
ATOM 5646 C C . GLN B 1 47 ? 7.582 -29.219 5.098 1 84.62 47 GLN B C 1
ATOM 5648 O O . GLN B 1 47 ? 7.258 -28.906 3.953 1 84.62 47 GLN B O 1
ATOM 5653 N N . PRO B 1 48 ? 6.84 -29.938 5.914 1 87.5 48 PRO B N 1
ATOM 5654 C CA . PRO B 1 48 ? 5.512 -30.328 5.434 1 87.5 48 PRO B CA 1
ATOM 5655 C C . PRO B 1 48 ? 4.578 -29.141 5.262 1 87.5 48 PRO B C 1
ATOM 5657 O O . PRO B 1 48 ? 4.766 -28.094 5.902 1 87.5 48 PRO B O 1
ATOM 5660 N N . PRO B 1 49 ? 3.533 -29.328 4.477 1 90.62 49 PRO B N 1
ATOM 5661 C CA . PRO B 1 49 ? 2.604 -28.219 4.195 1 90.62 49 PRO B CA 1
ATOM 5662 C C . PRO B 1 49 ? 1.95 -27.672 5.461 1 90.62 49 PRO B C 1
ATOM 5664 O O . PRO B 1 49 ? 1.722 -26.469 5.562 1 90.62 49 PRO B O 1
ATOM 5667 N N . SER B 1 50 ? 1.639 -28.5 6.445 1 90 50 SER B N 1
ATOM 5668 C CA . SER B 1 50 ? 1.003 -28.047 7.676 1 90 50 SER B CA 1
ATOM 5669 C C . SER B 1 50 ? 1.89 -27.047 8.414 1 90 50 SER B C 1
ATOM 5671 O O . SER B 1 50 ? 1.41 -26.016 8.891 1 90 50 SER B O 1
ATOM 5673 N N . ALA B 1 51 ? 3.148 -27.375 8.477 1 87.69 51 ALA B N 1
ATOM 5674 C CA . ALA B 1 51 ? 4.102 -26.484 9.133 1 87.69 51 ALA B CA 1
ATOM 5675 C C . ALA B 1 51 ? 4.301 -25.203 8.32 1 87.69 51 ALA B C 1
ATOM 5677 O O . ALA B 1 51 ? 4.398 -24.109 8.883 1 87.69 51 ALA B O 1
ATOM 5678 N N . LEU B 1 52 ? 4.363 -25.406 7.086 1 89.19 52 LEU B N 1
ATOM 5679 C CA . LEU B 1 52 ? 4.527 -24.266 6.195 1 89.19 52 LEU B CA 1
ATOM 5680 C C . LEU B 1 52 ? 3.322 -23.328 6.277 1 89.19 52 LEU B C 1
ATOM 5682 O O . LEU B 1 52 ? 3.471 -22.109 6.238 1 89.19 52 LEU B O 1
ATOM 5686 N N . TYR B 1 53 ? 2.17 -23.891 6.34 1 92.69 53 TYR B N 1
ATOM 5687 C CA . TYR B 1 53 ? 0.935 -23.125 6.469 1 92.69 53 TYR B CA 1
ATOM 5688 C C . TYR B 1 53 ? 0.97 -22.234 7.707 1 92.69 53 TYR B C 1
ATOM 5690 O O . TYR B 1 53 ? 0.71 -21.031 7.621 1 92.69 53 TYR B O 1
ATOM 5698 N N . ALA B 1 54 ? 1.338 -22.766 8.789 1 88.19 54 ALA B N 1
ATOM 5699 C CA . ALA B 1 54 ? 1.326 -22.062 10.07 1 88.19 54 ALA B CA 1
ATOM 5700 C C . ALA B 1 54 ? 2.383 -20.953 10.094 1 88.19 54 ALA B C 1
ATOM 5702 O O . ALA B 1 54 ? 2.186 -19.922 10.727 1 88.19 54 ALA B O 1
ATOM 5703 N N . SER B 1 55 ? 3.406 -21.188 9.367 1 84 55 SER B N 1
ATOM 5704 C CA . SER B 1 55 ? 4.527 -20.266 9.484 1 84 55 SER B CA 1
ATOM 5705 C C . SER B 1 55 ? 4.441 -19.156 8.445 1 84 55 SER B C 1
ATOM 5707 O O . SER B 1 55 ? 4.828 -18.016 8.703 1 84 55 SER B O 1
ATOM 5709 N N . THR B 1 56 ? 3.951 -19.422 7.273 1 85.56 56 THR B N 1
ATOM 5710 C CA . THR B 1 56 ? 4.113 -18.438 6.211 1 85.56 56 THR B CA 1
ATOM 5711 C C . THR B 1 56 ? 2.84 -18.328 5.379 1 85.56 56 THR B C 1
ATOM 5713 O O . THR B 1 56 ? 2.318 -17.234 5.18 1 85.56 56 THR B O 1
ATOM 5716 N N . LEU B 1 57 ? 2.295 -19.469 5.008 1 90.56 57 LEU B N 1
ATOM 5717 C CA . LEU B 1 57 ? 1.27 -19.469 3.969 1 90.56 57 LEU B CA 1
ATOM 5718 C C . LEU B 1 57 ? -0.01 -18.812 4.469 1 90.56 57 LEU B C 1
ATOM 5720 O O . LEU B 1 57 ? -0.738 -18.188 3.688 1 90.56 57 LEU B O 1
ATOM 5724 N N . LYS B 1 58 ? -0.247 -18.969 5.699 1 93.56 58 LYS B N 1
ATOM 5725 C CA . LYS B 1 58 ? -1.449 -18.391 6.293 1 93.56 58 LYS B CA 1
ATOM 5726 C C . LYS B 1 58 ? -1.373 -16.859 6.309 1 93.56 58 LYS B C 1
ATOM 5728 O O . LYS B 1 58 ? -2.365 -16.188 6.035 1 93.56 58 LYS B O 1
ATOM 5733 N N . TYR B 1 59 ? -0.244 -16.312 6.512 1 91.56 59 TYR B N 1
ATOM 5734 C CA . TYR B 1 59 ? -0.084 -14.906 6.84 1 91.56 59 TYR B CA 1
ATOM 5735 C C . TYR B 1 59 ? -0.003 -14.055 5.574 1 91.56 59 TYR B C 1
ATOM 5737 O O . TYR B 1 59 ? -0.371 -12.883 5.582 1 91.56 59 TYR B O 1
ATOM 5745 N N . VAL B 1 60 ? 0.417 -14.578 4.527 1 93.19 60 VAL B N 1
ATOM 5746 C CA . VAL B 1 60 ? 0.641 -13.82 3.303 1 93.19 60 VAL B CA 1
ATOM 5747 C C . VAL B 1 60 ? -0.684 -13.258 2.797 1 93.19 60 VAL B C 1
ATOM 5749 O O . VAL B 1 60 ? -0.818 -12.039 2.611 1 93.19 60 VAL B O 1
ATOM 5752 N N . PRO B 1 61 ? -1.728 -14.094 2.662 1 96.12 61 PRO B N 1
ATOM 5753 C CA . PRO B 1 61 ? -2.996 -13.539 2.178 1 96.12 61 PRO B CA 1
ATOM 5754 C C . PRO B 1 61 ? -3.689 -12.656 3.213 1 96.12 61 PRO B C 1
ATOM 5756 O O . PRO B 1 61 ? -4.559 -11.852 2.863 1 96.12 61 PRO B O 1
ATOM 5759 N N . GLU B 1 62 ? -3.367 -12.867 4.469 1 95.19 62 GLU B N 1
ATOM 5760 C CA . GLU B 1 62 ? -3.91 -12.008 5.516 1 95.19 62 GLU B CA 1
ATOM 5761 C C . GLU B 1 62 ? -3.293 -10.609 5.465 1 95.19 62 GLU B C 1
ATOM 5763 O O . GLU B 1 62 ? -3.922 -9.633 5.867 1 95.19 62 GLU B O 1
ATOM 5768 N N . ARG B 1 63 ? -2.127 -10.57 4.906 1 93.25 63 ARG B N 1
ATOM 5769 C CA . ARG B 1 63 ? -1.353 -9.336 4.93 1 93.25 63 ARG B CA 1
ATOM 5770 C C . ARG B 1 63 ? -1.526 -8.555 3.633 1 93.25 63 ARG B C 1
ATOM 5772 O O . ARG B 1 63 ? -1.718 -7.34 3.654 1 93.25 63 ARG B O 1
ATOM 5779 N N . TYR B 1 64 ? -1.483 -9.18 2.566 1 96.25 64 TYR B N 1
ATOM 5780 C CA . TYR B 1 64 ? -1.498 -8.523 1.266 1 96.25 64 TYR B CA 1
ATOM 5781 C C . TYR B 1 64 ? -2.895 -8.555 0.656 1 96.25 64 TYR B C 1
ATOM 5783 O O . TYR B 1 64 ? -3.82 -9.125 1.237 1 96.25 64 TYR B O 1
ATOM 5791 N N . SER B 1 65 ? -3.055 -7.906 -0.515 1 96.88 65 SER B N 1
ATOM 5792 C CA . SER B 1 65 ? -4.391 -7.723 -1.077 1 96.88 65 SER B CA 1
ATOM 5793 C C . SER B 1 65 ? -4.434 -8.141 -2.545 1 96.88 65 SER B C 1
ATOM 5795 O O . SER B 1 65 ? -3.395 -8.195 -3.207 1 96.88 65 SER B O 1
ATOM 5797 N N . ILE B 1 66 ? -5.637 -8.414 -2.977 1 97.88 66 ILE B N 1
ATOM 5798 C CA . ILE B 1 66 ? -5.883 -8.688 -4.387 1 97.88 66 ILE B CA 1
ATOM 5799 C C . ILE B 1 66 ? -5.938 -7.379 -5.168 1 97.88 66 ILE B C 1
ATOM 5801 O O . ILE B 1 66 ? -6.617 -6.434 -4.758 1 97.88 66 ILE B O 1
ATOM 5805 N N . ILE B 1 67 ? -5.234 -7.34 -6.258 1 97.44 67 ILE B N 1
ATOM 5806 C CA . ILE B 1 67 ? -5.32 -6.211 -7.176 1 97.44 67 ILE B CA 1
ATOM 5807 C C . ILE B 1 67 ? -6.301 -6.535 -8.305 1 97.44 67 ILE B C 1
ATOM 5809 O O . ILE B 1 67 ? -7.219 -5.758 -8.578 1 97.44 67 ILE B O 1
ATOM 5813 N N . GLN B 1 68 ? -6.082 -7.703 -8.898 1 97.31 68 GLN B N 1
ATOM 5814 C CA . GLN B 1 68 ? -6.949 -8.188 -9.961 1 97.31 68 GLN B CA 1
ATOM 5815 C C . GLN B 1 68 ? -7.387 -9.625 -9.703 1 97.31 68 GLN B C 1
ATOM 5817 O O . GLN B 1 68 ? -6.605 -10.438 -9.195 1 97.31 68 GLN B O 1
ATOM 5822 N N . LEU B 1 69 ? -8.578 -9.93 -10.016 1 98.31 69 LEU B N 1
ATOM 5823 C CA . LEU B 1 69 ? -9.102 -11.289 -10.086 1 98.31 69 LEU B CA 1
ATOM 5824 C C . LEU B 1 69 ? -9.586 -11.609 -11.5 1 98.31 69 LEU B C 1
ATOM 5826 O O . LEU B 1 69 ? -10.547 -11.008 -11.984 1 98.31 69 LEU B O 1
ATOM 5830 N N . GLY B 1 70 ? -8.891 -12.508 -12.164 1 97.5 70 GLY B N 1
ATOM 5831 C CA . GLY B 1 70 ? -9.336 -13 -13.453 1 97.5 70 GLY B CA 1
ATOM 5832 C C . GLY B 1 70 ? -10.258 -14.203 -13.344 1 97.5 70 GLY B C 1
ATOM 5833 O O . GLY B 1 70 ? -9.938 -15.172 -12.648 1 97.5 70 GLY B O 1
ATOM 5834 N N . VAL B 1 71 ? -11.422 -14.094 -13.984 1 98.06 71 VAL B N 1
ATOM 5835 C CA . VAL B 1 71 ? -12.383 -15.188 -14.055 1 98.06 71 VAL B CA 1
ATOM 5836 C C . VAL B 1 71 ? -12.703 -15.508 -15.508 1 98.06 71 VAL B C 1
ATOM 5838 O O . VAL B 1 71 ? -13.133 -14.633 -16.266 1 98.06 71 VAL B O 1
ATOM 5841 N N . VAL B 1 72 ? -12.492 -16.719 -15.867 1 96.94 72 VAL B N 1
ATOM 5842 C CA . VAL B 1 72 ? -12.797 -17.125 -17.234 1 96.94 72 VAL B CA 1
ATOM 5843 C C . VAL B 1 72 ? -13.734 -18.328 -17.219 1 96.94 72 VAL B C 1
ATOM 5845 O O . VAL B 1 72 ? -13.453 -19.328 -16.562 1 96.94 72 VAL B O 1
ATOM 5848 N N . LEU B 1 73 ? -14.859 -18.219 -17.906 1 96.06 73 LEU B N 1
ATOM 5849 C CA . LEU B 1 73 ? -15.812 -19.312 -18.078 1 96.06 73 LEU B CA 1
ATOM 5850 C C . LEU B 1 73 ? -15.531 -20.078 -19.359 1 96.06 73 LEU B C 1
ATOM 5852 O O . LEU B 1 73 ? -15.445 -19.484 -20.438 1 96.06 73 LEU B O 1
ATOM 5856 N N . PHE B 1 74 ? -15.336 -21.359 -19.234 1 93.88 74 PHE B N 1
ATOM 5857 C CA . PHE B 1 74 ? -15.156 -22.219 -20.406 1 93.88 74 PHE B CA 1
ATOM 5858 C C . PHE B 1 74 ? -16.406 -23.047 -20.672 1 93.88 74 PHE B C 1
ATOM 5860 O O . PHE B 1 74 ? -16.906 -23.719 -19.766 1 93.88 74 PHE B O 1
ATOM 5867 N N . HIS B 1 75 ? -16.953 -22.938 -21.891 1 91.5 75 HIS B N 1
ATOM 5868 C CA . HIS B 1 75 ? -18.125 -23.688 -22.328 1 91.5 75 HIS B CA 1
ATOM 5869 C C . HIS B 1 75 ? -17.766 -24.656 -23.453 1 91.5 75 HIS B C 1
ATOM 5871 O O . HIS B 1 75 ? -17.031 -24.297 -24.375 1 91.5 75 HIS B O 1
ATOM 5877 N N . ALA B 1 76 ? -18.203 -25.828 -23.297 1 87.31 76 ALA B N 1
ATOM 5878 C CA . ALA B 1 76 ? -18.047 -26.781 -24.406 1 87.31 76 ALA B CA 1
ATOM 5879 C C . ALA B 1 76 ? -19.109 -26.547 -25.484 1 87.31 76 ALA B C 1
ATOM 5881 O O . ALA B 1 76 ? -20.312 -26.484 -25.172 1 87.31 76 ALA B O 1
ATOM 5882 N N . THR B 1 77 ? -18.781 -26.219 -26.672 1 79.62 77 THR B N 1
ATOM 5883 C CA . THR B 1 77 ? -19.75 -25.906 -27.719 1 79.62 77 THR B CA 1
ATOM 5884 C C . THR B 1 77 ? -20 -27.109 -28.625 1 79.62 77 THR B C 1
ATOM 5886 O O . THR B 1 77 ? -20.938 -27.125 -29.406 1 79.62 77 THR B O 1
ATOM 5889 N N . SER B 1 78 ? -19.094 -27.953 -28.703 1 68.69 78 SER B N 1
ATOM 5890 C CA . SER B 1 78 ? -19.281 -29.094 -29.594 1 68.69 78 SER B CA 1
ATOM 5891 C C . SER B 1 78 ? -20.109 -30.188 -28.906 1 68.69 78 SER B C 1
ATOM 5893 O O . SER B 1 78 ? -20.125 -30.281 -27.672 1 68.69 78 SER B O 1
ATOM 5895 N N . GLU B 1 79 ? -20.922 -30.812 -29.75 1 57.56 79 GLU B N 1
ATOM 5896 C CA . GLU B 1 79 ? -21.672 -31.984 -29.297 1 57.56 79 GLU B CA 1
ATOM 5897 C C . GLU B 1 79 ? -20.734 -33.094 -28.828 1 57.56 79 GLU B C 1
ATOM 5899 O O . GLU B 1 79 ? -19.578 -33.156 -29.266 1 57.56 79 GLU B O 1
ATOM 5904 N N . PRO B 1 80 ? -21.266 -33.875 -27.812 1 52.78 80 PRO B N 1
ATOM 5905 C CA . PRO B 1 80 ? -20.453 -35 -27.344 1 52.78 80 PRO B CA 1
ATOM 5906 C C . PRO B 1 80 ? -19.969 -35.875 -28.5 1 52.78 80 PRO B C 1
ATOM 5908 O O . PRO B 1 80 ? -20.75 -36.219 -29.391 1 52.78 80 PRO B O 1
ATOM 5911 N N . GLY B 1 81 ? -18.703 -36.219 -28.734 1 49.41 81 GLY B N 1
ATOM 5912 C CA . GLY B 1 81 ? -18.156 -37.094 -29.766 1 49.41 81 GLY B CA 1
ATOM 5913 C C . GLY B 1 81 ? -17.25 -36.375 -30.75 1 49.41 81 GLY B C 1
ATOM 5914 O O . GLY B 1 81 ? -16.469 -37 -31.453 1 49.41 81 GLY B O 1
ATOM 5915 N N . GLU B 1 82 ? -17.547 -35.125 -31.016 1 54.12 82 GLU B N 1
ATOM 5916 C CA . GLU B 1 82 ? -16.766 -34.375 -31.984 1 54.12 82 GLU B CA 1
ATOM 5917 C C . GLU B 1 82 ? -15.617 -33.625 -31.312 1 54.12 82 GLU B C 1
ATOM 5919 O O . GLU B 1 82 ? -15.547 -33.562 -30.078 1 54.12 82 GLU B O 1
ATOM 5924 N N . VAL B 1 83 ? -14.602 -33.312 -32.125 1 58.66 83 VAL B N 1
ATOM 5925 C CA . VAL B 1 83 ? -13.492 -32.5 -31.625 1 58.66 83 VAL B CA 1
ATOM 5926 C C . VAL B 1 83 ? -14.023 -31.328 -30.812 1 58.66 83 VAL B C 1
ATOM 5928 O O . VAL B 1 83 ? -14.859 -30.562 -31.297 1 58.66 83 VAL B O 1
ATOM 5931 N N . HIS B 1 84 ? -13.703 -31.375 -29.531 1 64 84 HIS B N 1
ATOM 5932 C CA . HIS B 1 84 ? -14.273 -30.422 -28.594 1 64 84 HIS B CA 1
ATOM 5933 C C . HIS B 1 84 ? -13.852 -28.984 -28.922 1 64 84 HIS B C 1
ATOM 5935 O O . HIS B 1 84 ? -12.664 -28.719 -29.109 1 64 84 HIS B O 1
ATOM 5941 N N . GLU B 1 85 ? -14.82 -28.219 -29.234 1 83 85 GLU B N 1
ATOM 5942 C CA . GLU B 1 85 ? -14.641 -26.766 -29.359 1 83 85 GLU B CA 1
ATOM 5943 C C . GLU B 1 85 ? -15.109 -26.047 -28.109 1 83 85 GLU B C 1
ATOM 5945 O O . GLU B 1 85 ? -15.992 -26.531 -27.391 1 83 85 GLU B O 1
ATOM 5950 N N . TRP B 1 86 ? -14.352 -25.078 -27.781 1 89.62 86 TRP B N 1
ATOM 5951 C CA . TRP B 1 86 ? -14.609 -24.391 -26.516 1 89.62 86 TRP B CA 1
ATOM 5952 C C . TRP B 1 86 ? -14.852 -22.906 -26.75 1 89.62 86 TRP B C 1
ATOM 5954 O O . TRP B 1 86 ? -14.398 -22.344 -27.75 1 89.62 86 TRP B O 1
ATOM 5964 N N . GLN B 1 87 ? -15.633 -22.344 -25.891 1 91.5 87 GLN B N 1
ATOM 5965 C CA . GLN B 1 87 ? -15.812 -20.906 -25.797 1 91.5 87 GLN B CA 1
ATOM 5966 C C . GLN B 1 87 ? -15.32 -20.391 -24.438 1 91.5 87 GLN B C 1
ATOM 5968 O O . GLN B 1 87 ? -15.578 -21 -23.406 1 91.5 87 GLN B O 1
ATOM 5973 N N . ALA B 1 88 ? -14.531 -19.375 -24.516 1 93.31 88 ALA B N 1
ATOM 5974 C CA . ALA B 1 88 ? -14.008 -18.766 -23.281 1 93.31 88 ALA B CA 1
ATOM 5975 C C . ALA B 1 88 ? -14.531 -17.344 -23.109 1 93.31 88 ALA B C 1
ATOM 5977 O O . ALA B 1 88 ? -14.469 -16.531 -24.031 1 93.31 88 ALA B O 1
ATOM 5978 N N . ARG B 1 89 ? -15.172 -17.031 -21.984 1 93.94 89 ARG B N 1
ATOM 5979 C CA . ARG B 1 89 ? -15.594 -15.695 -21.594 1 93.94 89 ARG B CA 1
ATOM 5980 C C . ARG B 1 89 ? -14.711 -15.156 -20.469 1 93.94 89 ARG B C 1
ATOM 5982 O O . ARG B 1 89 ? -14.633 -15.758 -19.391 1 93.94 89 ARG B O 1
ATOM 5989 N N . ARG B 1 90 ? -14.062 -13.984 -20.75 1 94.75 90 ARG B N 1
ATOM 5990 C CA . ARG B 1 90 ? -13.023 -13.5 -19.844 1 94.75 90 ARG B CA 1
ATOM 5991 C C . ARG B 1 90 ? -13.484 -12.242 -19.125 1 94.75 90 ARG B C 1
ATOM 5993 O O . ARG B 1 90 ? -13.992 -11.305 -19.734 1 94.75 90 ARG B O 1
ATOM 6000 N N . TYR B 1 91 ? -13.344 -12.18 -17.734 1 95.5 91 TYR B N 1
ATOM 6001 C CA . TYR B 1 91 ? -13.617 -11.031 -16.891 1 95.5 91 TYR B CA 1
ATOM 6002 C C . TYR B 1 91 ? -12.406 -10.672 -16.031 1 95.5 91 TYR B C 1
ATOM 6004 O O . TYR B 1 91 ? -11.938 -11.5 -15.25 1 95.5 91 TYR B O 1
ATOM 6012 N N . ASN B 1 92 ? -11.836 -9.508 -16.234 1 95.62 92 ASN B N 1
ATOM 6013 C CA . ASN B 1 92 ? -10.711 -9.031 -15.438 1 95.62 92 ASN B CA 1
ATOM 6014 C C . ASN B 1 92 ? -11.164 -8.008 -14.398 1 95.62 92 ASN B C 1
ATOM 6016 O O . ASN B 1 92 ? -11.172 -6.805 -14.672 1 95.62 92 ASN B O 1
ATOM 6020 N N . PHE B 1 93 ? -11.414 -8.406 -13.141 1 97.5 93 PHE B N 1
ATOM 6021 C CA . PHE B 1 93 ? -11.953 -7.559 -12.086 1 97.5 93 PHE B CA 1
ATOM 6022 C C . PHE B 1 93 ? -10.836 -6.824 -11.359 1 97.5 93 PHE B C 1
ATOM 6024 O O . PHE B 1 93 ? -9.883 -7.445 -10.891 1 97.5 93 PHE B O 1
ATOM 6031 N N . TYR B 1 94 ? -10.891 -5.527 -11.297 1 96.94 94 TYR B N 1
ATOM 6032 C CA . TYR B 1 94 ? -10.062 -4.77 -10.367 1 96.94 94 TYR B CA 1
ATOM 6033 C C . TYR B 1 94 ? -10.695 -4.727 -8.984 1 96.94 94 TYR B C 1
ATOM 6035 O O . TYR B 1 94 ? -11.898 -4.508 -8.852 1 96.94 94 TYR B O 1
ATOM 6043 N N . VAL B 1 95 ? -9.883 -4.949 -7.941 1 97.62 95 VAL B N 1
ATOM 6044 C CA . VAL B 1 95 ? -10.414 -5.078 -6.59 1 97.62 95 VAL B CA 1
ATOM 6045 C C . VAL B 1 95 ? -9.703 -4.105 -5.656 1 97.62 95 VAL B C 1
ATOM 6047 O O . VAL B 1 95 ? -8.477 -4.148 -5.523 1 97.62 95 VAL B O 1
ATOM 6050 N N . PHE B 1 96 ? -10.398 -3.213 -4.961 1 96.19 96 PHE B N 1
ATOM 6051 C CA . PHE B 1 96 ? -9.828 -2.283 -3.99 1 96.19 96 PHE B CA 1
ATOM 6052 C C . PHE B 1 96 ? -10.797 -2.055 -2.832 1 96.19 96 PHE B C 1
ATOM 6054 O O . PHE B 1 96 ? -12.008 -1.947 -3.037 1 96.19 96 PHE B O 1
ATOM 6061 N N . PRO B 1 97 ? -10.312 -1.979 -1.609 1 92.69 97 PRO B N 1
ATOM 6062 C CA . PRO B 1 97 ? -11.211 -1.838 -0.464 1 92.69 97 PRO B CA 1
ATOM 6063 C C . PRO B 1 97 ? -11.992 -0.527 -0.488 1 92.69 97 PRO B C 1
ATOM 6065 O O . PRO B 1 97 ? -11.625 0.404 -1.208 1 92.69 97 PRO B O 1
ATOM 6068 N N . ALA B 1 98 ? -13.023 -0.555 0.309 1 87.31 98 ALA B N 1
ATOM 6069 C CA . ALA B 1 98 ? -13.875 0.631 0.41 1 87.31 98 ALA B CA 1
ATOM 6070 C C . ALA B 1 98 ? -13.094 1.812 0.987 1 87.31 98 ALA B C 1
ATOM 6072 O O . ALA B 1 98 ? -12.266 1.639 1.882 1 87.31 98 ALA B O 1
ATOM 6073 N N . GLN B 1 99 ? -13.297 2.904 0.392 1 74.44 99 GLN B N 1
ATOM 6074 C CA . GLN B 1 99 ? -12.539 4.098 0.76 1 74.44 99 GLN B CA 1
ATOM 6075 C C . GLN B 1 99 ? -13.367 5.012 1.66 1 74.44 99 GLN B C 1
ATOM 6077 O O . GLN B 1 99 ? -13.023 6.18 1.854 1 74.44 99 GLN B O 1
ATOM 6082 N N . ASP B 1 100 ? -14.516 4.453 2.061 1 65.88 100 ASP B N 1
ATOM 6083 C CA . ASP B 1 100 ? -15.336 5.312 2.906 1 65.88 100 ASP B CA 1
ATOM 6084 C C . ASP B 1 100 ? -14.641 5.598 4.238 1 65.88 100 ASP B C 1
ATOM 6086 O O . ASP B 1 100 ? -14.188 4.672 4.914 1 65.88 100 ASP B O 1
ATOM 6090 N N . GLY B 1 101 ? -13.539 6.48 4.258 1 52.41 101 GLY B N 1
ATOM 6091 C CA . GLY B 1 101 ? -12.648 7.066 5.246 1 52.41 101 GLY B CA 1
ATOM 6092 C C . GLY B 1 101 ? -13.125 6.855 6.672 1 52.41 101 GLY B C 1
ATOM 6093 O O . GLY B 1 101 ? -12.312 6.816 7.602 1 52.41 101 GLY B O 1
ATOM 6094 N N . TRP B 1 102 ? -14.406 6.965 6.926 1 46.69 102 TRP B N 1
ATOM 6095 C CA . TRP B 1 102 ? -14.797 7.227 8.312 1 46.69 102 TRP B CA 1
ATOM 6096 C C . TRP B 1 102 ? -15.156 5.934 9.031 1 46.69 102 TRP B C 1
ATOM 6098 O O . TRP B 1 102 ? -15.258 5.906 10.258 1 46.69 102 TRP B O 1
ATOM 6108 N N . SER B 1 103 ? -15.477 4.953 8.148 1 49.91 103 SER B N 1
ATOM 6109 C CA . SER B 1 103 ? -15.953 3.809 8.922 1 49.91 103 SER B CA 1
ATOM 6110 C C . SER B 1 103 ? -14.797 2.9 9.336 1 49.91 103 SER B C 1
ATOM 6112 O O . SER B 1 103 ? -13.867 2.689 8.555 1 49.91 103 SER B O 1
ATOM 6114 N N . GLY B 1 104 ? -14.234 3.055 10.438 1 54.09 104 GLY B N 1
ATOM 6115 C CA . GLY B 1 104 ? -13.266 2.277 11.188 1 54.09 104 GLY B CA 1
ATOM 6116 C C . GLY B 1 104 ? -13.062 0.878 10.641 1 54.09 104 GLY B C 1
ATOM 6117 O O . GLY B 1 104 ? -12.25 0.11 11.156 1 54.09 104 GLY B O 1
ATOM 6118 N N . GLU B 1 105 ? -13.82 0.522 9.547 1 62.94 105 GLU B N 1
ATOM 6119 C CA . GLU B 1 105 ? -13.758 -0.914 9.297 1 62.94 105 GLU B CA 1
ATOM 6120 C C . GLU B 1 105 ? -13.078 -1.209 7.957 1 62.94 105 GLU B C 1
ATOM 6122 O O . GLU B 1 105 ? -13.289 -2.273 7.371 1 62.94 105 GLU B O 1
ATOM 6127 N N . THR B 1 106 ? -12.234 -0.233 7.527 1 74.88 106 THR B N 1
ATOM 6128 C CA . THR B 1 106 ? -11.68 -0.515 6.207 1 74.88 106 THR B CA 1
ATOM 6129 C C . THR B 1 106 ? -10.344 -1.239 6.324 1 74.88 106 THR B C 1
ATOM 6131 O O . THR B 1 106 ? -9.539 -0.939 7.219 1 74.88 106 THR B O 1
ATOM 6134 N N . ARG B 1 107 ? -10.188 -2.225 5.465 1 84.81 107 ARG B N 1
ATOM 6135 C CA . ARG B 1 107 ? -8.945 -2.996 5.41 1 84.81 107 ARG B CA 1
ATOM 6136 C C . ARG B 1 107 ? -7.828 -2.191 4.762 1 84.81 107 ARG B C 1
ATOM 6138 O O . ARG B 1 107 ? -8.008 -1.626 3.682 1 84.81 107 ARG B O 1
ATOM 6145 N N . GLU B 1 108 ? -6.734 -2.051 5.469 1 91.12 108 GLU B N 1
ATOM 6146 C CA . GLU B 1 108 ? -5.559 -1.399 4.898 1 91.12 108 GLU B CA 1
ATOM 6147 C C . GLU B 1 108 ? -4.922 -2.262 3.812 1 91.12 108 GLU B C 1
ATOM 6149 O O . GLU B 1 108 ? -5.141 -3.475 3.768 1 91.12 108 GLU B O 1
ATOM 6154 N N . VAL B 1 109 ? -4.191 -1.663 2.918 1 95.19 109 VAL B N 1
ATOM 6155 C CA . VAL B 1 109 ? -3.531 -2.357 1.817 1 95.19 109 VAL B CA 1
ATOM 6156 C C . VAL B 1 109 ? -2.016 -2.287 1.999 1 95.19 109 VAL B C 1
ATOM 6158 O O . VAL B 1 109 ? -1.451 -1.201 2.146 1 95.19 109 VAL B O 1
ATOM 6161 N N . VAL B 1 110 ? -1.429 -3.385 2.031 1 95.5 110 VAL B N 1
ATOM 6162 C CA . VAL B 1 110 ? 0.021 -3.447 2.182 1 95.5 110 VAL B CA 1
ATOM 6163 C C . VAL B 1 110 ? 0.667 -3.756 0.832 1 95.5 110 VAL B C 1
ATOM 6165 O O . VAL B 1 110 ? 0.274 -4.707 0.151 1 95.5 110 VAL B O 1
ATOM 6168 N N . LEU B 1 111 ? 1.628 -2.992 0.453 1 94.94 111 LEU B N 1
ATOM 6169 C CA . LEU B 1 111 ? 2.332 -3.158 -0.814 1 94.94 111 LEU B CA 1
ATOM 6170 C C . LEU B 1 111 ? 3.744 -3.688 -0.586 1 94.94 111 LEU B C 1
ATOM 6172 O O . LEU B 1 111 ? 4.52 -3.092 0.164 1 94.94 111 LEU B O 1
ATOM 6176 N N . ASN B 1 112 ? 4.035 -4.805 -1.181 1 92.38 112 ASN B N 1
ATOM 6177 C CA . ASN B 1 112 ? 5.418 -5.238 -1.323 1 92.38 112 ASN B CA 1
ATOM 6178 C C . ASN B 1 112 ? 6.117 -4.52 -2.477 1 92.38 112 ASN B C 1
ATOM 6180 O O . ASN B 1 112 ? 5.707 -4.648 -3.631 1 92.38 112 ASN B O 1
ATOM 6184 N N . PRO B 1 113 ? 7.16 -3.732 -2.193 1 89.81 113 PRO B N 1
ATOM 6185 C CA . PRO B 1 113 ? 7.785 -2.934 -3.252 1 89.81 113 PRO B CA 1
ATOM 6186 C C . PRO B 1 113 ? 8.281 -3.787 -4.418 1 89.81 113 PRO B C 1
ATOM 6188 O O . PRO B 1 113 ? 8.211 -3.357 -5.574 1 89.81 113 PRO B O 1
ATOM 6191 N N . GLY B 1 114 ? 8.82 -4.949 -4.145 1 88.19 114 GLY B N 1
ATOM 6192 C CA . GLY B 1 114 ? 9.227 -5.848 -5.215 1 88.19 114 GLY B CA 1
ATOM 6193 C C . GLY B 1 114 ? 8.07 -6.273 -6.102 1 88.19 114 GLY B C 1
ATOM 6194 O O . GLY B 1 114 ? 8.211 -6.328 -7.328 1 88.19 114 GLY B O 1
ATOM 6195 N N . ALA B 1 115 ? 6.957 -6.594 -5.461 1 90.25 115 ALA B N 1
ATOM 6196 C CA . ALA B 1 115 ? 5.758 -6.961 -6.211 1 90.25 115 ALA B CA 1
ATOM 6197 C C . ALA B 1 115 ? 5.266 -5.797 -7.066 1 90.25 115 ALA B C 1
ATOM 6199 O O . ALA B 1 115 ? 4.859 -5.988 -8.211 1 90.25 115 ALA B O 1
ATOM 6200 N N . VAL B 1 116 ? 5.371 -4.613 -6.504 1 90.38 116 VAL B N 1
ATOM 6201 C CA . VAL B 1 116 ? 4.938 -3.42 -7.219 1 90.38 116 VAL B CA 1
ATOM 6202 C C . VAL B 1 116 ? 5.82 -3.207 -8.445 1 90.38 116 VAL B C 1
ATOM 6204 O O . VAL B 1 116 ? 5.32 -2.895 -9.531 1 90.38 116 VAL B O 1
ATOM 6207 N N . ALA B 1 117 ? 7.043 -3.342 -8.266 1 88.12 117 ALA B N 1
ATOM 6208 C CA . ALA B 1 117 ? 7.973 -3.199 -9.383 1 88.12 117 ALA B CA 1
ATOM 6209 C C . ALA B 1 117 ? 7.645 -4.188 -10.5 1 88.12 117 ALA B C 1
ATOM 6211 O O . ALA B 1 117 ? 7.656 -3.826 -11.68 1 88.12 117 ALA B O 1
ATOM 6212 N N . PHE B 1 118 ? 7.379 -5.387 -10.094 1 88.56 118 PHE B N 1
ATOM 6213 C CA . PHE B 1 118 ? 7.023 -6.438 -11.047 1 88.56 118 PHE B CA 1
ATOM 6214 C C . PHE B 1 118 ? 5.758 -6.066 -11.812 1 88.56 118 PHE B C 1
ATOM 6216 O O . PHE B 1 118 ? 5.715 -6.184 -13.039 1 88.56 118 PHE B O 1
ATOM 6223 N N . LEU B 1 119 ? 4.785 -5.625 -11.125 1 90.5 119 LEU B N 1
ATOM 6224 C CA . LEU B 1 119 ? 3.502 -5.281 -11.734 1 90.5 119 LEU B CA 1
ATOM 6225 C C . LEU B 1 119 ? 3.654 -4.105 -12.695 1 90.5 119 LEU B C 1
ATOM 6227 O O . LEU B 1 119 ? 3.043 -4.094 -13.766 1 90.5 119 LEU B O 1
ATOM 6231 N N . GLN B 1 120 ? 4.406 -3.197 -12.312 1 87.5 120 GLN B N 1
ATOM 6232 C CA . GLN B 1 120 ? 4.621 -2.027 -13.156 1 87.5 120 GLN B CA 1
ATOM 6233 C C . GLN B 1 120 ? 5.367 -2.402 -14.43 1 87.5 120 GLN B C 1
ATOM 6235 O O . GLN B 1 120 ? 5.09 -1.852 -15.5 1 87.5 120 GLN B O 1
ATOM 6240 N N . GLN B 1 121 ? 6.297 -3.281 -14.258 1 86.62 121 GLN B N 1
ATOM 6241 C CA . GLN B 1 121 ? 7.016 -3.773 -15.422 1 86.62 121 GLN B CA 1
ATOM 6242 C C . GLN B 1 121 ? 6.062 -4.414 -16.422 1 86.62 121 GLN B C 1
ATOM 6244 O O . GLN B 1 121 ? 6.352 -4.449 -17.625 1 86.62 121 GLN B O 1
ATOM 6249 N N . HIS B 1 122 ? 4.996 -4.848 -15.93 1 87.94 122 HIS B N 1
ATOM 6250 C CA . HIS B 1 122 ? 4.016 -5.492 -16.797 1 87.94 122 HIS B CA 1
ATOM 6251 C C . HIS B 1 122 ? 2.809 -4.586 -17.031 1 87.94 122 HIS B C 1
ATOM 6253 O O . HIS B 1 122 ? 1.695 -5.074 -17.234 1 87.94 122 HIS B O 1
ATOM 6259 N N . ASN B 1 123 ? 2.947 -3.287 -16.766 1 86.19 123 ASN B N 1
ATOM 6260 C CA . ASN B 1 123 ? 2.049 -2.209 -17.156 1 86.19 123 ASN B CA 1
ATOM 6261 C C . ASN B 1 123 ? 0.781 -2.191 -16.312 1 86.19 123 ASN B C 1
ATOM 6263 O O . ASN B 1 123 ? -0.299 -1.861 -16.812 1 86.19 123 ASN B O 1
ATOM 6267 N N . MET B 1 124 ? 0.875 -2.684 -15.18 1 90.62 124 MET B N 1
ATOM 6268 C CA . MET B 1 124 ? -0.233 -2.541 -14.234 1 90.62 124 MET B CA 1
ATOM 6269 C C . MET B 1 124 ? -0.403 -1.086 -13.812 1 90.62 124 MET B C 1
ATOM 6271 O O . MET B 1 124 ? 0.567 -0.43 -13.43 1 90.62 124 MET B O 1
ATOM 6275 N N . SER B 1 125 ? -1.612 -0.581 -13.906 1 91.25 125 SER B N 1
ATOM 6276 C CA . SER B 1 125 ? -1.886 0.783 -13.461 1 91.25 125 SER B CA 1
ATOM 6277 C C . SER B 1 125 ? -2.412 0.805 -12.031 1 91.25 125 SER B C 1
ATOM 6279 O O . SER B 1 125 ? -3.543 0.386 -11.773 1 91.25 125 SER B O 1
ATOM 6281 N N . LEU B 1 126 ? -1.672 1.402 -11.195 1 93 126 LEU B N 1
ATOM 6282 C CA . LEU B 1 126 ? -2.121 1.518 -9.812 1 93 126 LEU B CA 1
ATOM 6283 C C . LEU B 1 126 ? -3.17 2.615 -9.672 1 93 126 LEU B C 1
ATOM 6285 O O . LEU B 1 126 ? -4.02 2.559 -8.773 1 93 126 LEU B O 1
ATOM 6289 N N . ASP B 1 127 ? -3.156 3.59 -10.547 1 93.62 127 ASP B N 1
ATOM 6290 C CA . ASP B 1 127 ? -4.184 4.625 -10.547 1 93.62 127 ASP B CA 1
ATOM 6291 C C . ASP B 1 127 ? -5.559 4.039 -10.875 1 93.62 127 ASP B C 1
ATOM 6293 O O . ASP B 1 127 ? -6.531 4.297 -10.164 1 93.62 127 ASP B O 1
ATOM 6297 N N . LEU B 1 128 ? -5.578 3.266 -11.906 1 92.94 128 LEU B N 1
ATOM 6298 C CA . LEU B 1 128 ? -6.84 2.633 -12.266 1 92.94 128 LEU B CA 1
ATOM 6299 C C . LEU B 1 128 ? -7.34 1.732 -11.141 1 92.94 128 LEU B C 1
ATOM 6301 O O . LEU B 1 128 ? -8.523 1.752 -10.805 1 92.94 128 LEU B O 1
ATOM 6305 N N . TRP B 1 129 ? -6.395 1.014 -10.586 1 95 129 TRP B N 1
ATOM 6306 C CA . TRP B 1 129 ? -6.695 0.076 -9.508 1 95 129 TRP B CA 1
ATOM 6307 C C . TRP B 1 129 ? -7.309 0.798 -8.312 1 95 129 TRP B C 1
ATOM 6309 O O . TRP B 1 129 ? -8.375 0.413 -7.824 1 95 129 TRP B O 1
ATOM 6319 N N . THR B 1 130 ? -6.723 1.879 -7.84 1 94.38 130 THR B N 1
ATOM 6320 C CA . THR B 1 130 ? -7.152 2.547 -6.613 1 94.38 130 THR B CA 1
ATOM 6321 C C . THR B 1 130 ? -8.375 3.426 -6.879 1 94.38 130 THR B C 1
ATOM 6323 O O . THR B 1 130 ? -9.211 3.609 -5.996 1 94.38 130 THR B O 1
ATOM 6326 N N . GLN B 1 131 ? -8.57 3.904 -8.055 1 92.56 131 GLN B N 1
ATOM 6327 C CA . GLN B 1 131 ? -9.664 4.82 -8.367 1 92.56 131 GLN B CA 1
ATOM 6328 C C . GLN B 1 131 ? -10.938 4.055 -8.727 1 92.56 131 GLN B C 1
ATOM 6330 O O . GLN B 1 131 ? -12.039 4.461 -8.352 1 92.56 131 GLN B O 1
ATOM 6335 N N . GLN B 1 132 ? -10.695 2.936 -9.398 1 93.81 132 GLN B N 1
ATOM 6336 C CA . GLN B 1 132 ? -11.867 2.301 -10 1 93.81 132 GLN B CA 1
ATOM 6337 C C . GLN B 1 132 ? -12.023 0.863 -9.516 1 93.81 132 GLN B C 1
ATOM 6339 O O . GLN B 1 132 ? -12.914 0.143 -9.969 1 93.81 132 GLN B O 1
ATOM 6344 N N . GLY B 1 133 ? -11.164 0.423 -8.648 1 95.44 133 GLY B N 1
ATOM 6345 C CA . GLY B 1 133 ? -11.297 -0.925 -8.125 1 95.44 133 GLY B CA 1
ATOM 6346 C C . GLY B 1 133 ? -12.625 -1.161 -7.43 1 95.44 133 GLY B C 1
ATOM 6347 O O . GLY B 1 133 ? -13.141 -0.278 -6.738 1 95.44 133 GLY B O 1
ATOM 6348 N N . VAL B 1 134 ? -13.203 -2.277 -7.629 1 96.81 134 VAL B N 1
ATOM 6349 C CA . VAL B 1 134 ? -14.477 -2.641 -7.02 1 96.81 134 VAL B CA 1
ATOM 6350 C C . VAL B 1 134 ? -14.266 -3.012 -5.551 1 96.81 134 VAL B C 1
ATOM 6352 O O . VAL B 1 134 ? -13.305 -3.717 -5.219 1 96.81 134 VAL B O 1
ATOM 6355 N N . THR B 1 135 ? -15.148 -2.549 -4.691 1 95 135 THR B N 1
ATOM 6356 C CA . THR B 1 135 ? -15.039 -2.809 -3.26 1 95 135 THR B CA 1
ATOM 6357 C C . THR B 1 135 ? -15.445 -4.242 -2.938 1 95 135 THR B C 1
ATOM 6359 O O . THR B 1 135 ? -15.867 -4.988 -3.822 1 95 135 THR B O 1
ATOM 6362 N N . TYR B 1 136 ? -15.258 -4.602 -1.673 1 96.12 136 TYR B N 1
ATOM 6363 C CA . TYR B 1 136 ? -15.641 -5.926 -1.2 1 96.12 136 TYR B CA 1
ATOM 6364 C C . TYR B 1 136 ? -15.883 -5.918 0.305 1 96.12 136 TYR B C 1
ATOM 6366 O O . TYR B 1 136 ? -15.469 -4.988 1.002 1 96.12 136 TYR B O 1
ATOM 6374 N N . GLN B 1 137 ? -16.609 -6.887 0.734 1 94 137 GLN B N 1
ATOM 6375 C CA . GLN B 1 137 ? -16.844 -7.164 2.146 1 94 137 GLN B CA 1
ATOM 6376 C C . GLN B 1 137 ? -16.719 -8.656 2.443 1 94 137 GLN B C 1
ATOM 6378 O O . GLN B 1 137 ? -16.875 -9.492 1.547 1 94 137 GLN B O 1
ATOM 6383 N N . THR B 1 138 ? -16.312 -8.945 3.631 1 93.81 138 THR B N 1
ATOM 6384 C CA . THR B 1 138 ? -16.312 -10.344 4.055 1 93.81 138 THR B CA 1
ATOM 6385 C C . THR B 1 138 ? -17.734 -10.867 4.195 1 93.81 138 THR B C 1
ATOM 6387 O O . THR B 1 138 ? -18.688 -10.086 4.238 1 93.81 138 THR B O 1
ATOM 6390 N N . ASN B 1 139 ? -17.828 -12.109 4.258 1 93.81 139 ASN B N 1
ATOM 6391 C CA . ASN B 1 139 ? -19.109 -12.805 4.262 1 93.81 139 ASN B CA 1
ATOM 6392 C C . ASN B 1 139 ? -20.062 -12.227 5.309 1 93.81 139 ASN B C 1
ATOM 6394 O O . ASN B 1 139 ? -21.172 -11.82 4.988 1 93.81 139 ASN B O 1
ATOM 6398 N N . ASP B 1 140 ? -19.672 -12.117 6.547 1 91 140 ASP B N 1
ATOM 6399 C CA . ASP B 1 140 ? -20.531 -11.656 7.633 1 91 140 ASP B CA 1
ATOM 6400 C C . ASP B 1 140 ? -20.953 -10.211 7.418 1 91 140 ASP B C 1
ATOM 6402 O O . ASP B 1 140 ? -22.141 -9.875 7.57 1 91 140 ASP B O 1
ATOM 6406 N N . LYS B 1 141 ? -20.047 -9.391 7.043 1 91.31 141 LYS B N 1
ATOM 6407 C CA . LYS B 1 141 ? -20.344 -7.984 6.816 1 91.31 141 LYS B CA 1
ATOM 6408 C C . LYS B 1 141 ? -21.281 -7.809 5.617 1 91.31 141 LYS B C 1
ATOM 6410 O O . LYS B 1 141 ? -22.172 -6.961 5.641 1 91.31 141 LYS B O 1
ATOM 6415 N N . ALA B 1 142 ? -21.047 -8.578 4.566 1 93.81 142 ALA B N 1
ATOM 6416 C CA . ALA B 1 142 ? -21.875 -8.516 3.377 1 93.81 142 ALA B CA 1
ATOM 6417 C C . ALA B 1 142 ? -23.328 -8.898 3.699 1 93.81 142 ALA B C 1
ATOM 6419 O O . ALA B 1 142 ? -24.266 -8.227 3.281 1 93.81 142 ALA B O 1
ATOM 6420 N N . TYR B 1 143 ? -23.484 -9.945 4.461 1 91.94 143 TYR B N 1
ATOM 6421 C CA . TYR B 1 143 ? -24.812 -10.383 4.848 1 91.94 143 TYR B CA 1
ATOM 6422 C C . TYR B 1 143 ? -25.531 -9.312 5.672 1 91.94 143 TYR B C 1
ATOM 6424 O O . TYR B 1 143 ? -26.719 -9.055 5.469 1 91.94 143 TYR B O 1
ATOM 6432 N N . GLU B 1 144 ? -24.781 -8.742 6.574 1 91.75 144 GLU B N 1
ATOM 6433 C CA . GLU B 1 144 ? -25.359 -7.684 7.398 1 91.75 144 GLU B CA 1
ATOM 6434 C C . GLU B 1 144 ? -25.781 -6.492 6.543 1 91.75 144 GLU B C 1
ATOM 6436 O O . GLU B 1 144 ? -26.859 -5.926 6.758 1 91.75 144 GLU B O 1
ATOM 6441 N N . THR B 1 145 ? -24.938 -6.156 5.672 1 93.25 145 THR B N 1
ATOM 6442 C CA . THR B 1 145 ? -25.203 -5.023 4.793 1 93.25 145 THR B CA 1
ATOM 6443 C C . THR B 1 145 ? -26.453 -5.273 3.945 1 93.25 145 THR B C 1
ATOM 6445 O O . THR B 1 145 ? -27.328 -4.41 3.844 1 93.25 145 THR B O 1
ATOM 6448 N N . VAL B 1 146 ? -26.547 -6.445 3.336 1 94.19 146 VAL B N 1
ATOM 6449 C CA . VAL B 1 146 ? -27.672 -6.793 2.479 1 94.19 146 VAL B CA 1
ATOM 6450 C C . VAL B 1 146 ? -28.953 -6.895 3.314 1 94.19 146 VAL B C 1
ATOM 6452 O O . VAL B 1 146 ? -30.016 -6.414 2.9 1 94.19 146 VAL B O 1
ATOM 6455 N N . HIS B 1 147 ? -28.812 -7.508 4.461 1 92.25 147 HIS B N 1
ATOM 6456 C CA . HIS B 1 147 ? -29.969 -7.645 5.348 1 92.25 147 HIS B CA 1
ATOM 6457 C C . HIS B 1 147 ? -30.5 -6.277 5.762 1 92.25 147 HIS B C 1
ATOM 6459 O O . HIS B 1 147 ? -31.719 -6.059 5.758 1 92.25 147 HIS B O 1
ATOM 6465 N N . ALA B 1 148 ? -29.625 -5.375 6.137 1 92.31 148 ALA B N 1
ATOM 6466 C CA . ALA B 1 148 ? -30.031 -4.027 6.527 1 92.31 148 ALA B CA 1
ATOM 6467 C C . ALA B 1 148 ? -30.719 -3.305 5.371 1 92.31 148 ALA B C 1
ATOM 6469 O O . ALA B 1 148 ? -31.703 -2.594 5.578 1 92.31 148 ALA B O 1
ATOM 6470 N N . TYR B 1 149 ? -30.25 -3.473 4.203 1 94.31 149 TYR B N 1
ATOM 6471 C CA . TYR B 1 149 ? -30.828 -2.854 3.016 1 94.31 149 TYR B CA 1
ATOM 6472 C C . TYR B 1 149 ? -32.219 -3.402 2.736 1 94.31 149 TYR B C 1
ATOM 6474 O O . TYR B 1 149 ? -33.156 -2.639 2.49 1 94.31 149 TYR B O 1
ATOM 6482 N N . VAL B 1 150 ? -32.312 -4.711 2.793 1 93.38 150 VAL B N 1
ATOM 6483 C CA . VAL B 1 150 ? -33.594 -5.371 2.508 1 93.38 150 VAL B CA 1
ATOM 6484 C C . VAL B 1 150 ? -34.625 -4.961 3.553 1 93.38 150 VAL B C 1
ATOM 6486 O O . VAL B 1 150 ? -35.75 -4.672 3.213 1 93.38 150 VAL B O 1
ATOM 6489 N N . GLU B 1 151 ? -34.25 -4.926 4.758 1 90.94 151 GLU B N 1
ATOM 6490 C CA . GLU B 1 151 ? -35.156 -4.508 5.828 1 90.94 151 GLU B CA 1
ATOM 6491 C C . GLU B 1 151 ? -35.625 -3.074 5.621 1 90.94 151 GLU B C 1
ATOM 6493 O O . GLU B 1 151 ? -36.812 -2.771 5.824 1 90.94 151 GLU B O 1
ATOM 6498 N N . LYS B 1 152 ? -34.719 -2.256 5.301 1 90.81 152 LYS B N 1
ATOM 6499 C CA . LYS B 1 152 ? -35.062 -0.859 5.035 1 90.81 152 LYS B CA 1
ATOM 6500 C C . LYS B 1 152 ? -36.062 -0.74 3.893 1 90.81 152 LYS B C 1
ATOM 6502 O O . LYS B 1 152 ? -37 0.062 3.961 1 90.81 152 LYS B O 1
ATOM 6507 N N . GLU B 1 153 ? -35.875 -1.508 2.867 1 89.38 153 GLU B N 1
ATOM 6508 C CA . GLU B 1 153 ? -36.781 -1.485 1.714 1 89.38 153 GLU B CA 1
ATOM 6509 C C . GLU B 1 153 ? -38.156 -2.037 2.074 1 89.38 153 GLU B C 1
ATOM 6511 O O . GLU B 1 153 ? -39.188 -1.544 1.584 1 89.38 153 GLU B O 1
ATOM 6516 N N . LEU B 1 154 ? -38.188 -3.02 2.893 1 88.44 154 LEU B N 1
ATOM 6517 C CA . LEU B 1 154 ? -39.438 -3.588 3.336 1 88.44 154 LEU B CA 1
ATOM 6518 C C . LEU B 1 154 ? -40.219 -2.59 4.188 1 88.44 154 LEU B C 1
ATOM 6520 O O . LEU B 1 154 ? -41.438 -2.469 4.047 1 88.44 154 LEU B O 1
ATOM 6524 N N . ILE B 1 155 ? -39.531 -1.9 5 1 86.94 155 ILE B N 1
ATOM 6525 C CA . ILE B 1 155 ? -40.156 -0.875 5.828 1 86.94 155 ILE B CA 1
ATOM 6526 C C . ILE B 1 155 ? -40.688 0.243 4.941 1 86.94 155 ILE B C 1
ATOM 6528 O O . ILE B 1 155 ? -41.812 0.731 5.16 1 86.94 155 ILE B O 1
ATOM 6532 N N . ARG B 1 156 ? -39.969 0.644 4.02 1 82.69 156 ARG B N 1
ATOM 6533 C CA . ARG B 1 156 ? -40.375 1.68 3.08 1 82.69 156 ARG B CA 1
ATOM 6534 C C . ARG B 1 156 ? -41.625 1.249 2.305 1 82.69 156 ARG B C 1
ATOM 6536 O O . ARG B 1 156 ? -42.531 2.049 2.09 1 82.69 156 ARG B O 1
ATOM 6543 N N . GLU B 1 157 ? -41.625 0.058 1.872 1 79.56 157 GLU B N 1
ATOM 6544 C CA . GLU B 1 157 ? -42.75 -0.469 1.123 1 79.56 157 GLU B CA 1
ATOM 6545 C C . GLU B 1 157 ? -44.031 -0.534 1.995 1 79.56 157 GLU B C 1
ATOM 6547 O O . GLU B 1 157 ? -45.125 -0.207 1.54 1 79.56 157 GLU B O 1
ATOM 6552 N N . ARG B 1 158 ? -43.844 -0.878 3.225 1 77.69 158 ARG B N 1
ATOM 6553 C CA . ARG B 1 158 ? -44.969 -0.934 4.156 1 77.69 158 ARG B CA 1
ATOM 6554 C C . ARG B 1 158 ? -45.5 0.463 4.457 1 77.69 158 ARG B C 1
ATOM 6556 O O . ARG B 1 158 ? -46.719 0.67 4.516 1 77.69 158 ARG B O 1
ATOM 6563 N N . ALA B 1 159 ? -44.562 1.336 4.66 1 72.31 159 ALA B N 1
ATOM 6564 C CA . ALA B 1 159 ? -44.938 2.719 4.934 1 72.31 159 ALA B CA 1
ATOM 6565 C C . ALA B 1 159 ? -45.656 3.336 3.736 1 72.31 159 ALA B C 1
ATOM 6567 O O . ALA B 1 159 ? -46.625 4.098 3.906 1 72.31 159 ALA B O 1
ATOM 6568 N N . ALA B 1 160 ? -45.188 3.127 2.605 1 68.75 160 ALA B N 1
ATOM 6569 C CA . ALA B 1 160 ? -45.812 3.617 1.389 1 68.75 160 ALA B CA 1
ATOM 6570 C C . ALA B 1 160 ? -47.25 3.045 1.241 1 68.75 160 ALA B C 1
ATOM 6572 O O . ALA B 1 160 ? -48.156 3.75 0.832 1 68.75 160 ALA B O 1
ATOM 6573 N N . GLU B 1 161 ? -47.344 1.814 1.596 1 65.81 161 GLU B N 1
ATOM 6574 C CA . GLU B 1 161 ? -48.656 1.174 1.557 1 65.81 161 GLU B CA 1
ATOM 6575 C C . GLU B 1 161 ? -49.594 1.784 2.59 1 65.81 161 GLU B C 1
ATOM 6577 O O . GLU B 1 161 ? -50.781 2.002 2.309 1 65.81 161 GLU B O 1
ATOM 6582 N N . ASP B 1 162 ? -48.938 2.021 3.799 1 61.19 162 ASP B N 1
ATOM 6583 C CA . ASP B 1 162 ? -49.719 2.611 4.879 1 61.19 162 ASP B CA 1
ATOM 6584 C C . ASP B 1 162 ? -50.094 4.062 4.57 1 61.19 162 ASP B C 1
ATOM 6586 O O . ASP B 1 162 ? -51.188 4.508 4.859 1 61.19 162 ASP B O 1
ATOM 6590 N N . LYS B 1 163 ? -49.094 4.867 4.176 1 55.81 163 LYS B N 1
ATOM 6591 C CA . LYS B 1 163 ? -49.406 6.246 3.812 1 55.81 163 LYS B CA 1
ATOM 6592 C C . LYS B 1 163 ? -50.469 6.297 2.734 1 55.81 163 LYS B C 1
ATOM 6594 O O . LYS B 1 163 ? -51.344 7.176 2.752 1 55.81 163 LYS B O 1
ATOM 6599 N N . GLU B 1 164 ? -50.281 5.48 1.669 1 48.41 164 GLU B N 1
ATOM 6600 C CA . GLU B 1 164 ? -51.375 5.43 0.712 1 48.41 164 GLU B CA 1
ATOM 6601 C C . GLU B 1 164 ? -52.688 5.117 1.408 1 48.41 164 GLU B C 1
ATOM 6603 O O . GLU B 1 164 ? -53.75 5.602 0.994 1 48.41 164 GLU B O 1
ATOM 6608 N N . ARG B 1 165 ? -52.562 4.285 2.559 1 45.62 165 ARG B N 1
ATOM 6609 C CA . ARG B 1 165 ? -53.781 4.008 3.32 1 45.62 165 ARG B CA 1
ATOM 6610 C C . ARG B 1 165 ? -54.094 5.141 4.297 1 45.62 165 ARG B C 1
ATOM 6612 O O . ARG B 1 165 ? -55.25 5.535 4.457 1 45.62 165 ARG B O 1
ATOM 6619 N N . HIS B 1 166 ? -53.031 5.406 5.266 1 39.97 166 HIS B N 1
ATOM 6620 C CA . HIS B 1 166 ? -53.312 6.363 6.336 1 39.97 166 HIS B CA 1
ATOM 6621 C C . HIS B 1 166 ? -52.719 7.73 6.012 1 39.97 166 HIS B C 1
ATOM 6623 O O . HIS B 1 166 ? -52.594 8.586 6.887 1 39.97 166 HIS B O 1
ATOM 6629 N N . ALA B 1 167 ? -52.531 8.289 4.957 1 38.84 167 ALA B N 1
ATOM 6630 C CA . ALA B 1 167 ? -52 9.633 4.777 1 38.84 167 ALA B CA 1
ATOM 6631 C C . ALA B 1 167 ? -52.469 10.562 5.895 1 38.84 167 ALA B C 1
ATOM 6633 O O . ALA B 1 167 ? -52.125 11.75 5.902 1 38.84 167 ALA B O 1
ATOM 6634 N N . ASN B 1 168 ? -53.594 10.383 6.527 1 32.41 168 ASN B N 1
A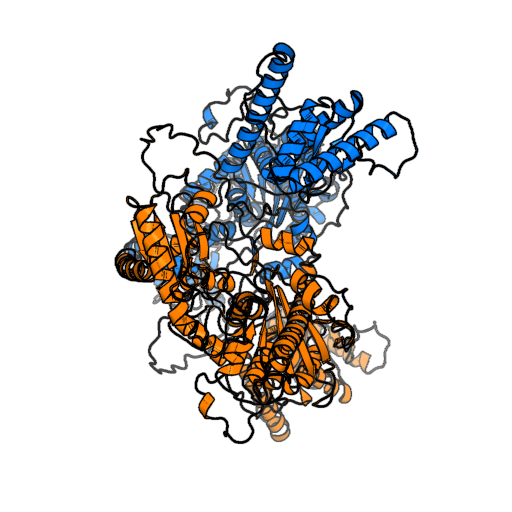TOM 6635 C CA . ASN B 1 168 ? -54.156 11.5 7.285 1 32.41 168 ASN B CA 1
ATOM 6636 C C . ASN B 1 168 ? -53.281 11.867 8.477 1 32.41 168 ASN B C 1
ATOM 6638 O O . ASN B 1 168 ? -53.062 13.047 8.758 1 32.41 168 ASN B O 1
ATOM 6642 N N . LEU B 1 169 ? -53.188 11.055 9.664 1 32.91 169 LEU B N 1
ATOM 6643 C CA . LEU B 1 169 ? -53.219 11.555 11.031 1 32.91 169 LEU B CA 1
ATOM 6644 C C . LEU B 1 169 ? -51.812 11.953 11.492 1 32.91 169 LEU B C 1
ATOM 6646 O O . LEU B 1 169 ? -51.656 12.508 12.578 1 32.91 169 LEU B O 1
ATOM 6650 N N . GLN B 1 170 ? -50.688 11.133 11.391 1 34.09 170 GLN B N 1
ATOM 6651 C CA . GLN B 1 170 ? -49.75 11.266 12.477 1 34.09 170 GLN B CA 1
ATOM 6652 C C . GLN B 1 170 ? -48.969 12.586 12.391 1 34.09 170 GLN B C 1
ATOM 6654 O O . GLN B 1 170 ? -48.188 12.781 11.469 1 34.09 170 GLN B O 1
ATOM 6659 N N . ASP B 1 171 ? -49.5 13.742 12.586 1 37.12 171 ASP B N 1
ATOM 6660 C CA . ASP B 1 171 ? -48.969 15.023 13.039 1 37.12 171 ASP B CA 1
ATOM 6661 C C . ASP B 1 171 ? -47.844 14.828 14.055 1 37.12 171 ASP B C 1
ATOM 6663 O O . ASP B 1 171 ? -48.094 14.531 15.219 1 37.12 171 ASP B O 1
ATOM 6667 N N . SER B 1 172 ? -46.938 14.016 13.93 1 37.88 172 SER B N 1
ATOM 6668 C CA . SER B 1 172 ? -45.844 13.945 14.906 1 37.88 172 SER B CA 1
ATOM 6669 C C . SER B 1 172 ? -45.531 15.32 15.484 1 37.88 172 SER B C 1
ATOM 6671 O O . SER B 1 172 ? -45.406 16.297 14.742 1 37.88 172 SER B O 1
ATOM 6673 N N . THR B 1 173 ? -45.938 15.617 16.688 1 41.47 173 THR B N 1
ATOM 6674 C CA . THR B 1 173 ? -45.719 16.688 17.656 1 41.47 173 THR B CA 1
ATOM 6675 C C . THR B 1 173 ? -44.25 17.125 17.672 1 41.47 173 THR B C 1
ATOM 6677 O O . THR B 1 173 ? -43.5 16.766 18.578 1 41.47 173 THR B O 1
ATOM 6680 N N . ARG B 1 174 ? -43.531 16.844 16.812 1 47.91 174 ARG B N 1
ATOM 6681 C CA . ARG B 1 174 ? -42.188 17.422 16.938 1 47.91 174 ARG B CA 1
ATOM 6682 C C . ARG B 1 174 ? -42.25 18.938 17.047 1 47.91 174 ARG B C 1
ATOM 6684 O O . ARG B 1 174 ? -42.938 19.594 16.25 1 47.91 174 ARG B O 1
ATOM 6691 N N . ARG B 1 175 ? -41.844 19.484 18.203 1 58.34 175 ARG B N 1
ATOM 6692 C CA . ARG B 1 175 ? -41.719 20.906 18.516 1 58.34 175 ARG B CA 1
ATOM 6693 C C . ARG B 1 175 ? -41.031 21.656 17.391 1 58.34 175 ARG B C 1
ATOM 6695 O O . ARG B 1 175 ? -39.938 21.297 16.969 1 58.34 175 ARG B O 1
ATOM 6702 N N . ARG B 1 176 ? -41.781 22.422 16.625 1 64.62 176 ARG B N 1
ATOM 6703 C CA . ARG B 1 176 ? -41.281 23.297 15.57 1 64.62 176 ARG B CA 1
ATOM 6704 C C . ARG B 1 176 ? -40.188 24.234 16.109 1 64.62 176 ARG B C 1
ATOM 6706 O O . ARG B 1 176 ? -40.25 24.656 17.266 1 64.62 176 ARG B O 1
ATOM 6713 N N . VAL B 1 177 ? -39.094 24.328 15.367 1 77.69 177 VAL B N 1
ATOM 6714 C CA . VAL B 1 177 ? -38.031 25.25 15.719 1 77.69 177 VAL B CA 1
ATOM 6715 C C . VAL B 1 177 ? -38.562 26.672 15.766 1 77.69 177 VAL B C 1
ATOM 6717 O O . VAL B 1 177 ? -39.25 27.109 14.859 1 77.69 177 VAL B O 1
ATOM 6720 N N . GLU B 1 178 ? -38.531 27.312 16.938 1 79.44 178 GLU B N 1
ATOM 6721 C CA . GLU B 1 178 ? -38.906 28.719 17.062 1 79.44 178 GLU B CA 1
ATOM 6722 C C . GLU B 1 178 ? -37.656 29.609 17 1 79.44 178 GLU B C 1
ATOM 6724 O O . GLU B 1 178 ? -36.75 29.469 17.812 1 79.44 178 GLU B O 1
ATOM 6729 N N . LEU B 1 179 ? -37.656 30.359 15.961 1 85.31 179 LEU B N 1
ATOM 6730 C CA . LEU B 1 179 ? -36.562 31.297 15.82 1 85.31 179 LEU B CA 1
ATOM 6731 C C . LEU B 1 179 ? -36.75 32.531 16.719 1 85.31 179 LEU B C 1
ATOM 6733 O O . LEU B 1 179 ? -37.812 33.156 16.656 1 85.31 179 LEU B O 1
ATOM 6737 N N . ARG B 1 180 ? -35.688 32.844 17.562 1 80 180 ARG B N 1
ATOM 6738 C CA . ARG B 1 180 ? -35.812 33.938 18.516 1 80 180 ARG B CA 1
ATOM 6739 C C . ARG B 1 180 ? -34.844 35.062 18.172 1 80 180 ARG B C 1
ATOM 6741 O O . ARG B 1 180 ? -35.188 36.25 18.328 1 80 180 ARG B O 1
ATOM 6748 N N . ARG B 1 181 ? -33.75 34.812 17.656 1 80.94 181 ARG B N 1
ATOM 6749 C CA . ARG B 1 181 ? -32.781 35.844 17.312 1 80.94 181 ARG B CA 1
ATOM 6750 C C . ARG B 1 181 ? -33.156 36.594 16.062 1 80.94 181 ARG B C 1
ATOM 6752 O O . ARG B 1 181 ? -33.594 36 15.078 1 80.94 181 ARG B O 1
ATOM 6759 N N . SER B 1 182 ? -33.062 37.906 16.188 1 82.31 182 SER B N 1
ATOM 6760 C CA . SER B 1 182 ? -33.5 38.75 15.078 1 82.31 182 SER B CA 1
ATOM 6761 C C . SER B 1 182 ? -32.75 38.406 13.797 1 82.31 182 SER B C 1
ATOM 6763 O O . SER B 1 182 ? -33.344 38.406 12.719 1 82.31 182 SER B O 1
ATOM 6765 N N . GLU B 1 183 ? -31.422 38.094 13.977 1 84.31 183 GLU B N 1
ATOM 6766 C CA . GLU B 1 183 ? -30.625 37.781 12.797 1 84.31 183 GLU B CA 1
ATOM 6767 C C . GLU B 1 183 ? -31.125 36.5 12.133 1 84.31 183 GLU B C 1
ATOM 6769 O O . GLU B 1 183 ? -31.156 36.406 10.906 1 84.31 183 GLU B O 1
ATOM 6774 N N . ASP B 1 184 ? -31.594 35.531 12.938 1 89.38 184 ASP B N 1
ATOM 6775 C CA . ASP B 1 184 ? -32.094 34.281 12.422 1 89.38 184 ASP B CA 1
ATOM 6776 C C . ASP B 1 184 ? -33.438 34.438 11.742 1 89.38 184 ASP B C 1
ATOM 6778 O O . ASP B 1 184 ? -33.688 33.844 10.703 1 89.38 184 ASP B O 1
ATOM 6782 N N . ILE B 1 185 ? -34.281 35.281 12.328 1 89.56 185 ILE B N 1
ATOM 6783 C CA . ILE B 1 185 ? -35.625 35.531 11.789 1 89.56 185 ILE B CA 1
ATOM 6784 C C . ILE B 1 185 ? -35.5 36.219 10.43 1 89.56 185 ILE B C 1
ATOM 6786 O O . ILE B 1 185 ? -36.188 35.875 9.484 1 89.56 185 ILE B O 1
ATOM 6790 N N . ASP B 1 186 ? -34.594 37.188 10.453 1 87.88 186 ASP B N 1
ATOM 6791 C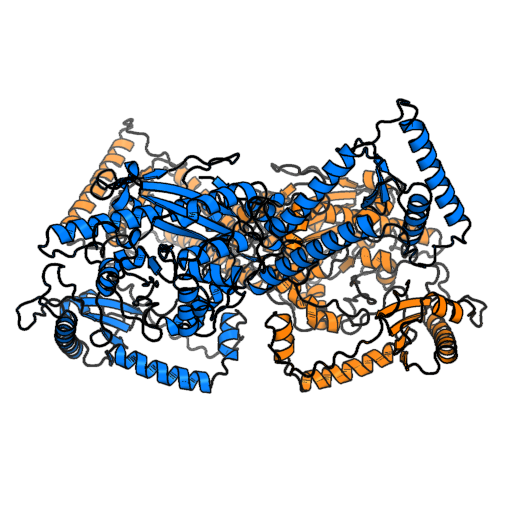 CA . ASP B 1 186 ? -34.375 37.906 9.203 1 87.88 186 ASP B CA 1
ATOM 6792 C C . ASP B 1 186 ? -33.875 37 8.109 1 87.88 186 ASP B C 1
ATOM 6794 O O . ASP B 1 186 ? -34.312 37.062 6.961 1 87.88 186 ASP B O 1
ATOM 6798 N N . PHE B 1 187 ? -32.875 36.219 8.469 1 91.12 187 PHE B N 1
ATOM 6799 C CA . PHE B 1 187 ? -32.344 35.25 7.504 1 91.12 187 PHE B CA 1
ATOM 6800 C C . PHE B 1 187 ? -33.438 34.344 6.969 1 91.12 187 PHE B C 1
ATOM 6802 O O . PHE B 1 187 ? -33.531 34.125 5.758 1 91.12 187 PHE B O 1
ATOM 6809 N N . HIS B 1 188 ? -34.156 33.75 7.828 1 92.81 188 HIS B N 1
ATOM 6810 C CA . HIS B 1 188 ? -35.219 32.844 7.48 1 92.81 188 HIS B CA 1
ATOM 6811 C C . HIS B 1 188 ? -36.25 33.5 6.559 1 92.81 188 HIS B C 1
ATOM 6813 O O . HIS B 1 188 ? -36.656 32.906 5.559 1 92.81 188 HIS B O 1
ATOM 6819 N N . ALA B 1 189 ? -36.656 34.719 6.859 1 90.06 189 ALA B N 1
ATOM 6820 C CA . ALA B 1 189 ? -37.625 35.438 6.066 1 90.06 189 ALA B CA 1
ATOM 6821 C C . ALA B 1 189 ? -37.125 35.719 4.66 1 90.06 189 ALA B C 1
ATOM 6823 O O . ALA B 1 189 ? -37.844 35.625 3.682 1 90.06 189 ALA B O 1
ATOM 6824 N N . ARG B 1 190 ? -35.906 36.031 4.621 1 90.44 190 ARG B N 1
ATOM 6825 C CA . ARG B 1 190 ? -35.312 36.312 3.322 1 90.44 190 ARG B CA 1
ATOM 6826 C C . ARG B 1 190 ? -35.25 35.062 2.473 1 90.44 190 ARG B C 1
ATOM 6828 O O . ARG B 1 190 ? -35.5 35.094 1.267 1 90.44 190 ARG B O 1
ATOM 6835 N N . ALA B 1 191 ? -34.781 33.969 3.102 1 93.12 191 ALA B N 1
ATOM 6836 C CA . ALA B 1 191 ? -34.688 32.688 2.391 1 93.12 191 ALA B CA 1
ATOM 6837 C C . ALA B 1 191 ? -36.031 32.25 1.844 1 93.12 191 ALA B C 1
ATOM 6839 O O . ALA B 1 191 ? -36.156 31.859 0.682 1 93.12 191 ALA B O 1
ATOM 6840 N N . MET B 1 192 ? -37.094 32.406 2.639 1 92 192 MET B N 1
ATOM 6841 C CA . MET B 1 192 ? -38.438 32.031 2.234 1 92 192 MET B CA 1
ATOM 6842 C C . MET B 1 192 ? -38.969 32.969 1.129 1 92 192 MET B C 1
ATOM 6844 O O . MET B 1 192 ? -39.656 32.531 0.226 1 92 192 MET B O 1
ATOM 6848 N N . ALA B 1 193 ? -38.594 34.25 1.285 1 88.88 193 ALA B N 1
ATOM 6849 C CA . ALA B 1 193 ? -39 35.188 0.258 1 88.88 193 ALA B CA 1
ATOM 6850 C C . ALA B 1 193 ? -38.375 34.844 -1.09 1 88.88 193 ALA B C 1
ATOM 6852 O O . ALA B 1 193 ? -39.031 34.938 -2.129 1 88.88 193 ALA B O 1
ATOM 6853 N N . SER B 1 194 ? -37.156 34.531 -1.031 1 90.25 194 SER B N 1
ATOM 6854 C CA . SER B 1 194 ? -36.438 34.156 -2.262 1 90.25 194 SER B CA 1
ATOM 6855 C C . SER B 1 194 ? -37.062 32.906 -2.896 1 90.25 194 SER B C 1
ATOM 6857 O O . SER B 1 194 ? -37.156 32.812 -4.121 1 90.25 194 SER B O 1
ATOM 6859 N N . LEU B 1 195 ? -37.438 31.953 -2.133 1 91.25 195 LEU B N 1
ATOM 6860 C CA . LEU B 1 195 ? -38.125 30.75 -2.615 1 91.25 195 LEU B CA 1
ATOM 6861 C C . LEU B 1 195 ? -39.438 31.094 -3.277 1 91.25 195 LEU B C 1
ATOM 6863 O O . LEU B 1 195 ? -39.75 30.562 -4.348 1 91.25 195 LEU B O 1
ATOM 6867 N N . ARG B 1 196 ? -40.219 31.922 -2.67 1 87.94 196 ARG B N 1
ATOM 6868 C CA . ARG B 1 196 ? -41.5 32.344 -3.205 1 87.94 196 ARG B CA 1
ATOM 6869 C C . ARG B 1 196 ? -41.344 33.031 -4.551 1 87.94 196 ARG B C 1
ATOM 6871 O O . ARG B 1 196 ? -42.156 32.844 -5.465 1 87.94 196 ARG B O 1
ATOM 6878 N N . GLU B 1 197 ? -40.344 33.812 -4.496 1 85.5 197 GLU B N 1
ATOM 6879 C CA . GLU B 1 197 ? -40.062 34.5 -5.754 1 85.5 197 GLU B CA 1
ATOM 6880 C C . GLU B 1 197 ? -39.75 33.5 -6.867 1 85.5 197 GLU B C 1
ATOM 6882 O O . GLU B 1 197 ? -40.188 33.656 -8 1 85.5 197 GLU B O 1
ATOM 6887 N N . TRP B 1 198 ? -39 32.531 -6.555 1 87.19 198 TRP B N 1
ATOM 6888 C CA . TRP B 1 198 ? -38.656 31.484 -7.523 1 87.19 198 TRP B CA 1
ATOM 6889 C C . TRP B 1 198 ? -39.875 30.703 -7.949 1 87.19 198 TRP B C 1
ATOM 6891 O O . TRP B 1 198 ? -40.062 30.406 -9.133 1 87.19 198 TRP B O 1
ATOM 6901 N N . LEU B 1 199 ? -40.656 30.375 -7.043 1 86.38 199 LEU B N 1
ATOM 6902 C CA . LEU B 1 199 ? -41.875 29.609 -7.332 1 86.38 199 LEU B CA 1
ATOM 6903 C C . LEU B 1 199 ? -42.812 30.406 -8.211 1 86.38 199 LEU B C 1
ATOM 6905 O O . LEU B 1 199 ? -43.438 29.859 -9.117 1 86.38 199 LEU B O 1
ATOM 6909 N N . ASP B 1 200 ? -42.875 31.703 -7.922 1 80.44 200 ASP B N 1
ATOM 6910 C CA . ASP B 1 200 ? -43.75 32.562 -8.695 1 80.44 200 ASP B CA 1
ATOM 6911 C C . ASP B 1 200 ? -43.219 32.781 -10.109 1 80.44 200 ASP B C 1
ATOM 6913 O O . ASP B 1 200 ? -43.969 32.844 -11.07 1 80.44 200 ASP B O 1
ATOM 6917 N N . ALA B 1 201 ? -41.938 32.844 -10.125 1 72.62 201 ALA B N 1
ATOM 6918 C CA . ALA B 1 201 ? -41.312 33.031 -11.438 1 72.62 201 ALA B CA 1
ATOM 6919 C C . ALA B 1 201 ? -41.438 31.766 -12.281 1 72.62 201 ALA B C 1
ATOM 6921 O O . ALA B 1 201 ? -41.656 31.844 -13.492 1 72.62 201 ALA B O 1
ATOM 6922 N N . ALA B 1 202 ? -41.156 30.594 -11.68 1 61.72 202 ALA B N 1
ATOM 6923 C CA . ALA B 1 202 ? -41.25 29.312 -12.383 1 61.72 202 ALA B CA 1
ATOM 6924 C C . ALA B 1 202 ? -42.656 29.094 -12.914 1 61.72 202 ALA B C 1
ATOM 6926 O O . ALA B 1 202 ? -42.844 28.484 -13.977 1 61.72 202 ALA B O 1
ATOM 6927 N N . LEU B 1 203 ? -43.656 29.5 -12.109 1 56.97 203 LEU B N 1
ATOM 6928 C CA . LEU B 1 203 ? -45.031 29.422 -12.57 1 56.97 203 LEU B CA 1
ATOM 6929 C C . LEU B 1 203 ? -45.281 30.391 -13.727 1 56.97 203 LEU B C 1
ATOM 6931 O O . LEU B 1 203 ? -46.094 30.094 -14.625 1 56.97 203 LEU B O 1
ATOM 6935 N N . ASN B 1 204 ? -44.625 31.609 -13.555 1 52.59 204 ASN B N 1
ATOM 6936 C CA . ASN B 1 204 ? -44.906 32.594 -14.602 1 52.59 204 ASN B CA 1
ATOM 6937 C C . ASN B 1 204 ? -43.906 32.438 -15.758 1 52.59 204 ASN B C 1
ATOM 6939 O O . ASN B 1 204 ? -43.906 33.25 -16.688 1 52.59 204 ASN B O 1
ATOM 6943 N N . GLU B 1 205 ? -43.469 31.266 -16.266 1 47.22 205 GLU B N 1
ATOM 6944 C CA . GLU B 1 205 ? -42.625 30.984 -17.438 1 47.22 205 GLU B CA 1
ATOM 6945 C C . GLU B 1 205 ? -41.469 31.953 -17.547 1 47.22 205 GLU B C 1
ATOM 6947 O O . GLU B 1 205 ? -40.938 32.188 -18.641 1 47.22 205 GLU B O 1
ATOM 6952 N N . VAL B 1 206 ? -41.281 32.938 -16.672 1 41.88 206 VAL B N 1
ATOM 6953 C CA . VAL B 1 206 ? -40.281 34 -16.875 1 41.88 206 VAL B CA 1
ATOM 6954 C C . VAL B 1 206 ? -38.875 33.406 -16.891 1 41.88 206 VAL B C 1
ATOM 6956 O O . VAL B 1 206 ? -38.594 32.438 -16.172 1 41.88 206 VAL B O 1
ATOM 6959 N N . GLU B 1 207 ? -38.031 33.656 -18 1 38.84 207 GLU B N 1
ATOM 6960 C CA . GLU B 1 207 ? -36.688 33.312 -18.422 1 38.84 207 GLU B CA 1
ATOM 6961 C C . GLU B 1 207 ? -35.688 33.531 -17.297 1 38.84 207 GLU B C 1
ATOM 6963 O O . GLU B 1 207 ? -35.062 34.562 -17.188 1 38.84 207 GLU B O 1
ATOM 6968 N N . GLY B 1 208 ? -36 33.625 -16.094 1 37.72 208 GLY B N 1
ATOM 6969 C CA . GLY B 1 208 ? -34.906 34 -15.203 1 37.72 208 GLY B CA 1
ATOM 6970 C C . GLY B 1 208 ? -33.719 33.031 -15.281 1 37.72 208 GLY B C 1
ATOM 6971 O O . GLY B 1 208 ? -33.781 32.031 -15.977 1 37.72 208 GLY B O 1
ATOM 6972 N N . PRO B 1 209 ? -32.562 33.594 -14.805 1 40.28 209 PRO B N 1
ATOM 6973 C CA . PRO B 1 209 ? -31.312 32.906 -14.992 1 40.28 209 PRO B CA 1
ATOM 6974 C C . PRO B 1 209 ? -31.422 31.391 -14.75 1 40.28 209 PRO B C 1
ATOM 6976 O O . PRO B 1 209 ? -32.25 30.953 -13.961 1 40.28 209 PRO B O 1
ATOM 6979 N N . PRO B 1 210 ? -31.047 30.703 -15.812 1 36.62 210 PRO B N 1
ATOM 6980 C CA . PRO B 1 210 ? -31.125 29.25 -15.828 1 36.62 210 PRO B CA 1
ATOM 6981 C C . PRO B 1 210 ? -30.812 28.625 -14.461 1 36.62 210 PRO B C 1
ATOM 6983 O O . PRO B 1 210 ? -29.875 29.047 -13.789 1 36.62 210 PRO B O 1
ATOM 6986 N N . ILE B 1 211 ? -31.828 28.391 -13.602 1 41.69 211 ILE B N 1
ATOM 6987 C CA . ILE B 1 211 ? -31.812 27.438 -12.5 1 41.69 211 ILE B CA 1
ATOM 6988 C C . ILE B 1 211 ? -30.891 26.266 -12.852 1 41.69 211 ILE B C 1
ATOM 6990 O O . ILE B 1 211 ? -30.938 25.734 -13.969 1 41.69 211 ILE B O 1
ATOM 6994 N N . GLU B 1 212 ? -29.891 26.219 -12.211 1 44.28 212 GLU B N 1
ATOM 6995 C CA . GLU B 1 212 ? -29.125 25 -12.391 1 44.28 212 GLU B CA 1
ATOM 6996 C C . GLU B 1 212 ? -30.047 23.797 -12.648 1 44.28 212 GLU B C 1
ATOM 6998 O O . GLU B 1 212 ? -30.922 23.516 -11.836 1 44.28 212 GLU B O 1
ATOM 7003 N N . LEU B 1 213 ? -30.641 23.656 -13.812 1 43.88 213 LEU B N 1
ATOM 7004 C CA . LEU B 1 213 ? -31.422 22.5 -14.25 1 43.88 213 LEU B CA 1
ATOM 7005 C C . LEU B 1 213 ? -30.891 21.219 -13.617 1 43.88 213 LEU B C 1
ATOM 7007 O O . LEU B 1 213 ? -29.719 20.859 -13.82 1 43.88 213 LEU B O 1
ATOM 7011 N N . ALA B 1 214 ? -31.234 21 -12.367 1 50.56 214 ALA B N 1
ATOM 7012 C CA . ALA B 1 214 ? -31.062 19.594 -12 1 50.56 214 ALA B CA 1
ATOM 7013 C C . ALA B 1 214 ? -31.672 18.672 -13.055 1 50.56 214 ALA B C 1
ATOM 7015 O O . ALA B 1 214 ? -32.594 19.062 -13.766 1 50.56 214 ALA B O 1
ATOM 7016 N N . PRO B 1 215 ? -31.047 17.719 -13.43 1 54.09 215 PRO B N 1
ATOM 7017 C CA . PRO B 1 215 ? -31.562 16.828 -14.469 1 54.09 215 PRO B CA 1
ATOM 7018 C C . PRO B 1 215 ? -33.062 16.578 -14.336 1 54.09 215 PRO B C 1
ATOM 7020 O O . PRO B 1 215 ? -33.719 16.266 -15.328 1 54.09 215 PRO B O 1
ATOM 7023 N N . GLU B 1 216 ? -33.719 16.594 -13.133 1 59.44 216 GLU B N 1
ATOM 7024 C CA . GLU B 1 216 ? -35.062 16.062 -13 1 59.44 216 GLU B CA 1
ATOM 7025 C C . GLU B 1 216 ? -36.062 17.188 -12.688 1 59.44 216 GLU B C 1
ATOM 7027 O O . GLU B 1 216 ? -37.125 16.922 -12.109 1 59.44 216 GLU B O 1
ATOM 7032 N N . GLY B 1 217 ? -35.781 18.406 -13.141 1 63.41 217 GLY B N 1
ATOM 7033 C CA . GLY B 1 217 ? -36.75 19.453 -12.93 1 63.41 217 GLY B CA 1
ATOM 7034 C C . GLY B 1 217 ? -36.156 20.766 -12.492 1 63.41 217 GLY B C 1
ATOM 7035 O O . GLY B 1 217 ? -34.938 20.953 -12.57 1 63.41 217 GLY B O 1
ATOM 7036 N N . ALA B 1 218 ? -37 21.734 -12.258 1 73.94 218 ALA B N 1
ATOM 7037 C CA . ALA B 1 218 ? -36.531 23.047 -11.805 1 73.94 218 ALA B CA 1
ATOM 7038 C C . ALA B 1 218 ? -36.062 23 -10.359 1 73.94 218 ALA B C 1
ATOM 7040 O O . ALA B 1 218 ? -36.688 22.344 -9.516 1 73.94 218 ALA B O 1
ATOM 7041 N N . ALA B 1 219 ? -34.844 23.359 -10.164 1 82.81 219 ALA B N 1
ATOM 7042 C CA . ALA B 1 219 ? -34.281 23.312 -8.812 1 82.81 219 ALA B CA 1
ATOM 7043 C C . ALA B 1 219 ? -33.844 24.703 -8.367 1 82.81 219 ALA B C 1
ATOM 7045 O O . ALA B 1 219 ? -33.469 25.547 -9.195 1 82.81 219 ALA B O 1
ATOM 7046 N N . PHE B 1 220 ? -34.125 24.969 -7.086 1 86.06 220 PHE B N 1
ATOM 7047 C CA . PHE B 1 220 ? -33.719 26.219 -6.445 1 86.06 220 PHE B CA 1
ATOM 7048 C C . PHE B 1 220 ? -32.812 25.953 -5.238 1 86.06 220 PHE B C 1
ATOM 7050 O O . PHE B 1 220 ? -33.094 25.047 -4.445 1 86.06 220 PHE B O 1
ATOM 7057 N N . LEU B 1 221 ? -31.672 26.641 -5.195 1 88.75 221 LEU B N 1
ATOM 7058 C CA . LEU B 1 221 ? -30.734 26.438 -4.098 1 88.75 221 LEU B CA 1
ATOM 7059 C C . LEU B 1 221 ? -30.875 27.547 -3.055 1 88.75 221 LEU B C 1
ATOM 7061 O O . LEU B 1 221 ? -30.719 28.719 -3.367 1 88.75 221 LEU B O 1
ATOM 7065 N N . LEU B 1 222 ? -31.156 27.141 -1.853 1 89.94 222 LEU B N 1
ATOM 7066 C CA . LEU B 1 222 ? -31.266 28.078 -0.737 1 89.94 222 LEU B CA 1
ATOM 7067 C C . LEU B 1 222 ? -29.875 28.438 -0.201 1 89.94 222 LEU B C 1
ATOM 7069 O O . LEU B 1 222 ? -28.922 27.688 -0.413 1 89.94 222 LEU B O 1
ATOM 7073 N N . PRO B 1 223 ? -29.734 29.531 0.402 1 87.88 223 PRO B N 1
ATOM 7074 C CA . PRO B 1 223 ? -28.438 29.938 0.934 1 87.88 223 PRO B CA 1
ATOM 7075 C C . PRO B 1 223 ? -27.922 29 2.02 1 87.88 223 PRO B C 1
ATOM 7077 O O . PRO B 1 223 ? -28.719 28.328 2.686 1 87.88 223 PRO B O 1
ATOM 7080 N N . SER B 1 224 ? -26.625 28.938 2.115 1 88.44 224 SER B N 1
ATOM 7081 C CA . SER B 1 224 ? -26 28.109 3.139 1 88.44 224 SER B CA 1
ATOM 7082 C C . SER B 1 224 ? -26.328 28.609 4.539 1 88.44 224 SER B C 1
ATOM 7084 O O . SER B 1 224 ? -26.469 29.828 4.758 1 88.44 224 SER B O 1
ATOM 7086 N N . CYS B 1 225 ? -26.609 27.75 5.477 1 83.88 225 CYS B N 1
ATOM 7087 C CA . CYS B 1 225 ? -26.922 28.109 6.855 1 83.88 225 CYS B CA 1
ATOM 7088 C C . CYS B 1 225 ? -26.547 26.984 7.812 1 83.88 225 CYS B C 1
ATOM 7090 O O . CYS B 1 225 ? -26.172 25.891 7.379 1 83.88 225 CYS B O 1
ATOM 7092 N N . ASN B 1 226 ? -26.422 27.312 9.07 1 80.19 226 ASN B N 1
ATOM 7093 C CA . ASN B 1 226 ? -26.078 26.281 10.055 1 80.19 226 ASN B CA 1
ATOM 7094 C C . ASN B 1 226 ? -27.203 25.266 10.227 1 80.19 226 ASN B C 1
ATOM 7096 O O . ASN B 1 226 ? -28.297 25.438 9.664 1 80.19 226 ASN B O 1
ATOM 7100 N N . SER B 1 227 ? -27.047 24.266 10.945 1 81.88 227 SER B N 1
ATOM 7101 C CA . SER B 1 227 ? -27.953 23.141 11.062 1 81.88 227 SER B CA 1
ATOM 7102 C C . SER B 1 227 ? -29.281 23.562 11.68 1 81.88 227 SER B C 1
ATOM 7104 O O . SER B 1 227 ? -30.328 23.031 11.312 1 81.88 227 SER B O 1
ATOM 7106 N N . PHE B 1 228 ? -29.234 24.594 12.578 1 79.12 228 PHE B N 1
ATOM 7107 C CA . PHE B 1 228 ? -30.453 25.062 13.234 1 79.12 228 PHE B CA 1
ATOM 7108 C C . PHE B 1 228 ? -31.359 25.781 12.25 1 79.12 228 PHE B C 1
ATOM 7110 O O . PHE B 1 228 ? -32.562 25.484 12.18 1 79.12 228 PHE B O 1
ATOM 7117 N N . LEU B 1 229 ? -30.812 26.625 11.508 1 87 229 LEU B N 1
ATOM 7118 C CA . LEU B 1 229 ? -31.578 27.375 10.516 1 87 229 LEU B CA 1
ATOM 7119 C C . LEU B 1 229 ? -32.062 26.453 9.406 1 87 229 LEU B C 1
ATOM 7121 O O . LEU B 1 229 ? -33.156 26.641 8.867 1 87 229 LEU B O 1
ATOM 7125 N N . ARG B 1 230 ? -31.25 25.531 9.062 1 88.94 230 ARG B N 1
ATOM 7126 C CA . ARG B 1 230 ? -31.641 24.562 8.031 1 88.94 230 ARG B CA 1
ATOM 7127 C C . ARG B 1 230 ? -32.875 23.781 8.453 1 88.94 230 ARG B C 1
ATOM 7129 O O . ARG B 1 230 ? -33.781 23.547 7.641 1 88.94 230 ARG B O 1
ATOM 7136 N N . ARG B 1 231 ? -32.906 23.359 9.695 1 88.06 231 ARG B N 1
ATOM 7137 C CA . ARG B 1 231 ? -34.062 22.656 10.219 1 88.06 231 ARG B CA 1
ATOM 7138 C C . ARG B 1 231 ? -35.312 23.547 10.164 1 88.06 231 ARG B C 1
ATOM 7140 O O . ARG B 1 231 ? -36.375 23.094 9.781 1 88.06 231 ARG B O 1
ATOM 7147 N N . ALA B 1 232 ? -35.156 24.766 10.57 1 88.69 232 ALA B N 1
ATOM 7148 C CA . ALA B 1 232 ? -36.25 25.719 10.523 1 88.69 232 ALA B CA 1
ATOM 7149 C C . ALA B 1 232 ? -36.781 25.859 9.102 1 88.69 232 ALA B C 1
ATOM 7151 O O . ALA B 1 232 ? -38 25.891 8.891 1 88.69 232 ALA B O 1
ATOM 7152 N N . LEU B 1 233 ? -35.906 25.906 8.195 1 91.12 233 LEU B N 1
ATOM 7153 C CA . LEU B 1 233 ? -36.281 26.047 6.801 1 91.12 233 LEU B CA 1
ATOM 7154 C C . LEU B 1 233 ? -37.031 24.797 6.312 1 91.12 233 LEU B C 1
ATOM 7156 O O . LEU B 1 233 ? -38.062 24.906 5.637 1 91.12 233 LEU B O 1
ATOM 7160 N N . TYR B 1 234 ? -36.469 23.672 6.617 1 89.75 234 TYR B N 1
ATOM 7161 C CA . TYR B 1 234 ? -37.125 22.438 6.238 1 89.75 234 TYR B CA 1
ATOM 7162 C C . TYR B 1 234 ? -38.594 22.406 6.723 1 89.75 234 TYR B C 1
ATOM 7164 O O . TYR B 1 234 ? -39.5 22.125 5.949 1 89.75 234 TYR B O 1
ATOM 7172 N N . GLU B 1 235 ? -38.75 22.734 7.953 1 88.19 235 GLU B N 1
ATOM 7173 C CA . GLU B 1 235 ? -40.062 22.688 8.57 1 88.19 235 GLU B CA 1
ATOM 7174 C C . GLU B 1 235 ? -41.031 23.703 7.93 1 88.19 235 GLU B C 1
ATOM 7176 O O . GLU B 1 235 ? -42.188 23.375 7.645 1 88.19 235 GLU B O 1
ATOM 7181 N N . SER B 1 236 ? -40.531 24.875 7.719 1 90.25 236 SER B N 1
ATOM 7182 C CA . SER B 1 236 ? -41.375 25.922 7.145 1 90.25 236 SER B CA 1
ATOM 7183 C C . SER B 1 236 ? -41.75 25.594 5.707 1 90.25 236 SER B C 1
ATOM 7185 O O . SER B 1 236 ? -42.906 25.781 5.32 1 90.25 236 SER B O 1
ATOM 7187 N N . ILE B 1 237 ? -40.844 25.125 4.973 1 91 237 ILE B N 1
ATOM 7188 C CA . ILE B 1 237 ? -41.094 24.844 3.562 1 91 237 ILE B CA 1
ATOM 7189 C C . ILE B 1 237 ? -42.062 23.656 3.432 1 91 237 ILE B C 1
ATOM 7191 O O . ILE B 1 237 ? -42.969 23.672 2.615 1 91 237 ILE B O 1
ATOM 7195 N N . GLU B 1 238 ? -41.812 22.656 4.188 1 87.62 238 GLU B N 1
ATOM 7196 C CA . GLU B 1 238 ? -42.688 21.484 4.164 1 87.62 238 GLU B CA 1
ATOM 7197 C C . GLU B 1 238 ? -44.125 21.844 4.527 1 87.62 238 GLU B C 1
ATOM 7199 O O . GLU B 1 238 ? -45.062 21.281 3.98 1 87.62 238 GLU B O 1
ATOM 7204 N N . ALA B 1 239 ? -44.25 22.719 5.449 1 85.88 239 ALA B N 1
ATOM 7205 C CA . ALA B 1 239 ? -45.562 23.141 5.895 1 85.88 239 ALA B CA 1
ATOM 7206 C C . ALA B 1 239 ? -46.25 24 4.836 1 85.88 239 ALA B C 1
ATOM 7208 O O . ALA B 1 239 ? -47.438 23.812 4.562 1 85.88 239 ALA B O 1
ATOM 7209 N N . GLU B 1 240 ? -45.531 24.875 4.219 1 89.62 240 GLU B N 1
ATOM 7210 C CA . GLU B 1 240 ? -46.125 25.828 3.277 1 89.62 240 GLU B CA 1
ATOM 7211 C C . GLU B 1 240 ? -46.25 25.219 1.882 1 89.62 240 GLU B C 1
ATOM 7213 O O . GLU B 1 240 ? -47.188 25.531 1.138 1 89.62 240 GLU B O 1
ATOM 7218 N N . TYR B 1 241 ? -45.25 24.453 1.536 1 89.31 241 TYR B N 1
ATOM 7219 C CA . TYR B 1 241 ? -45.219 23.859 0.201 1 89.31 241 TYR B CA 1
ATOM 7220 C C . TYR B 1 241 ? -45 22.359 0.274 1 89.31 241 TYR B C 1
ATOM 7222 O O . TYR B 1 241 ? -43.906 21.875 -0.105 1 89.31 241 TYR B O 1
ATOM 7230 N N . PRO B 1 242 ? -45.906 21.562 0.562 1 85.81 242 PRO B N 1
ATOM 7231 C CA . PRO B 1 242 ? -45.781 20.125 0.767 1 85.81 242 PRO B CA 1
ATOM 7232 C C . PRO B 1 242 ? -45.375 19.391 -0.511 1 85.81 242 PRO B C 1
ATOM 7234 O O . PRO B 1 242 ? -44.844 18.281 -0.448 1 85.81 242 PRO B O 1
ATOM 7237 N N . ASP B 1 243 ? -45.562 20.031 -1.647 1 83.44 243 ASP B N 1
ATOM 7238 C CA . ASP B 1 243 ? -45.312 19.344 -2.912 1 83.44 243 ASP B CA 1
ATOM 7239 C C . ASP B 1 243 ? -43.875 19.484 -3.346 1 83.44 243 ASP B C 1
ATOM 7241 O O . ASP B 1 243 ? -43.406 18.812 -4.277 1 83.44 243 ASP B O 1
ATOM 7245 N N . LEU B 1 244 ? -43.188 20.391 -2.67 1 86.38 244 LEU B N 1
ATOM 7246 C CA . LEU B 1 244 ? -41.781 20.594 -3.025 1 86.38 244 LEU B CA 1
ATOM 7247 C C . LEU B 1 244 ? -40.906 19.516 -2.414 1 86.38 244 LEU B C 1
ATOM 7249 O O . LEU B 1 244 ? -41.188 19.031 -1.317 1 86.38 244 LEU B O 1
ATOM 7253 N N . VAL B 1 245 ? -39.969 19.062 -3.223 1 87.06 245 VAL B N 1
ATOM 7254 C CA . VAL B 1 245 ? -39 18.094 -2.732 1 87.06 245 VAL B CA 1
ATOM 7255 C C . VAL B 1 245 ? -37.75 18.812 -2.232 1 87.06 245 VAL B C 1
ATOM 7257 O O . VAL B 1 245 ? -37.188 19.656 -2.934 1 87.06 245 VAL B O 1
ATOM 7260 N N . LEU B 1 246 ? -37.375 18.547 -0.958 1 87.69 246 LEU B N 1
ATOM 7261 C CA . LEU B 1 246 ? -36.219 19.172 -0.361 1 87.69 246 LEU B CA 1
ATOM 7262 C C . LEU B 1 246 ? -35.062 18.172 -0.26 1 87.69 246 LEU B C 1
ATOM 7264 O O . LEU B 1 246 ? -35.25 17.016 0.11 1 87.69 246 LEU B O 1
ATOM 7268 N N . GLU B 1 247 ? -33.844 18.578 -0.734 1 85.38 247 GLU B N 1
ATOM 7269 C CA . GLU B 1 247 ? -32.656 17.734 -0.648 1 85.38 247 GLU B CA 1
ATOM 7270 C C . GLU B 1 247 ? -31.453 18.516 -0.153 1 85.38 247 GLU B C 1
ATOM 7272 O O . GLU B 1 247 ? -31.391 19.734 -0.329 1 85.38 247 GLU B O 1
ATOM 7277 N N . SER B 1 248 ? -30.609 17.844 0.524 1 83.62 248 SER B N 1
ATOM 7278 C CA . SER B 1 248 ? -29.344 18.453 0.932 1 83.62 248 SER B CA 1
ATOM 7279 C C . SER B 1 248 ? -28.422 18.641 -0.261 1 83.62 248 SER B C 1
ATOM 7281 O O . SER B 1 248 ? -28.25 17.734 -1.075 1 83.62 248 SER B O 1
ATOM 7283 N N . ALA B 1 249 ? -28.031 19.859 -0.589 1 77.88 249 ALA B N 1
ATOM 7284 C CA . ALA B 1 249 ? -27.156 20.156 -1.715 1 77.88 249 ALA B CA 1
ATOM 7285 C C . ALA B 1 249 ? -25.703 20.25 -1.262 1 77.88 249 ALA B C 1
ATOM 7287 O O . ALA B 1 249 ? -24.859 20.812 -1.968 1 77.88 249 ALA B O 1
ATOM 7288 N N . GLY B 1 250 ? -25.375 19.656 -0.191 1 73.62 250 GLY B N 1
ATOM 7289 C CA . GLY B 1 250 ? -24.031 19.875 0.303 1 73.62 250 GLY B CA 1
ATOM 7290 C C . GLY B 1 250 ? -23.781 21.297 0.77 1 73.62 250 GLY B C 1
ATOM 7291 O O . GLY B 1 250 ? -24.625 22.172 0.602 1 73.62 250 GLY B O 1
ATOM 7292 N N . ASN B 1 251 ? -22.641 21.594 1.455 1 75.5 251 ASN B N 1
ATOM 7293 C CA . ASN B 1 251 ? -22.234 22.922 1.913 1 75.5 251 ASN B CA 1
ATOM 7294 C C . ASN B 1 251 ? -23.297 23.562 2.799 1 75.5 251 ASN B C 1
ATOM 7296 O O . ASN B 1 251 ? -23.578 24.75 2.664 1 75.5 251 ASN B O 1
ATOM 7300 N N . ASN B 1 252 ? -24.172 22.719 3.379 1 80.88 252 ASN B N 1
ATOM 7301 C CA . ASN B 1 252 ? -25.188 23.156 4.324 1 80.88 252 ASN B CA 1
ATOM 7302 C C . ASN B 1 252 ? -26.297 23.938 3.627 1 80.88 252 ASN B C 1
ATOM 7304 O O . ASN B 1 252 ? -26.766 24.953 4.137 1 80.88 252 ASN B O 1
ATOM 7308 N N . GLN B 1 253 ? -26.562 23.516 2.424 1 87.06 253 GLN B N 1
ATOM 7309 C CA . GLN B 1 253 ? -27.625 24.156 1.654 1 87.06 253 GLN B CA 1
ATOM 7310 C C . GLN B 1 253 ? -28.75 23.156 1.348 1 87.06 253 GLN B C 1
ATOM 7312 O O . GLN B 1 253 ? -28.531 21.953 1.322 1 87.06 253 GLN B O 1
ATOM 7317 N N . ILE B 1 254 ? -29.906 23.75 1.192 1 88.94 254 ILE B N 1
ATOM 7318 C CA . ILE B 1 254 ? -31.062 22.953 0.81 1 88.94 254 ILE B CA 1
ATOM 7319 C C . ILE B 1 254 ? -31.406 23.203 -0.659 1 88.94 254 ILE B C 1
ATOM 7321 O O . ILE B 1 254 ? -31.484 24.359 -1.094 1 88.94 254 ILE B O 1
ATOM 7325 N N . ARG B 1 255 ? -31.516 22.219 -1.37 1 87.88 255 ARG B N 1
ATOM 7326 C CA . ARG B 1 255 ? -32 22.297 -2.738 1 87.88 255 ARG B CA 1
ATOM 7327 C C . ARG B 1 255 ? -33.5 22 -2.791 1 87.88 255 ARG B C 1
ATOM 7329 O O . ARG B 1 255 ? -33.969 20.984 -2.26 1 87.88 255 ARG B O 1
ATOM 7336 N N . VAL B 1 256 ? -34.25 22.906 -3.365 1 88.06 256 VAL B N 1
ATOM 7337 C CA . VAL B 1 256 ? -35.688 22.766 -3.506 1 88.06 256 VAL B CA 1
ATOM 7338 C C . VAL B 1 256 ? -36.031 22.391 -4.945 1 88.06 256 VAL B C 1
ATOM 7340 O O . VAL B 1 256 ? -35.594 23.062 -5.887 1 88.06 256 VAL B O 1
ATOM 7343 N N . LEU B 1 257 ? 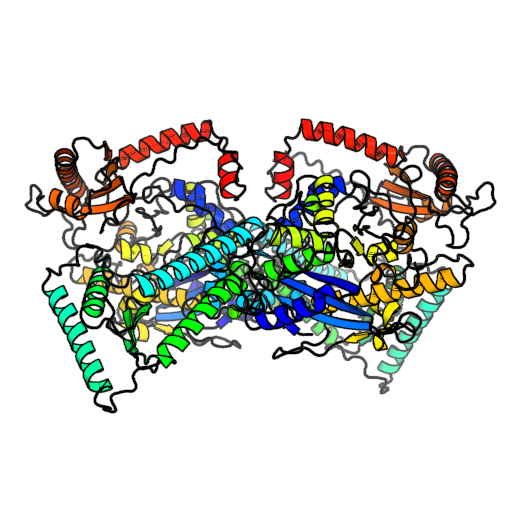-36.75 21.312 -5.055 1 87.31 257 LEU B N 1
ATOM 7344 C CA . LEU B 1 257 ? -37.156 20.844 -6.383 1 87.31 257 LEU B CA 1
ATOM 7345 C C . LEU B 1 257 ? -38.656 20.891 -6.555 1 87.31 257 LEU B C 1
ATOM 7347 O O . LEU B 1 257 ? -39.406 20.516 -5.652 1 87.31 257 LEU B O 1
ATOM 7351 N N . ARG B 1 258 ? -39.094 21.484 -7.609 1 84.69 258 ARG B N 1
ATOM 7352 C CA . ARG B 1 258 ? -40.469 21.391 -8.062 1 84.69 258 ARG B CA 1
ATOM 7353 C C . ARG B 1 258 ? -40.625 20.391 -9.195 1 84.69 258 ARG B C 1
ATOM 7355 O O . ARG B 1 258 ? -40.156 20.625 -10.305 1 84.69 258 ARG B O 1
ATOM 7362 N N . LEU B 1 259 ? -41.219 19.281 -8.883 1 84.06 259 LEU B N 1
ATOM 7363 C CA . LEU B 1 259 ? -41.25 18.188 -9.836 1 84.06 259 LEU B CA 1
ATOM 7364 C C . LEU B 1 259 ? -42.688 17.875 -10.258 1 84.06 259 LEU B C 1
ATOM 7366 O O . LEU B 1 259 ? -43.625 17.984 -9.445 1 84.06 259 LEU B O 1
ATOM 7370 N N . THR B 1 260 ? -42.844 17.641 -11.562 1 81.75 260 THR B N 1
ATOM 7371 C CA . THR B 1 260 ? -44.094 17.062 -12.023 1 81.75 260 THR B CA 1
ATOM 7372 C C . THR B 1 260 ? -44.281 15.641 -11.5 1 81.75 260 THR B C 1
ATOM 7374 O O . THR B 1 260 ? -43.344 15.07 -10.93 1 81.75 260 THR B O 1
ATOM 7377 N N . GLU B 1 261 ? -45.406 15.109 -11.656 1 81.75 261 GLU B N 1
ATOM 7378 C CA . GLU B 1 261 ? -45.656 13.742 -11.211 1 81.75 261 GLU B CA 1
ATOM 7379 C C . GLU B 1 261 ? -44.75 12.75 -11.922 1 81.75 261 GLU B C 1
ATOM 7381 O O . GLU B 1 261 ? -44.219 11.82 -11.305 1 81.75 261 GLU B O 1
ATOM 7386 N N . GLU B 1 262 ? -44.625 12.977 -13.211 1 83.56 262 GLU B N 1
ATOM 7387 C CA . GLU B 1 262 ? -43.781 12.109 -13.992 1 83.56 262 GLU B CA 1
ATOM 7388 C C . GLU B 1 262 ? -42.312 12.242 -13.547 1 83.56 262 GLU B C 1
ATOM 7390 O O . GLU B 1 262 ? -41.594 11.242 -13.438 1 83.56 262 GLU B O 1
ATOM 7395 N N . GLU B 1 263 ? -41.969 13.461 -13.297 1 82.81 263 GLU B N 1
ATOM 7396 C CA . GLU B 1 263 ? -40.594 13.711 -12.852 1 82.81 263 GLU B CA 1
ATOM 7397 C C . GLU B 1 263 ? -40.344 13.125 -11.461 1 82.81 263 GLU B C 1
ATOM 7399 O O . GLU B 1 263 ? -39.25 12.633 -11.172 1 82.81 263 GLU B O 1
ATOM 7404 N N . SER B 1 264 ? -41.312 13.203 -10.742 1 83.19 264 SER B N 1
ATOM 7405 C CA . SER B 1 264 ? -41.219 12.664 -9.391 1 83.19 264 SER B CA 1
ATOM 7406 C C . SER B 1 264 ? -41.031 11.148 -9.406 1 83.19 264 SER B C 1
ATOM 7408 O O . SER B 1 264 ? -40.25 10.602 -8.641 1 83.19 264 SER B O 1
ATOM 7410 N N . GLN B 1 265 ? -41.812 10.562 -10.305 1 84.88 265 GLN B N 1
ATOM 7411 C CA . GLN B 1 265 ? -41.688 9.109 -10.422 1 84.88 265 GLN B CA 1
ATOM 7412 C C . GLN B 1 265 ? -40.312 8.703 -10.945 1 84.88 265 GLN B C 1
ATOM 7414 O O . GLN B 1 265 ? -39.719 7.738 -10.469 1 84.88 265 GLN B O 1
ATOM 7419 N N . THR B 1 266 ? -39.875 9.352 -11.898 1 86.06 266 THR B N 1
ATOM 7420 C CA . THR B 1 266 ? -38.562 9.078 -12.469 1 86.06 266 THR B CA 1
ATOM 7421 C C . THR B 1 266 ? -37.469 9.258 -11.414 1 86.06 266 THR B C 1
ATOM 7423 O O . THR B 1 266 ? -36.531 8.484 -11.359 1 86.06 266 THR B O 1
ATOM 7426 N N . ARG B 1 267 ? -37.656 10.227 -10.633 1 84.69 267 ARG B N 1
ATOM 7427 C CA . ARG B 1 267 ? -36.688 10.484 -9.57 1 84.69 267 ARG B CA 1
ATOM 7428 C C . ARG B 1 267 ? -36.688 9.367 -8.531 1 84.69 267 ARG B C 1
ATOM 7430 O O . ARG B 1 267 ? -35.656 8.922 -8.078 1 84.69 267 ARG B O 1
ATOM 7437 N N . LYS B 1 268 ? -37.875 9.055 -8.211 1 84.38 268 LYS B N 1
ATOM 7438 C CA . LYS B 1 268 ? -38 7.973 -7.234 1 84.38 268 LYS B CA 1
ATOM 7439 C C . LYS B 1 268 ? -37.344 6.691 -7.738 1 84.38 268 LYS B C 1
ATOM 7441 O O . LYS B 1 268 ? -36.656 6.004 -6.984 1 84.38 268 LYS B O 1
ATOM 7446 N N . GLN B 1 269 ? -37.562 6.398 -8.969 1 87.25 269 GLN B N 1
ATOM 7447 C CA . GLN B 1 269 ? -36.969 5.211 -9.57 1 87.25 269 GLN B CA 1
ATOM 7448 C C . GLN B 1 269 ? -35.469 5.324 -9.617 1 87.25 269 GLN B C 1
ATOM 7450 O O . GLN B 1 269 ? -34.75 4.348 -9.367 1 87.25 269 GLN B O 1
ATOM 7455 N N . ARG B 1 270 ? -35.094 6.426 -9.961 1 89.25 270 ARG B N 1
ATOM 7456 C CA . ARG B 1 270 ? -33.656 6.656 -10.023 1 89.25 270 ARG B CA 1
ATOM 7457 C C . ARG B 1 270 ? -33 6.492 -8.656 1 89.25 270 ARG B C 1
ATOM 7459 O O . ARG B 1 270 ? -31.953 5.852 -8.523 1 89.25 270 ARG B O 1
ATOM 7466 N N . LEU B 1 271 ? -33.562 7.066 -7.688 1 88.25 271 LEU B N 1
ATOM 7467 C CA . LEU B 1 271 ? -33.031 6.992 -6.332 1 88.25 271 LEU B CA 1
ATOM 7468 C C . LEU B 1 271 ? -33 5.551 -5.836 1 88.25 271 LEU B C 1
ATOM 7470 O O . LEU B 1 271 ? -32.062 5.137 -5.145 1 88.25 271 LEU B O 1
ATOM 7474 N N . ARG B 1 272 ? -34.062 4.875 -6.188 1 89.94 272 ARG B N 1
ATOM 7475 C CA . ARG B 1 272 ? -34.125 3.463 -5.816 1 89.94 272 ARG B CA 1
ATOM 7476 C C . ARG B 1 272 ? -33 2.672 -6.477 1 89.94 272 ARG B C 1
ATOM 7478 O O . ARG B 1 272 ? -32.375 1.821 -5.84 1 89.94 272 ARG B O 1
ATOM 7485 N N . ARG B 1 273 ? -32.812 2.926 -7.652 1 93.25 273 ARG B N 1
ATOM 7486 C CA . ARG B 1 273 ? -31.75 2.275 -8.398 1 93.25 273 ARG B CA 1
ATOM 7487 C C . ARG B 1 273 ? -30.391 2.615 -7.801 1 93.25 273 ARG B C 1
ATOM 7489 O O . ARG B 1 273 ? -29.547 1.732 -7.617 1 93.25 273 ARG B O 1
ATOM 7496 N N . GLU B 1 274 ? -30.188 3.854 -7.492 1 93.06 274 GLU B N 1
ATOM 7497 C CA . GLU B 1 274 ? -28.922 4.309 -6.938 1 93.06 274 GLU B CA 1
ATOM 7498 C C . GLU B 1 274 ? -28.656 3.68 -5.57 1 93.06 274 GLU B C 1
ATOM 7500 O O . GLU B 1 274 ? -27.516 3.342 -5.242 1 93.06 274 GLU B O 1
ATOM 7505 N N . ASP B 1 275 ? -29.656 3.576 -4.84 1 93.56 275 ASP B N 1
ATOM 7506 C CA . ASP B 1 275 ? -29.531 2.967 -3.521 1 93.56 275 ASP B CA 1
ATOM 7507 C C . ASP B 1 275 ? -29.094 1.507 -3.633 1 93.56 275 ASP B C 1
ATOM 7509 O O . ASP B 1 275 ? -28.234 1.05 -2.869 1 93.56 275 ASP B O 1
ATOM 7513 N N . TRP B 1 276 ? -29.719 0.82 -4.492 1 95.56 276 TRP B N 1
ATOM 7514 C CA . TRP B 1 276 ? -29.359 -0.575 -4.723 1 95.56 276 TRP B CA 1
ATOM 7515 C C . TRP B 1 276 ? -27.938 -0.687 -5.262 1 95.56 276 TRP B C 1
ATOM 7517 O O . TRP B 1 276 ? -27.156 -1.539 -4.82 1 95.56 276 TRP B O 1
ATOM 7527 N N . GLU B 1 277 ? -27.625 0.16 -6.188 1 95.19 277 GLU B N 1
ATOM 7528 C CA . GLU B 1 277 ? -26.297 0.142 -6.781 1 95.19 277 GLU B CA 1
ATOM 7529 C C . GLU B 1 277 ? -25.219 0.457 -5.742 1 95.19 277 GLU B C 1
ATOM 7531 O O . GLU B 1 277 ? -24.109 -0.08 -5.801 1 95.19 277 GLU B O 1
ATOM 7536 N N . LYS B 1 278 ? -25.531 1.327 -4.871 1 94.12 278 LYS B N 1
ATOM 7537 C CA . LYS B 1 278 ? -24.594 1.641 -3.791 1 94.12 278 LYS B CA 1
ATOM 7538 C C . LYS B 1 278 ? -24.266 0.399 -2.965 1 94.12 278 LYS B C 1
ATOM 7540 O O . LYS B 1 278 ? -23.109 0.182 -2.584 1 94.12 278 LYS B O 1
ATOM 7545 N N . VAL B 1 279 ? -25.25 -0.387 -2.736 1 94.5 279 VAL B N 1
ATOM 7546 C CA . VAL B 1 279 ? -25.062 -1.604 -1.952 1 94.5 279 VAL B CA 1
ATOM 7547 C C . VAL B 1 279 ? -24.266 -2.623 -2.758 1 94.5 279 VAL B C 1
ATOM 7549 O O . VAL B 1 279 ? -23.297 -3.197 -2.256 1 94.5 279 VAL B O 1
ATOM 7552 N N . VAL B 1 280 ? -24.609 -2.816 -4.012 1 96.25 280 VAL B N 1
ATOM 7553 C CA . VAL B 1 280 ? -24.062 -3.885 -4.844 1 96.25 280 VAL B CA 1
ATOM 7554 C C . VAL B 1 280 ? -22.656 -3.521 -5.305 1 96.25 280 VAL B C 1
ATOM 7556 O O . VAL B 1 280 ? -21.766 -4.375 -5.344 1 96.25 280 VAL B O 1
ATOM 7559 N N . VAL B 1 281 ? -22.438 -2.27 -5.617 1 95.81 281 VAL B N 1
ATOM 7560 C CA . VAL B 1 281 ? -21.172 -1.866 -6.219 1 95.81 281 VAL B CA 1
ATOM 7561 C C . VAL B 1 281 ? -20.234 -1.318 -5.141 1 95.81 281 VAL B C 1
ATOM 7563 O O . VAL B 1 281 ? -19.047 -1.672 -5.094 1 95.81 281 VAL B O 1
ATOM 7566 N N . ASN B 1 282 ? -20.719 -0.527 -4.199 1 93.06 282 ASN B N 1
ATOM 7567 C CA . ASN B 1 282 ? -19.844 0.246 -3.32 1 93.06 282 ASN B CA 1
ATOM 7568 C C . ASN B 1 282 ? -19.75 -0.387 -1.937 1 93.06 282 ASN B C 1
ATOM 7570 O O . ASN B 1 282 ? -19 0.088 -1.086 1 93.06 282 ASN B O 1
ATOM 7574 N N . LYS B 1 283 ? -20.469 -1.428 -1.662 1 93.81 283 LYS B N 1
ATOM 7575 C CA . LYS B 1 283 ? -20.391 -2.09 -0.363 1 93.81 283 LYS B CA 1
ATOM 7576 C C . LYS B 1 283 ? -20.016 -3.559 -0.519 1 93.81 283 LYS B C 1
ATOM 7578 O O . LYS B 1 283 ? -18.828 -3.904 -0.467 1 93.81 283 LYS B O 1
ATOM 7583 N N . ILE B 1 284 ? -20.969 -4.395 -1.039 1 95.81 284 ILE B N 1
ATOM 7584 C CA . ILE B 1 284 ? -20.656 -5.82 -1.093 1 95.81 284 ILE B CA 1
ATOM 7585 C C . ILE B 1 284 ? -19.719 -6.098 -2.27 1 95.81 284 ILE B C 1
ATOM 7587 O O . ILE B 1 284 ? -18.875 -6.996 -2.203 1 95.81 284 ILE B O 1
ATOM 7591 N N . GLY B 1 285 ? -19.859 -5.383 -3.422 1 96.88 285 GLY B N 1
ATOM 7592 C CA . GLY B 1 285 ? -18.953 -5.398 -4.551 1 96.88 285 GLY B CA 1
ATOM 7593 C C . GLY B 1 285 ? -18.578 -6.797 -5 1 96.88 285 GLY B C 1
ATOM 7594 O O . GLY B 1 285 ? -19.453 -7.605 -5.32 1 96.88 285 GLY B O 1
ATOM 7595 N N . MET B 1 286 ? -17.328 -7.18 -4.82 1 98.06 286 MET B N 1
ATOM 7596 C CA . MET B 1 286 ? -16.75 -8.422 -5.336 1 98.06 286 MET B CA 1
ATOM 7597 C C . MET B 1 286 ? -17.312 -9.625 -4.582 1 98.06 286 MET B C 1
ATOM 7599 O O . MET B 1 286 ? -17.203 -10.758 -5.059 1 98.06 286 MET B O 1
ATOM 7603 N N . TRP B 1 287 ? -17.844 -9.43 -3.43 1 97.25 287 TRP B N 1
ATOM 7604 C CA . TRP B 1 287 ? -18.5 -10.531 -2.729 1 97.25 287 TRP B CA 1
ATOM 7605 C C . TRP B 1 287 ? -19.625 -11.125 -3.566 1 97.25 287 TRP B C 1
ATOM 7607 O O . TRP B 1 287 ? -19.891 -12.32 -3.504 1 97.25 287 TRP B O 1
ATOM 7617 N N . ARG B 1 288 ? -20.344 -10.266 -4.398 1 97.19 288 ARG B N 1
ATOM 7618 C CA . ARG B 1 288 ? -21.359 -10.703 -5.352 1 97.19 288 ARG B CA 1
ATOM 7619 C C . ARG B 1 288 ? -20.812 -11.789 -6.277 1 97.19 288 ARG B C 1
ATOM 7621 O O . ARG B 1 288 ? -21.453 -12.82 -6.48 1 97.19 288 ARG B O 1
ATOM 7628 N N . VAL B 1 289 ? -19.609 -11.602 -6.773 1 98.19 289 VAL B N 1
ATOM 7629 C CA . VAL B 1 289 ? -18.953 -12.508 -7.711 1 98.19 289 VAL B CA 1
ATOM 7630 C C . VAL B 1 289 ? -18.516 -13.781 -6.984 1 98.19 289 VAL B C 1
ATOM 7632 O O . VAL B 1 289 ? -18.75 -14.891 -7.465 1 98.19 289 VAL B O 1
ATOM 7635 N N . PHE B 1 290 ? -17.953 -13.617 -5.805 1 97.94 290 PHE B N 1
ATOM 7636 C CA . PHE B 1 290 ? -17.469 -14.742 -5.008 1 97.94 290 PHE B CA 1
ATOM 7637 C C . PHE B 1 290 ? -18.625 -15.648 -4.609 1 97.94 290 PHE B C 1
ATOM 7639 O O . PHE B 1 290 ? -18.531 -16.875 -4.703 1 97.94 290 PHE B O 1
ATOM 7646 N N . GLU B 1 291 ? -19.656 -15.031 -4.215 1 95.44 291 GLU B N 1
ATOM 7647 C CA . GLU B 1 291 ? -20.844 -15.773 -3.812 1 95.44 291 GLU B CA 1
ATOM 7648 C C . GLU B 1 291 ? -21.422 -16.578 -4.98 1 95.44 291 GLU B C 1
ATOM 7650 O O . GLU B 1 291 ? -21.766 -17.75 -4.828 1 95.44 291 GLU B O 1
ATOM 7655 N N . ALA B 1 292 ? -21.531 -15.961 -6.09 1 96.62 292 ALA B N 1
ATOM 7656 C CA . ALA B 1 292 ? -22.078 -16.625 -7.273 1 96.62 292 ALA B CA 1
ATOM 7657 C C . ALA B 1 292 ? -21.203 -17.812 -7.684 1 96.62 292 ALA B C 1
ATOM 7659 O O . ALA B 1 292 ? -21.703 -18.922 -7.918 1 96.62 292 ALA B O 1
ATOM 7660 N N . ILE B 1 293 ? -19.906 -17.578 -7.75 1 97.81 293 ILE B N 1
ATOM 7661 C CA . ILE B 1 293 ? -18.969 -18.609 -8.172 1 97.81 293 ILE B CA 1
ATOM 7662 C C . ILE B 1 293 ? -19.016 -19.781 -7.184 1 97.81 293 ILE B C 1
ATOM 7664 O O . ILE B 1 293 ? -19.094 -20.938 -7.586 1 97.81 293 ILE B O 1
ATOM 7668 N N . SER B 1 294 ? -18.984 -19.469 -5.895 1 95.94 294 SER B N 1
ATOM 7669 C CA . SER B 1 294 ? -18.984 -20.516 -4.875 1 95.94 294 SER B CA 1
ATOM 7670 C C . SER B 1 294 ? -20.266 -21.344 -4.922 1 95.94 294 SER B C 1
ATOM 7672 O O . SER B 1 294 ? -20.234 -22.562 -4.75 1 95.94 294 SER B O 1
ATOM 7674 N N . ARG B 1 295 ? -21.391 -20.75 -5.207 1 93.5 295 ARG B N 1
ATOM 7675 C CA . ARG B 1 295 ? -22.672 -21.453 -5.281 1 93.5 295 ARG B CA 1
ATOM 7676 C C . ARG B 1 295 ? -22.703 -22.422 -6.457 1 93.5 295 ARG B C 1
ATOM 7678 O O . ARG B 1 295 ? -23.094 -23.578 -6.305 1 93.5 295 ARG B O 1
ATOM 7685 N N . VAL B 1 296 ? -22.25 -21.969 -7.578 1 93.94 296 VAL B N 1
ATOM 7686 C CA . VAL B 1 296 ? -22.312 -22.828 -8.75 1 93.94 296 VAL B CA 1
ATOM 7687 C C . VAL B 1 296 ? -21.281 -23.953 -8.602 1 93.94 296 VAL B C 1
ATOM 7689 O O . VAL B 1 296 ? -21.516 -25.078 -9.055 1 93.94 296 VAL B O 1
ATOM 7692 N N . CYS B 1 297 ? -20.188 -23.625 -7.992 1 94.06 297 CYS B N 1
ATOM 7693 C CA . CYS B 1 297 ? -19.188 -24.656 -7.742 1 94.06 297 CYS B CA 1
ATOM 7694 C C . CYS B 1 297 ? -19.75 -25.75 -6.828 1 94.06 297 CYS B C 1
ATOM 7696 O O . CYS B 1 297 ? -19.344 -26.906 -6.922 1 94.06 297 CYS B O 1
ATOM 7698 N N . ARG B 1 298 ? -20.719 -25.406 -6.016 1 91.12 298 ARG B N 1
ATOM 7699 C CA . ARG B 1 298 ? -21.344 -26.359 -5.094 1 91.12 298 ARG B CA 1
ATOM 7700 C C . ARG B 1 298 ? -22.594 -26.984 -5.703 1 91.12 298 ARG B C 1
ATOM 7702 O O . ARG B 1 298 ? -23.328 -27.688 -5.02 1 91.12 298 ARG B O 1
ATOM 7709 N N . GLY B 1 299 ? -22.844 -26.609 -6.891 1 88.81 299 GLY B N 1
ATOM 7710 C CA . GLY B 1 299 ? -23.984 -27.172 -7.586 1 88.81 299 GLY B CA 1
ATOM 7711 C C . GLY B 1 299 ? -25.297 -26.531 -7.18 1 88.81 299 GLY B C 1
ATOM 7712 O O . GLY B 1 299 ? -26.375 -27.109 -7.363 1 88.81 299 GLY B O 1
ATOM 7713 N N . GLU B 1 300 ? -25.203 -25.297 -6.664 1 89.5 300 GLU B N 1
ATOM 7714 C CA . GLU B 1 300 ? -26.406 -24.594 -6.234 1 89.5 300 GLU B CA 1
ATOM 7715 C C . GLU B 1 300 ? -26.938 -23.672 -7.34 1 89.5 300 GLU B C 1
ATOM 7717 O O . GLU B 1 300 ? -26.188 -23.297 -8.242 1 89.5 300 GLU B O 1
ATOM 7722 N N . HIS B 1 301 ? -28.188 -23.438 -7.215 1 89.31 301 HIS B N 1
ATOM 7723 C CA . HIS B 1 301 ? -28.812 -22.5 -8.141 1 89.31 301 HIS B CA 1
ATOM 7724 C C . HIS B 1 301 ? -28.594 -21.062 -7.707 1 89.31 301 HIS B C 1
ATOM 7726 O O . HIS B 1 301 ? -28.484 -20.781 -6.512 1 89.31 301 HIS B O 1
ATOM 7732 N N . LEU B 1 302 ? -28.516 -20.188 -8.641 1 92 302 LEU B N 1
ATOM 7733 C CA . LEU B 1 302 ? -28.391 -18.766 -8.359 1 92 302 LEU B CA 1
ATOM 7734 C C . LEU B 1 302 ? -29.766 -18.125 -8.219 1 92 302 LEU B C 1
ATOM 7736 O O . LEU B 1 302 ? -30.609 -18.266 -9.109 1 92 302 LEU B O 1
ATOM 7740 N N . ASP B 1 303 ? -30 -17.516 -7.121 1 90.88 303 ASP B N 1
ATOM 7741 C CA . ASP B 1 303 ? -31.25 -16.781 -6.934 1 90.88 303 ASP B CA 1
ATOM 7742 C C . ASP B 1 303 ? -31.172 -15.391 -7.547 1 90.88 303 ASP B C 1
ATOM 7744 O O . ASP B 1 303 ? -30.828 -14.422 -6.863 1 90.88 303 ASP B O 1
ATOM 7748 N N . LEU B 1 304 ? -31.625 -15.25 -8.766 1 93.31 304 LEU B N 1
ATOM 7749 C CA . LEU B 1 304 ? -31.484 -14.008 -9.523 1 93.31 304 LEU B CA 1
ATOM 7750 C C . LEU B 1 304 ? -32.531 -12.992 -9.102 1 93.31 304 LEU B C 1
ATOM 7752 O O . LEU B 1 304 ? -32.625 -11.906 -9.672 1 93.31 304 LEU B O 1
ATOM 7756 N N . THR B 1 305 ? -33.281 -13.312 -8.055 1 93.31 305 THR B N 1
ATOM 7757 C CA . THR B 1 305 ? -34.25 -12.359 -7.516 1 93.31 305 THR B CA 1
ATOM 7758 C C . THR B 1 305 ? -33.781 -11.781 -6.191 1 93.31 305 THR B C 1
ATOM 7760 O O . THR B 1 305 ? -34.406 -10.891 -5.629 1 93.31 305 THR B O 1
ATOM 7763 N N . SER B 1 306 ? -32.719 -12.336 -5.727 1 92.69 306 SER B N 1
ATOM 7764 C CA . SER B 1 306 ? -32.156 -11.805 -4.488 1 92.69 306 SER B CA 1
ATOM 7765 C C . SER B 1 306 ? -31.562 -10.414 -4.703 1 92.69 306 SER B C 1
ATOM 7767 O O . SER B 1 306 ? -31.156 -10.07 -5.812 1 92.69 306 SER B O 1
ATOM 7769 N N . ALA B 1 307 ? -31.438 -9.633 -3.619 1 93.69 307 ALA B N 1
ATOM 7770 C CA . ALA B 1 307 ? -30.891 -8.281 -3.701 1 93.69 307 ALA B CA 1
ATOM 7771 C C . ALA B 1 307 ? -29.422 -8.312 -4.133 1 93.69 307 ALA B C 1
ATOM 7773 O O . ALA B 1 307 ? -28.906 -7.328 -4.668 1 93.69 307 ALA B O 1
ATOM 7774 N N . VAL B 1 308 ? -28.781 -9.477 -3.949 1 94.38 308 VAL B N 1
ATOM 7775 C CA . VAL B 1 308 ? -27.359 -9.617 -4.219 1 94.38 308 VAL B CA 1
ATOM 7776 C C . VAL B 1 308 ? -27.141 -9.906 -5.703 1 94.38 308 VAL B C 1
ATOM 7778 O O . VAL B 1 308 ? -26.281 -9.289 -6.348 1 94.38 308 VAL B O 1
ATOM 7781 N N . LEU B 1 309 ? -27.969 -10.805 -6.324 1 95.88 309 LEU B N 1
ATOM 7782 C CA . LEU B 1 309 ? -27.641 -11.375 -7.625 1 95.88 309 LEU B CA 1
ATOM 7783 C C . LEU B 1 309 ? -28.594 -10.883 -8.703 1 95.88 309 LEU B C 1
ATOM 7785 O O . LEU B 1 309 ? -28.422 -11.172 -9.883 1 95.88 309 LEU B O 1
ATOM 7789 N N . ALA B 1 310 ? -29.562 -10.031 -8.281 1 96.06 310 ALA B N 1
ATOM 7790 C CA . ALA B 1 310 ? -30.531 -9.531 -9.258 1 96.06 310 ALA B CA 1
ATOM 7791 C C . ALA B 1 310 ? -29.859 -8.664 -10.312 1 96.06 310 ALA B C 1
ATOM 7793 O O . ALA B 1 310 ? -28.891 -7.961 -10.016 1 96.06 310 ALA B O 1
ATOM 7794 N N . PRO B 1 311 ? -30.344 -8.766 -11.57 1 96 311 PRO B N 1
ATOM 7795 C CA . PRO B 1 311 ? -29.75 -7.957 -12.633 1 96 311 PRO B CA 1
ATOM 7796 C C . PRO B 1 311 ? -30.031 -6.465 -12.477 1 96 311 PRO B C 1
ATOM 7798 O O . PRO B 1 311 ? -29.297 -5.633 -13.023 1 96 311 PRO B O 1
ATOM 7801 N N . SER B 1 312 ? -31.125 -6.16 -11.836 1 95.44 312 SER B N 1
ATOM 7802 C CA . SER B 1 312 ? -31.547 -4.793 -11.523 1 95.44 312 SER B CA 1
ATOM 7803 C C . SER B 1 312 ? -32.406 -4.75 -10.273 1 95.44 312 SER B C 1
ATOM 7805 O O . SER B 1 312 ? -32.844 -5.789 -9.789 1 95.44 312 SER B O 1
ATOM 7807 N N . VAL B 1 313 ? -32.594 -3.562 -9.805 1 94.88 313 VAL B N 1
ATOM 7808 C CA . VAL B 1 313 ? -33.375 -3.412 -8.578 1 94.88 313 VAL B CA 1
ATOM 7809 C C . VAL B 1 313 ? -34.812 -3.863 -8.82 1 94.88 313 VAL B C 1
ATOM 7811 O O . VAL B 1 313 ? -35.469 -4.379 -7.91 1 94.88 313 VAL B O 1
ATOM 7814 N N . ASP B 1 314 ? -35.312 -3.713 -10.039 1 92.81 314 ASP B N 1
ATOM 7815 C CA . ASP B 1 314 ? -36.688 -4.066 -10.383 1 92.81 314 ASP B CA 1
ATOM 7816 C C . ASP B 1 314 ? -36.906 -5.578 -10.312 1 92.81 314 ASP B C 1
ATOM 7818 O O . ASP B 1 314 ? -38.031 -6.043 -10.172 1 92.81 314 ASP B O 1
ATOM 7822 N N . ALA B 1 315 ? -35.875 -6.316 -10.406 1 94.62 315 ALA B N 1
ATOM 7823 C CA . ALA B 1 315 ? -35.969 -7.777 -10.406 1 94.62 315 ALA B CA 1
ATOM 7824 C C . ALA B 1 315 ? -35.875 -8.336 -8.984 1 94.62 315 ALA B C 1
ATOM 7826 O O . ALA B 1 315 ? -36.062 -9.531 -8.773 1 94.62 315 ALA B O 1
ATOM 7827 N N . VAL B 1 316 ? -35.688 -7.484 -8 1 94.62 316 VAL B N 1
ATOM 7828 C CA . VAL B 1 316 ? -35.469 -7.941 -6.637 1 94.62 316 VAL B CA 1
ATOM 7829 C C . VAL B 1 316 ? -36.781 -8.297 -5.973 1 94.62 316 VAL B C 1
ATOM 7831 O O . VAL B 1 316 ? -37.75 -7.52 -6.016 1 94.62 316 VAL B O 1
ATOM 7834 N N . ASP B 1 317 ? -36.781 -9.461 -5.426 1 93.19 317 ASP B N 1
ATOM 7835 C CA . ASP B 1 317 ? -37.875 -9.852 -4.512 1 93.19 317 ASP B CA 1
ATOM 7836 C C . ASP B 1 317 ? -37.438 -9.648 -3.059 1 93.19 317 ASP B C 1
ATOM 7838 O O . ASP B 1 317 ? -36.781 -10.523 -2.471 1 93.19 317 ASP B O 1
ATOM 7842 N N . PHE B 1 318 ? -37.844 -8.656 -2.455 1 91.25 318 PHE B N 1
ATOM 7843 C CA . PHE B 1 318 ? -37.406 -8.258 -1.127 1 91.25 318 PHE B CA 1
ATOM 7844 C C . PHE B 1 318 ? -38 -9.164 -0.057 1 91.25 318 PHE B C 1
ATOM 7846 O O . PHE B 1 318 ? -37.531 -9.156 1.091 1 91.25 318 PHE B O 1
ATOM 7853 N N . THR B 1 319 ? -38.906 -9.93 -0.395 1 86.31 319 THR B N 1
ATOM 7854 C CA . THR B 1 319 ? -39.562 -10.805 0.57 1 86.31 319 THR B CA 1
ATOM 7855 C C . THR B 1 319 ? -38.781 -12.117 0.707 1 86.31 319 THR B C 1
ATOM 7857 O O . THR B 1 319 ? -39 -12.875 1.653 1 86.31 319 THR B O 1
ATOM 7860 N N . SER B 1 320 ? -37.938 -12.344 -0.265 1 78.25 320 SER B N 1
ATOM 7861 C CA . SER B 1 320 ? -37.156 -13.57 -0.226 1 78.25 320 SER B CA 1
ATOM 7862 C C . SER B 1 320 ? -36.031 -13.469 0.782 1 78.25 320 SER B C 1
ATOM 7864 O O . SER B 1 320 ? -35.25 -12.5 0.764 1 78.25 320 SER B O 1
ATOM 7866 N N . PRO B 1 321 ? -36.031 -14.398 1.74 1 71.12 321 PRO B N 1
ATOM 7867 C CA . PRO B 1 321 ? -34.938 -14.344 2.725 1 71.12 321 PRO B CA 1
ATOM 7868 C C . PRO B 1 321 ? -33.562 -14.602 2.107 1 71.12 321 PRO B C 1
ATOM 7870 O O . PRO B 1 321 ? -33.438 -15.383 1.157 1 71.12 321 PRO B O 1
ATOM 7873 N N . LEU B 1 322 ? -32.625 -13.789 2.514 1 72.38 322 LEU B N 1
ATOM 7874 C CA . LEU B 1 322 ? -31.25 -14.078 2.139 1 72.38 322 LEU B CA 1
ATOM 7875 C C . LEU B 1 322 ? -30.719 -15.289 2.896 1 72.38 322 LEU B C 1
ATOM 7877 O O . LEU B 1 322 ? -30.797 -15.336 4.129 1 72.38 322 LEU B O 1
ATOM 7881 N N . VAL B 1 323 ? -30.422 -16.312 2.209 1 64.12 323 VAL B N 1
ATOM 7882 C CA . VAL B 1 323 ? -29.875 -17.5 2.863 1 64.12 323 VAL B CA 1
ATOM 7883 C C . VAL B 1 323 ? -28.359 -17.375 3.002 1 64.12 323 VAL B C 1
ATOM 7885 O O . VAL B 1 323 ? -27.641 -17.281 2.004 1 64.12 323 VAL B O 1
ATOM 7888 N N . PRO B 1 324 ? -27.938 -17.094 4.273 1 62.81 324 PRO B N 1
ATOM 7889 C CA . PRO B 1 324 ? -26.484 -17 4.457 1 62.81 324 PRO B CA 1
ATOM 7890 C C . PRO B 1 324 ? -25.766 -18.297 4.125 1 62.81 324 PRO B C 1
ATOM 7892 O O . PRO B 1 324 ? -26.391 -19.375 4.117 1 62.81 324 PRO B O 1
ATOM 7895 N N . PHE B 1 325 ? -24.594 -18.172 3.619 1 57.88 325 PHE B N 1
ATOM 7896 C CA . PHE B 1 325 ? -23.734 -19.344 3.494 1 57.88 325 PHE B CA 1
ATOM 7897 C C . PHE B 1 325 ? -23.781 -20.188 4.758 1 57.88 325 PHE B C 1
ATOM 7899 O O . PHE B 1 325 ? -23.5 -19.703 5.852 1 57.88 325 PHE B O 1
ATOM 7906 N N . ALA B 1 326 ? -24.828 -21.125 4.918 1 50.28 326 ALA B N 1
ATOM 7907 C CA . ALA B 1 326 ? -24.875 -22 6.09 1 50.28 326 ALA B CA 1
ATOM 7908 C C . ALA B 1 326 ? -23.75 -23.031 6.059 1 50.28 326 ALA B C 1
ATOM 7910 O O . ALA B 1 326 ? -23.484 -23.625 5.012 1 50.28 326 ALA B O 1
ATOM 7911 N N . GLU B 1 327 ? -22.703 -22.828 6.879 1 50.62 327 GLU B N 1
ATOM 7912 C CA . GLU B 1 327 ? -21.703 -23.875 7.039 1 50.62 327 GLU B CA 1
ATOM 7913 C C . GLU B 1 327 ? -22.297 -25.266 6.832 1 50.62 327 GLU B C 1
ATOM 7915 O O . GLU B 1 327 ? -21.672 -26.141 6.25 1 50.62 327 GLU B O 1
ATOM 7920 N N . ASP B 1 328 ? -23.438 -25.516 7.586 1 41.62 328 ASP B N 1
ATOM 7921 C CA . ASP B 1 328 ? -24.016 -26.859 7.656 1 41.62 328 ASP B CA 1
ATOM 7922 C C . ASP B 1 328 ? -25.031 -27.078 6.535 1 41.62 328 ASP B C 1
ATOM 7924 O O . ASP B 1 328 ? -25.859 -27.969 6.621 1 41.62 328 ASP B O 1
ATOM 7928 N N . THR B 1 329 ? -25.234 -26.141 5.77 1 41.81 329 THR B N 1
ATOM 7929 C CA . THR B 1 329 ? -26.328 -26.266 4.82 1 41.81 329 THR B CA 1
ATOM 7930 C C . THR B 1 329 ? -26.047 -27.359 3.807 1 41.81 329 THR B C 1
ATOM 7932 O O . THR B 1 329 ? -26.719 -27.453 2.777 1 41.81 329 THR B O 1
ATOM 7935 N N . LEU B 1 330 ? -25.031 -27.938 3.818 1 40.19 330 LEU B N 1
ATOM 7936 C CA . LEU B 1 330 ? -25.094 -29.156 3.016 1 40.19 330 LEU B CA 1
ATOM 7937 C C . LEU B 1 330 ? -26.469 -29.812 3.109 1 40.19 330 LEU B C 1
ATOM 7939 O O . LEU B 1 330 ? -26.844 -30.625 2.256 1 40.19 330 LEU B O 1
ATOM 7943 N N . SER B 1 331 ? -27.156 -29.625 4.336 1 36.31 331 SER B N 1
ATOM 7944 C CA . SER B 1 331 ? -28.312 -30.453 4.625 1 36.31 331 SER B CA 1
ATOM 7945 C C . SER B 1 331 ? -29.578 -29.875 3.998 1 36.31 331 SER B C 1
ATOM 7947 O O . SER B 1 331 ? -30.609 -30.531 3.953 1 36.31 331 SER B O 1
ATOM 7949 N N . LEU B 1 332 ? -29.734 -28.609 4.023 1 37.69 332 LEU B N 1
ATOM 7950 C CA . LEU B 1 332 ? -31.141 -28.234 3.857 1 37.69 332 LEU B CA 1
ATOM 7951 C C . LEU B 1 332 ? -31.547 -28.281 2.387 1 37.69 332 LEU B C 1
ATOM 7953 O O . LEU B 1 332 ? -32.688 -27.984 2.045 1 37.69 332 LEU B O 1
ATOM 7957 N N . GLY B 1 333 ? -30.703 -27.953 1.421 1 37 333 GLY B N 1
ATOM 7958 C CA . GLY B 1 333 ? -31.406 -27.953 0.149 1 37 333 GLY B CA 1
ATOM 7959 C C . GLY B 1 333 ? -31.938 -29.328 -0.235 1 37 333 GLY B C 1
ATOM 7960 O O . GLY B 1 333 ? -31.375 -30.344 0.162 1 37 333 GLY B O 1
ATOM 7961 N N . SER B 1 334 ? -33.219 -29.5 -0.473 1 39.19 334 SER B N 1
ATOM 7962 C CA . SER B 1 334 ? -33.875 -30.641 -1.08 1 39.19 334 SER B CA 1
ATOM 7963 C C . SER B 1 334 ? -32.969 -31.297 -2.133 1 39.19 334 SER B C 1
ATOM 7965 O O . SER B 1 334 ? -32.5 -30.625 -3.047 1 39.19 334 SER B O 1
ATOM 7967 N N . LYS B 1 335 ? -32.219 -32.375 -1.867 1 42.53 335 LYS B N 1
ATOM 7968 C CA . LYS B 1 335 ? -31.516 -33.312 -2.738 1 42.53 335 LYS B CA 1
ATOM 7969 C C . LYS B 1 335 ? -32.062 -33.25 -4.164 1 42.53 335 LYS B C 1
ATOM 7971 O O . LYS B 1 335 ? -31.531 -33.906 -5.066 1 42.53 335 LYS B O 1
ATOM 7976 N N . SER B 1 336 ? -33.219 -32.844 -4.227 1 45.66 336 SER B N 1
ATOM 7977 C CA . SER B 1 336 ? -33.875 -33.156 -5.504 1 45.66 336 SER B CA 1
ATOM 7978 C C . SER B 1 336 ? -33.156 -32.438 -6.656 1 45.66 336 SER B C 1
ATOM 7980 O O . SER B 1 336 ? -32.938 -33.062 -7.711 1 45.66 336 SER B O 1
ATOM 7982 N N . SER B 1 337 ? -33.125 -30.891 -6.734 1 55.38 337 SER B N 1
ATOM 7983 C CA . SER B 1 337 ? -32.781 -30.359 -8.055 1 55.38 337 SER B CA 1
ATOM 7984 C C . SER B 1 337 ? -31.328 -29.859 -8.086 1 55.38 337 SER B C 1
ATOM 7986 O O . SER B 1 337 ? -31.094 -28.688 -8.406 1 55.38 337 SER B O 1
ATOM 7988 N N . ARG B 1 338 ? -30.344 -30.562 -7.551 1 63.12 338 ARG B N 1
ATOM 7989 C CA . ARG B 1 338 ? -28.953 -30.125 -7.586 1 63.12 338 ARG B CA 1
ATOM 7990 C C . ARG B 1 338 ? -28.359 -30.312 -8.977 1 63.12 338 ARG B C 1
ATOM 7992 O O . ARG B 1 338 ? -28.594 -31.312 -9.641 1 63.12 338 ARG B O 1
ATOM 7999 N N . ARG B 1 339 ? -27.641 -29.172 -9.359 1 77 339 ARG B N 1
ATOM 8000 C CA . ARG B 1 339 ? -26.875 -29.188 -10.602 1 77 339 ARG B CA 1
ATOM 8001 C C . ARG B 1 339 ? -25.484 -29.766 -10.383 1 77 339 ARG B C 1
ATOM 8003 O O . ARG B 1 339 ? -25.109 -30.078 -9.25 1 77 339 ARG B O 1
ATOM 8010 N N . ARG B 1 340 ? -24.875 -29.984 -11.383 1 84.31 340 ARG B N 1
ATOM 8011 C CA . ARG B 1 340 ? -23.5 -30.453 -11.359 1 84.31 340 ARG B CA 1
ATOM 8012 C C . ARG B 1 340 ? -22.578 -29.422 -10.703 1 84.31 340 ARG B C 1
ATOM 8014 O O . ARG B 1 340 ? -22.75 -28.219 -10.914 1 84.31 340 ARG B O 1
ATOM 8021 N N . ASN B 1 341 ? -21.641 -29.938 -9.844 1 89.56 341 ASN B N 1
ATOM 8022 C CA . ASN B 1 341 ? -20.594 -29.047 -9.344 1 89.56 341 ASN B CA 1
ATOM 8023 C C . ASN B 1 341 ? -19.703 -28.547 -10.477 1 89.56 341 ASN B C 1
ATOM 8025 O O . ASN B 1 341 ? -19.156 -29.328 -11.25 1 89.56 341 ASN B O 1
ATOM 8029 N N . ILE B 1 342 ? -19.594 -27.375 -10.586 1 92.81 342 ILE B N 1
ATOM 8030 C CA . ILE B 1 342 ? -18.719 -26.812 -11.609 1 92.81 342 ILE B CA 1
ATOM 8031 C C . ILE B 1 342 ? -17.297 -26.688 -11.062 1 92.81 342 ILE B C 1
ATOM 8033 O O . ILE B 1 342 ? -17.062 -26.016 -10.055 1 92.81 342 ILE B O 1
ATOM 8037 N N . PRO B 1 343 ? -16.281 -27.297 -11.68 1 94.88 343 PRO B N 1
ATOM 8038 C CA . PRO B 1 343 ? -14.906 -27.297 -11.18 1 94.88 343 PRO B CA 1
ATOM 8039 C C . PRO B 1 343 ? -14.234 -25.938 -11.281 1 94.88 343 PRO B C 1
ATOM 8041 O O . PRO B 1 343 ? -14.516 -25.172 -12.211 1 94.88 343 PRO B O 1
ATOM 8044 N N . LEU B 1 344 ? -13.461 -25.688 -10.281 1 96.88 344 LEU B N 1
ATOM 8045 C CA . LEU B 1 344 ? -12.547 -24.547 -10.312 1 96.88 344 LEU B CA 1
ATOM 8046 C C . LEU B 1 344 ? -11.156 -24.969 -10.781 1 96.88 344 LEU B C 1
ATOM 8048 O O . LEU B 1 344 ? -10.609 -25.953 -10.281 1 96.88 344 LEU B O 1
ATOM 8052 N N . VAL B 1 345 ? -10.578 -24.328 -11.789 1 97.19 345 VAL B N 1
ATOM 8053 C CA . VAL B 1 345 ? -9.266 -24.656 -12.328 1 97.19 345 VAL B CA 1
ATOM 8054 C C . VAL B 1 345 ? -8.273 -23.531 -12.023 1 97.19 345 VAL B C 1
ATOM 8056 O O . VAL B 1 345 ? -8.57 -22.359 -12.258 1 97.19 345 VAL B O 1
ATOM 8059 N N . VAL B 1 346 ? -7.129 -23.891 -11.461 1 97.94 346 VAL B N 1
ATOM 8060 C CA . VAL B 1 346 ? -6.109 -22.906 -11.078 1 97.94 346 VAL B CA 1
ATOM 8061 C C . VAL B 1 346 ? -4.738 -23.391 -11.555 1 97.94 346 VAL B C 1
ATOM 8063 O O . VAL B 1 346 ? -4.594 -24.531 -12.016 1 97.94 346 VAL B O 1
ATOM 8066 N N . HIS B 1 347 ? -3.764 -22.516 -11.586 1 96.88 347 HIS B N 1
ATOM 8067 C CA . HIS B 1 347 ? -2.355 -22.844 -11.797 1 96.88 347 HIS B CA 1
ATOM 8068 C C . HIS B 1 347 ? -1.509 -22.422 -10.602 1 96.88 347 HIS B C 1
ATOM 8070 O O . HIS B 1 347 ? -1.282 -21.234 -10.375 1 96.88 347 HIS B O 1
ATOM 8076 N N . ASN B 1 348 ? -1.063 -23.422 -9.828 1 93.88 348 ASN B N 1
ATOM 8077 C CA . ASN B 1 348 ? -0.403 -23.109 -8.57 1 93.88 348 ASN B CA 1
ATOM 8078 C C . ASN B 1 348 ? -1.268 -22.203 -7.691 1 93.88 348 ASN B C 1
ATOM 8080 O O . ASN B 1 348 ? -0.826 -21.141 -7.27 1 93.88 348 ASN B O 1
ATOM 8084 N N . GLY B 1 349 ? -2.459 -22.734 -7.426 1 95.81 349 GLY B N 1
ATOM 8085 C CA . GLY B 1 349 ? -3.508 -21.781 -7.07 1 95.81 349 GLY B CA 1
ATOM 8086 C C . GLY B 1 349 ? -3.846 -21.797 -5.59 1 95.81 349 GLY B C 1
ATOM 8087 O O . GLY B 1 349 ? -4.855 -21.234 -5.176 1 95.81 349 GLY B O 1
ATOM 8088 N N . PHE B 1 350 ? -3.02 -22.484 -4.719 1 95.81 350 PHE B N 1
ATOM 8089 C CA . PHE B 1 350 ? -3.338 -22.5 -3.295 1 95.81 350 PHE B CA 1
ATOM 8090 C C . PHE B 1 350 ? -3.432 -21.078 -2.746 1 95.81 350 PHE B C 1
ATOM 8092 O O . PHE B 1 350 ? -4.383 -20.75 -2.033 1 95.81 350 PHE B O 1
ATOM 8099 N N . MET B 1 351 ? -2.48 -20.297 -3.059 1 95.31 351 MET B N 1
ATOM 8100 C CA . MET B 1 351 ? -2.471 -18.922 -2.566 1 95.31 351 MET B CA 1
ATOM 8101 C C . MET B 1 351 ? -3.656 -18.141 -3.117 1 95.31 351 MET B C 1
ATOM 8103 O O . MET B 1 351 ? -4.277 -17.359 -2.396 1 95.31 351 MET B O 1
ATOM 8107 N N . ASP B 1 352 ? -3.988 -18.297 -4.383 1 97.62 352 ASP B N 1
ATOM 8108 C CA . ASP B 1 352 ? -5.145 -17.641 -4.973 1 97.62 352 ASP B CA 1
ATOM 8109 C C . ASP B 1 352 ? -6.41 -17.922 -4.164 1 97.62 352 ASP B C 1
ATOM 8111 O O . ASP B 1 352 ? -7.184 -17 -3.877 1 97.62 352 ASP B O 1
ATOM 8115 N N . ILE B 1 353 ? -6.562 -19.125 -3.84 1 98.19 353 ILE B N 1
ATOM 8116 C CA . ILE B 1 353 ? -7.758 -19.547 -3.113 1 98.19 353 ILE B CA 1
ATOM 8117 C C . ILE B 1 353 ? -7.754 -18.922 -1.719 1 98.19 353 ILE B C 1
ATOM 8119 O O . ILE B 1 353 ? -8.781 -18.438 -1.248 1 98.19 353 ILE B O 1
ATOM 8123 N N . CYS B 1 354 ? -6.602 -18.969 -1.082 1 97.75 354 CYS B N 1
ATOM 8124 C CA . CYS B 1 354 ? -6.492 -18.359 0.246 1 97.75 354 CYS B CA 1
ATOM 8125 C C . CYS B 1 354 ? -6.785 -16.875 0.198 1 97.75 354 CYS B C 1
ATOM 8127 O O . CYS B 1 354 ? -7.414 -16.328 1.109 1 97.75 354 CYS B O 1
ATOM 8129 N N . PHE B 1 355 ? -6.352 -16.172 -0.813 1 98.25 355 PHE B N 1
ATOM 8130 C CA . PHE B 1 355 ? -6.645 -14.75 -0.971 1 98.25 355 PHE B CA 1
ATOM 8131 C C . PHE B 1 355 ? -8.141 -14.523 -1.141 1 98.25 355 PHE B C 1
ATOM 8133 O O . PHE B 1 355 ? -8.695 -13.57 -0.587 1 98.25 355 PHE B O 1
ATOM 8140 N N . LEU B 1 356 ? -8.781 -15.383 -1.91 1 98.62 356 LEU B N 1
ATOM 8141 C CA . LEU B 1 356 ? -10.234 -15.273 -2.029 1 98.62 356 LEU B CA 1
ATOM 8142 C C . LEU B 1 356 ? -10.898 -15.352 -0.66 1 98.62 356 LEU B C 1
ATOM 8144 O O . LEU B 1 356 ? -11.773 -14.531 -0.341 1 98.62 356 LEU B O 1
ATOM 8148 N N . LEU B 1 357 ? -10.453 -16.281 0.126 1 98.25 357 LEU B N 1
ATOM 8149 C CA . LEU B 1 357 ? -11.094 -16.531 1.416 1 98.25 357 LEU B CA 1
ATOM 8150 C C . LEU B 1 357 ? -10.852 -15.375 2.375 1 98.25 357 LEU B C 1
ATOM 8152 O O . LEU B 1 357 ? -11.758 -14.961 3.096 1 98.25 357 LEU B O 1
ATOM 8156 N N . THR B 1 358 ? -9.656 -14.812 2.383 1 97.56 358 THR B N 1
ATOM 8157 C CA . THR B 1 358 ? -9.336 -13.727 3.309 1 97.56 358 THR B CA 1
ATOM 8158 C C . THR B 1 358 ? -10.078 -12.453 2.916 1 97.56 358 THR B C 1
ATOM 8160 O O . THR B 1 358 ? -10.359 -11.609 3.768 1 97.56 358 THR B O 1
ATOM 8163 N N . HIS B 1 359 ? -10.406 -12.273 1.646 1 97.38 359 HIS B N 1
ATOM 8164 C CA . HIS B 1 359 ? -11.031 -11.047 1.171 1 97.38 359 HIS B CA 1
ATOM 8165 C C . HIS B 1 359 ? -12.555 -11.164 1.214 1 97.38 359 HIS B C 1
ATOM 8167 O O . HIS B 1 359 ? -13.25 -10.172 1.479 1 97.38 359 HIS B O 1
ATOM 8173 N N . PHE B 1 360 ? -13.062 -12.422 1.041 1 97.12 360 PHE B N 1
ATOM 8174 C CA . PHE B 1 360 ? -14.5 -12.5 0.842 1 97.12 360 PHE B CA 1
ATOM 8175 C C . PHE B 1 360 ? -15.156 -13.344 1.927 1 97.12 360 PHE B C 1
ATOM 8177 O O . PHE B 1 360 ? -16.375 -13.312 2.1 1 97.12 360 PHE B O 1
ATOM 8184 N N . HIS B 1 361 ? -14.359 -14.164 2.625 1 96.19 361 HIS B N 1
ATOM 8185 C CA . HIS B 1 361 ? -14.906 -14.969 3.711 1 96.19 361 HIS B CA 1
ATOM 8186 C C . HIS B 1 361 ? -14.625 -14.336 5.066 1 96.19 361 HIS B C 1
ATOM 8188 O O . HIS B 1 361 ? -15.547 -13.984 5.797 1 96.19 361 HIS B O 1
ATOM 8194 N N . HIS B 1 362 ? -13.383 -14.234 5.359 1 95.94 362 HIS B N 1
ATOM 8195 C CA . HIS B 1 362 ? -12.922 -13.648 6.613 1 95.94 362 HIS B CA 1
ATOM 8196 C C . HIS B 1 362 ? -11.492 -13.125 6.48 1 95.94 362 HIS B C 1
ATOM 8198 O O . HIS B 1 362 ? -10.672 -13.727 5.789 1 95.94 362 HIS B O 1
ATOM 8204 N N . GLU B 1 363 ? -11.219 -12.109 7.195 1 94.06 363 GLU B N 1
ATOM 8205 C CA . GLU B 1 363 ? -9.922 -11.453 7.059 1 94.06 363 GLU B CA 1
ATOM 8206 C C . GLU B 1 363 ? -8.789 -12.375 7.504 1 94.06 363 GLU B C 1
ATOM 8208 O O . GLU B 1 363 ? -7.633 -12.164 7.125 1 94.06 363 GLU B O 1
ATOM 8213 N N . THR B 1 364 ? -9.125 -13.383 8.344 1 96.12 364 THR B N 1
ATOM 8214 C CA . THR B 1 364 ? -8.125 -14.336 8.812 1 96.12 364 THR B CA 1
ATOM 8215 C C . THR B 1 364 ? -8.484 -15.75 8.367 1 96.12 364 THR B C 1
ATOM 8217 O O . THR B 1 364 ? -9.664 -16.109 8.289 1 96.12 364 THR B O 1
ATOM 8220 N N . LEU B 1 365 ? -7.457 -16.484 8.07 1 97.56 365 LEU B N 1
ATOM 8221 C CA . LEU B 1 365 ? -7.641 -17.891 7.738 1 97.56 365 LEU B CA 1
ATOM 8222 C C . LEU B 1 365 ? -7.633 -18.766 8.992 1 97.56 365 LEU B C 1
ATOM 8224 O O . LEU B 1 365 ? -7.191 -18.312 10.055 1 97.56 365 LEU B O 1
ATOM 8228 N N . PRO B 1 366 ? -8.172 -19.984 8.867 1 97 366 PRO B N 1
ATOM 8229 C CA . PRO B 1 366 ? -8.109 -20.891 10.016 1 97 366 PRO B CA 1
ATOM 8230 C C . PRO B 1 366 ? -6.688 -21.109 10.516 1 97 366 PRO B C 1
ATOM 8232 O O . PRO B 1 366 ? -5.734 -21.047 9.734 1 97 366 PRO B O 1
ATOM 8235 N N . ASP B 1 367 ? -6.516 -21.438 11.742 1 95.25 367 ASP B N 1
ATOM 8236 C CA . ASP B 1 367 ? -5.207 -21.562 12.383 1 95.25 367 ASP B CA 1
ATOM 8237 C C . ASP B 1 367 ? -4.449 -22.781 11.867 1 95.25 367 ASP B C 1
ATOM 8239 O O . ASP B 1 367 ? -3.217 -22.781 11.82 1 95.25 367 ASP B O 1
ATOM 8243 N N . THR B 1 368 ? -5.18 -23.812 11.492 1 95.38 368 THR B N 1
ATOM 8244 C CA . THR B 1 368 ? -4.52 -25.031 11.031 1 95.38 368 THR B CA 1
ATOM 8245 C C . THR B 1 368 ? -4.809 -25.266 9.547 1 95.38 368 THR B C 1
ATOM 8247 O O . THR B 1 368 ? -5.855 -24.859 9.039 1 95.38 368 THR B O 1
ATOM 8250 N N . LEU B 1 369 ? -3.908 -26 8.922 1 95.56 369 LEU B N 1
ATOM 8251 C CA . LEU B 1 369 ? -4.105 -26.344 7.523 1 95.56 369 LEU B CA 1
ATOM 8252 C C . LEU B 1 369 ? -5.32 -27.25 7.352 1 95.56 369 LEU B C 1
ATOM 8254 O O . LEU B 1 369 ? -6.051 -27.141 6.367 1 95.56 369 LEU B O 1
ATOM 8258 N N . LYS B 1 370 ? -5.496 -28.125 8.305 1 95.75 370 LYS B N 1
ATOM 8259 C CA . LYS B 1 370 ? -6.641 -29.031 8.281 1 95.75 370 LYS B CA 1
ATOM 8260 C C . LYS B 1 370 ? -7.953 -28.266 8.172 1 95.75 370 LYS B C 1
ATOM 8262 O O . LYS B 1 370 ? -8.781 -28.562 7.309 1 95.75 370 LYS B O 1
ATOM 8267 N N . GLU B 1 371 ? -8.078 -27.297 8.969 1 96.44 371 GLU B N 1
ATOM 8268 C CA . GLU B 1 371 ? -9.289 -26.469 8.969 1 96.44 371 GLU B CA 1
ATOM 8269 C C . GLU B 1 371 ? -9.398 -25.656 7.688 1 96.44 371 GLU B C 1
ATOM 8271 O O . GLU B 1 371 ? -10.5 -25.438 7.168 1 96.44 371 GLU B O 1
ATOM 8276 N N . CYS B 1 372 ? -8.312 -25.219 7.246 1 97.12 372 CYS B N 1
ATOM 8277 C CA . CYS B 1 372 ? -8.305 -24.438 6.012 1 97.12 372 CYS B CA 1
ATOM 8278 C C . CYS B 1 372 ? -8.734 -25.297 4.824 1 97.12 372 CYS B C 1
ATOM 8280 O O . CYS B 1 372 ? -9.516 -24.859 3.984 1 97.12 372 CYS B O 1
ATOM 8282 N N . LYS B 1 373 ? -8.195 -26.562 4.754 1 96.62 373 LYS B N 1
ATOM 8283 C CA . LYS B 1 373 ? -8.609 -27.5 3.715 1 96.62 373 LYS B CA 1
ATOM 8284 C C . LYS B 1 373 ? -10.125 -27.719 3.736 1 96.62 373 LYS B C 1
ATOM 8286 O O . LYS B 1 373 ? -10.766 -27.734 2.686 1 96.62 373 LYS B O 1
ATOM 8291 N N . GLY B 1 374 ? -10.586 -27.859 4.957 1 96 374 GLY B N 1
ATOM 8292 C CA . GLY B 1 374 ? -12.023 -28.016 5.102 1 96 374 GLY B CA 1
ATOM 8293 C C . GLY B 1 374 ? -12.812 -26.828 4.578 1 96 374 GLY B C 1
ATOM 8294 O O . GLY B 1 374 ? -13.828 -27 3.904 1 96 374 GLY B O 1
ATOM 8295 N N . LEU B 1 375 ? -12.359 -25.688 4.871 1 96.31 375 LEU B N 1
ATOM 8296 C CA . LEU B 1 375 ? -13.016 -24.453 4.426 1 96.31 375 LEU B CA 1
ATOM 8297 C C . LEU B 1 375 ? -12.984 -24.344 2.906 1 96.31 375 LEU B C 1
ATOM 8299 O O . LEU B 1 375 ? -13.992 -24 2.281 1 96.31 375 LEU B O 1
ATOM 8303 N N . ILE B 1 376 ? -11.852 -24.656 2.32 1 97.5 376 ILE B N 1
ATOM 8304 C CA . ILE B 1 376 ? -11.703 -24.609 0.87 1 97.5 376 ILE B CA 1
ATOM 8305 C C . ILE B 1 376 ? -12.695 -25.562 0.215 1 97.5 376 ILE B C 1
ATOM 8307 O O . ILE B 1 376 ? -13.398 -25.188 -0.73 1 97.5 376 ILE B O 1
ATOM 8311 N N . SER B 1 377 ? -12.805 -26.719 0.732 1 95.25 377 SER B N 1
ATOM 8312 C CA . SER B 1 377 ? -13.672 -27.75 0.161 1 95.25 377 SER B CA 1
ATOM 8313 C C . SER B 1 377 ? -15.141 -27.359 0.281 1 95.25 377 SER B C 1
ATOM 8315 O O . SER B 1 377 ? -15.961 -27.75 -0.555 1 95.25 377 SER B O 1
ATOM 8317 N N . ARG B 1 378 ? -15.398 -26.609 1.282 1 93.81 378 ARG B N 1
ATOM 8318 C CA . ARG B 1 378 ? -16.781 -26.156 1.47 1 93.81 378 ARG B CA 1
ATOM 8319 C C . ARG B 1 378 ? -17.172 -25.156 0.387 1 93.81 378 ARG B C 1
ATOM 8321 O O . ARG B 1 378 ? -18.328 -25.156 -0.063 1 93.81 378 ARG B O 1
ATOM 8328 N N . TYR B 1 379 ? -16.312 -24.359 -0.028 1 96.06 379 TYR B N 1
ATOM 8329 C CA . TYR B 1 379 ? -16.609 -23.375 -1.059 1 96.06 379 TYR B CA 1
ATOM 8330 C C . TYR B 1 379 ? -16.438 -23.969 -2.451 1 96.06 379 TYR B C 1
ATOM 8332 O O . TYR B 1 379 ? -17.219 -23.672 -3.357 1 96.06 379 TYR B O 1
ATOM 8340 N N . PHE B 1 380 ? -15.422 -24.766 -2.57 1 96.31 380 PHE B N 1
ATOM 8341 C CA . PHE B 1 380 ? -15.039 -25.312 -3.863 1 96.31 380 PHE B CA 1
ATOM 8342 C C . PHE B 1 380 ? -14.797 -26.812 -3.758 1 96.31 380 PHE B C 1
ATOM 8344 O O . PHE B 1 380 ? -13.648 -27.25 -3.639 1 96.31 380 PHE B O 1
ATOM 8351 N N . PRO B 1 381 ? -15.758 -27.625 -3.967 1 93.62 381 PRO B N 1
ATOM 8352 C CA . PRO B 1 381 ? -15.648 -29.078 -3.775 1 93.62 381 PRO B CA 1
ATOM 8353 C C . PRO B 1 381 ? -14.734 -29.734 -4.801 1 93.62 381 PRO B C 1
ATOM 8355 O O . PRO B 1 381 ? -14.148 -30.781 -4.527 1 93.62 381 PRO B O 1
ATOM 8358 N N . ILE B 1 382 ? -14.617 -29.172 -6.004 1 93.25 382 ILE B N 1
ATOM 8359 C CA . ILE B 1 382 ? -13.789 -29.734 -7.059 1 93.25 382 ILE B CA 1
ATOM 8360 C C . ILE B 1 382 ? -12.82 -28.688 -7.586 1 93.25 382 ILE B C 1
ATOM 8362 O O . ILE B 1 382 ? -13.242 -27.672 -8.133 1 93.25 382 ILE B O 1
ATOM 8366 N N . ILE B 1 383 ? -11.555 -28.953 -7.406 1 95.5 383 ILE B N 1
ATOM 8367 C CA . ILE B 1 383 ? -10.508 -28.062 -7.883 1 95.5 383 ILE B CA 1
ATOM 8368 C C . ILE B 1 383 ? -9.484 -28.844 -8.695 1 95.5 383 ILE B C 1
ATOM 8370 O O . ILE B 1 383 ? -9.109 -29.953 -8.312 1 95.5 383 ILE B O 1
ATOM 8374 N N . TYR B 1 384 ? -9.086 -28.328 -9.789 1 94.12 384 TYR B N 1
ATOM 8375 C CA . TYR B 1 384 ? -7.977 -28.859 -10.57 1 94.12 384 TYR B CA 1
ATOM 8376 C C . TYR B 1 384 ? -6.848 -27.844 -10.672 1 94.12 384 TYR B C 1
ATOM 8378 O O . TYR B 1 384 ? -7.078 -26.688 -11.047 1 94.12 384 TYR B O 1
ATOM 8386 N N . ASP B 1 385 ? -5.68 -28.219 -10.312 1 95.44 385 ASP B N 1
ATOM 8387 C CA . ASP B 1 385 ? -4.48 -27.406 -10.43 1 95.44 385 ASP B CA 1
ATOM 8388 C C . ASP B 1 385 ? -3.588 -27.891 -11.57 1 95.44 385 ASP B C 1
ATOM 8390 O O . ASP B 1 385 ? -2.982 -28.953 -11.477 1 95.44 385 ASP B O 1
ATOM 8394 N N . THR B 1 386 ? -3.441 -27.062 -12.578 1 93.88 386 THR B N 1
ATOM 8395 C CA . THR B 1 386 ? -2.695 -27.484 -13.758 1 93.88 386 THR B CA 1
ATOM 8396 C C . THR B 1 386 ? -1.239 -27.766 -13.398 1 93.88 386 THR B C 1
ATOM 8398 O O . THR B 1 386 ? -0.606 -28.641 -14.008 1 93.88 386 THR B O 1
ATOM 8401 N N . LYS B 1 387 ? -0.73 -27.031 -12.406 1 92.12 387 LYS B N 1
ATOM 8402 C CA . LYS B 1 387 ? 0.644 -27.297 -11.984 1 92.12 387 LYS B CA 1
ATOM 8403 C C . LYS B 1 387 ? 0.766 -28.656 -11.312 1 92.12 387 LYS B C 1
ATOM 8405 O O . LYS B 1 387 ? 1.771 -29.344 -11.477 1 92.12 387 LYS B O 1
ATOM 8410 N N . ALA B 1 388 ? -0.188 -29.047 -10.516 1 88.81 388 ALA B N 1
ATOM 8411 C CA . ALA B 1 388 ? -0.188 -30.359 -9.891 1 88.81 388 ALA B CA 1
ATOM 8412 C C . ALA B 1 388 ? -0.281 -31.469 -10.938 1 88.81 388 ALA B C 1
ATOM 8414 O O . ALA B 1 388 ? 0.399 -32.5 -10.836 1 88.81 388 ALA B O 1
ATOM 8415 N N . VAL B 1 389 ? -1.06 -31.25 -11.945 1 86 389 VAL B N 1
ATOM 8416 C CA . VAL B 1 389 ? -1.245 -32.219 -13.016 1 86 389 VAL B CA 1
ATOM 8417 C C . VAL B 1 389 ? 0.064 -32.406 -13.773 1 86 389 VAL B C 1
ATOM 8419 O O . VAL B 1 389 ? 0.47 -33.531 -14.055 1 86 389 VAL B O 1
ATOM 8422 N N . THR B 1 390 ? 0.711 -31.344 -14.023 1 85.12 390 THR B N 1
ATOM 8423 C CA . THR B 1 390 ? 1.932 -31.391 -14.82 1 85.12 390 THR B CA 1
ATOM 8424 C C . THR B 1 390 ? 3.082 -31.984 -14.008 1 85.12 390 THR B C 1
ATOM 8426 O O . THR B 1 390 ? 3.951 -32.656 -14.562 1 85.12 390 THR B O 1
ATOM 8429 N N . THR B 1 391 ? 3.137 -31.703 -12.766 1 77.69 391 THR B N 1
ATOM 8430 C CA . THR B 1 391 ? 4.223 -32.188 -11.914 1 77.69 391 THR B CA 1
ATOM 8431 C C . THR B 1 391 ? 4.062 -33.656 -11.625 1 77.69 391 THR B C 1
ATOM 8433 O O . THR B 1 391 ? 5.055 -34.375 -11.492 1 77.69 391 THR B O 1
ATOM 8436 N N . GLU B 1 392 ? 2.893 -34.188 -11.539 1 73.19 392 GLU B N 1
ATOM 8437 C CA . GLU B 1 392 ? 2.631 -35.562 -11.18 1 73.19 392 GLU B CA 1
ATOM 8438 C C . GLU B 1 392 ? 2.633 -36.469 -12.414 1 73.19 392 GLU B C 1
ATOM 8440 O O . GLU B 1 392 ? 2.889 -37.688 -12.305 1 73.19 392 GLU B O 1
ATOM 8445 N N . CYS B 1 393 ? 2.348 -35.812 -13.453 1 63.53 393 CYS B N 1
ATOM 8446 C CA . CYS B 1 393 ? 2.285 -36.594 -14.68 1 63.53 393 CYS B CA 1
ATOM 8447 C C . CYS B 1 393 ? 3.656 -36.688 -15.336 1 63.53 393 CYS B C 1
ATOM 8449 O O . CYS B 1 393 ? 4.305 -35.688 -15.578 1 63.53 393 CYS B O 1
ATOM 8451 N N . SER B 1 394 ? 4.141 -37.875 -15.477 1 57.59 394 SER B N 1
ATOM 8452 C CA . SER B 1 394 ? 5.484 -38.188 -15.953 1 57.59 394 SER B CA 1
ATOM 8453 C C . SER B 1 394 ? 5.75 -37.594 -17.312 1 57.59 394 SER B C 1
ATOM 8455 O O . SER B 1 394 ? 6.883 -37.188 -17.625 1 57.59 394 SER B O 1
ATOM 8457 N N . THR B 1 395 ? 4.738 -37.469 -18.047 1 59.16 395 THR B N 1
ATOM 8458 C CA . THR B 1 395 ? 4.914 -36.969 -19.406 1 59.16 395 THR B CA 1
ATOM 8459 C C . THR B 1 395 ? 5.422 -35.531 -19.391 1 59.16 395 THR B C 1
ATOM 8461 O O . THR B 1 395 ? 6.094 -35.094 -20.328 1 59.16 395 THR B O 1
ATOM 8464 N N . TRP B 1 396 ? 5.176 -34.875 -18.312 1 62.72 396 TRP B N 1
ATOM 8465 C CA . TRP B 1 396 ? 5.453 -33.438 -18.312 1 62.72 396 TRP B CA 1
ATOM 8466 C C . TRP B 1 396 ? 6.496 -33.094 -17.25 1 62.72 396 TRP B C 1
ATOM 8468 O O . TRP B 1 396 ? 6.844 -31.922 -17.078 1 62.72 396 TRP B O 1
ATOM 8478 N N . SER B 1 397 ? 7.02 -34 -16.609 1 60.81 397 SER B N 1
ATOM 8479 C CA . SER B 1 397 ? 7.812 -33.781 -15.398 1 60.81 397 SER B CA 1
ATOM 8480 C C . SER B 1 397 ? 9.086 -33 -15.719 1 60.81 397 SER B C 1
ATOM 8482 O O . SER B 1 397 ? 9.594 -32.25 -14.875 1 60.81 397 SER B O 1
ATOM 8484 N N . ASN B 1 398 ? 9.461 -33.031 -16.859 1 59.66 398 ASN B N 1
ATOM 8485 C CA . ASN B 1 398 ? 10.75 -32.406 -17.156 1 59.66 398 ASN B CA 1
ATOM 8486 C C . ASN B 1 398 ? 10.578 -31.078 -17.859 1 59.66 398 ASN B C 1
ATOM 8488 O O . ASN B 1 398 ? 11.562 -30.469 -18.281 1 59.66 398 ASN B O 1
ATOM 8492 N N . GLU B 1 399 ? 9.367 -30.688 -17.844 1 65 399 GLU B N 1
ATOM 8493 C CA . GLU B 1 399 ? 9.125 -29.469 -18.594 1 65 399 GLU B CA 1
ATOM 8494 C C . GLU B 1 399 ? 8.984 -28.266 -17.656 1 65 399 GLU B C 1
ATOM 8496 O O . GLU B 1 399 ? 8.719 -28.422 -16.469 1 65 399 GLU B O 1
ATOM 8501 N N . ASN B 1 400 ? 9.352 -27.109 -18.312 1 78.81 400 ASN B N 1
ATOM 8502 C CA . ASN B 1 400 ? 9.07 -25.844 -17.625 1 78.81 400 ASN B CA 1
ATOM 8503 C C . ASN B 1 400 ? 7.582 -25.703 -17.312 1 78.81 400 ASN B C 1
ATOM 8505 O O . ASN B 1 400 ? 6.758 -25.656 -18.234 1 78.81 400 ASN B O 1
ATOM 8509 N N . SER B 1 401 ? 7.309 -25.734 -16.047 1 83.94 401 SER B N 1
ATOM 8510 C CA . SER B 1 401 ? 5.902 -25.781 -15.664 1 83.94 401 SER B CA 1
ATOM 8511 C C . SER B 1 401 ? 5.367 -24.375 -15.367 1 83.94 401 SER B C 1
ATOM 8513 O O . SER B 1 401 ? 4.297 -24.234 -14.773 1 83.94 401 SER B O 1
ATOM 8515 N N . ALA B 1 402 ? 6.156 -23.359 -15.75 1 88.69 402 ALA B N 1
ATOM 8516 C CA . ALA B 1 402 ? 5.637 -22 -15.648 1 88.69 402 ALA B CA 1
ATOM 8517 C C . ALA B 1 402 ? 4.449 -21.797 -16.578 1 88.69 402 ALA B C 1
ATOM 8519 O O . ALA B 1 402 ? 4.367 -22.422 -17.641 1 88.69 402 ALA B O 1
ATOM 8520 N N . LEU B 1 403 ? 3.557 -20.969 -16.219 1 92.88 403 LEU B N 1
ATOM 8521 C CA . LEU B 1 403 ? 2.287 -20.797 -16.906 1 92.88 403 LEU B CA 1
ATOM 8522 C C . LEU B 1 403 ? 2.518 -20.484 -18.391 1 92.88 403 LEU B C 1
ATOM 8524 O O . LEU B 1 403 ? 1.981 -21.172 -19.266 1 92.88 403 LEU B O 1
ATOM 8528 N N . ALA B 1 404 ? 3.377 -19.484 -18.656 1 90 404 ALA B N 1
ATOM 8529 C CA . ALA B 1 404 ? 3.621 -19.062 -20.031 1 90 404 ALA B CA 1
ATOM 8530 C C . ALA B 1 404 ? 4.273 -20.188 -20.828 1 90 404 ALA B C 1
ATOM 8532 O O . ALA B 1 404 ? 3.916 -20.406 -22 1 90 404 ALA B O 1
ATOM 8533 N N . ALA B 1 405 ? 5.223 -20.891 -20.281 1 87.75 405 ALA B N 1
ATOM 8534 C CA . ALA B 1 405 ? 5.93 -21.984 -20.953 1 87.75 405 ALA B CA 1
ATOM 8535 C C . ALA B 1 405 ? 4.992 -23.156 -21.234 1 87.75 405 ALA B C 1
ATOM 8537 O O . ALA B 1 405 ? 5.039 -23.734 -22.312 1 87.75 405 ALA B O 1
ATOM 8538 N N . LEU B 1 406 ? 4.191 -23.438 -20.297 1 90.12 406 LEU B N 1
ATOM 8539 C CA . LEU B 1 406 ? 3.23 -24.531 -20.469 1 90.12 406 LEU B CA 1
ATOM 8540 C C . LEU B 1 406 ? 2.209 -24.172 -21.547 1 90.12 406 LEU B C 1
ATOM 8542 O O . LEU B 1 406 ? 1.796 -25.047 -22.328 1 90.12 406 LEU B O 1
ATOM 8546 N N . PHE B 1 407 ? 1.723 -22.969 -21.578 1 92.56 407 PHE B N 1
ATOM 8547 C CA . PHE B 1 407 ? 0.765 -22.5 -22.578 1 92.56 407 PHE B CA 1
ATOM 8548 C C . PHE B 1 407 ? 1.34 -22.656 -23.969 1 92.56 407 PHE B C 1
ATOM 8550 O O . PHE B 1 407 ? 0.652 -23.109 -24.891 1 92.56 407 PHE B O 1
ATOM 8557 N N . GLU B 1 408 ? 2.582 -22.281 -24.125 1 89.88 408 GLU B N 1
ATOM 8558 C CA . GLU B 1 408 ? 3.248 -22.391 -25.406 1 89.88 408 GLU B CA 1
ATOM 8559 C C . GLU B 1 408 ? 3.332 -23.844 -25.875 1 89.88 408 GLU B C 1
ATOM 8561 O O . GLU B 1 408 ? 3.049 -24.156 -27.031 1 89.88 408 GLU B O 1
ATOM 8566 N N . LYS B 1 409 ? 3.617 -24.688 -25 1 87 409 LYS B N 1
ATOM 8567 C CA . LYS B 1 409 ? 3.861 -26.094 -25.328 1 87 409 LYS B CA 1
ATOM 8568 C C . LYS B 1 409 ? 2.551 -26.844 -25.516 1 87 409 LYS B C 1
ATOM 8570 O O . LYS B 1 409 ? 2.396 -27.609 -26.469 1 87 409 LYS B O 1
ATOM 8575 N N . VAL B 1 410 ? 1.608 -26.625 -24.641 1 88.62 410 VAL B N 1
ATOM 8576 C CA . VAL B 1 410 ? 0.411 -27.453 -24.562 1 88.62 410 VAL B CA 1
ATOM 8577 C C . VAL B 1 410 ? -0.676 -26.875 -25.453 1 88.62 410 VAL B C 1
ATOM 8579 O O . VAL B 1 410 ? -1.497 -27.625 -26 1 88.62 410 VAL B O 1
ATOM 8582 N N . VAL B 1 411 ? -0.721 -25.594 -25.656 1 90.62 411 VAL B N 1
ATOM 8583 C CA . VAL B 1 411 ? -1.846 -24.953 -26.344 1 90.62 411 VAL B CA 1
ATOM 8584 C C . VAL B 1 411 ? -1.397 -24.422 -27.703 1 90.62 411 VAL B C 1
ATOM 8586 O O . VAL B 1 411 ? -1.965 -24.797 -28.734 1 90.62 411 VAL B O 1
ATOM 8589 N N . ARG B 1 412 ? -0.373 -23.719 -27.766 1 88.88 412 ARG B N 1
ATOM 8590 C CA . ARG B 1 412 ? 0.013 -23.047 -29 1 88.88 412 ARG B CA 1
ATOM 8591 C C . ARG B 1 412 ? 0.67 -24.016 -29.969 1 88.88 412 ARG B C 1
ATOM 8593 O O . ARG B 1 412 ? 0.443 -23.953 -31.172 1 88.88 412 ARG B O 1
ATOM 8600 N N . GLN B 1 413 ? 1.539 -24.922 -29.453 1 84.31 413 GLN B N 1
ATOM 8601 C CA . GLN B 1 413 ? 2.273 -25.828 -30.328 1 84.31 413 GLN B CA 1
ATOM 8602 C C . GLN B 1 413 ? 1.465 -27.094 -30.609 1 84.31 413 GLN B C 1
ATOM 8604 O O . GLN B 1 413 ? 1.818 -27.875 -31.5 1 84.31 413 GLN B O 1
ATOM 8609 N N . ASN B 1 414 ? 0.447 -27.219 -29.906 1 75.31 414 ASN B N 1
ATOM 8610 C CA . ASN B 1 414 ? -0.299 -28.469 -30 1 75.31 414 ASN B CA 1
ATOM 8611 C C . ASN B 1 414 ? -1.478 -28.328 -30.969 1 75.31 414 ASN B C 1
ATOM 8613 O O . ASN B 1 414 ? -2.51 -27.766 -30.609 1 75.31 414 ASN B O 1
ATOM 8617 N N . ASN B 1 415 ? -1.466 -28.984 -32.031 1 69.44 415 ASN B N 1
ATOM 8618 C CA . ASN B 1 415 ? -2.498 -29.422 -32.969 1 69.44 415 ASN B CA 1
ATOM 8619 C C . ASN B 1 415 ? -3.637 -28.406 -33.062 1 69.44 415 ASN B C 1
ATOM 8621 O O . ASN B 1 415 ? -4.812 -28.781 -33.031 1 69.44 415 ASN B O 1
ATOM 8625 N N . GLY B 1 416 ? -3.389 -27.078 -32.906 1 80.69 416 GLY B N 1
ATOM 8626 C CA . GLY B 1 416 ? -4.406 -26.094 -33.219 1 80.69 416 GLY B CA 1
ATOM 8627 C C . GLY B 1 416 ? -5.387 -25.859 -32.094 1 80.69 416 GLY B C 1
ATOM 8628 O O . GLY B 1 416 ? -6.516 -25.422 -32.312 1 80.69 416 GLY B O 1
ATOM 8629 N N . LEU B 1 417 ? -5.156 -26.297 -30.891 1 85.94 417 LEU B N 1
ATOM 8630 C CA . LEU B 1 417 ? -6.055 -26.141 -29.75 1 85.94 417 LEU B CA 1
ATOM 8631 C C . LEU B 1 417 ? -6.434 -24.672 -29.578 1 85.94 417 LEU B C 1
ATOM 8633 O O . LEU B 1 417 ? -7.59 -24.344 -29.281 1 85.94 417 LEU B O 1
ATOM 8637 N N . GLU B 1 418 ? -5.516 -23.812 -29.734 1 87.81 418 GLU B N 1
ATOM 8638 C CA . GLU B 1 418 ? -5.781 -22.391 -29.547 1 87.81 418 GLU B CA 1
ATOM 8639 C C . GLU B 1 418 ? -6.891 -21.922 -30.484 1 87.81 418 GLU B C 1
ATOM 8641 O O . GLU B 1 418 ? -7.695 -21.062 -30.109 1 87.81 418 GLU B O 1
ATOM 8646 N N . ASP B 1 419 ? -6.945 -22.469 -31.656 1 87.19 419 ASP B N 1
ATOM 8647 C CA . ASP B 1 419 ? -7.953 -22.109 -32.656 1 87.19 419 ASP B CA 1
ATOM 8648 C C . ASP B 1 419 ? -9.32 -22.688 -32.281 1 87.19 419 ASP B C 1
ATOM 8650 O O . ASP B 1 419 ? -10.352 -22.172 -32.719 1 87.19 419 ASP B O 1
ATOM 8654 N N . ARG B 1 420 ? -9.297 -23.703 -31.469 1 89.12 420 ARG B N 1
ATOM 8655 C CA . ARG B 1 420 ? -10.539 -24.359 -31.094 1 89.12 420 ARG B CA 1
ATOM 8656 C C . ARG B 1 420 ? -11.141 -23.719 -29.844 1 89.12 420 ARG B C 1
ATOM 8658 O O . ARG B 1 420 ? -12.234 -24.094 -29.422 1 89.12 420 ARG B O 1
ATOM 8665 N N . ILE B 1 421 ? -10.523 -22.797 -29.25 1 90.56 421 ILE B N 1
ATOM 8666 C CA . ILE B 1 421 ? -11.062 -22.031 -28.141 1 90.56 421 ILE B CA 1
ATOM 8667 C C . ILE B 1 421 ? -11.453 -20.625 -28.625 1 90.56 421 ILE B C 1
ATOM 8669 O O . ILE B 1 421 ? -10.586 -19.766 -28.812 1 90.56 421 ILE B O 1
ATOM 8673 N N . GLU B 1 422 ? -12.695 -20.438 -28.797 1 89.31 422 GLU B N 1
ATOM 8674 C CA . GLU B 1 422 ? -13.188 -19.125 -29.219 1 89.31 422 GLU B CA 1
ATOM 8675 C C . GLU B 1 422 ? -13.336 -18.172 -28.031 1 89.31 422 GLU B C 1
ATOM 8677 O O . GLU B 1 422 ? -14.047 -18.484 -27.062 1 89.31 422 GLU B O 1
ATOM 8682 N N . VAL B 1 423 ? -12.648 -17.141 -28.109 1 88.44 423 VAL B N 1
ATOM 8683 C CA . VAL B 1 423 ? -12.781 -16.125 -27.078 1 88.44 423 VAL B CA 1
ATOM 8684 C C . VAL B 1 423 ? -13.914 -15.164 -27.438 1 88.44 423 VAL B C 1
ATOM 8686 O O . VAL B 1 423 ? -13.875 -14.523 -28.5 1 88.44 423 VAL B O 1
ATOM 8689 N N . VAL B 1 424 ? -14.906 -15.156 -26.594 1 84.06 424 VAL B N 1
ATOM 8690 C CA . VAL B 1 424 ? -16.078 -14.336 -26.859 1 84.06 424 VAL B CA 1
ATOM 8691 C C . VAL B 1 424 ? -15.734 -12.859 -26.688 1 84.06 424 VAL B C 1
ATOM 8693 O O . VAL B 1 424 ? -15.016 -12.492 -25.75 1 84.06 424 VAL B O 1
ATOM 8696 N N . ALA B 1 425 ? -16.109 -12.133 -27.75 1 65.06 425 ALA B N 1
ATOM 8697 C CA . ALA B 1 425 ? -15.883 -10.688 -27.734 1 65.06 425 ALA B CA 1
ATOM 8698 C C . ALA B 1 425 ? -16.625 -10.039 -26.562 1 65.06 425 ALA B C 1
ATOM 8700 O O . ALA B 1 425 ? -17.641 -10.555 -26.094 1 65.06 425 ALA B O 1
ATOM 8701 N N . ASP B 1 426 ? -16.047 -9.078 -25.906 1 59.03 426 ASP B N 1
ATOM 8702 C CA . ASP B 1 426 ? -16.453 -8.336 -24.719 1 59.03 426 ASP B CA 1
ATOM 8703 C C . ASP B 1 426 ? -17.891 -7.816 -24.875 1 59.03 426 ASP B C 1
ATOM 8705 O O . ASP B 1 426 ? -18.25 -7.312 -25.938 1 59.03 426 ASP B O 1
ATOM 8709 N N . ALA B 1 427 ? -18.75 -8.383 -24.031 1 51.78 427 ALA B N 1
ATOM 8710 C CA . ALA B 1 427 ? -20.047 -7.707 -23.938 1 51.78 427 ALA B CA 1
ATOM 8711 C C . ALA B 1 427 ? -19.891 -6.305 -23.359 1 51.78 427 ALA B C 1
ATOM 8713 O O . ALA B 1 427 ? -19.344 -6.137 -22.266 1 51.78 427 ALA B O 1
ATOM 8714 N N . GLY B 1 428 ? -20.109 -5.199 -24.125 1 51.75 428 GLY B N 1
ATOM 8715 C CA . GLY B 1 428 ? -20.25 -3.836 -23.641 1 51.75 428 GLY B CA 1
ATOM 8716 C C . GLY B 1 428 ? -19.016 -2.979 -23.891 1 51.75 428 GLY B C 1
ATOM 8717 O O . GLY B 1 428 ? -18.109 -3.396 -24.609 1 51.75 428 GLY B O 1
ATOM 8718 N N . ARG B 1 429 ? -19.078 -1.733 -23.297 1 46.59 429 ARG B N 1
ATOM 8719 C CA . ARG B 1 429 ? -18.172 -0.585 -23.359 1 46.59 429 ARG B CA 1
ATOM 8720 C C . ARG B 1 429 ? -16.984 -0.769 -22.438 1 46.59 429 ARG B C 1
ATOM 8722 O O . ARG B 1 429 ? -17.141 -0.891 -21.219 1 46.59 429 ARG B O 1
ATOM 8729 N N . GLY B 1 430 ? -15.992 -1.628 -22.828 1 51.78 430 GLY B N 1
ATOM 8730 C CA . GLY B 1 430 ? -14.75 -1.606 -22.078 1 51.78 430 GLY B CA 1
ATOM 8731 C C . GLY B 1 430 ? -13.523 -1.802 -22.953 1 51.78 430 GLY B C 1
ATOM 8732 O O . GLY B 1 430 ? -13.625 -2.297 -24.062 1 51.78 430 GLY B O 1
ATOM 8733 N N . ASP B 1 431 ? -12.539 -1.011 -22.641 1 49.81 431 ASP B N 1
ATOM 8734 C CA . ASP B 1 431 ? -11.305 -1.008 -23.422 1 49.81 431 ASP B CA 1
ATOM 8735 C C . ASP B 1 431 ? -10.688 -2.4 -23.469 1 49.81 431 ASP B C 1
ATOM 8737 O O . ASP B 1 431 ? -10.367 -2.98 -22.422 1 49.81 431 ASP B O 1
ATOM 8741 N N . ALA B 1 432 ? -10.984 -3.023 -24.594 1 51.03 432 ALA B N 1
ATOM 8742 C CA . ALA B 1 432 ? -10.266 -4.262 -24.875 1 51.03 432 ALA B CA 1
ATOM 8743 C C . ALA B 1 432 ? -8.766 -4.086 -24.672 1 51.03 432 ALA B C 1
ATOM 8745 O O . ALA B 1 432 ? -8.203 -3.041 -25.016 1 51.03 432 ALA B O 1
ATOM 8746 N N . THR B 1 433 ? -8.273 -4.676 -23.516 1 57.94 433 THR B N 1
ATOM 8747 C CA . THR B 1 433 ? -6.828 -4.621 -23.344 1 57.94 433 THR B CA 1
ATOM 8748 C C . THR B 1 433 ? -6.148 -5.789 -24.047 1 57.94 433 THR B C 1
ATOM 8750 O O . THR B 1 433 ? -6.766 -6.836 -24.266 1 57.94 433 THR B O 1
ATOM 8753 N N . ASP B 1 434 ? -5.039 -5.543 -24.609 1 60.47 434 ASP B N 1
ATOM 8754 C CA . ASP B 1 434 ? -4.215 -6.559 -25.266 1 60.47 434 ASP B CA 1
ATOM 8755 C C . ASP B 1 434 ? -3.836 -7.664 -24.281 1 60.47 434 ASP B C 1
ATOM 8757 O O . ASP B 1 434 ? -3.754 -7.43 -23.062 1 60.47 434 ASP B O 1
ATOM 8761 N N . ASP B 1 435 ? -3.98 -8.898 -24.812 1 68.25 435 ASP B N 1
ATOM 8762 C CA . ASP B 1 435 ? -3.502 -10.055 -24.062 1 68.25 435 ASP B CA 1
ATOM 8763 C C . ASP B 1 435 ? -2.066 -9.836 -23.578 1 68.25 435 ASP B C 1
ATOM 8765 O O . ASP B 1 435 ? -1.164 -9.617 -24.391 1 68.25 435 ASP B O 1
ATOM 8769 N N . GLN B 1 436 ? -2.061 -9.625 -22.219 1 76.88 436 GLN B N 1
ATOM 8770 C CA . GLN B 1 436 ? -0.744 -9.43 -21.625 1 76.88 436 GLN B CA 1
ATOM 8771 C C . GLN B 1 436 ? -0.536 -10.359 -20.422 1 76.88 436 GLN B C 1
ATOM 8773 O O . GLN B 1 436 ? -1.417 -10.492 -19.578 1 76.88 436 GLN B O 1
ATOM 8778 N N . GLU B 1 437 ? 0.61 -11.008 -20.516 1 81.25 437 GLU B N 1
ATOM 8779 C CA . GLU B 1 437 ? 0.989 -11.805 -19.344 1 81.25 437 GLU B CA 1
ATOM 8780 C C . GLU B 1 437 ? 0.962 -10.969 -18.078 1 81.25 437 GLU B C 1
ATOM 8782 O O . GLU B 1 437 ? 1.293 -9.781 -18.094 1 81.25 437 GLU B O 1
ATOM 8787 N N . HIS B 1 438 ? 0.438 -11.539 -17.062 1 81 438 HIS B N 1
ATOM 8788 C CA . HIS B 1 438 ? 0.384 -10.977 -15.711 1 81 438 HIS B CA 1
ATOM 8789 C C . HIS B 1 438 ? -0.809 -10.031 -15.555 1 81 438 HIS B C 1
ATOM 8791 O O . HIS B 1 438 ? -0.833 -9.195 -14.648 1 81 438 HIS B O 1
ATOM 8797 N N . GLU B 1 439 ? -1.673 -10.102 -16.531 1 89.94 439 GLU B N 1
ATOM 8798 C CA . GLU B 1 439 ? -3.061 -9.719 -16.281 1 89.94 439 GLU B CA 1
ATOM 8799 C C . GLU B 1 439 ? -3.887 -10.914 -15.82 1 89.94 439 GLU B C 1
ATOM 8801 O O . GLU B 1 439 ? -3.846 -11.984 -16.422 1 89.94 439 GLU B O 1
ATOM 8806 N N . ALA B 1 440 ? -4.594 -10.758 -14.805 1 95 440 ALA B N 1
ATOM 8807 C CA . ALA B 1 440 ? -5.195 -11.891 -14.117 1 95 440 ALA B CA 1
ATOM 8808 C C . ALA B 1 440 ? -6.129 -12.664 -15.047 1 95 440 ALA B C 1
ATOM 8810 O O . ALA B 1 440 ? -6.113 -13.898 -15.062 1 95 440 ALA B O 1
ATOM 8811 N N . ALA B 1 441 ? -6.91 -11.969 -15.859 1 95.25 441 ALA B N 1
ATOM 8812 C CA . ALA B 1 441 ? -7.871 -12.656 -16.719 1 95.25 441 ALA B CA 1
ATOM 8813 C C . ALA B 1 441 ? -7.16 -13.414 -17.844 1 95.25 441 ALA B C 1
ATOM 8815 O O . ALA B 1 441 ? -7.605 -14.484 -18.25 1 95.25 441 ALA B O 1
ATOM 8816 N N . TYR B 1 442 ? -6.125 -12.859 -18.391 1 94.06 442 TYR B N 1
ATOM 8817 C CA . TYR B 1 442 ? -5.363 -13.562 -19.406 1 94.06 442 TYR B CA 1
ATOM 8818 C C . TYR B 1 442 ? -4.68 -14.797 -18.828 1 94.06 442 TYR B C 1
ATOM 8820 O O . TYR B 1 442 ? -4.664 -15.859 -19.469 1 94.06 442 TYR B O 1
ATOM 8828 N N . ASP B 1 443 ? -4.062 -14.594 -17.703 1 96.12 443 ASP B N 1
ATOM 8829 C CA . ASP B 1 443 ? -3.434 -15.727 -17.031 1 96.12 443 ASP B CA 1
ATOM 8830 C C . ASP B 1 443 ? -4.461 -16.812 -16.719 1 96.12 443 ASP B C 1
ATOM 8832 O O . ASP B 1 443 ? -4.16 -18 -16.812 1 96.12 443 ASP B O 1
ATOM 8836 N N . ALA B 1 444 ? -5.684 -16.422 -16.328 1 97.38 444 ALA B N 1
ATOM 8837 C CA . ALA B 1 444 ? -6.758 -17.391 -16.094 1 97.38 444 ALA B CA 1
ATOM 8838 C C . ALA B 1 444 ? -7.137 -18.094 -17.391 1 97.38 444 ALA B C 1
ATOM 8840 O O . ALA B 1 444 ? -7.422 -19.297 -17.391 1 97.38 444 ALA B O 1
ATOM 8841 N N . TYR B 1 445 ? -7.211 -17.344 -18.453 1 95.62 445 TYR B N 1
ATOM 8842 C CA . TYR B 1 445 ? -7.477 -17.922 -19.766 1 95.62 445 TYR B CA 1
ATOM 8843 C C . TYR B 1 445 ? -6.43 -18.984 -20.109 1 95.62 445 TYR B C 1
ATOM 8845 O O . TYR B 1 445 ? -6.77 -20.094 -20.516 1 95.62 445 TYR B O 1
ATOM 8853 N N . MET B 1 446 ? -5.16 -18.578 -19.953 1 96 446 MET B N 1
ATOM 8854 C CA . MET B 1 446 ? -4.086 -19.531 -20.219 1 96 446 MET B CA 1
ATOM 8855 C C . MET B 1 446 ? -4.242 -20.781 -19.359 1 96 446 MET B C 1
ATOM 8857 O O . MET B 1 446 ? -4.078 -21.906 -19.844 1 96 446 MET B O 1
ATOM 8861 N N . THR B 1 447 ? -4.566 -20.578 -18.094 1 97.19 447 THR B N 1
ATOM 8862 C CA . THR B 1 447 ? -4.75 -21.672 -17.141 1 97.19 447 THR B CA 1
ATOM 8863 C C . THR B 1 447 ? -5.816 -22.641 -17.641 1 97.19 447 THR B C 1
ATOM 8865 O O . THR B 1 447 ? -5.59 -23.844 -17.672 1 97.19 447 THR B O 1
ATOM 8868 N N . GLY B 1 448 ? -6.977 -22.109 -18.062 1 96.38 448 GLY B N 1
ATOM 8869 C CA . GLY B 1 448 ? -8.039 -22.969 -18.562 1 96.38 448 GLY B CA 1
ATOM 8870 C C . GLY B 1 448 ? -7.684 -23.672 -19.859 1 96.38 448 GLY B C 1
ATOM 8871 O O . GLY B 1 448 ? -7.977 -24.859 -20.031 1 96.38 448 GLY B O 1
ATOM 8872 N N . ALA B 1 449 ? -7.059 -22.969 -20.734 1 94.06 449 ALA B N 1
ATOM 8873 C CA . ALA B 1 449 ? -6.641 -23.547 -22 1 94.06 449 ALA B CA 1
ATOM 8874 C C . ALA B 1 449 ? -5.641 -24.688 -21.797 1 94.06 449 ALA B C 1
ATOM 8876 O O . ALA B 1 449 ? -5.723 -25.719 -22.453 1 94.06 449 ALA B O 1
ATOM 8877 N N . ILE B 1 450 ? -4.707 -24.453 -20.906 1 93.69 450 ILE B N 1
ATOM 8878 C CA . ILE B 1 450 ? -3.723 -25.469 -20.578 1 93.69 450 ILE B CA 1
ATOM 8879 C C . ILE B 1 450 ? -4.438 -26.719 -20.047 1 93.69 450 ILE B C 1
ATOM 8881 O O . ILE B 1 450 ? -4.098 -27.844 -20.422 1 93.69 450 ILE B O 1
ATOM 8885 N N . TYR B 1 451 ? -5.363 -26.484 -19.156 1 93.38 451 TYR B N 1
ATOM 8886 C CA . TYR B 1 451 ? -6.066 -27.625 -18.578 1 93.38 451 TYR B CA 1
ATOM 8887 C C . TYR B 1 451 ? -6.742 -28.453 -19.672 1 93.38 451 TYR B C 1
ATOM 8889 O O . TYR B 1 451 ? -6.688 -29.688 -19.641 1 93.38 451 TYR B O 1
ATOM 8897 N N . ILE B 1 452 ? -7.414 -27.828 -20.625 1 90 452 ILE B N 1
ATOM 8898 C CA . ILE B 1 452 ? -8.039 -28.516 -21.75 1 90 452 ILE B CA 1
ATOM 8899 C C . ILE B 1 452 ? -6.984 -29.328 -22.5 1 90 452 ILE B C 1
ATOM 8901 O O . ILE B 1 452 ? -7.199 -30.5 -22.797 1 90 452 ILE B O 1
ATOM 8905 N N . GLY B 1 453 ? -5.887 -28.641 -22.781 1 88.06 453 GLY B N 1
ATOM 8906 C CA . GLY B 1 453 ? -4.812 -29.328 -23.484 1 88.06 453 GLY B CA 1
ATOM 8907 C C . GLY B 1 453 ? -4.277 -30.531 -22.734 1 88.06 453 GLY B C 1
ATOM 8908 O O . GLY B 1 453 ? -4.008 -31.578 -23.344 1 88.06 453 GLY B O 1
ATOM 8909 N N . LEU B 1 454 ? -4.066 -30.391 -21.453 1 87.38 454 LEU B N 1
ATOM 8910 C CA . LEU B 1 454 ? -3.592 -31.5 -20.625 1 87.38 454 LEU B CA 1
ATOM 8911 C C . LEU B 1 454 ? -4.578 -32.656 -20.656 1 87.38 454 LEU B C 1
ATOM 8913 O O . LEU B 1 454 ? -4.176 -33.812 -20.75 1 87.38 454 LEU B O 1
ATOM 8917 N N . CYS B 1 455 ? -5.84 -32.344 -20.531 1 84 455 CYS B N 1
ATOM 8918 C CA . CYS B 1 455 ? -6.871 -33.375 -20.547 1 84 455 CYS B CA 1
ATOM 8919 C C . CYS B 1 455 ? -6.859 -34.156 -21.875 1 84 455 CYS B C 1
ATOM 8921 O O . CYS B 1 455 ? -6.988 -35.375 -21.891 1 84 455 CYS B O 1
ATOM 8923 N N . GLU B 1 456 ? -6.688 -33.438 -22.922 1 82.31 456 GLU B N 1
ATOM 8924 C CA . GLU B 1 456 ? -6.645 -34.062 -24.234 1 82.31 456 GLU B CA 1
ATOM 8925 C C . GLU B 1 456 ? -5.426 -34.969 -24.375 1 82.31 456 GLU B C 1
ATOM 8927 O O . GLU B 1 456 ? -5.512 -36.062 -24.969 1 82.31 456 GLU B O 1
ATOM 8932 N N . GLN B 1 457 ? -4.359 -34.531 -23.891 1 80 457 GLN B N 1
ATOM 8933 C CA . GLN B 1 457 ? -3.139 -35.344 -23.953 1 80 457 GLN B CA 1
ATOM 8934 C C . GLN B 1 457 ? -3.258 -36.594 -23.109 1 80 457 GLN B C 1
ATOM 8936 O O . GLN B 1 457 ? -2.805 -37.656 -23.516 1 80 457 GLN B O 1
ATOM 8941 N N . ILE B 1 458 ? -3.768 -36.438 -21.922 1 78 458 ILE B N 1
ATOM 8942 C CA . ILE B 1 458 ? -3.971 -37.594 -21.047 1 78 458 ILE B CA 1
ATOM 8943 C C . ILE B 1 458 ? -4.91 -38.594 -21.719 1 78 458 ILE B C 1
ATOM 8945 O O . ILE B 1 458 ? -4.656 -39.812 -21.703 1 78 458 ILE B O 1
ATOM 8949 N N . LYS B 1 459 ? -5.914 -38.125 -22.359 1 73.88 459 LYS B N 1
ATOM 8950 C CA . LYS B 1 459 ? -6.867 -38.969 -23.062 1 73.88 459 LYS B CA 1
ATOM 8951 C C . LYS B 1 459 ? -6.188 -39.719 -24.219 1 73.88 459 LYS B C 1
ATOM 8953 O O . LYS B 1 459 ? -6.438 -40.906 -24.422 1 73.88 459 LYS B O 1
ATOM 8958 N N . SER B 1 460 ? -5.461 -39 -24.922 1 72.38 460 SER B N 1
ATOM 8959 C CA . SER B 1 460 ? -4.781 -39.594 -26.062 1 72.38 460 SER B CA 1
ATOM 8960 C C . SER B 1 460 ? -3.824 -40.688 -25.641 1 72.38 460 SER B C 1
ATOM 8962 O O . SER B 1 460 ? -3.67 -41.688 -26.344 1 72.38 460 SER B O 1
ATOM 8964 N N . THR B 1 461 ? -3.205 -40.531 -24.547 1 68.56 461 THR B N 1
ATOM 8965 C CA . THR B 1 461 ? -2.256 -41.5 -24.047 1 68.56 461 THR B CA 1
ATOM 8966 C C . THR B 1 461 ? -2.982 -42.75 -23.547 1 68.56 461 THR B C 1
ATOM 8968 O O . THR B 1 461 ? -2.475 -43.875 -23.672 1 68.56 461 THR B O 1
ATOM 8971 N N . LEU B 1 462 ? -4.207 -42.594 -23.031 1 63.59 462 LEU B N 1
ATOM 8972 C CA . LEU B 1 462 ? -4.992 -43.719 -22.5 1 63.59 462 LEU B CA 1
ATOM 8973 C C . LEU B 1 462 ? -5.633 -44.5 -23.641 1 63.59 462 LEU B C 1
ATOM 8975 O O . LEU B 1 462 ? -5.836 -45.719 -23.516 1 63.59 462 LEU B O 1
ATOM 8979 N N . GLN B 1 463 ? -6.336 -43.875 -24.609 1 56.28 463 GLN B N 1
ATOM 8980 C CA . GLN B 1 463 ? -6.938 -44.562 -25.75 1 56.28 463 GLN B CA 1
ATOM 8981 C C . GLN B 1 463 ? -5.941 -45.531 -26.391 1 56.28 463 GLN B C 1
ATOM 8983 O O . GLN B 1 463 ? -6.324 -46.594 -26.875 1 56.28 463 GLN B O 1
ATOM 8988 N N . ASP B 1 464 ? -4.84 -45.031 -26.484 1 47.84 464 ASP B N 1
ATOM 8989 C CA . ASP B 1 464 ? -3.861 -45.969 -27.016 1 47.84 464 ASP B CA 1
ATOM 8990 C C . ASP B 1 464 ? -3.73 -47.219 -26.125 1 47.84 464 ASP B C 1
ATOM 8992 O O . ASP B 1 464 ? -3.416 -48.281 -26.609 1 47.84 464 ASP B O 1
ATOM 8996 N N . GLU B 1 465 ? -4.102 -46.938 -24.844 1 42.59 465 GLU B N 1
ATOM 8997 C CA . GLU B 1 465 ? -4.039 -48.062 -23.922 1 42.59 465 GLU B CA 1
ATOM 8998 C C . GLU B 1 465 ? -5.422 -48.688 -23.703 1 42.59 465 GLU B C 1
ATOM 9000 O O . GLU B 1 465 ? -6.434 -47.969 -23.781 1 42.59 465 GLU B O 1
ATOM 9005 N N . THR B 1 466 ? -5.77 -49.875 -24.078 1 37.72 466 THR B N 1
ATOM 9006 C CA . THR B 1 466 ? -6.973 -50.719 -24.031 1 37.72 466 THR B CA 1
ATOM 9007 C C . THR B 1 466 ? -7.809 -50.375 -22.797 1 37.72 466 THR B C 1
ATOM 9009 O O . THR B 1 466 ? -8.695 -51.156 -22.422 1 37.72 466 THR B O 1
ATOM 9012 N N . VAL B 1 467 ? -7.414 -49.438 -22.016 1 36.44 467 VAL B N 1
ATOM 9013 C CA . VAL B 1 467 ? -8.219 -49.281 -20.812 1 36.44 467 VAL B CA 1
ATOM 9014 C C . VAL B 1 467 ? -9.531 -48.594 -21.156 1 36.44 467 VAL B C 1
ATOM 9016 O O . VAL B 1 467 ? -9.523 -47.469 -21.672 1 36.44 467 VAL B O 1
ATOM 9019 N N . ALA B 1 468 ? -10.609 -49.312 -21.484 1 34.47 468 ALA B N 1
ATOM 9020 C CA . ALA B 1 468 ? -12.008 -48.938 -21.641 1 34.47 468 ALA B CA 1
ATOM 9021 C C . ALA B 1 468 ? -12.422 -47.938 -20.562 1 34.47 468 ALA B C 1
ATOM 9023 O O . ALA B 1 468 ? -13.008 -48.312 -19.547 1 34.47 468 ALA B O 1
ATOM 9024 N N . LEU B 1 469 ? -11.547 -47.062 -20.047 1 36.47 469 LEU B N 1
ATOM 9025 C CA . LEU B 1 469 ? -12.133 -46.281 -18.969 1 36.47 469 LEU B CA 1
ATOM 9026 C C . LEU B 1 469 ? -13.297 -45.438 -19.484 1 36.47 469 LEU B C 1
ATOM 9028 O O . LEU B 1 469 ? -13.117 -44.562 -20.344 1 36.47 469 LEU B O 1
ATOM 9032 N N . ASP B 1 470 ? -14.391 -45.75 -19.547 1 32.31 470 ASP B N 1
ATOM 9033 C CA . ASP B 1 470 ? -15.727 -45.188 -19.688 1 32.31 470 ASP B CA 1
ATOM 9034 C C . ASP B 1 470 ? -15.844 -43.875 -18.891 1 32.31 470 ASP B C 1
ATOM 9036 O O . ASP B 1 470 ? -15.641 -43.875 -17.672 1 32.31 470 ASP B O 1
ATOM 9040 N N . GLY B 1 471 ? -15.742 -42.562 -19.562 1 37.41 471 GLY B N 1
ATOM 9041 C CA . GLY B 1 471 ? -16.109 -41.281 -19.016 1 37.41 471 GLY B CA 1
ATOM 9042 C C . GLY B 1 471 ? -14.914 -40.344 -18.828 1 37.41 471 GLY B C 1
ATOM 9043 O O . GLY B 1 471 ? -15.07 -39.188 -18.469 1 37.41 471 GLY B O 1
ATOM 9044 N N . VAL B 1 472 ? -13.688 -40.938 -18.688 1 38.22 472 VAL B N 1
ATOM 9045 C CA . VAL B 1 472 ? -12.547 -40.125 -18.281 1 38.22 472 VAL B CA 1
ATOM 9046 C C . VAL B 1 472 ? -12.203 -39.125 -19.406 1 38.22 472 VAL B C 1
ATOM 9048 O O . VAL B 1 472 ? -11.859 -37.969 -19.141 1 38.22 472 VAL B O 1
ATOM 9051 N N . GLY B 1 473 ? -12.18 -39.562 -20.719 1 38.56 473 GLY B N 1
ATOM 9052 C CA . GLY B 1 473 ? -11.602 -38.75 -21.781 1 38.56 473 GLY B CA 1
ATOM 9053 C C . GLY B 1 473 ? -12.508 -37.625 -22.219 1 38.56 473 GLY B C 1
ATOM 9054 O O . GLY B 1 473 ? -12.078 -36.75 -22.969 1 38.56 473 GLY B O 1
ATOM 9055 N N . ASN B 1 474 ? -13.648 -37.781 -22.156 1 42.09 474 ASN B N 1
ATOM 9056 C CA . ASN B 1 474 ? -14.539 -36.844 -22.797 1 42.09 474 ASN B CA 1
ATOM 9057 C C . ASN B 1 474 ? -14.789 -35.625 -21.906 1 42.09 474 ASN B C 1
ATOM 9059 O O . ASN B 1 474 ? -15.805 -34.938 -22.062 1 42.09 474 ASN B O 1
ATOM 9063 N N . MET B 1 475 ? -13.672 -35.312 -21.312 1 56.22 475 MET B N 1
ATOM 9064 C CA . MET B 1 475 ? -13.805 -34.156 -20.422 1 56.22 475 MET B CA 1
ATOM 9065 C C . MET B 1 475 ? -15.148 -34.188 -19.688 1 56.22 475 MET B C 1
ATOM 9067 O O . MET B 1 475 ? -15.719 -33.156 -19.391 1 56.22 475 MET B O 1
ATOM 9071 N N . THR B 1 476 ? -15.594 -35.469 -19.719 1 57.19 476 THR B N 1
ATOM 9072 C CA . THR B 1 476 ? -16.891 -35.688 -19.094 1 57.19 476 THR B CA 1
ATOM 9073 C C . THR B 1 476 ? -16.875 -35.281 -17.625 1 57.19 476 THR B C 1
ATOM 9075 O O . THR B 1 476 ? -17.906 -34.938 -17.047 1 57.19 476 THR B O 1
ATOM 9078 N N . HIS B 1 477 ? -15.625 -35.406 -17.125 1 59.59 477 HIS B N 1
ATOM 9079 C CA . HIS B 1 477 ? -15.539 -35 -15.727 1 59.59 477 HIS B CA 1
ATOM 9080 C C . HIS B 1 477 ? -15.766 -33.5 -15.578 1 59.59 477 HIS B C 1
ATOM 9082 O O . HIS B 1 477 ? -16.016 -33 -14.477 1 59.59 477 HIS B O 1
ATOM 9088 N N . LEU B 1 478 ? -15.695 -32.906 -16.672 1 62.31 478 LEU B N 1
ATOM 9089 C CA . LEU B 1 478 ? -15.945 -31.469 -16.672 1 62.31 478 LEU B CA 1
ATOM 9090 C C . LEU B 1 478 ? -17.406 -31.172 -16.984 1 62.31 478 LEU B C 1
ATOM 9092 O O . LEU B 1 478 ? -17.891 -30.078 -16.719 1 62.31 478 LEU B O 1
ATOM 9096 N N . THR B 1 479 ? -18.094 -32.094 -17.625 1 54.06 479 THR B N 1
ATOM 9097 C CA . THR B 1 479 ? -19.406 -31.75 -18.156 1 54.06 479 THR B CA 1
ATOM 9098 C C . THR B 1 479 ? -20.5 -32.594 -17.516 1 54.06 479 THR B C 1
ATOM 9100 O O . THR B 1 479 ? -21.672 -32.25 -17.547 1 54.06 479 THR B O 1
ATOM 9103 N N . ILE B 1 480 ? -20.156 -33.75 -17.125 1 55.41 480 ILE B N 1
ATOM 9104 C CA . ILE B 1 480 ? -21.188 -34.625 -16.578 1 55.41 480 ILE B CA 1
ATOM 9105 C C . ILE B 1 480 ? -20.922 -34.844 -15.078 1 55.41 480 ILE B C 1
ATOM 9107 O O . ILE B 1 480 ? -19.797 -34.75 -14.617 1 55.41 480 ILE B O 1
ATOM 9111 N N . ASP B 1 481 ? -22.062 -34.656 -14.234 1 51.62 481 ASP B N 1
ATOM 9112 C CA . ASP B 1 481 ? -22.047 -34.875 -12.797 1 51.62 481 ASP B CA 1
ATOM 9113 C C . ASP B 1 481 ? -21.375 -36.219 -12.461 1 51.62 481 ASP B C 1
ATOM 9115 O O . ASP B 1 481 ? -22.031 -37.25 -12.414 1 51.62 481 ASP B O 1
ATOM 9119 N N . ASN B 1 482 ? -20.516 -36.594 -13.281 1 44.84 482 ASN B N 1
ATOM 9120 C CA . ASN B 1 482 ? -20.062 -37.906 -12.922 1 44.84 482 ASN B CA 1
ATOM 9121 C C . ASN B 1 482 ? -19.203 -37.906 -11.664 1 44.84 482 ASN B C 1
ATOM 9123 O O . ASN B 1 482 ? -18.141 -37.25 -11.633 1 44.84 482 ASN B O 1
ATOM 9127 N N . GLU B 1 483 ? -19.891 -37.844 -10.531 1 45.22 483 GLU B N 1
ATOM 9128 C CA . GLU B 1 483 ? -19.203 -38.219 -9.297 1 45.22 483 GLU B CA 1
ATOM 9129 C C . GLU B 1 483 ? -18.016 -39.156 -9.586 1 45.22 483 GLU B C 1
ATOM 9131 O O . GLU B 1 483 ? -17.547 -39.875 -8.711 1 45.22 483 GLU B O 1
ATOM 9136 N N . GLY B 1 484 ? -17.797 -39.406 -10.766 1 44.72 484 GLY B N 1
ATOM 9137 C CA . GLY B 1 484 ? -16.938 -40.531 -11.062 1 44.72 484 GLY B CA 1
ATOM 9138 C C . GLY B 1 484 ? -15.609 -40.469 -10.32 1 44.72 484 GLY B C 1
ATOM 9139 O O . GLY B 1 484 ? -15.188 -39.406 -9.867 1 44.72 484 GLY B O 1
ATOM 9140 N N . THR B 1 485 ? -14.953 -41.75 -9.906 1 53.66 485 THR B N 1
ATOM 9141 C CA . THR B 1 485 ? -14.25 -42.656 -9.023 1 53.66 485 THR B CA 1
ATOM 9142 C C . THR B 1 485 ? -12.789 -42.25 -8.867 1 53.66 485 THR B C 1
ATOM 9144 O O . THR B 1 485 ? -12.297 -41.406 -9.602 1 53.66 485 THR B O 1
ATOM 9147 N N . GLU B 1 486 ? -12.062 -42.781 -8.273 1 59.25 486 GLU B N 1
ATOM 9148 C CA . GLU B 1 486 ? -10.648 -42.906 -7.918 1 59.25 486 GLU B CA 1
ATOM 9149 C C . GLU B 1 486 ? -9.758 -42.688 -9.141 1 59.25 486 GLU B C 1
ATOM 9151 O O . GLU B 1 486 ? -8.664 -42.125 -9.031 1 59.25 486 GLU B O 1
ATOM 9156 N N . ASN B 1 487 ? -10.469 -42.688 -10.352 1 63.44 487 ASN B N 1
ATOM 9157 C CA . ASN B 1 487 ? -9.672 -42.562 -11.562 1 63.44 487 ASN B CA 1
ATOM 9158 C C . ASN B 1 487 ? -9.445 -41.125 -11.945 1 63.44 487 ASN B C 1
ATOM 9160 O O . ASN B 1 487 ? -8.352 -40.75 -12.375 1 63.44 487 ASN B O 1
ATOM 9164 N N . THR B 1 488 ? -10.516 -40.219 -11.805 1 70.31 488 THR B N 1
ATOM 9165 C CA . THR B 1 488 ? -10.367 -38.781 -12.102 1 70.31 488 THR B CA 1
ATOM 9166 C C . THR B 1 488 ? -9.297 -38.156 -11.211 1 70.31 488 THR B C 1
ATOM 9168 O O . THR B 1 488 ? -8.523 -37.312 -11.664 1 70.31 488 THR B O 1
ATOM 9171 N N . ARG B 1 489 ? -9.328 -38.625 -10.102 1 76.25 489 ARG B N 1
ATOM 9172 C CA . ARG B 1 489 ? -8.367 -38.125 -9.133 1 76.25 489 ARG B CA 1
ATOM 9173 C C . ARG B 1 489 ? -6.941 -38.5 -9.523 1 76.25 489 ARG B C 1
ATOM 9175 O O . ARG B 1 489 ? -6.027 -37.688 -9.453 1 76.25 489 ARG B O 1
ATOM 9182 N N . LEU B 1 490 ? -6.836 -39.688 -9.961 1 71.5 490 LEU B N 1
ATOM 9183 C CA . LEU B 1 490 ? -5.52 -40.219 -10.305 1 71.5 490 LEU B CA 1
ATOM 9184 C C . LEU B 1 490 ? -5.016 -39.625 -11.609 1 71.5 490 LEU B C 1
ATOM 9186 O O . LEU B 1 490 ? -3.838 -39.281 -11.727 1 71.5 490 LEU B O 1
ATOM 9190 N N . LEU B 1 491 ? -5.926 -39.375 -12.508 1 73.88 491 LEU B N 1
ATOM 9191 C CA . LEU B 1 491 ? -5.508 -39 -13.844 1 73.88 491 LEU B CA 1
ATOM 9192 C C . LEU B 1 491 ? -5.418 -37.469 -13.953 1 73.88 491 LEU B C 1
ATOM 9194 O O . LEU B 1 491 ? -4.504 -36.938 -14.594 1 73.88 491 LEU B O 1
ATOM 9198 N N . TYR B 1 492 ? -6.395 -36.781 -13.273 1 82.81 492 TYR B N 1
ATOM 9199 C CA . TYR B 1 492 ? -6.496 -35.344 -13.539 1 82.81 492 TYR B CA 1
ATOM 9200 C C . TYR B 1 492 ? -6.148 -34.531 -12.305 1 82.81 492 TYR B C 1
ATOM 9202 O O . TYR B 1 492 ? -6.145 -33.312 -12.344 1 82.81 492 TYR B O 1
ATOM 9210 N N . GLY B 1 493 ? -5.844 -35.156 -11.227 1 85.31 493 GLY B N 1
ATOM 9211 C CA . GLY B 1 493 ? -5.383 -34.469 -10.031 1 85.31 493 GLY B CA 1
ATOM 9212 C C . GLY B 1 493 ? -6.488 -33.719 -9.312 1 85.31 493 GLY B C 1
ATOM 9213 O O . GLY B 1 493 ? -6.293 -32.594 -8.891 1 85.31 493 GLY B O 1
ATOM 9214 N N . ARG B 1 494 ? -7.676 -34.312 -9.211 1 89.19 494 ARG B N 1
ATOM 9215 C CA . ARG B 1 494 ? -8.797 -33.656 -8.523 1 89.19 494 ARG B CA 1
ATOM 9216 C C . ARG B 1 494 ? -8.43 -33.312 -7.082 1 89.19 494 ARG B C 1
ATOM 9218 O O . ARG B 1 494 ? -7.988 -34.188 -6.324 1 89.19 494 ARG B O 1
ATOM 9225 N N . ASN B 1 495 ? -8.609 -32.094 -6.691 1 92.5 495 ASN B N 1
ATOM 9226 C CA . ASN B 1 495 ? -8.461 -31.578 -5.332 1 92.5 495 ASN B CA 1
ATOM 9227 C C . ASN B 1 495 ? -7.031 -31.75 -4.824 1 92.5 495 ASN B C 1
ATOM 9229 O O . ASN B 1 495 ? -6.816 -32.031 -3.639 1 92.5 495 ASN B O 1
ATOM 9233 N N . LYS B 1 496 ? -6.109 -31.766 -5.781 1 91.88 496 LYS B N 1
ATOM 9234 C CA . LYS B 1 496 ? -4.684 -31.703 -5.477 1 91.88 496 LYS B CA 1
ATOM 9235 C C . LYS B 1 496 ? -4.094 -30.359 -5.875 1 91.88 496 LYS B C 1
ATOM 9237 O O . LYS B 1 496 ? -4.328 -29.875 -6.988 1 91.88 496 LYS B O 1
ATOM 9242 N N . LEU B 1 497 ? -3.412 -29.766 -4.961 1 94.06 497 LEU B N 1
ATOM 9243 C CA . LEU B 1 497 ? -2.828 -28.453 -5.223 1 94.06 497 LEU B CA 1
ATOM 9244 C C . LEU B 1 497 ? -1.308 -28.5 -5.117 1 94.06 497 LEU B C 1
ATOM 9246 O O . LEU B 1 497 ? -0.766 -29.188 -4.238 1 94.06 497 LEU B O 1
ATOM 9250 N N . PHE B 1 498 ? -0.708 -27.812 -6.016 1 89.81 498 PHE B N 1
ATOM 9251 C CA . PHE B 1 498 ? 0.745 -27.688 -6 1 89.81 498 PHE B CA 1
ATOM 9252 C C . PHE B 1 498 ? 1.198 -26.75 -4.895 1 89.81 498 PHE B C 1
ATOM 9254 O O . PHE B 1 498 ? 0.541 -25.734 -4.625 1 89.81 498 PHE B O 1
ATOM 9261 N N . GLN B 1 499 ? 2.236 -27.234 -4.223 1 80.38 499 GLN B N 1
ATOM 9262 C CA . GLN B 1 499 ? 2.898 -26.375 -3.24 1 80.38 499 GLN B CA 1
ATOM 9263 C C . GLN B 1 499 ? 4.395 -26.266 -3.525 1 80.38 499 GLN B C 1
ATOM 9265 O O . GLN B 1 499 ? 5.004 -27.219 -4.039 1 80.38 499 GLN B O 1
ATOM 9270 N N . MET B 1 500 ? 4.949 -25.203 -3.768 1 73 500 MET B N 1
ATOM 9271 C CA . MET B 1 500 ? 6.363 -24.984 -4.051 1 73 500 MET B CA 1
ATOM 9272 C C . MET B 1 500 ? 7.238 -25.734 -3.051 1 73 500 MET B C 1
ATOM 9274 O O . MET B 1 500 ? 8.156 -25.156 -2.469 1 73 500 MET B O 1
ATOM 9278 N N . SER B 1 501 ? 6.871 -26.984 -2.762 1 78.25 501 SER B N 1
ATOM 9279 C CA . SER B 1 501 ? 7.617 -27.891 -1.895 1 78.25 501 SER B CA 1
ATOM 9280 C C . SER B 1 501 ? 7.668 -29.297 -2.48 1 78.25 501 SER B C 1
ATOM 9282 O O . SER B 1 501 ? 7.355 -29.5 -3.654 1 78.25 501 SER B O 1
ATOM 9284 N N . MET B 1 502 ? 8.164 -30.234 -1.676 1 85.94 502 MET B N 1
ATOM 9285 C CA . MET B 1 502 ? 8.242 -31.625 -2.121 1 85.94 502 MET B CA 1
ATOM 9286 C C . MET B 1 502 ? 6.898 -32.312 -1.962 1 85.94 502 MET B C 1
ATOM 9288 O O . MET B 1 502 ? 6.746 -33.469 -2.355 1 85.94 502 MET B O 1
ATOM 9292 N N . TYR B 1 503 ? 5.961 -31.547 -1.541 1 88.44 503 TYR B N 1
ATOM 9293 C CA . TYR B 1 503 ? 4.672 -32.156 -1.231 1 88.44 503 TYR B CA 1
ATOM 9294 C C . TYR B 1 503 ? 3.596 -31.656 -2.197 1 88.44 503 TYR B C 1
ATOM 9296 O O . TYR B 1 503 ? 3.717 -30.578 -2.781 1 88.44 503 TYR B O 1
ATOM 9304 N N . THR B 1 504 ? 2.629 -32.469 -2.406 1 89 504 THR B N 1
ATOM 9305 C CA . THR B 1 504 ? 1.367 -32.094 -3.037 1 89 504 THR B CA 1
ATOM 9306 C C . THR B 1 504 ? 0.252 -32 -2 1 89 504 THR B C 1
ATOM 9308 O O . THR B 1 504 ? -0.024 -32.969 -1.284 1 89 504 THR B O 1
ATOM 9311 N N . MET B 1 505 ? -0.317 -30.891 -1.933 1 92.62 505 MET B N 1
ATOM 9312 C CA . MET B 1 505 ? -1.395 -30.703 -0.967 1 92.62 505 MET B CA 1
ATOM 9313 C C . MET B 1 505 ? -2.658 -31.422 -1.407 1 92.62 505 MET B C 1
ATOM 9315 O O . MET B 1 505 ? -3.166 -31.188 -2.504 1 92.62 505 MET B 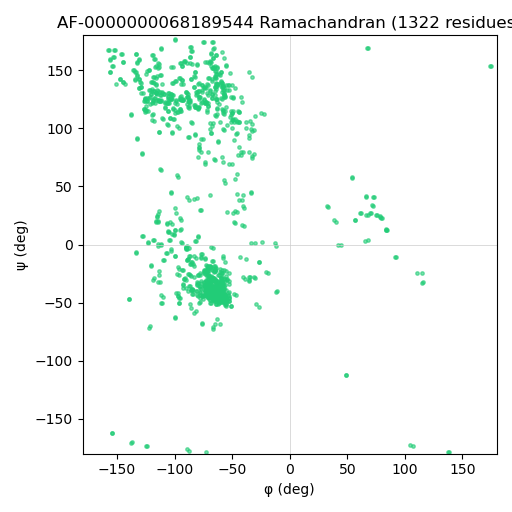O 1
ATOM 9319 N N . ASP B 1 506 ? -3.098 -32.312 -0.539 1 92.75 506 ASP B N 1
ATOM 9320 C CA . ASP B 1 506 ? -4.289 -33.094 -0.831 1 92.75 506 ASP B CA 1
ATOM 9321 C C . ASP B 1 506 ? -5.496 -32.594 -0.045 1 92.75 506 ASP B C 1
ATOM 9323 O O . ASP B 1 506 ? -5.602 -32.812 1.16 1 92.75 506 ASP B O 1
ATOM 9327 N N . LEU B 1 507 ? -6.461 -31.953 -0.723 1 94.12 507 LEU B N 1
ATOM 9328 C CA . LEU B 1 507 ? -7.617 -31.359 -0.069 1 94.12 507 LEU B CA 1
ATOM 9329 C C . LEU B 1 507 ? -8.586 -32.438 0.421 1 94.12 507 LEU B C 1
ATOM 9331 O O . LEU B 1 507 ? -9.461 -32.156 1.248 1 94.12 507 LEU B O 1
ATOM 9335 N N . GLU B 1 508 ? -8.445 -33.625 -0.103 1 91.56 508 GLU B N 1
ATOM 9336 C CA . GLU B 1 508 ? -9.359 -34.719 0.288 1 91.56 508 GLU B CA 1
ATOM 9337 C C . GLU B 1 508 ? -8.82 -35.469 1.496 1 91.56 508 GLU B C 1
ATOM 9339 O O . GLU B 1 508 ? -9.539 -36.281 2.092 1 91.56 508 GLU B O 1
ATOM 9344 N N . ASP B 1 509 ? -7.578 -35.219 1.787 1 90.81 509 ASP B N 1
ATOM 9345 C CA . ASP B 1 509 ? -6.98 -35.75 3.008 1 90.81 509 ASP B CA 1
ATOM 9346 C C . ASP B 1 509 ? -6.684 -34.656 4.004 1 90.81 509 ASP B C 1
ATOM 9348 O O . ASP B 1 509 ? -5.73 -33.875 3.822 1 90.81 509 ASP B O 1
ATOM 9352 N N . PRO B 1 510 ? -7.398 -34.594 5.031 1 87.5 510 PRO B N 1
ATOM 9353 C CA . PRO B 1 510 ? -7.246 -33.469 5.965 1 87.5 510 PRO B CA 1
ATOM 9354 C C . PRO B 1 510 ? -5.926 -33.5 6.73 1 87.5 510 PRO B C 1
ATOM 9356 O O . PRO B 1 510 ? -5.461 -32.5 7.234 1 87.5 510 PRO B O 1
ATOM 9359 N N . VAL B 1 511 ? -5.316 -34.594 6.789 1 83.12 511 VAL B N 1
ATOM 9360 C CA . VAL B 1 511 ? -4.219 -34.781 7.738 1 83.12 511 VAL B CA 1
ATOM 9361 C C . VAL B 1 511 ? -2.896 -34.875 6.98 1 83.12 511 VAL B C 1
ATOM 9363 O O . VAL B 1 511 ? -1.901 -34.281 7.359 1 83.12 511 VAL B O 1
ATOM 9366 N N . SER B 1 512 ? -2.941 -35.656 5.934 1 85 512 SER B N 1
ATOM 9367 C CA . SER B 1 512 ? -1.665 -35.969 5.312 1 85 512 SER B CA 1
ATOM 9368 C C . SER B 1 512 ? -1.58 -35.406 3.895 1 85 512 SER B C 1
ATOM 9370 O O . SER B 1 512 ? -2.586 -35.344 3.184 1 85 512 SER B O 1
ATOM 9372 N N . ASP B 1 513 ? -0.39 -35 3.553 1 90.81 513 ASP B N 1
ATOM 9373 C CA . ASP B 1 513 ? -0.054 -34.562 2.197 1 90.81 513 ASP B CA 1
ATOM 9374 C C . ASP B 1 513 ? 1.077 -35.406 1.622 1 90.81 513 ASP B C 1
ATOM 9376 O O . ASP B 1 513 ? 2.158 -35.5 2.209 1 90.81 513 ASP B O 1
ATOM 9380 N N . PRO B 1 514 ? 0.814 -36.062 0.522 1 87 514 PRO B N 1
ATOM 9381 C CA . PRO B 1 514 ? 1.834 -36.938 -0.05 1 87 514 PRO B CA 1
ATOM 9382 C C . PRO B 1 514 ? 2.99 -36.156 -0.687 1 87 514 PRO B C 1
ATOM 9384 O O . PRO B 1 514 ? 2.84 -35 -1.025 1 87 514 PRO B O 1
ATOM 9387 N N . LEU B 1 515 ? 4.117 -36.844 -0.785 1 86.56 515 LEU B N 1
ATOM 9388 C CA . LEU B 1 515 ? 5.219 -36.281 -1.561 1 86.56 515 LEU B CA 1
ATOM 9389 C C . LEU B 1 515 ? 4.879 -36.25 -3.047 1 86.56 515 LEU B C 1
ATOM 9391 O O . LEU B 1 515 ? 4.07 -37.062 -3.518 1 86.56 515 LEU B O 1
ATOM 9395 N N . SER B 1 516 ? 5.484 -35.344 -3.715 1 82.12 516 SER B N 1
ATOM 9396 C CA . SER B 1 516 ? 5.25 -35.188 -5.148 1 82.12 516 SER B CA 1
ATOM 9397 C C . SER B 1 516 ? 6.172 -36.125 -5.949 1 82.12 516 SER B C 1
ATOM 9399 O O . SER B 1 516 ? 7.07 -36.75 -5.391 1 82.12 516 SER B O 1
ATOM 9401 N N . ARG B 1 517 ? 5.914 -36.312 -7.203 1 76.75 517 ARG B N 1
ATOM 9402 C CA . ARG B 1 517 ? 6.785 -36.906 -8.195 1 76.75 517 ARG B CA 1
ATOM 9403 C C . ARG B 1 517 ? 6.988 -38.406 -7.902 1 76.75 517 ARG B C 1
ATOM 9405 O O . ARG B 1 517 ? 8.078 -38.938 -8.102 1 76.75 517 ARG B O 1
ATOM 9412 N N . GLY B 1 518 ? 6.035 -38.938 -7.238 1 76.25 518 GLY B N 1
ATOM 9413 C CA . GLY B 1 518 ? 6.098 -40.375 -7.012 1 76.25 518 GLY B CA 1
ATOM 9414 C C . GLY B 1 518 ? 7.059 -40.781 -5.902 1 76.25 518 GLY B C 1
ATOM 9415 O O . GLY B 1 518 ? 7.625 -41.875 -5.922 1 76.25 518 GLY B O 1
ATOM 9416 N N . MET B 1 519 ? 7.32 -39.906 -5.027 1 83.94 519 MET B N 1
ATOM 9417 C CA . MET B 1 519 ? 8.195 -40.188 -3.889 1 83.94 519 MET B CA 1
ATOM 9418 C C . MET B 1 519 ? 7.383 -40.625 -2.674 1 83.94 519 MET B C 1
ATOM 9420 O O . MET B 1 519 ? 6.18 -40.344 -2.594 1 83.94 519 MET B O 1
ATOM 9424 N N . LEU B 1 520 ? 8.07 -41.375 -1.861 1 88.06 520 LEU B N 1
ATOM 9425 C CA . LEU B 1 520 ? 7.488 -41.75 -0.587 1 88.06 520 LEU B CA 1
ATOM 9426 C C . LEU B 1 520 ? 8.383 -41.344 0.577 1 88.06 520 LEU B C 1
ATOM 9428 O O . LEU B 1 520 ? 9.609 -41.375 0.467 1 88.06 520 LEU B O 1
ATOM 9432 N N . VAL B 1 521 ? 7.727 -41.062 1.639 1 88.69 521 VAL B N 1
ATOM 9433 C CA . VAL B 1 521 ? 8.469 -40.594 2.812 1 88.69 521 VAL B CA 1
ATOM 9434 C C . VAL B 1 521 ? 9.352 -41.719 3.334 1 88.69 521 VAL B C 1
ATOM 9436 O O . VAL B 1 521 ? 10.414 -41.469 3.906 1 88.69 521 VAL B O 1
ATOM 9439 N N . GLU B 1 522 ? 8.938 -42.938 3.154 1 88.62 522 GLU B N 1
ATOM 9440 C CA . GLU B 1 522 ? 9.656 -44.125 3.652 1 88.62 522 GLU B CA 1
ATOM 9441 C C . GLU B 1 522 ? 10.898 -44.406 2.814 1 88.62 522 GLU B C 1
ATOM 9443 O O . GLU B 1 522 ? 11.844 -45.031 3.293 1 88.62 522 GLU B O 1
ATOM 9448 N N . SER B 1 523 ? 10.828 -43.906 1.599 1 92.88 523 SER B N 1
ATOM 9449 C CA . SER B 1 523 ? 11.93 -44.188 0.682 1 92.88 523 SER B CA 1
ATOM 9450 C C . SER B 1 523 ? 12.695 -42.938 0.319 1 92.88 523 SER B C 1
ATOM 9452 O O . SER B 1 523 ? 13.242 -42.812 -0.78 1 92.88 523 SER B O 1
ATOM 9454 N N . THR B 1 524 ? 12.562 -41.938 1.122 1 94.19 524 THR B N 1
ATOM 9455 C CA . THR B 1 524 ? 13.328 -40.688 1.019 1 94.19 524 THR B CA 1
ATOM 9456 C C . THR B 1 524 ? 14.25 -40.531 2.221 1 94.19 524 THR B C 1
ATOM 9458 O O . THR B 1 524 ? 13.797 -40.562 3.367 1 94.19 524 THR B O 1
ATOM 9461 N N . PHE B 1 525 ? 15.531 -40.375 1.914 1 95.38 525 PHE B N 1
ATOM 9462 C CA . PHE B 1 525 ? 16.5 -40.406 3.002 1 95.38 525 PHE B CA 1
ATOM 9463 C C . PHE B 1 525 ? 17.266 -39.094 3.078 1 95.38 525 PHE B C 1
ATOM 9465 O O . PHE B 1 525 ? 17.719 -38.562 2.055 1 95.38 525 PHE B O 1
ATOM 9472 N N . ARG B 1 526 ? 17.359 -38.625 4.27 1 94.75 526 ARG B N 1
ATOM 9473 C CA . ARG B 1 526 ? 18.156 -37.438 4.547 1 94.75 526 ARG B CA 1
ATOM 9474 C C . ARG B 1 526 ? 19.562 -37.812 4.996 1 94.75 526 ARG B C 1
ATOM 9476 O O . ARG B 1 526 ? 19.734 -38.594 5.941 1 94.75 526 ARG B O 1
ATOM 9483 N N . VAL B 1 527 ? 20.516 -37.312 4.359 1 95.12 527 VAL B N 1
ATOM 9484 C CA . VAL B 1 527 ? 21.906 -37.438 4.766 1 95.12 527 VAL B CA 1
ATOM 9485 C C . VAL B 1 527 ? 22.438 -36.094 5.285 1 95.12 527 VAL B C 1
ATOM 9487 O O . VAL B 1 527 ? 22.438 -35.094 4.559 1 95.12 527 VAL B O 1
ATOM 9490 N N . SER B 1 528 ? 22.828 -36.094 6.547 1 93.75 528 SER B N 1
ATOM 9491 C CA . SER B 1 528 ? 23.219 -34.844 7.172 1 93.75 528 SER B CA 1
ATOM 9492 C C . SER B 1 528 ? 24.688 -34.906 7.613 1 93.75 528 SER B C 1
ATOM 9494 O O . SER B 1 528 ? 25.266 -35.969 7.734 1 93.75 528 SER B O 1
ATOM 9496 N N . ASP B 1 529 ? 25.266 -33.688 7.801 1 91.88 529 ASP B N 1
ATOM 9497 C CA . ASP B 1 529 ? 26.609 -33.469 8.336 1 91.88 529 ASP B CA 1
ATOM 9498 C C . ASP B 1 529 ? 27.672 -34 7.379 1 91.88 529 ASP B C 1
ATOM 9500 O O . ASP B 1 529 ? 28.625 -34.656 7.805 1 91.88 529 ASP B O 1
ATOM 9504 N N . ILE B 1 530 ? 27.406 -33.75 6.199 1 91.06 530 ILE B N 1
ATOM 9505 C CA . ILE B 1 530 ? 28.359 -34.219 5.207 1 91.06 530 ILE B CA 1
ATOM 9506 C C . ILE B 1 530 ? 29.484 -33.188 5.043 1 91.06 530 ILE B C 1
ATOM 9508 O O . ILE B 1 530 ? 29.312 -32.031 5.383 1 91.06 530 ILE B O 1
ATOM 9512 N N . ASP B 1 531 ? 30.562 -33.656 4.617 1 89.75 531 ASP B N 1
ATOM 9513 C CA . ASP B 1 531 ? 31.625 -32.75 4.203 1 89.75 531 ASP B CA 1
ATOM 9514 C C . ASP B 1 531 ? 31.156 -31.828 3.078 1 89.75 531 ASP B C 1
ATOM 9516 O O . ASP B 1 531 ? 30.609 -32.281 2.076 1 89.75 531 ASP B O 1
ATOM 9520 N N . PRO B 1 532 ? 31.297 -30.578 3.281 1 87.38 532 PRO B N 1
ATOM 9521 C CA . PRO B 1 532 ? 30.812 -29.609 2.289 1 87.38 532 PRO B CA 1
ATOM 9522 C C . PRO B 1 532 ? 31.438 -29.812 0.912 1 87.38 532 PRO B C 1
ATOM 9524 O O . PRO B 1 532 ? 30.938 -29.297 -0.086 1 87.38 532 PRO B O 1
ATOM 9527 N N . SER B 1 533 ? 32.438 -30.625 0.766 1 85 533 SER B N 1
ATOM 9528 C CA . SER B 1 533 ? 33.094 -30.859 -0.51 1 85 533 SER B CA 1
ATOM 9529 C C . SER B 1 533 ? 32.344 -31.906 -1.331 1 85 533 SER B C 1
ATOM 9531 O O . SER B 1 533 ? 32.562 -32.031 -2.535 1 85 533 SER B O 1
ATOM 9533 N N . VAL B 1 534 ? 31.484 -32.656 -0.655 1 88.31 534 VAL B N 1
ATOM 9534 C CA . VAL B 1 534 ? 30.688 -33.656 -1.351 1 88.31 534 VAL B CA 1
ATOM 9535 C C . VAL B 1 534 ? 29.875 -33 -2.457 1 88.31 534 VAL B C 1
ATOM 9537 O O . VAL B 1 534 ? 29.234 -31.953 -2.236 1 88.31 534 VAL B O 1
ATOM 9540 N N . SER B 1 535 ? 29.922 -33.562 -3.682 1 87.31 535 SER B N 1
ATOM 9541 C CA . SER B 1 535 ? 29.203 -33 -4.82 1 87.31 53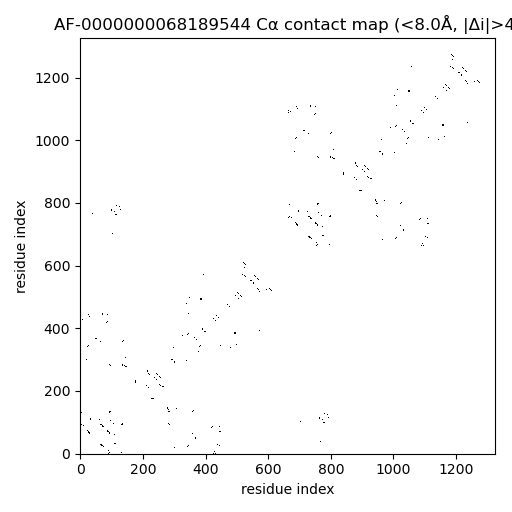5 SER B CA 1
ATOM 9542 C C . SER B 1 535 ? 28.078 -33.906 -5.27 1 87.31 535 SER B C 1
ATOM 9544 O O . SER B 1 535 ? 28 -35.062 -4.836 1 87.31 535 SER B O 1
ATOM 9546 N N . THR B 1 536 ? 27.219 -33.438 -6.109 1 90.69 536 THR B N 1
ATOM 9547 C CA . THR B 1 536 ? 26.125 -34.219 -6.68 1 90.69 536 THR B CA 1
ATOM 9548 C C . THR B 1 536 ? 26.688 -35.438 -7.441 1 90.69 536 THR B C 1
ATOM 9550 O O . THR B 1 536 ? 26.094 -36.5 -7.434 1 90.69 536 THR B O 1
ATOM 9553 N N . ARG B 1 537 ? 27.812 -35.219 -8.07 1 86.94 537 ARG B N 1
ATOM 9554 C CA . ARG B 1 537 ? 28.438 -36.281 -8.828 1 86.94 537 ARG B CA 1
ATOM 9555 C C . ARG B 1 537 ? 28.828 -37.469 -7.91 1 86.94 537 ARG B C 1
ATOM 9557 O O . ARG B 1 537 ? 28.703 -38.625 -8.297 1 86.94 537 ARG B O 1
ATOM 9564 N N . ASP B 1 538 ? 29.266 -37.094 -6.758 1 88.94 538 ASP B N 1
ATOM 9565 C CA . ASP B 1 538 ? 29.625 -38.125 -5.777 1 88.94 538 ASP B CA 1
ATOM 9566 C C . ASP B 1 538 ? 28.406 -38.969 -5.398 1 88.94 538 ASP B C 1
ATOM 9568 O O . ASP B 1 538 ? 28.531 -40.188 -5.25 1 88.94 538 ASP B O 1
ATOM 9572 N N . ILE B 1 539 ? 27.312 -38.375 -5.309 1 92.75 539 ILE B N 1
ATOM 9573 C CA . ILE B 1 539 ? 26.094 -39.062 -4.91 1 92.75 539 ILE B CA 1
ATOM 9574 C C . ILE B 1 539 ? 25.594 -39.938 -6.055 1 92.75 539 ILE B C 1
ATOM 9576 O O . ILE B 1 539 ? 25.188 -41.094 -5.836 1 92.75 539 ILE B O 1
ATOM 9580 N N . ILE B 1 540 ? 25.641 -39.375 -7.215 1 92.88 540 ILE B N 1
ATOM 9581 C CA . ILE B 1 540 ? 25.188 -40.094 -8.398 1 92.88 540 ILE B CA 1
ATOM 9582 C C . ILE B 1 540 ? 26.062 -41.344 -8.594 1 92.88 540 ILE B C 1
ATOM 9584 O O . ILE B 1 540 ? 25.562 -42.406 -8.938 1 92.88 540 ILE B O 1
ATOM 9588 N N . ARG B 1 541 ? 27.359 -41.188 -8.367 1 90.31 541 ARG B N 1
ATOM 9589 C CA . ARG B 1 541 ? 28.281 -42.312 -8.523 1 90.31 541 ARG B CA 1
ATOM 9590 C C . ARG B 1 541 ? 27.938 -43.438 -7.562 1 90.31 541 ARG B C 1
ATOM 9592 O O . ARG B 1 541 ? 28.062 -44.594 -7.91 1 90.31 541 ARG B O 1
ATOM 9599 N N . CYS B 1 542 ? 27.516 -43 -6.492 1 91.06 542 CYS B N 1
ATOM 9600 C CA . CYS B 1 542 ? 27.172 -43.969 -5.449 1 91.06 542 CYS B CA 1
ATOM 9601 C C . CYS B 1 542 ? 25.891 -44.719 -5.801 1 91.06 542 CYS B C 1
ATOM 9603 O O . CYS B 1 542 ? 25.719 -45.875 -5.41 1 91.06 542 CYS B O 1
ATOM 9605 N N . LEU B 1 543 ? 24.984 -44.125 -6.613 1 92.88 543 LEU B N 1
ATOM 9606 C CA . LEU B 1 543 ? 23.641 -44.656 -6.777 1 92.88 543 LEU B CA 1
ATOM 9607 C C . LEU B 1 543 ? 23.438 -45.156 -8.195 1 92.88 543 LEU B C 1
ATOM 9609 O O . LEU B 1 543 ? 22.5 -45.938 -8.453 1 92.88 543 LEU B O 1
ATOM 9613 N N . SER B 1 544 ? 24.062 -44.75 -9.25 1 88.5 544 SER B N 1
ATOM 9614 C CA . SER B 1 544 ? 23.812 -44.969 -10.672 1 88.5 544 SER B CA 1
ATOM 9615 C C . SER B 1 544 ? 23.828 -46.469 -11.008 1 88.5 544 SER B C 1
ATOM 9617 O O . SER B 1 544 ? 23.156 -46.906 -11.945 1 88.5 544 SER B O 1
ATOM 9619 N N . GLY B 1 545 ? 24.422 -47.375 -10.289 1 86.62 545 GLY B N 1
ATOM 9620 C CA . GLY B 1 545 ? 24.562 -48.75 -10.664 1 86.62 545 GLY B CA 1
ATOM 9621 C C . GLY B 1 545 ? 23.609 -49.688 -9.93 1 86.62 545 GLY B C 1
ATOM 9622 O O . GLY B 1 545 ? 23.656 -50.906 -10.086 1 86.62 545 GLY B O 1
ATOM 9623 N N . LEU B 1 546 ? 22.594 -49.062 -9.414 1 92 546 LEU B N 1
ATOM 9624 C CA . LEU B 1 546 ? 21.688 -49.906 -8.617 1 92 546 LEU B CA 1
ATOM 9625 C C . LEU B 1 546 ? 20.609 -50.5 -9.492 1 92 546 LEU B C 1
ATOM 9627 O O . LEU B 1 546 ? 20 -49.812 -10.312 1 92 546 LEU B O 1
ATOM 9631 N N . ILE B 1 547 ? 20.375 -51.75 -9.43 1 92.62 547 ILE B N 1
ATOM 9632 C CA . ILE B 1 547 ? 19.375 -52.531 -10.164 1 92.62 547 ILE B CA 1
ATOM 9633 C C . ILE B 1 547 ? 18.578 -53.375 -9.18 1 92.62 547 ILE B C 1
ATOM 9635 O O . ILE B 1 547 ? 19.125 -53.938 -8.25 1 92.62 547 ILE B O 1
ATOM 9639 N N . ASP B 1 548 ? 17.344 -53.406 -9.43 1 89 548 ASP B N 1
ATOM 9640 C CA . ASP B 1 548 ? 16.516 -54.156 -8.5 1 89 548 ASP B CA 1
ATOM 9641 C C . ASP B 1 548 ? 16.453 -55.656 -8.906 1 89 548 ASP B C 1
ATOM 9643 O O . ASP B 1 548 ? 17.156 -56.062 -9.836 1 89 548 ASP B O 1
ATOM 9647 N N . THR B 1 549 ? 15.656 -56.438 -8.133 1 84.56 549 THR B N 1
ATOM 9648 C CA . THR B 1 549 ? 15.602 -57.875 -8.312 1 84.56 549 THR B CA 1
ATOM 9649 C C . THR B 1 549 ? 14.938 -58.219 -9.641 1 84.56 549 THR B C 1
ATOM 9651 O O . THR B 1 549 ? 15.102 -59.344 -10.148 1 84.56 549 THR B O 1
ATOM 9654 N N . GLN B 1 550 ? 14.203 -57.312 -10.203 1 83.94 550 GLN B N 1
ATOM 9655 C CA . GLN B 1 550 ? 13.523 -57.531 -11.477 1 83.94 550 GLN B CA 1
ATOM 9656 C C . GLN B 1 550 ? 14.305 -56.906 -12.633 1 83.94 550 GLN B C 1
ATOM 9658 O O . GLN B 1 550 ? 13.758 -56.719 -13.719 1 83.94 550 GLN B O 1
ATOM 9663 N N . ASP B 1 551 ? 15.492 -56.531 -12.398 1 85.69 551 ASP B N 1
ATOM 9664 C CA . ASP B 1 551 ? 16.438 -56 -13.375 1 85.69 551 ASP B CA 1
ATOM 9665 C C . ASP B 1 551 ? 16.031 -54.594 -13.852 1 85.69 551 ASP B C 1
ATOM 9667 O O . ASP B 1 551 ? 16.219 -54.25 -15.016 1 85.69 551 ASP B O 1
ATOM 9671 N N . ARG B 1 552 ? 15.367 -53.938 -13.039 1 87 552 ARG B N 1
ATOM 9672 C CA . ARG B 1 552 ? 15.008 -52.562 -13.328 1 87 552 ARG B CA 1
ATOM 9673 C C . ARG B 1 552 ? 16 -51.594 -12.68 1 87 552 ARG B C 1
ATOM 9675 O O . ARG B 1 552 ? 16.453 -51.812 -11.562 1 87 552 ARG B O 1
ATOM 9682 N N . ARG B 1 553 ? 16.234 -50.562 -13.422 1 89.44 553 ARG B N 1
ATOM 9683 C CA . ARG B 1 553 ? 17.109 -49.531 -12.898 1 89.44 553 ARG B CA 1
ATOM 9684 C C . ARG B 1 553 ? 16.422 -48.75 -11.789 1 89.44 553 ARG B C 1
ATOM 9686 O O . ARG B 1 553 ? 15.234 -48.438 -11.891 1 89.44 553 ARG B O 1
ATOM 9693 N N . VAL B 1 554 ? 17.141 -48.469 -10.758 1 90.62 554 VAL B N 1
ATOM 9694 C CA . VAL B 1 554 ? 16.625 -47.656 -9.656 1 90.62 554 VAL B CA 1
ATOM 9695 C C . VAL B 1 554 ? 16.734 -46.188 -9.992 1 90.62 554 VAL B C 1
ATOM 9697 O O . VAL B 1 554 ? 17.828 -45.656 -10.242 1 90.62 554 VAL B O 1
ATOM 9700 N N . ASN B 1 555 ? 15.57 -45.531 -10.047 1 88.56 555 ASN B N 1
ATOM 9701 C CA . ASN B 1 555 ? 15.539 -44.094 -10.258 1 88.56 555 ASN B CA 1
ATOM 9702 C C . ASN B 1 555 ? 15.484 -43.312 -8.938 1 88.56 555 ASN B C 1
ATOM 9704 O O . ASN B 1 555 ? 14.859 -43.781 -7.98 1 88.56 555 ASN B O 1
ATOM 9708 N N . PHE B 1 556 ? 16.203 -42.219 -8.93 1 90.81 556 PHE B N 1
ATOM 9709 C CA . PHE B 1 556 ? 16.25 -41.469 -7.688 1 90.81 556 PHE B CA 1
ATOM 9710 C C . PHE B 1 556 ? 16.312 -39.969 -7.977 1 90.81 556 PHE B C 1
ATOM 9712 O O . PHE B 1 556 ? 16.609 -39.562 -9.102 1 90.81 556 PHE B O 1
ATOM 9719 N N . GLU B 1 557 ? 15.891 -39.156 -7.012 1 88.25 557 GLU B N 1
ATOM 9720 C CA . GLU B 1 557 ? 16 -37.719 -7.02 1 88.25 557 GLU B CA 1
ATOM 9721 C C . GLU B 1 557 ? 16.875 -37.219 -5.867 1 88.25 557 GLU B C 1
ATOM 9723 O O . GLU B 1 557 ? 16.781 -37.719 -4.746 1 88.25 557 GLU B O 1
ATOM 9728 N N . ILE B 1 558 ? 17.781 -36.344 -6.223 1 91.62 558 ILE B N 1
ATOM 9729 C CA . ILE B 1 558 ? 18.625 -35.75 -5.211 1 91.62 558 ILE B CA 1
ATOM 9730 C C . ILE B 1 558 ? 18.141 -34.312 -4.922 1 91.62 558 ILE B C 1
ATOM 9732 O O . ILE B 1 558 ? 17.984 -33.5 -5.836 1 91.62 558 ILE B O 1
ATOM 9736 N N . ILE B 1 559 ? 17.891 -34.031 -3.65 1 90.25 559 ILE B N 1
ATOM 9737 C CA . ILE B 1 559 ? 17.422 -32.719 -3.242 1 90.25 559 ILE B CA 1
ATOM 9738 C C . ILE B 1 559 ? 18.359 -32.156 -2.186 1 90.25 559 ILE B C 1
ATOM 9740 O O . ILE B 1 559 ? 18.391 -32.625 -1.047 1 90.25 559 ILE B O 1
ATOM 9744 N N . TRP B 1 560 ? 19.031 -31.109 -2.473 1 90.31 560 TRP B N 1
ATOM 9745 C CA . TRP B 1 560 ? 19.938 -30.469 -1.523 1 90.31 560 TRP B CA 1
ATOM 9746 C C . TRP B 1 560 ? 19.156 -29.562 -0.565 1 90.31 560 TRP B C 1
ATOM 9748 O O . TRP B 1 560 ? 18.312 -28.781 -0.992 1 90.31 560 TRP B O 1
ATOM 9758 N N . LEU B 1 561 ? 19.422 -29.719 0.659 1 86.62 561 LEU B N 1
ATOM 9759 C CA . LEU B 1 561 ? 18.797 -28.875 1.678 1 86.62 561 LEU B CA 1
ATOM 9760 C C . LEU B 1 561 ? 19.703 -27.703 2.037 1 86.62 561 LEU B C 1
ATOM 9762 O O . LEU B 1 561 ? 19.234 -26.578 2.197 1 86.62 561 LEU B O 1
ATOM 9766 N N . ASN B 1 562 ? 20.875 -27.906 2.234 1 85.25 562 ASN B N 1
ATOM 9767 C CA . ASN B 1 562 ? 21.938 -26.953 2.459 1 85.25 562 ASN B CA 1
ATOM 9768 C C . ASN B 1 562 ? 23.297 -27.516 2.059 1 85.25 562 ASN B C 1
ATOM 9770 O O . ASN B 1 562 ? 23.375 -28.516 1.345 1 85.25 562 ASN B O 1
ATOM 9774 N N . ASP B 1 563 ? 24.328 -26.906 2.539 1 86.44 563 ASP B N 1
ATOM 9775 C CA . ASP B 1 563 ? 25.656 -27.297 2.094 1 86.44 563 ASP B CA 1
ATOM 9776 C C . ASP B 1 563 ? 26.109 -28.594 2.762 1 86.44 563 ASP B C 1
ATOM 9778 O O . ASP B 1 563 ? 27.047 -29.234 2.305 1 86.44 563 ASP B O 1
ATOM 9782 N N . THR B 1 564 ? 25.375 -28.984 3.732 1 91.5 564 THR B N 1
ATOM 9783 C CA . THR B 1 564 ? 25.859 -30.141 4.477 1 91.5 564 THR B CA 1
ATOM 9784 C C . THR B 1 564 ? 24.781 -31.219 4.574 1 91.5 564 THR B C 1
ATOM 9786 O O . THR B 1 564 ? 24.922 -32.188 5.336 1 91.5 564 THR B O 1
ATOM 9789 N N . SER B 1 565 ? 23.719 -31.016 3.887 1 92.44 565 SER B N 1
ATOM 9790 C CA . SER B 1 565 ? 22.656 -32 3.977 1 92.44 565 SER B CA 1
ATOM 9791 C C . SER B 1 565 ? 21.891 -32.125 2.658 1 92.44 565 SER B C 1
ATOM 9793 O O . SER B 1 565 ? 21.719 -31.109 1.953 1 92.44 565 SER B O 1
ATOM 9795 N N . PHE B 1 566 ? 21.516 -33.312 2.33 1 93.12 566 PHE B N 1
ATOM 9796 C CA . PHE B 1 566 ? 20.703 -33.562 1.141 1 93.12 566 PHE B CA 1
ATOM 9797 C C . PHE B 1 566 ? 19.734 -34.719 1.357 1 93.12 566 PHE B C 1
ATOM 9799 O O . PHE B 1 566 ? 19.875 -35.469 2.326 1 93.12 566 PHE B O 1
ATOM 9806 N N . LEU B 1 567 ? 18.734 -34.812 0.486 1 94.19 567 LEU B N 1
ATOM 9807 C CA . LEU B 1 567 ? 17.797 -35.938 0.446 1 94.19 567 LEU B CA 1
ATOM 9808 C C . LEU B 1 567 ? 17.969 -36.75 -0.826 1 94.19 567 LEU B C 1
ATOM 9810 O O . LEU B 1 567 ? 18.328 -36.219 -1.873 1 94.19 567 LEU B O 1
ATOM 9814 N N . VAL B 1 568 ? 17.766 -38 -0.674 1 94.88 568 VAL B N 1
ATOM 9815 C CA . VAL B 1 568 ? 17.672 -38.875 -1.825 1 94.88 568 VAL B CA 1
ATOM 9816 C C . VAL B 1 568 ? 16.344 -39.656 -1.762 1 94.88 568 VAL B C 1
ATOM 9818 O O . VAL B 1 568 ? 16.031 -40.281 -0.746 1 94.88 568 VAL B O 1
ATOM 9821 N N . ALA B 1 569 ? 15.625 -39.531 -2.854 1 93.25 569 ALA B N 1
ATOM 9822 C CA . ALA B 1 569 ? 14.328 -40.188 -2.889 1 93.25 569 ALA B CA 1
ATOM 9823 C C . ALA B 1 569 ? 14.25 -41.188 -4.047 1 93.25 569 ALA B C 1
ATOM 9825 O O . ALA B 1 569 ? 14.719 -40.906 -5.152 1 93.25 569 ALA B O 1
ATOM 9826 N N . ALA B 1 570 ? 13.758 -42.344 -3.691 1 92.06 570 ALA B N 1
ATOM 9827 C CA . ALA B 1 570 ? 13.43 -43.281 -4.766 1 92.06 570 ALA B CA 1
ATOM 9828 C C . ALA B 1 570 ? 12.219 -42.781 -5.562 1 92.06 570 ALA B C 1
ATOM 9830 O O . ALA B 1 570 ? 11.25 -42.281 -4.992 1 92.06 570 ALA B O 1
ATOM 9831 N N . VAL B 1 571 ? 12.422 -42.844 -6.871 1 86.69 571 VAL B N 1
ATOM 9832 C CA . VAL B 1 571 ? 11.336 -42.375 -7.738 1 86.69 571 VAL B CA 1
ATOM 9833 C C . VAL B 1 571 ? 10.914 -43.5 -8.672 1 86.69 571 VAL B C 1
ATOM 9835 O O . VAL B 1 571 ? 11.766 -44.219 -9.219 1 86.69 571 VAL B O 1
ATOM 9838 N N . PHE B 1 572 ? 9.664 -43.781 -8.664 1 76.88 572 PHE B N 1
ATOM 9839 C CA . PHE B 1 572 ? 9.148 -44.781 -9.617 1 76.88 572 PHE B CA 1
ATOM 9840 C C . PHE B 1 572 ? 7.824 -44.312 -10.203 1 76.88 572 PHE B C 1
ATOM 9842 O O . PHE B 1 572 ? 6.863 -44.062 -9.469 1 76.88 572 PHE B O 1
ATOM 9849 N N . ARG B 1 573 ? 7.812 -44 -11.453 1 67.69 573 ARG B N 1
ATOM 9850 C CA . ARG B 1 573 ? 6.586 -43.625 -12.156 1 67.69 573 ARG B CA 1
ATOM 9851 C C . ARG B 1 573 ? 6.207 -44.656 -13.203 1 67.69 573 ARG B C 1
ATOM 9853 O O . ARG B 1 573 ? 6.895 -44.781 -14.219 1 67.69 573 ARG B O 1
ATOM 9860 N N . PRO B 1 574 ? 5.301 -45.531 -12.75 1 60.75 574 PRO B N 1
ATOM 9861 C CA . PRO B 1 574 ? 4.934 -46.531 -13.75 1 60.75 574 PRO B CA 1
ATOM 9862 C C . PRO B 1 574 ? 4.391 -45.906 -15.031 1 60.75 574 PRO B C 1
ATOM 9864 O O . PRO B 1 574 ? 3.828 -44.812 -15.008 1 60.75 574 PRO B O 1
ATOM 9867 N N . GLU B 1 575 ? 4.879 -46.406 -16.094 1 54.5 575 GLU B N 1
ATOM 9868 C CA . GLU B 1 575 ? 4.219 -46.031 -17.344 1 54.5 575 GLU B CA 1
ATOM 9869 C C . GLU B 1 575 ? 2.732 -46.375 -17.312 1 54.5 575 GLU B C 1
ATOM 9871 O O . GLU B 1 575 ? 2.324 -47.312 -16.625 1 54.5 575 GLU B O 1
ATOM 9876 N N . VAL B 1 576 ? 1.837 -45.469 -17.609 1 51.91 576 VAL B N 1
ATOM 9877 C CA . VAL B 1 576 ? 0.384 -45.594 -17.609 1 51.91 576 VAL B CA 1
ATOM 9878 C C . VAL B 1 576 ? -0.009 -47.031 -17.953 1 51.91 576 VAL B C 1
ATOM 9880 O O . VAL B 1 576 ? -0.991 -47.562 -17.438 1 51.91 576 VAL B O 1
ATOM 9883 N N . SER B 1 577 ? 0.823 -47.75 -18.719 1 48.06 577 SER B N 1
ATOM 9884 C CA . SER B 1 577 ? 0.464 -49.031 -19.266 1 48.06 577 SER B CA 1
ATOM 9885 C C . SER B 1 577 ? 0.747 -50.156 -18.266 1 48.06 577 SER B C 1
ATOM 9887 O O . SER B 1 577 ? 0.262 -51.281 -18.438 1 48.06 577 SER B O 1
ATOM 9889 N N . ASP B 1 578 ? 1.484 -49.844 -17.312 1 49.84 578 ASP B N 1
ATOM 9890 C CA . ASP B 1 578 ? 1.926 -50.938 -16.469 1 49.84 578 ASP B CA 1
ATOM 9891 C C . ASP B 1 578 ? 1.06 -51.062 -15.219 1 49.84 578 ASP B C 1
ATOM 9893 O O . ASP B 1 578 ? 1.479 -50.656 -14.125 1 49.84 578 ASP B O 1
ATOM 9897 N N . THR B 1 579 ? -0.234 -51.281 -15.406 1 48.91 579 THR B N 1
ATOM 9898 C CA . THR B 1 579 ? -1.259 -51.344 -14.367 1 48.91 579 THR B CA 1
ATOM 9899 C C . THR B 1 579 ? -0.917 -52.406 -13.336 1 48.91 579 THR B C 1
ATOM 9901 O O . THR B 1 579 ? -1.508 -52.469 -12.258 1 48.91 579 THR B O 1
ATOM 9904 N N . ALA B 1 580 ? -0.095 -53.375 -13.695 1 49.12 580 ALA B N 1
ATOM 9905 C CA . ALA B 1 580 ? 0.089 -54.531 -12.836 1 49.12 580 ALA B CA 1
ATOM 9906 C C . ALA B 1 580 ? 1.072 -54.25 -11.703 1 49.12 580 ALA B C 1
ATOM 9908 O O . ALA B 1 580 ? 1.152 -55 -10.727 1 49.12 580 ALA B O 1
ATOM 9909 N N . LEU B 1 581 ? 1.752 -53.156 -11.812 1 55.5 581 LEU B N 1
ATOM 9910 C CA . LEU B 1 581 ? 2.814 -52.969 -10.836 1 55.5 581 LEU B CA 1
ATOM 9911 C C . LEU B 1 581 ? 2.346 -52.062 -9.703 1 55.5 581 LEU B C 1
ATOM 9913 O O . LEU B 1 581 ? 1.657 -51.062 -9.945 1 55.5 581 LEU B O 1
ATOM 9917 N N . ASP B 1 582 ? 2.449 -52.562 -8.508 1 65.88 582 ASP B N 1
ATOM 9918 C CA . ASP B 1 582 ? 2.246 -51.719 -7.32 1 65.88 582 ASP B CA 1
ATOM 9919 C C . ASP B 1 582 ? 3.361 -50.688 -7.172 1 65.88 582 ASP B C 1
ATOM 9921 O O . ASP B 1 582 ? 4.445 -51 -6.68 1 65.88 582 ASP B O 1
ATOM 9925 N N . PRO B 1 583 ? 3.135 -49.531 -7.637 1 75.94 583 PRO B N 1
ATOM 9926 C CA . PRO B 1 583 ? 4.199 -48.531 -7.621 1 75.94 583 PRO B CA 1
ATOM 9927 C C . PRO B 1 583 ? 4.789 -48.312 -6.227 1 75.94 583 PRO B C 1
ATOM 9929 O O . PRO B 1 583 ? 5.996 -48.125 -6.086 1 75.94 583 PRO B O 1
ATOM 9932 N N . ALA B 1 584 ? 4.02 -48.5 -5.254 1 79.88 584 ALA B N 1
ATOM 9933 C CA . ALA B 1 584 ? 4.504 -48.281 -3.895 1 79.88 584 ALA B CA 1
ATOM 9934 C C . ALA B 1 584 ? 5.504 -49.344 -3.475 1 79.88 584 ALA B C 1
ATOM 9936 O O . ALA B 1 584 ? 6.527 -49.062 -2.861 1 79.88 584 ALA B O 1
ATOM 9937 N N . ALA B 1 585 ? 5.184 -50.531 -3.816 1 81.69 585 ALA B N 1
ATOM 9938 C CA . ALA B 1 585 ? 6.07 -51.625 -3.461 1 81.69 585 ALA B CA 1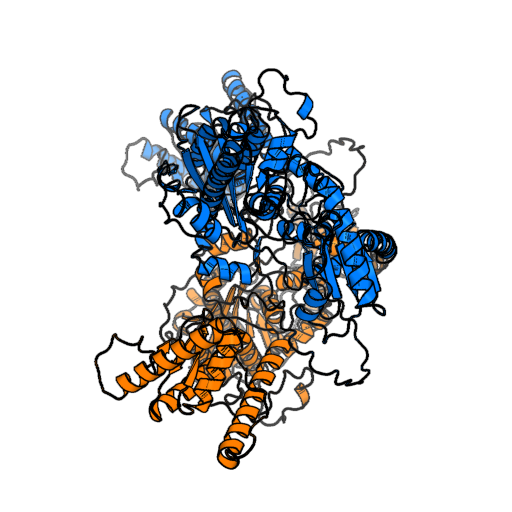
ATOM 9939 C C . ALA B 1 585 ? 7.418 -51.5 -4.168 1 81.69 585 ALA B C 1
ATOM 9941 O O . ALA B 1 585 ? 8.469 -51.781 -3.57 1 81.69 585 ALA B O 1
ATOM 9942 N N . THR B 1 586 ? 7.301 -51.125 -5.336 1 85.12 586 THR B N 1
ATOM 9943 C CA . THR B 1 586 ? 8.523 -50.938 -6.109 1 85.12 586 THR B CA 1
ATOM 9944 C C . THR B 1 586 ? 9.383 -49.812 -5.527 1 85.12 586 THR B C 1
ATOM 9946 O O . THR B 1 586 ? 10.602 -49.969 -5.414 1 85.12 586 THR B O 1
ATOM 9949 N N . ILE B 1 587 ? 8.789 -48.812 -5.141 1 89.12 587 ILE B N 1
ATOM 9950 C CA . ILE B 1 587 ? 9.5 -47.656 -4.582 1 89.12 587 ILE B CA 1
ATOM 9951 C C . ILE B 1 587 ? 10.156 -48.062 -3.264 1 89.12 587 ILE B C 1
ATOM 9953 O O . ILE B 1 587 ? 11.289 -47.656 -2.98 1 89.12 587 ILE B O 1
ATOM 9957 N N . LEU B 1 588 ? 9.453 -48.875 -2.516 1 89.69 588 LEU B N 1
ATOM 9958 C CA . LEU B 1 588 ? 9.992 -49.344 -1.239 1 89.69 588 LEU B CA 1
ATOM 9959 C C . LEU B 1 588 ? 11.227 -50.219 -1.451 1 89.69 588 LEU B C 1
ATOM 9961 O O . LEU B 1 588 ? 12.203 -50.094 -0.714 1 89.69 588 LEU B O 1
ATOM 9965 N N . ASP B 1 589 ? 11.117 -51 -2.436 1 90.19 589 ASP B N 1
ATOM 9966 C CA . ASP B 1 589 ? 12.258 -51.875 -2.764 1 90.19 589 ASP B CA 1
ATOM 9967 C C . ASP B 1 589 ? 13.445 -51.031 -3.236 1 90.19 589 ASP B C 1
ATOM 9969 O O . ASP B 1 589 ? 14.586 -51.281 -2.84 1 90.19 589 ASP B O 1
ATOM 9973 N N . HIS B 1 590 ? 13.164 -50.125 -4.023 1 92.94 590 HIS B N 1
ATOM 9974 C CA . HIS B 1 590 ? 14.211 -49.25 -4.496 1 92.94 590 HIS B CA 1
ATOM 9975 C C . HIS B 1 590 ? 14.805 -48.438 -3.35 1 92.94 590 HIS B C 1
ATOM 9977 O O . HIS B 1 590 ? 16.016 -48.156 -3.324 1 92.94 590 HIS B O 1
ATOM 9983 N N . GLY B 1 591 ? 14 -48.094 -2.445 1 94.12 591 GLY B N 1
ATOM 9984 C CA . GLY B 1 591 ? 14.453 -47.344 -1.273 1 94.12 591 GLY B CA 1
ATOM 9985 C C . GLY B 1 591 ? 15.469 -48.125 -0.449 1 94.12 591 GLY B C 1
ATOM 9986 O O . GLY B 1 591 ? 16.453 -47.531 0.027 1 94.12 591 GLY B O 1
ATOM 9987 N N . LYS B 1 592 ? 15.203 -49.375 -0.331 1 93.31 592 LYS B N 1
ATOM 9988 C CA . LYS B 1 592 ? 16.125 -50.219 0.418 1 93.31 592 LYS B CA 1
ATOM 9989 C C . LYS B 1 592 ? 17.5 -50.25 -0.253 1 93.31 592 LYS B C 1
ATOM 9991 O O . LYS B 1 592 ? 18.531 -50.25 0.425 1 93.31 592 LYS B O 1
ATOM 9996 N N . LEU B 1 593 ? 17.438 -50.312 -1.479 1 95 593 LEU B N 1
ATOM 9997 C CA . LEU B 1 593 ? 18.688 -50.344 -2.238 1 95 593 LEU B CA 1
ATOM 9998 C C . LEU B 1 593 ? 19.438 -49.031 -2.1 1 95 593 LEU B C 1
ATOM 10000 O O . LEU B 1 593 ? 20.656 -49.031 -1.922 1 95 593 LEU B O 1
ATOM 10004 N N . ILE B 1 594 ? 18.734 -48 -2.145 1 96.19 594 ILE B N 1
ATOM 10005 C CA . ILE B 1 594 ? 19.328 -46.688 -2.023 1 96.19 594 ILE B CA 1
ATOM 10006 C C . ILE B 1 594 ? 19.922 -46.5 -0.629 1 96.19 594 ILE B C 1
ATOM 10008 O O . ILE B 1 594 ? 21.062 -46.031 -0.487 1 96.19 594 ILE B O 1
ATOM 10012 N N . LEU B 1 595 ? 19.172 -46.938 0.332 1 95.38 595 LEU B N 1
ATOM 10013 C CA . LEU B 1 595 ? 19.641 -46.812 1.71 1 95.38 595 LEU B CA 1
ATOM 10014 C C . LEU B 1 595 ? 20.938 -47.594 1.904 1 95.38 595 LEU B C 1
ATOM 10016 O O . LEU B 1 595 ? 21.859 -47.125 2.564 1 95.38 595 LEU B O 1
ATOM 10020 N N . GLY B 1 596 ? 20.938 -48.75 1.401 1 93.75 596 GLY B N 1
ATOM 10021 C CA . GLY B 1 596 ? 22.141 -49.562 1.486 1 93.75 596 GLY B CA 1
ATOM 10022 C C . GLY B 1 596 ? 23.359 -48.906 0.862 1 93.75 596 GLY B C 1
ATOM 10023 O O . GLY B 1 596 ? 24.438 -48.906 1.447 1 93.75 596 GLY B O 1
ATOM 10024 N N . ALA B 1 597 ? 23.172 -48.344 -0.283 1 95.12 597 ALA B N 1
ATOM 10025 C CA . ALA B 1 597 ? 24.266 -47.688 -0.993 1 95.12 597 ALA B CA 1
ATOM 10026 C C . ALA B 1 597 ? 24.734 -46.438 -0.239 1 95.12 597 ALA B C 1
ATOM 10028 O O . ALA B 1 597 ? 25.938 -46.188 -0.167 1 95.12 597 ALA B O 1
ATOM 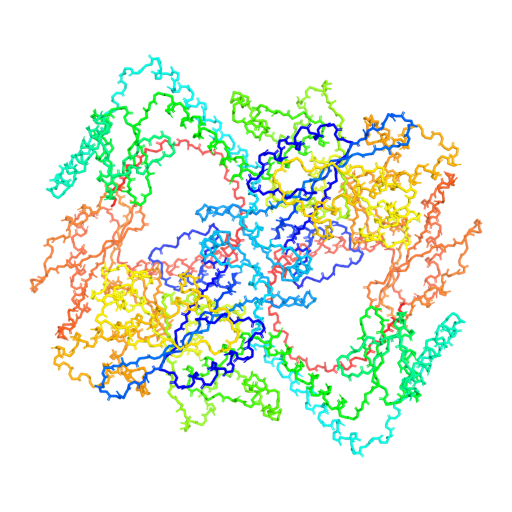10029 N N . LEU B 1 598 ? 23.828 -45.688 0.293 1 95.69 598 LEU B N 1
ATOM 10030 C CA . LEU B 1 598 ? 24.156 -44.5 1.039 1 95.69 598 LEU B CA 1
ATOM 10031 C C . LEU B 1 598 ? 24.922 -44.812 2.309 1 95.69 598 LEU B C 1
ATOM 10033 O O . LEU B 1 598 ? 25.875 -44.125 2.67 1 95.69 598 LEU B O 1
ATOM 10037 N N . ARG B 1 599 ? 24.516 -45.906 2.953 1 94.19 599 ARG B N 1
ATOM 10038 C CA . ARG B 1 599 ? 25.188 -46.312 4.188 1 94.19 599 ARG B CA 1
ATOM 10039 C C . ARG B 1 599 ? 26.609 -46.75 3.918 1 94.19 599 ARG B C 1
ATOM 10041 O O . ARG B 1 599 ? 27.484 -46.594 4.766 1 94.19 599 ARG B O 1
ATOM 10048 N N . LEU B 1 600 ? 26.828 -47.281 2.783 1 92.75 600 LEU B N 1
ATOM 10049 C CA . LEU B 1 600 ? 28.172 -47.719 2.398 1 92.75 600 LEU B CA 1
ATOM 10050 C C . LEU B 1 600 ? 29.078 -46.531 2.098 1 92.75 600 LEU B C 1
ATOM 10052 O O . LEU B 1 600 ? 30.234 -46.5 2.52 1 92.75 600 LEU B O 1
ATOM 10056 N N . ARG B 1 601 ? 28.562 -45.562 1.412 1 93.25 601 ARG B N 1
ATOM 10057 C CA . ARG B 1 601 ? 29.359 -44.406 0.987 1 93.25 601 ARG B CA 1
ATOM 10058 C C . ARG B 1 601 ? 29.5 -43.406 2.113 1 93.25 601 ARG B C 1
ATOM 10060 O O . ARG B 1 601 ? 30.547 -42.75 2.256 1 93.25 601 ARG B O 1
ATOM 10067 N N . PHE B 1 602 ? 28.391 -43.219 2.85 1 93.44 602 PHE B N 1
ATOM 10068 C CA . PHE B 1 602 ? 28.344 -42.219 3.914 1 93.44 602 PHE B CA 1
ATOM 10069 C C . PHE B 1 602 ? 28.219 -42.906 5.277 1 93.44 602 PHE B C 1
ATOM 10071 O O . PHE B 1 602 ? 27.297 -42.594 6.039 1 93.44 602 PHE B O 1
ATOM 10078 N N . ALA B 1 603 ? 29.141 -43.594 5.637 1 88.75 603 ALA B N 1
ATOM 10079 C CA . ALA B 1 603 ? 29.094 -44.469 6.82 1 88.75 603 ALA B CA 1
ATOM 10080 C C . ALA B 1 603 ? 29.188 -43.625 8.102 1 88.75 603 ALA B C 1
ATOM 10082 O O . ALA B 1 603 ? 28.641 -44.031 9.133 1 88.75 603 ALA B O 1
ATOM 10083 N N . LYS B 1 604 ? 29.75 -42.469 8.062 1 89.19 604 LYS B N 1
ATOM 10084 C CA . LYS B 1 604 ? 29.969 -41.656 9.266 1 89.19 604 LYS B CA 1
ATOM 10085 C C . LYS B 1 604 ? 28.906 -40.594 9.398 1 89.19 604 LYS B C 1
ATOM 10087 O O . LYS B 1 604 ? 28.797 -39.938 10.445 1 89.19 604 LYS B O 1
ATOM 10092 N N . GLU B 1 605 ? 28.125 -40.438 8.367 1 92.81 605 GLU B N 1
ATOM 10093 C CA . GLU B 1 605 ? 27.125 -39.375 8.352 1 92.81 605 GLU B CA 1
ATOM 10094 C C . GLU B 1 605 ? 25.781 -39.875 8.883 1 92.81 605 GLU B C 1
ATOM 10096 O O . GLU B 1 605 ? 25.578 -41.094 9.031 1 92.81 605 GLU B O 1
ATOM 10101 N N . ARG B 1 606 ? 25.016 -39 9.32 1 92.88 606 ARG B N 1
ATOM 10102 C CA . ARG B 1 606 ? 23.688 -39.344 9.828 1 92.88 606 ARG B CA 1
ATOM 10103 C C . ARG B 1 606 ? 22.688 -39.5 8.688 1 92.88 606 ARG B C 1
ATOM 10105 O O . ARG B 1 606 ? 22.469 -38.594 7.902 1 92.88 606 ARG B O 1
ATOM 10112 N N . ILE B 1 607 ? 22.141 -40.719 8.586 1 95.06 607 ILE B N 1
ATOM 10113 C CA . ILE B 1 607 ? 21.156 -41.031 7.551 1 95.06 607 ILE B CA 1
ATOM 10114 C C . ILE B 1 607 ? 19.812 -41.406 8.195 1 95.06 607 ILE B C 1
ATOM 10116 O O . ILE B 1 607 ? 19.75 -42.312 9.008 1 95.06 607 ILE B O 1
ATOM 10120 N N . MET B 1 608 ? 18.766 -40.656 7.836 1 93.75 608 MET B N 1
ATOM 10121 C CA . MET B 1 608 ? 17.438 -40.906 8.367 1 93.75 608 MET B CA 1
ATOM 10122 C C . MET B 1 608 ? 16.391 -40.875 7.25 1 93.75 608 MET B C 1
ATOM 10124 O O . MET B 1 608 ? 16.516 -40.094 6.301 1 93.75 608 MET B O 1
ATOM 10128 N N . SER B 1 609 ? 15.453 -41.75 7.371 1 92.44 609 SER B N 1
ATOM 10129 C CA . SER B 1 609 ? 14.32 -41.594 6.461 1 92.44 609 SER B CA 1
ATOM 10130 C C . SER B 1 609 ? 13.531 -40.344 6.742 1 92.44 609 SER B C 1
ATOM 10132 O O . SER B 1 609 ? 13.547 -39.812 7.863 1 92.44 609 SER B O 1
ATOM 10134 N N . LEU B 1 610 ? 12.914 -39.812 5.75 1 91.94 610 LEU B N 1
ATOM 10135 C CA . LEU B 1 610 ? 12.109 -38.625 5.934 1 91.94 610 LEU B CA 1
ATOM 10136 C C . LEU B 1 610 ? 10.984 -38.875 6.934 1 91.94 610 LEU B C 1
ATOM 10138 O O . LEU B 1 610 ? 10.594 -37.969 7.668 1 91.94 610 LEU B O 1
ATOM 10142 N N . GLU B 1 611 ? 10.5 -40.094 6.988 1 87.81 611 GLU B N 1
ATOM 10143 C CA . GLU B 1 611 ? 9.484 -40.438 7.973 1 87.81 611 GLU B CA 1
ATOM 10144 C C . GLU B 1 611 ? 10 -40.25 9.391 1 87.81 611 GLU B C 1
ATOM 10146 O O . GLU B 1 611 ? 9.273 -39.719 10.25 1 87.81 611 GLU B O 1
ATOM 10151 N N . GLN B 1 612 ? 11.203 -40.594 9.586 1 87.5 612 GLN B N 1
ATOM 10152 C CA . GLN B 1 612 ? 11.836 -40.469 10.891 1 87.5 612 GLN B CA 1
ATOM 10153 C C . GLN B 1 612 ? 12.078 -39 11.219 1 87.5 612 GLN B C 1
ATOM 10155 O O . GLN B 1 612 ? 11.906 -38.562 12.367 1 87.5 612 GLN B O 1
ATOM 10160 N N . VAL B 1 613 ? 12.43 -38.344 10.227 1 86.81 613 VAL B N 1
ATOM 10161 C CA . VAL B 1 613 ? 12.711 -36.906 10.414 1 86.81 613 VAL B CA 1
ATOM 10162 C C . VAL B 1 613 ? 11.438 -36.188 10.836 1 86.81 613 VAL B C 1
ATOM 10164 O O . VAL B 1 613 ? 11.469 -35.344 11.742 1 86.81 613 VAL B O 1
ATOM 10167 N N . LEU B 1 614 ? 10.359 -36.5 10.234 1 84 614 LEU B N 1
ATOM 10168 C CA . LEU B 1 614 ? 9.086 -35.844 10.508 1 84 614 LEU B CA 1
ATOM 10169 C C . LEU B 1 614 ? 8.57 -36.188 11.891 1 84 614 LEU B C 1
ATOM 10171 O O . LEU B 1 614 ? 7.91 -35.375 12.547 1 84 614 LEU B O 1
ATOM 10175 N N . LYS B 1 615 ? 8.859 -37.344 12.312 1 77.38 615 LYS B N 1
ATOM 10176 C CA . LYS B 1 615 ? 8.453 -37.781 13.648 1 77.38 615 LYS B CA 1
ATOM 10177 C C . LYS B 1 615 ? 9.25 -37.031 14.727 1 77.38 615 LYS B C 1
ATOM 10179 O O . LYS B 1 615 ? 8.703 -36.656 15.766 1 77.38 615 LYS B O 1
ATOM 10184 N N . VAL B 1 616 ? 10.438 -36.844 14.414 1 69.81 616 VAL B N 1
ATOM 10185 C CA . VAL B 1 616 ? 11.312 -36.156 15.367 1 69.81 616 VAL B CA 1
ATOM 10186 C C . VAL B 1 616 ? 10.922 -34.688 15.453 1 69.81 616 VAL B C 1
ATOM 10188 O O . VAL B 1 616 ? 10.883 -34.125 16.547 1 69.81 616 VAL B O 1
ATOM 10191 N N . ASP B 1 617 ? 10.664 -34.062 14.344 1 65.56 617 ASP B N 1
ATOM 10192 C CA . ASP B 1 617 ? 10.312 -32.656 14.297 1 65.56 617 ASP B CA 1
ATOM 10193 C C . ASP B 1 617 ? 8.969 -32.406 14.977 1 65.56 617 ASP B C 1
ATOM 10195 O O . ASP B 1 617 ? 8.781 -31.375 15.641 1 65.56 617 ASP B O 1
ATOM 10199 N N . SER B 1 618 ? 8.023 -33.281 14.727 1 60.38 618 SER B N 1
ATOM 10200 C CA . SER B 1 618 ? 6.723 -33.156 15.375 1 60.38 618 SER B CA 1
ATOM 10201 C C . SER B 1 618 ? 6.855 -33.219 16.891 1 60.38 618 SER B C 1
ATOM 10203 O O . SER B 1 618 ? 6.172 -32.5 17.625 1 60.38 618 SER B O 1
ATOM 10205 N N . LEU B 1 619 ? 7.816 -34 17.312 1 47.66 619 LEU B N 1
ATOM 10206 C CA . LEU B 1 619 ? 8.07 -34.125 18.75 1 47.66 619 LEU B CA 1
ATOM 10207 C C . LEU B 1 619 ? 8.742 -32.875 19.281 1 47.66 619 LEU B C 1
ATOM 10209 O O . LEU B 1 619 ? 8.414 -32.438 20.391 1 47.66 619 LEU B O 1
ATOM 10213 N N . GLU B 1 620 ? 9.555 -32.281 18.484 1 49.53 620 GLU B N 1
ATOM 10214 C CA . GLU B 1 620 ? 10.266 -31.094 18.906 1 49.53 620 GLU B CA 1
ATOM 10215 C C . GLU B 1 620 ? 9.352 -29.859 18.859 1 49.53 620 GLU B C 1
ATOM 10217 O O . GLU B 1 620 ? 9.445 -28.984 19.719 1 49.53 620 GLU B O 1
ATOM 10222 N N . THR B 1 621 ? 8.586 -29.734 17.797 1 50.41 621 THR B N 1
ATOM 10223 C CA . THR B 1 621 ? 7.637 -28.625 17.703 1 50.41 621 THR B CA 1
ATOM 10224 C C . THR B 1 621 ? 6.629 -28.672 18.844 1 50.41 621 THR B C 1
ATOM 10226 O O . THR B 1 621 ? 6.238 -27.641 19.375 1 50.41 621 THR B O 1
ATOM 10229 N N . ILE B 1 622 ? 6.223 -29.844 19.234 1 43.22 622 ILE B N 1
ATOM 10230 C CA . ILE B 1 622 ? 5.363 -30.016 20.391 1 43.22 622 ILE B CA 1
ATOM 10231 C C . ILE B 1 622 ? 6.105 -29.547 21.656 1 43.22 622 ILE B C 1
ATOM 10233 O O . ILE B 1 622 ? 5.535 -28.875 22.5 1 43.22 622 ILE B O 1
ATOM 10237 N N . ASP B 1 623 ? 7.305 -29.828 21.672 1 42.41 623 ASP B N 1
ATOM 10238 C CA . ASP B 1 623 ? 8.109 -29.438 22.812 1 42.41 623 ASP B CA 1
ATOM 10239 C C . ASP B 1 623 ? 8.414 -27.938 22.781 1 42.41 623 ASP B C 1
ATOM 10241 O O . ASP B 1 623 ? 8.383 -27.266 23.828 1 42.41 623 ASP B O 1
ATOM 10245 N N . GLU B 1 624 ? 8.82 -27.453 21.656 1 46.44 624 GLU B N 1
ATOM 10246 C CA . GLU B 1 624 ? 9.102 -26.031 21.5 1 46.44 624 GLU B CA 1
ATOM 10247 C C . GLU B 1 624 ? 7.84 -25.188 21.656 1 46.44 624 GLU B C 1
ATOM 10249 O O . GLU B 1 624 ? 7.875 -24.109 22.234 1 46.44 624 GLU B O 1
ATOM 10254 N N . ALA B 1 625 ? 6.773 -25.641 21 1 41.16 625 ALA B N 1
ATOM 10255 C CA . ALA B 1 625 ? 5.492 -24.969 21.219 1 41.16 625 ALA B CA 1
ATOM 10256 C C . ALA B 1 625 ? 5.133 -24.953 22.703 1 41.16 625 ALA B C 1
ATOM 10258 O O . ALA B 1 625 ? 4.535 -23.984 23.188 1 41.16 625 ALA B O 1
ATOM 10259 N N . LYS B 1 626 ? 5.551 -25.953 23.406 1 39.66 626 LYS B N 1
ATOM 10260 C CA . LYS B 1 626 ? 5.355 -25.969 24.859 1 39.66 626 LYS B CA 1
ATOM 10261 C C . LYS B 1 626 ? 6.25 -24.938 25.547 1 39.66 626 LYS B C 1
ATOM 10263 O O . LYS B 1 626 ? 5.875 -24.359 26.562 1 39.66 626 LYS B O 1
ATOM 10268 N N . ARG B 1 627 ? 7.441 -24.891 25.141 1 39.59 627 ARG B N 1
ATOM 10269 C CA . ARG B 1 627 ? 8.375 -23.969 25.781 1 39.59 627 ARG B CA 1
ATOM 10270 C C . ARG B 1 627 ? 8.125 -22.531 25.312 1 39.59 627 ARG B C 1
ATOM 10272 O O . ARG B 1 627 ? 8.195 -21.594 26.109 1 39.59 627 ARG B O 1
ATOM 10279 N N . ASP B 1 628 ? 8.453 -22.297 23.906 1 40.91 628 ASP B N 1
ATOM 10280 C CA . ASP B 1 628 ? 8.422 -20.938 23.422 1 40.91 628 ASP B CA 1
ATOM 10281 C C . ASP B 1 628 ? 6.992 -20.484 23.141 1 40.91 628 ASP B C 1
ATOM 10283 O O . ASP B 1 628 ? 6.207 -21.219 22.547 1 40.91 628 ASP B O 1
ATOM 10287 N N . GLY B 1 629 ? 6.32 -20.047 24.141 1 32.75 629 GLY B N 1
ATOM 10288 C CA . GLY B 1 629 ? 4.996 -19.469 23.953 1 32.75 629 GLY B CA 1
ATOM 10289 C C . GLY B 1 629 ? 4.75 -18.953 22.547 1 32.75 629 GLY B C 1
ATOM 10290 O O . GLY B 1 629 ? 5.676 -18.484 21.891 1 32.75 629 GLY B O 1
ATOM 10291 N N . TRP B 1 630 ? 3.832 -19.578 21.75 1 34.66 630 TRP B N 1
ATOM 10292 C CA . TRP B 1 630 ? 3.4 -19.297 20.391 1 34.66 630 TRP B CA 1
ATOM 10293 C C . TRP B 1 630 ? 3.58 -17.812 20.062 1 34.66 630 TRP B C 1
ATOM 10295 O O . TRP B 1 630 ? 3.723 -17.438 18.891 1 34.66 630 TRP B O 1
ATOM 10305 N N . LEU B 1 631 ? 3.775 -17.047 21.062 1 34.81 631 LEU B N 1
ATOM 10306 C CA . LEU B 1 631 ? 3.77 -15.586 20.969 1 34.81 631 LEU B CA 1
ATOM 10307 C C . LEU B 1 631 ? 5.105 -15.078 20.438 1 34.81 631 LEU B C 1
ATOM 10309 O O . LEU B 1 631 ? 5.141 -14.125 19.656 1 34.81 631 LEU B O 1
ATOM 10313 N N . SER B 1 632 ? 6.176 -15.82 20.781 1 38.91 632 SER B N 1
ATOM 10314 C CA . SER B 1 632 ? 7.5 -15.297 20.469 1 38.91 632 SER B CA 1
ATOM 10315 C C . SER B 1 632 ? 7.812 -15.438 18.984 1 38.91 632 SER B C 1
ATOM 10317 O O . SER B 1 632 ? 8.391 -14.531 18.375 1 38.91 632 SER B O 1
ATOM 10319 N N . HIS B 1 633 ? 7.516 -16.547 18.453 1 35.62 633 HIS B N 1
ATOM 10320 C CA . HIS B 1 633 ? 7.859 -16.812 17.062 1 35.62 633 HIS B CA 1
ATOM 10321 C C . HIS B 1 633 ? 7.062 -15.922 16.125 1 35.62 633 HIS B C 1
ATOM 10323 O O . HIS B 1 633 ? 7.594 -15.438 15.117 1 35.62 633 HIS B O 1
ATOM 10329 N N . PHE B 1 634 ? 5.809 -15.719 16.375 1 35.47 634 PHE B N 1
ATOM 10330 C CA . PHE B 1 634 ? 4.93 -14.852 15.609 1 35.47 634 PHE B CA 1
ATOM 10331 C C . PHE B 1 634 ? 5.449 -13.422 15.602 1 35.47 634 PHE B C 1
ATOM 10333 O O . PHE B 1 634 ? 5.449 -12.758 14.562 1 35.47 634 PHE B O 1
ATOM 10340 N N . TRP B 1 635 ? 6.121 -13.07 16.719 1 36.38 635 TRP B N 1
ATOM 10341 C CA . TRP B 1 635 ? 6.676 -11.734 16.859 1 36.38 635 TRP B CA 1
ATOM 10342 C C . TRP B 1 635 ? 7.859 -11.531 15.93 1 36.38 635 TRP B C 1
ATOM 10344 O O . TRP B 1 635 ? 8.031 -10.453 15.359 1 36.38 635 TRP B O 1
ATOM 10354 N N . ARG B 1 636 ? 8.641 -12.531 15.867 1 39.62 636 ARG B N 1
ATOM 10355 C CA . ARG B 1 636 ? 9.828 -12.484 15.016 1 39.62 636 ARG B CA 1
ATOM 10356 C C . ARG B 1 636 ? 9.438 -12.359 13.547 1 39.62 636 ARG B C 1
ATOM 10358 O O . ARG B 1 636 ? 10.102 -11.648 12.781 1 39.62 636 ARG B O 1
ATOM 10365 N N . LEU B 1 637 ? 8.414 -13.031 13.25 1 35.62 637 LEU B N 1
ATOM 10366 C CA . LEU B 1 637 ? 7.953 -13.016 11.859 1 35.62 637 LEU B CA 1
ATOM 10367 C C . LEU B 1 637 ? 7.367 -11.656 11.5 1 35.62 637 LEU B C 1
ATOM 10369 O O . LEU B 1 637 ? 7.504 -11.203 10.359 1 35.62 637 LEU B O 1
ATOM 10373 N N . LEU B 1 638 ? 6.629 -11.094 12.508 1 37.22 638 LEU B N 1
ATOM 10374 C CA . LEU B 1 638 ? 6.008 -9.797 12.242 1 37.22 638 LEU B CA 1
ATOM 10375 C C . LEU B 1 638 ? 7.031 -8.672 12.352 1 37.22 638 LEU B C 1
ATOM 10377 O O . LEU B 1 638 ? 6.664 -7.496 12.406 1 37.22 638 LEU B O 1
ATOM 10381 N N . GLY B 1 639 ? 8.43 -8.938 12.047 1 37.19 639 GLY B N 1
ATOM 10382 C CA . GLY B 1 639 ? 9.562 -8.039 11.875 1 37.19 639 GLY B CA 1
ATOM 10383 C C . GLY B 1 639 ? 9.969 -7.348 13.164 1 37.19 639 GLY B C 1
ATOM 10384 O O . GLY B 1 639 ? 10.672 -6.332 13.133 1 37.19 639 GLY B O 1
ATOM 10385 N N . PHE B 1 640 ? 9.32 -7.684 14.336 1 33.81 640 PHE B N 1
ATOM 10386 C CA . PHE B 1 640 ? 9.875 -6.992 15.5 1 33.81 640 PHE B CA 1
ATOM 10387 C C . PHE B 1 640 ? 11.164 -7.664 15.961 1 33.81 640 PHE B C 1
ATOM 10389 O O . PHE B 1 640 ? 11.133 -8.789 16.469 1 33.81 640 PHE B O 1
ATOM 10396 N N . ALA B 1 641 ? 12.312 -7.414 15.367 1 31.12 641 ALA B N 1
ATOM 10397 C CA . ALA B 1 641 ? 13.656 -7.871 15.695 1 31.12 641 ALA B CA 1
ATOM 10398 C C . ALA B 1 641 ? 13.945 -7.707 17.188 1 31.12 641 ALA B C 1
ATOM 10400 O O . ALA B 1 641 ? 13.766 -6.621 17.75 1 31.12 641 ALA B O 1
ATOM 10401 N N . SER B 1 642 ? 13.781 -8.672 18.031 1 29.86 642 SER B N 1
ATOM 10402 C CA . SER B 1 642 ? 14.422 -8.664 19.344 1 29.86 642 SER B CA 1
ATOM 10403 C C . SER B 1 642 ? 15.914 -8.398 19.234 1 29.86 642 SER B C 1
ATOM 10405 O O . SER B 1 642 ? 16.594 -9.008 18.406 1 29.86 642 SER B O 1
ATOM 10407 N N . SER B 1 643 ? 16.391 -7.223 19.703 1 27.72 643 SER B N 1
ATOM 10408 C CA . SER B 1 643 ? 17.797 -6.848 19.844 1 27.72 643 SER B CA 1
ATOM 10409 C C . SER B 1 643 ? 18.547 -7.836 20.734 1 27.72 643 SER B C 1
ATOM 10411 O O . SER B 1 643 ? 18.469 -7.758 21.953 1 27.72 643 SER B O 1
ATOM 10413 N N . LYS B 1 644 ? 18.656 -9.086 20.625 1 27.81 644 LYS B N 1
ATOM 10414 C CA . LYS B 1 644 ? 19.672 -9.734 21.438 1 27.81 644 LYS B CA 1
ATOM 10415 C C . LYS B 1 644 ? 21.031 -9.07 21.25 1 27.81 644 LYS B C 1
ATOM 10417 O O . LYS B 1 644 ? 21.531 -8.977 20.141 1 27.81 644 LYS B O 1
ATOM 10422 N N . ARG B 1 645 ? 21.531 -8.336 22.297 1 24.36 645 ARG B N 1
ATOM 10423 C CA . ARG B 1 645 ? 22.922 -7.93 22.547 1 24.36 645 ARG B CA 1
ATOM 10424 C C . ARG B 1 645 ? 23.844 -9.133 22.5 1 24.36 645 ARG B C 1
ATOM 10426 O O . ARG B 1 645 ? 23.844 -9.969 23.406 1 24.36 645 ARG B O 1
ATOM 10433 N N . LYS B 1 646 ? 24.109 -9.766 21.422 1 24.97 646 LYS B N 1
ATOM 10434 C CA . LYS B 1 646 ? 25.297 -10.625 21.469 1 24.97 646 LYS B CA 1
ATOM 10435 C C . LYS B 1 646 ? 26.484 -9.883 22.062 1 24.97 646 LYS B C 1
ATOM 10437 O O . LYS B 1 646 ? 26.719 -8.719 21.734 1 24.97 646 LYS B O 1
ATOM 10442 N N . GLY B 1 647 ? 26.922 -10.211 23.328 1 22.16 647 GLY B N 1
ATOM 10443 C CA . GLY B 1 647 ? 28.281 -10.07 23.828 1 22.16 647 GLY B CA 1
ATOM 10444 C C . GLY B 1 647 ? 29.344 -10.289 22.75 1 22.16 647 GLY B C 1
ATOM 10445 O O . GLY B 1 647 ? 29.062 -10.859 21.703 1 22.16 647 GLY B O 1
ATOM 10446 N N . GLY B 1 648 ? 30.484 -9.539 22.797 1 22.44 648 GLY B N 1
ATOM 10447 C CA . GLY B 1 648 ? 31.656 -9.227 21.984 1 22.44 648 GLY B CA 1
ATOM 10448 C C . GLY B 1 648 ? 32.438 -10.461 21.547 1 22.44 648 GLY B C 1
ATOM 10449 O O . GLY B 1 648 ? 33.375 -10.359 20.781 1 22.44 648 GLY B O 1
ATOM 10450 N N . HIS B 1 649 ? 32.375 -11.555 22.312 1 21.53 649 HIS B N 1
ATOM 10451 C CA . HIS B 1 649 ? 33.688 -12.211 22.094 1 21.53 649 HIS B CA 1
ATOM 10452 C C . HIS B 1 649 ? 33.781 -12.766 20.688 1 21.53 649 HIS B C 1
ATOM 10454 O O . HIS B 1 649 ? 33.312 -13.867 20.406 1 21.53 649 HIS B O 1
ATOM 10460 N N . ASP B 1 650 ? 33.344 -12.047 19.688 1 20.75 650 ASP B N 1
ATOM 10461 C CA . ASP B 1 650 ? 33.438 -12.656 18.359 1 20.75 650 ASP B CA 1
ATOM 10462 C C . ASP B 1 650 ? 34.875 -13.031 18.031 1 20.75 650 ASP B C 1
ATOM 10464 O O . ASP B 1 650 ? 35.75 -12.164 17.953 1 20.75 650 ASP B O 1
ATOM 10468 N N . GLN B 1 651 ? 35.375 -14.156 18.797 1 21.05 651 GLN B N 1
ATOM 10469 C CA . GLN B 1 651 ? 36.594 -14.727 18.25 1 21.05 651 GLN B CA 1
ATOM 10470 C C . GLN B 1 651 ? 36.5 -14.891 16.734 1 21.05 651 GLN B C 1
ATOM 10472 O O . GLN B 1 651 ? 35.438 -15.25 16.203 1 21.05 651 GLN B O 1
ATOM 10477 N N . PHE B 1 652 ? 37.281 -14.195 15.969 1 20.42 652 PHE B N 1
ATOM 10478 C CA . PHE B 1 652 ? 37.625 -14.039 14.562 1 20.42 652 PHE B CA 1
ATOM 10479 C C . PHE B 1 652 ? 37.906 -15.391 13.922 1 20.42 652 PHE B C 1
ATOM 10481 O O . PHE B 1 652 ? 38.594 -15.461 12.906 1 20.42 652 PHE B O 1
ATOM 10488 N N . ASP B 1 653 ? 37.281 -16.5 14.477 1 21.81 653 ASP B N 1
ATOM 10489 C CA . ASP B 1 653 ? 37.938 -17.656 13.859 1 21.81 653 ASP B CA 1
ATOM 10490 C C . ASP B 1 653 ? 37.688 -17.672 12.344 1 21.81 653 ASP B C 1
ATOM 10492 O O . ASP B 1 653 ? 36.594 -17.344 11.875 1 21.81 653 ASP B O 1
ATOM 10496 N N . GLY B 1 654 ? 38.719 -17.453 11.5 1 22.34 654 GLY B N 1
ATOM 10497 C CA . GLY B 1 654 ? 39.031 -17.469 10.086 1 22.34 654 GLY B CA 1
ATOM 10498 C C . GLY B 1 654 ? 38.469 -18.688 9.359 1 22.34 654 GLY B C 1
ATOM 10499 O O . GLY B 1 654 ? 39.188 -19.328 8.586 1 22.34 654 GLY B O 1
ATOM 10500 N N . GLN B 1 655 ? 37.219 -19.141 9.734 1 21.89 655 GLN B N 1
ATOM 10501 C CA . GLN B 1 655 ? 37.094 -20.453 9.125 1 21.89 655 GLN B CA 1
ATOM 10502 C C . GLN B 1 655 ? 37.188 -20.375 7.602 1 21.89 655 GLN B C 1
ATOM 10504 O O . GLN B 1 655 ? 36.719 -19.391 7.004 1 21.89 655 GLN B O 1
ATOM 10509 N N . PRO B 1 656 ? 37.875 -21.266 6.91 1 24.84 656 PRO B N 1
ATOM 10510 C CA . PRO B 1 656 ? 38.281 -21.344 5.504 1 24.84 656 PRO B CA 1
ATOM 10511 C C . PRO B 1 656 ? 37.094 -21.312 4.543 1 24.84 656 PRO B C 1
ATOM 10513 O O . PRO B 1 656 ? 35.969 -21.641 4.93 1 24.84 656 PRO B O 1
ATOM 10516 N N . VAL B 1 657 ? 37.125 -20.516 3.504 1 25.11 657 VAL B N 1
ATOM 10517 C CA . VAL B 1 657 ? 36.344 -20.219 2.32 1 25.11 657 VAL B CA 1
ATOM 10518 C C . VAL B 1 657 ? 35.906 -21.516 1.651 1 25.11 657 VAL B C 1
ATOM 10520 O O . VAL B 1 657 ? 36.719 -22.297 1.191 1 25.11 657 VAL B O 1
ATOM 10523 N N . ALA B 1 658 ? 34.875 -22.188 2.205 1 23.33 658 ALA B N 1
ATOM 10524 C CA . ALA B 1 658 ? 34.406 -23.422 1.561 1 23.33 658 ALA B CA 1
ATOM 10525 C C . ALA B 1 658 ? 34.188 -23.203 0.067 1 23.33 658 ALA B C 1
ATOM 10527 O O . ALA B 1 658 ? 33.656 -22.156 -0.346 1 23.33 658 ALA B O 1
ATOM 10528 N N . LYS B 1 659 ? 34.75 -23.984 -0.704 1 25.25 659 LYS B N 1
ATOM 10529 C CA . LYS B 1 659 ? 34.781 -24.141 -2.154 1 25.25 659 LYS B CA 1
ATOM 10530 C C . LYS B 1 659 ? 33.375 -24.281 -2.729 1 25.25 659 LYS B C 1
ATOM 10532 O O . LYS B 1 659 ? 32.5 -24.953 -2.137 1 25.25 659 LYS B O 1
ATOM 10537 N N . ARG B 1 660 ? 32.875 -23.391 -3.596 1 26.73 660 ARG B N 1
ATOM 10538 C CA . ARG B 1 660 ? 31.656 -23.25 -4.41 1 26.73 660 ARG B CA 1
ATOM 10539 C C . ARG B 1 660 ? 31.25 -24.594 -5.02 1 26.73 660 ARG B C 1
ATOM 10541 O O . ARG B 1 660 ? 32 -25.172 -5.812 1 26.73 660 ARG B O 1
ATOM 10548 N N . ARG B 1 661 ? 30.594 -25.453 -4.195 1 24.56 661 ARG B N 1
ATOM 10549 C CA . ARG B 1 661 ? 30.125 -26.734 -4.707 1 24.56 661 ARG B CA 1
ATOM 10550 C C . ARG B 1 661 ? 29.25 -26.547 -5.938 1 24.56 661 ARG B C 1
ATOM 10552 O O . ARG B 1 661 ? 28.359 -25.703 -5.949 1 24.56 661 ARG B O 1
ATOM 10559 N N . ARG B 1 662 ? 29.797 -26.797 -7.055 1 23.77 662 ARG B N 1
ATOM 10560 C CA . ARG B 1 662 ? 29.234 -26.953 -8.391 1 23.77 662 ARG B CA 1
ATOM 10561 C C . ARG B 1 662 ? 28.016 -27.875 -8.367 1 23.77 662 ARG B C 1
ATOM 10563 O O . ARG B 1 662 ? 28.125 -29.047 -8.039 1 23.77 662 ARG B O 1
ATOM 10570 N N . VAL B 1 663 ? 27 -27.516 -7.516 1 23.56 663 VAL B N 1
ATOM 10571 C CA . VAL B 1 663 ? 25.906 -28.438 -7.781 1 23.56 663 VAL B CA 1
ATOM 10572 C C . VAL B 1 663 ? 25.453 -28.312 -9.234 1 23.56 663 VAL B C 1
ATOM 10574 O O . VAL B 1 663 ? 25.391 -27.203 -9.773 1 23.56 663 VAL B O 1
#

Solvent-accessible surface area (backbone atoms only — not comparable to full-atom values): 71781 Å² total; per-residue (Å²): 78,28,64,32,29,59,88,44,34,67,64,51,50,42,53,45,62,70,49,55,80,70,28,29,31,36,13,38,32,63,36,54,28,38,83,68,63,68,64,60,75,81,76,63,59,81,57,50,68,57,59,42,28,65,74,45,61,51,53,37,39,53,52,26,40,60,42,27,45,6,39,19,39,34,29,73,70,42,59,92,91,50,83,75,27,34,36,36,43,51,36,28,33,29,36,27,60,45,44,67,62,78,53,50,77,46,67,64,41,33,36,30,38,33,40,48,47,53,39,46,76,57,68,53,56,52,46,57,33,72,74,33,22,25,11,44,24,27,42,68,58,30,51,50,52,51,50,54,49,41,51,51,51,51,50,49,53,50,46,53,54,39,42,75,68,51,68,78,69,89,72,73,82,65,83,73,75,77,77,78,51,66,69,56,45,51,50,51,50,50,54,52,49,54,49,50,51,48,52,54,33,65,71,60,72,55,87,57,77,82,48,62,65,42,94,64,37,54,33,45,76,48,72,65,46,57,72,69,56,46,51,40,46,51,54,51,42,48,70,76,40,67,76,49,45,77,41,79,62,54,86,53,19,44,28,38,30,57,50,53,72,68,37,45,50,53,47,52,51,47,51,52,43,50,54,49,45,44,45,48,44,60,38,26,18,51,32,50,56,52,51,53,53,34,34,30,18,62,13,43,81,82,59,53,34,34,84,73,58,25,82,44,67,88,50,38,42,74,82,58,79,81,77,66,89,51,88,72,44,83,64,67,62,72,81,76,84,65,52,58,60,28,34,40,36,24,58,55,31,54,61,54,53,48,34,49,39,22,52,33,50,31,62,64,68,60,83,43,48,41,54,37,35,53,52,48,41,69,42,42,67,40,31,31,15,48,40,31,36,35,50,60,33,74,92,40,51,85,49,68,73,49,69,72,54,34,29,46,57,44,19,66,67,30,92,55,46,56,77,36,44,42,69,55,76,59,86,72,94,48,69,67,52,78,90,41,78,85,34,22,21,48,46,3,42,43,42,43,46,29,43,54,33,50,50,50,51,56,31,56,60,37,66,76,38,87,64,80,65,81,60,66,59,70,51,25,68,45,70,40,80,58,70,73,60,70,58,47,32,70,72,52,25,53,36,27,32,37,43,105,49,53,37,31,44,34,56,85,39,63,83,56,57,50,48,42,60,53,34,43,50,82,19,19,34,35,41,34,75,43,64,60,79,66,38,54,64,59,53,44,67,60,46,73,81,44,59,47,99,82,70,40,74,57,45,68,44,79,44,75,73,53,75,32,29,33,34,42,26,21,36,46,76,69,57,89,81,48,74,84,58,60,54,66,61,52,24,49,54,40,18,52,52,50,50,54,40,46,48,68,75,44,65,88,38,51,74,42,37,41,51,56,50,52,54,50,48,55,54,44,49,55,49,42,54,65,67,51,53,74,63,58,63,55,37,50,69,73,65,50,72,76,80,73,78,74,76,72,84,68,82,73,73,76,74,74,83,77,69,80,63,68,111,78,28,62,32,29,59,87,45,35,67,64,51,49,42,54,46,63,70,49,56,80,70,29,27,31,37,14,40,31,62,36,55,30,37,82,69,64,67,64,60,75,80,77,61,60,81,56,50,68,56,59,42,27,66,71,47,62,51,53,36,40,52,52,26,39,60,43,28,44,6,40,20,39,33,29,73,71,42,60,92,89,50,82,74,27,34,36,35,43,51,37,27,33,29,36,27,60,44,41,67,60,79,56,49,78,47,67,64,41,34,35,28,38,32,40,48,48,54,39,46,75,56,68,53,56,51,45,56,34,72,75,32,22,25,11,45,25,27,43,67,58,32,51,50,52,51,51,53,51,41,52,52,50,51,50,50,53,48,46,51,54,39,41,78,67,52,66,78,69,88,72,72,80,66,82,74,75,78,76,79,49,67,71,55,44,52,49,51,51,50,53,53,49,53,49,50,49,48,54,52,33,64,72,60,71,56,84,57,78,80,45,68,66,45,93,64,37,57,36,46,75,48,71,63,45,56,73,68,57,47,50,38,47,51,54,52,44,47,70,76,40,68,77,49,45,77,42,79,63,53,86,54,18,44,29,38,31,57,50,53,73,69,38,43,50,53,46,52,51,49,51,51,42,50,55,48,44,44,45,49,44,60,38,26,19,52,31,50,56,50,51,52,52,32,34,30,18,62,13,42,82,80,59,52,32,32,84,75,57,24,82,44,69,88,50,38,43,75,83,59,78,82,77,68,88,52,89,72,44,85,65,67,62,71,82,75,84,65,52,54,59,29,34,39,35,24,59,55,31,54,63,53,53,47,35,49,38,22,52,34,51,31,62,62,68,61,83,42,49,43,54,37,35,52,52,48,42,70,42,42,67,39,31,33,16,50,40,30,34,36,49,60,33,75,91,39,51,86,48,68,73,47,68,70,54,35,30,45,56,43,20,67,68,31,91,56,46,56,77,36,45,42,67,54,76,60,85,70,97,46,70,66,54,76,92,39,78,84,33,21,20,47,46,3,42,44,41,42,47,30,44,54,34,51,48,50,50,56,31,56,61,39,66,75,36,86,64,81,64,84,59,68,59,71,51,26,68,43,69,40,73,50,83,66,59,78,58,51,40,69,74,52,26,54,36,27,32,37,43,105,50,54,37,31,42,33,55,87,38,62,83,56,58,51,47,40,62,51,32,42,49,82,19,19,34,35,41,35,76,43,63,55,79,67,41,60,66,59,52,46,66,59,46,72,82,44,60,48,98,82,72,41,75,54,44,68,45,81,44,75,74,53,74,33,28,35,33,41,26,20,36,43,77,69,57,89,81,49,75,84,58,58,53,66,61,52,26,48,54,39,17,52,53,49,50,53,41,45,47,68,76,43,64,88,38,53,74,41,37,42,51,57,52,53,55,51,47,55,54,45,49,54,48,41,51,67,66,50,53,72,64,57,62,55,37,51,70,72,66,54,74,76,80,74,79,75,78,74,79,70,74,74,77,74,75,76,81,76,70,83,63,71,112

Foldseek 3Di:
DFEAFLVCPLVVLLVVLVCLLQFLFKFKFFQKLDQDDPPDDDDFQLDDPFVVCQFGLQVRLLAIATQKMKIKGKHFDDDQPDDTFIAIEIYIAGADAFPPPPDVPTDDHDHDVVSVVVCVVQPDDVVCNHVTHFHADAQVQLLVLQLVLLVVVVVVVVVVVVCVVPVPDDPPPPDQQDDDDPVLVVLLVVQVVVVVVVVVCVVVVHPPDPQPPDVLARKDKTDADDPSSLSNNVVVCCVVPVQWDWDDPPNRIIMIGRHDPVSVVVVVVVVLQVSLSCSAGNPRTCLLVLVSNLQSLVQHDDDCQDSHNPSTSVSHDSVDDDDRLPPPVVPPDDVPPGGARHEYEYALCPSVLSSSCCGHHHSGADSTQLVNLVVSCSRHVWYFHLLQLQCQDPVRNPDDSDLVRLLCVQQVPPPCLVVSYHYDDDDDDGPPDPLTPPRTNNSSVSRVSSLLSLLQVLLVLCVVPPPPPPQSRSSNVSNPSPPPDDVCCVNRVIQWHDDPHQWIDHSVDSPDTAGTQAWHLLLKKKWFQADLQDAPVNLCVLQQPDAFPVRHHWDWDWADRDSGMIMITTHDDDDPRCVPDPSVVVRNRSSVRSVVSCCVSVVPIDMDGSVVVVVVVVVVCVVCCVVVPPPVSVCVSVVPPPPPPPDDDPDPPCPDDRDPRPD/DFEAFLVCQLVVLLVCLVCLLQFLFKFKFFQKLDQDDPPDDDDFQLDDPFVVCLFGLQVRLLAIATQKMKIKGKHFDDDQPDDTFIAIEIYIAGADAFPPVPDVPTDDHDHDVVSVVVCVVQPDDVVCNHVTHFHADAQVQLLVLQLVLLVVVVVVVVVVVVCVVPVPDDPPPPPQQDDDDPVLVVLLVVQVVVVVVVVVCVVVVPCPDPQVPPVLARKDKTDADDPSSLSNNVVVCCVVPVQWDWDDPPNRIIMIGRHDPVSVVVVVVVVLQVSLSCSAGNPRTCLLVLVSNLQSLVQHDDDCQDSHNPSTSVSHDSVDDDDRLPPPVVPPDDVPPGGARHEYEYALCPSVLSSSCCGHHHSGADSTQLVNLVVSCSRHVWYFHLLQLQCQDPVRVPDDSDLVRLLCVQQVPPPCLVVSYHYDDDDDDGPPDPLTPPRTNNSSVSRVSSLLSLLQVLLVLCVVAPPPPPQSNSSNVSRPSCPDDPVCCVNRVIQWHDDPHQWIDHSVDSPDTAGTQAWHLLLKKKWFQADLQDAPVNLCVLQQPDAFPVRDHWDWDWADRDSGMIMITTHDDDDPRCVPDDSVVVRNRSSVRSVVSCCVSVVPIDMDGSVVVVVVVVVVCVVCCVVVVPPVSVCVSVVPDDPPPPDPPPPPPPPDDPDPRPD

pLDDT: mean 78.88, std 20.67, range [19.84, 98.62]

InterPro domains:
  IPR006941 Ribonuclease CAF1 [PF04857] (4-450)
  IPR012337 Ribonuclease H-like superfamily [SSF53098] (2-465)
  IPR036397 Ribonuclease H superfamily [G3DSA:3.30.420.10] (2-179)
  IPR036397 Ribonuclease H superfamily [G3DSA:3.30.420.10] (244-499)
  IPR051181 CAF1 family poly(A)-specific ribonucleases [PTHR15092] (3-570)

Sequence (1326 aa):
MVNVTKENFIEQTNDLLQHLPTAAFIAIDEEMTGITVPGTPRPAKEQPPSALYASTLKYVPERYSIIQLGVVLFHATSEPGEVHEWQARRYNFYVFPAQDGWSGETREVVLNPGAVAFLQQHNMSLDLWTQQGVTYQTNDKAYETVHAYVEKELIRERAAEDKERHANLQDSTRRRVELRRSEDIDFHARAMASLREWLDAALNEVEGPPIELAPEGAAFLLPSCNSFLRRALYESIEAEYPDLVLESAGNNQIRVLRLTEEESQTRKQRLRREDWEKVVVNKIGMWRVFEAISRVCRGEHLDLTSAVLAPSVDAVDFTSPLVPFAEDTLSLGSKSSRRRNIPLVVHNGFMDICFLLTHFHHETLPDTLKECKGLISRYFPIIYDTKAVTTECSTWSNENSALAALFEKVVRQNNGLEDRIEVVADAGRGDATDDQEHEAAYDAYMTGAIYIGLCEQIKSTLQDETVALDGVGNMTHLTIDNEGTENTRLLYGRNKLFQMSMYTMDLEDPVSDPLSRGMLVESTFRVSDIDPSVSTRDIIRCLSGLIDTQDRRVNFEIIWLNDTSFLVAAVFRPEVSDTALDPAATILDHGKLILGALRLRFAKERIMSLEQVLKVDSLETIDEAKRDGWLSHFWRLLGFASSKRKGGHDQFDGQPVAKRRRVMVNVTKENFIEQTNDLLQHLPTAAFIAIDEEMTGITVPGTPRPAKEQPPSALYASTLKYVPERYSIIQLGVVLFHATSEPGEVHEWQARRYNFYVFPAQDGWSGETREVVLNPGAVAFLQQHNMSLDLWTQQGVTYQTNDKAYETVHAYVEKELIRERAAEDKERHANLQDSTRRRVELRRSEDIDFHARAMASLREWLDAALNEVEGPPIELAPEGAAFLLPSCNSFLRRALYESIEAEYPDLVLESAGNNQIRVLRLTEEESQTRKQRLRREDWEKVVVNKIGMWRVFEAISRVCRGEHLDLTSAVLAPSVDAVDFTSPLVPFAEDTLSLGSKSSRRRNIPLVVHNGFMDICFLLTHFHHETLPDTLKECKGLISRYFPIIYDTKAVTTECSTWSNENSALAALFEKVVRQNNGLEDRIEVVADAGRGDATDDQEHEAAYDAYMTGAIYIGLCEQIKSTLQDETVALDGVGNMTHLTIDNEGTENTRLLYGRNKLFQMSMYTMDLEDPVSDPLSRGMLVESTFRVSDIDPSVSTRDIIRCLSGLIDTQDRRVNFEIIWLNDTSFLVAAVFRPEVSDTALDPAATILDHGKLILGALRLRFAKERIMSLEQVLKVDSLETIDEAKRDGWLSHFWRLLGFASSKRKGGHDQFDGQPVAKRRRV